Protein AF-A0A0Q5P4F3-F1 (afdb_monomer)

Foldseek 3Di:
DDDDDDDPDPPPPPPVVVVVVVVVVCCVPVVCVVVVVVVVVVVVVDPDPDCPVVLVCVLVVVLVVLVVVCVVVPPPDCVSVVVNVVVVVVSVVVVVVVVVVVVVVVLLQPLLCDPVQCVVCVVVVLNVLLVCLLCCLQFQALLCSCVSLVVCPDHDLLCQLSSLLSVLSSCLLLVVLVSSVVSLVVSQPRDDPQLSSNLLSLLSSLVSCVSVVNLVVSLVSLVSSCVRQPDPSCVSVVVSSLVSNLVSCLVVVPDLVVSLVSLVVQCVVCVVVVPVVSVLVSLVSVLSSCVVVVVLVVSLVSLVVSLVVLVVPVPPDDLQVQLLSLLVSLVSLLVSLVVPDDPPPDDDDPPDDPDNVVSLVSSLVSLVSSLVSCPPDLQLPSNLSSLQSNLSSCVVVVNLPSSLVSLLVSLLSLLVCLLQDLAPVVLLVSLLSNLSSLVSQLVSLVPDPDPVSSQQSLVQSLLSLLPDDSFRDDDSVSSSVSSSRVRNPPGRGGGDPPSVPPPLDDRQAGAGEPPDGSNDDPPGDYDHVLCVQLVPDPDWAKEWEWADGDQKIKIKIATNVGDIDIDIDGCVQQVVLLLLLLQLFLFAFPPHDPVNSVVSPVPRLLQAQAFADPVQHPLNRPVQVSLASNLVPPPDPVNLVLLVPAALVGAGEYEYAYFAPVLLALQQQHDSDSPDNDGNLSRYLYAYERNCSLLVVLPPDDDPDLDLFAEQAEEEEAEADEPPDDCPPPQPQLQDDQPRHNYYYYYADALVNQLVSQVPDDDAHEYEYAAEWDLAPVSNLQRTFGQHYPRHGDGLSQLSDADPVRAGSRQAHQHYEYHYFQQQSRRRNSDPPPRRRRHRYRDGNQSSNSSSNYFKYKYFSGGDRSDNLLNVLSNQLSVLCRRHSDSSVSLSVSLVVLVVCSNVGDRDSNRRSSGIHMYGD

pLDDT: mean 74.45, std 18.15, range [25.94, 97.69]

Solvent-accessible surface area (backbone atoms only — not comparable to full-atom values): 49173 Å² total; per-residue (Å²): 135,88,85,86,87,89,83,94,78,76,77,77,70,60,62,60,54,52,52,51,50,51,49,48,55,50,53,68,53,49,53,57,51,51,52,50,51,53,51,54,55,51,58,74,73,57,90,67,92,71,55,73,69,59,61,72,44,47,64,56,69,51,48,49,55,52,52,49,50,36,62,74,68,66,59,89,48,70,61,61,56,49,49,52,50,49,49,50,50,48,51,51,48,46,51,49,49,48,52,60,52,54,39,62,78,48,51,75,85,53,56,56,68,42,70,72,48,53,51,53,30,46,77,69,72,34,35,66,39,45,50,50,14,48,51,21,24,75,41,44,34,18,60,66,11,53,74,23,48,70,69,52,80,84,71,60,78,77,48,52,28,53,52,28,37,34,50,11,34,28,27,23,57,56,65,37,55,70,59,12,51,53,26,36,50,53,20,72,65,51,85,50,94,47,46,41,49,50,17,48,46,29,46,52,46,20,53,31,28,44,66,67,72,36,55,71,60,17,49,63,36,44,63,55,19,60,82,30,46,84,49,84,79,39,48,64,58,52,49,53,48,52,53,50,46,53,54,47,41,61,75,67,68,49,62,64,71,61,50,52,49,55,45,50,57,52,31,54,51,16,60,76,66,69,35,62,71,51,38,51,52,37,53,54,51,53,34,53,49,27,49,75,71,66,39,32,67,66,24,30,57,51,37,53,57,50,51,61,52,46,71,77,46,62,90,80,53,58,70,66,64,46,29,52,49,29,40,51,41,23,50,45,34,49,51,39,54,71,64,71,67,69,103,78,81,76,74,95,81,74,89,74,86,81,55,66,64,60,40,42,50,50,25,42,52,35,22,50,54,25,39,60,73,36,62,91,56,63,29,56,60,48,35,28,51,22,26,37,52,38,15,51,36,29,43,77,72,67,39,49,69,64,14,53,53,28,36,40,52,16,52,45,53,47,61,75,40,34,82,58,56,54,42,64,67,60,45,52,56,44,52,50,51,49,35,48,48,51,29,51,48,49,55,51,30,72,67,42,85,49,68,70,60,24,52,38,48,47,54,39,48,52,41,53,46,21,50,43,64,66,66,30,68,86,43,79,66,43,36,50,48,23,32,21,50,67,51,65,38,94,53,67,70,46,66,69,88,78,55,77,73,77,80,81,66,76,82,61,46,35,57,14,40,92,87,45,56,81,78,52,61,95,85,54,76,61,42,48,49,64,56,64,58,58,72,72,64,91,87,64,42,35,39,40,36,31,37,72,39,68,67,30,32,38,39,38,39,42,36,72,90,67,52,73,49,70,57,72,44,55,33,75,79,44,40,63,39,42,49,53,43,54,61,47,45,53,45,75,31,95,87,57,51,72,66,63,43,50,54,52,41,70,71,12,52,42,57,44,65,49,51,30,41,96,91,43,47,59,63,73,34,67,42,46,47,47,36,32,51,28,29,66,67,68,53,50,67,71,58,44,53,58,35,71,75,34,41,74,91,53,47,41,39,35,37,39,32,43,24,21,71,59,55,49,55,50,59,55,62,18,38,70,46,88,89,47,83,48,33,36,44,50,17,30,36,53,32,39,38,63,22,65,36,69,46,50,75,53,67,79,79,63,83,83,73,86,61,62,57,23,51,42,49,36,33,38,38,25,47,96,46,44,102,85,55,78,79,83,70,80,73,65,81,38,76,66,77,58,93,73,42,73,38,76,48,71,45,83,42,37,68,68,59,48,30,55,57,36,69,70,61,78,77,72,22,22,36,38,40,35,34,53,33,45,76,33,56,90,60,19,38,50,57,9,14,43,39,22,16,77,81,40,61,54,21,19,61,56,24,65,35,54,44,99,88,67,46,51,54,39,44,38,43,42,29,35,39,38,56,22,37,22,27,45,31,51,84,51,67,65,68,90,58,88,87,71,86,68,54,34,41,62,48,12,30,48,53,21,39,34,68,14,54,17,43,36,36,37,25,16,35,38,51,68,73,81,37,60,68,45,33,54,49,52,37,50,31,53,54,33,44,24,56,36,82,45,58,36,55,17,46,41,54,44,37,51,49,53,51,51,41,21,61,72,42,35,77,41,46,53,48,56,60,40,27,57,45,34,33,57,102

Sequence (921 aa):
MAWMLWHPLIVRSFSSSLTTLVALSIGVGIIPALFGGLTVASLRASARNKAARSFFQAPVTIGIPSAVLSIVLGYSSVWALALAVLAGLTAKGLGTVLLLMNFSSMRGSMTFLGISRVAGLLAKRHLTDFLIGVDKAIGDDPSSASLFLDRVRILPTDCAGIIAICRALVAARTGHSTEALQLLEVALSQQTRRRRIHGWIRLQGAEVLVALGRPEEALRLLDAVESKLSRRADAVWLRRAETLRIRLSMALEIDNAHLQKMIAEYRWRAIRTSDLSRLHETEVWLLRLRVGMGELSDAGDTARALAMWMEGHRDVMREDEHAERQIFLANILLDANETGTGPQLLSAQYVKEVDPRSDIERATDLLTSAVQSLVGGTYVIPRCLAELSMARALHLAGDSKHAQAYILSSLRAMQSIRYQLPTSAWRGSWELIQSRAFALAFDLAWLEVSPDSRCFLLVELIEAAKAQAVPRVRDAAGTATADIFDVLLGTLAAAPKDAQKADLLDAAPSITVAHSSWVSDASTEPLPLRRAINFRSSSSEIYWGGIECGDWFQWFILESDGMFHYDRFPTQDIARPVDRLLKSIPNRASTEGAEKFALRKAASPLFEKSAVTEATPEYETDEYLLLGEAAKTLIPDELREKLLARTRENPLRVIVGLGGRLSSLPIAAFPLDTKSSVRFVERALISYVPSFAAVASTWRDAPMSLSSLYPLSLAVVTPNETRDTPPKDRLTYAARFPPYARKRRRGYVNQEVLKELLQSITGPATAYFAGHVHQGELFEPASSGLMLANGERLTMRELLRRDEDGTAQFPMPSRVVLAGCSSLGVRVTATDTKGVDRQFEWFGLAIGVLLAGAHDVICTLFELPDIEETSDFDHEVTTRMTIAAEPAEALRDAQLRALDDQRRGAMITPAVWQSYVHICR

Radius of gyration: 36.44 Å; Cα contacts (8 Å, |Δi|>4): 1419; chains: 1; bounding box: 93×71×148 Å

Mean predicted aligned error: 15.66 Å

Nearest PDB structures (foldseek):
  4gpk-assembly2_F  TM=4.642E-01  e=6.233E-03  Bacillus thuringiensis serovar thuringiensis
  4gpk-assembly1_D  TM=4.765E-01  e=1.052E-02  Bacillus thuringiensis serovar thuringiensis
  4i1a-assembly3_B  TM=4.788E-01  e=8.838E-03  Bacillus subtilis subsp. subtilis str. 168
  8amz-assembly1_Q  TM=4.710E-01  e=1.148E-02  Spinacia oleracea
  7t7t-assembly2_B  TM=4.241E-01  e=9.232E-03  Citrus unshiu

Structure (mmCIF, N/CA/C/O backbone):
data_AF-A0A0Q5P4F3-F1
#
_entry.id   AF-A0A0Q5P4F3-F1
#
loop_
_atom_site.group_PDB
_atom_site.id
_atom_site.type_symbol
_atom_site.label_atom_id
_atom_site.label_alt_id
_atom_site.label_comp_id
_atom_site.label_asym_id
_atom_site.label_entity_id
_atom_site.label_seq_id
_atom_site.pdbx_PDB_ins_code
_atom_site.Cartn_x
_atom_site.Cartn_y
_atom_site.Cartn_z
_atom_site.occupancy
_atom_site.B_iso_or_equiv
_atom_site.auth_seq_id
_atom_site.auth_comp_id
_atom_site.auth_asym_id
_atom_site.auth_atom_id
_atom_site.pdbx_PDB_model_num
ATOM 1 N N . MET A 1 1 ? 57.819 30.620 -109.471 1.00 27.14 1 MET A N 1
ATOM 2 C CA . MET A 1 1 ? 57.704 29.166 -109.728 1.00 27.14 1 MET A CA 1
ATOM 3 C C . MET A 1 1 ? 56.674 28.631 -108.748 1.00 27.14 1 MET A C 1
ATOM 5 O O . MET A 1 1 ? 56.942 28.654 -107.560 1.00 27.14 1 MET A O 1
ATOM 9 N N . ALA A 1 2 ? 55.404 28.587 -109.158 1.00 27.86 2 ALA A N 1
ATOM 10 C CA . ALA A 1 2 ? 54.724 27.374 -109.645 1.00 27.86 2 ALA A CA 1
ATOM 11 C C . ALA A 1 2 ? 54.561 26.366 -108.486 1.00 27.86 2 ALA A C 1
ATOM 13 O O . ALA A 1 2 ? 55.555 25.899 -107.962 1.00 27.86 2 ALA A O 1
ATOM 14 N N . TRP A 1 3 ? 53.379 26.015 -107.990 1.00 25.94 3 TRP A N 1
ATOM 15 C CA . TRP A 1 3 ? 52.075 25.942 -108.630 1.00 25.94 3 TRP A CA 1
ATOM 16 C C . TRP A 1 3 ? 50.996 26.013 -107.539 1.00 25.94 3 TRP A C 1
ATOM 18 O O . TRP A 1 3 ? 51.129 25.452 -106.455 1.00 25.94 3 TRP A O 1
ATOM 28 N N . MET A 1 4 ? 49.954 26.765 -107.846 1.00 31.05 4 MET A N 1
ATOM 29 C CA . MET A 1 4 ? 48.760 27.035 -107.059 1.00 31.05 4 MET A CA 1
ATOM 30 C C . MET A 1 4 ? 47.661 26.147 -107.662 1.00 31.05 4 MET A C 1
ATOM 32 O O . MET A 1 4 ? 47.612 26.120 -108.890 1.00 31.05 4 MET A O 1
ATOM 36 N N . LEU A 1 5 ? 46.821 25.467 -106.853 1.00 34.06 5 LEU A N 1
ATOM 37 C CA . LEU A 1 5 ? 45.344 25.356 -106.996 1.00 34.06 5 LEU A CA 1
ATOM 38 C C . LEU A 1 5 ? 44.676 24.070 -106.410 1.00 34.06 5 LEU A C 1
ATOM 40 O O . LEU A 1 5 ? 45.016 22.956 -106.789 1.00 34.06 5 LEU A O 1
ATOM 44 N N . TRP A 1 6 ? 43.622 24.325 -105.595 1.00 31.17 6 TRP A N 1
ATOM 45 C CA . TRP A 1 6 ? 42.416 23.521 -105.230 1.00 31.17 6 TRP A CA 1
ATOM 46 C C . TRP A 1 6 ? 42.583 22.558 -104.029 1.00 31.17 6 TRP A C 1
ATOM 48 O O . TRP A 1 6 ? 43.506 21.764 -104.007 1.00 31.17 6 TRP A O 1
ATOM 58 N N . HIS A 1 7 ? 41.776 22.552 -102.952 1.00 30.19 7 HIS A N 1
ATOM 59 C CA . HIS A 1 7 ? 40.316 22.700 -102.825 1.00 30.19 7 HIS A CA 1
ATOM 60 C C . HIS A 1 7 ? 39.876 23.023 -101.357 1.00 30.19 7 HIS A C 1
ATOM 62 O O . HIS A 1 7 ? 40.515 22.533 -100.423 1.00 30.19 7 HIS A O 1
ATOM 68 N N . PRO A 1 8 ? 38.773 23.764 -101.090 1.00 35.31 8 PRO A N 1
ATOM 69 C CA . PRO A 1 8 ? 38.323 24.100 -99.732 1.00 35.31 8 PRO A CA 1
ATOM 70 C C . PRO A 1 8 ? 37.272 23.105 -99.208 1.00 35.31 8 PRO A C 1
ATOM 72 O O . PRO A 1 8 ? 36.092 23.248 -99.507 1.00 35.31 8 PRO A O 1
ATOM 75 N N . LEU A 1 9 ? 37.668 22.104 -98.409 1.00 32.78 9 LEU A N 1
ATOM 76 C CA . LEU A 1 9 ? 36.713 21.229 -97.690 1.00 32.78 9 LEU A CA 1
ATOM 77 C C . LEU A 1 9 ? 37.137 20.806 -96.264 1.00 32.78 9 LEU A C 1
ATOM 79 O O . LEU A 1 9 ? 36.395 20.088 -95.604 1.00 32.78 9 LEU A O 1
ATOM 83 N N . ILE A 1 10 ? 38.264 21.293 -95.724 1.00 41.09 10 ILE A N 1
ATOM 84 C CA . ILE A 1 10 ? 38.804 20.820 -94.423 1.00 41.09 10 ILE A CA 1
ATOM 85 C C . ILE A 1 10 ? 38.634 21.831 -93.263 1.00 41.09 10 ILE A C 1
ATOM 87 O O . ILE A 1 10 ? 38.990 21.545 -92.128 1.00 41.09 10 ILE A O 1
ATOM 91 N N . VAL A 1 11 ? 37.992 22.988 -93.471 1.00 37.53 11 VAL A N 1
ATOM 92 C CA . VAL A 1 11 ? 37.846 24.007 -92.399 1.00 37.53 11 VAL A CA 1
ATOM 93 C C . VAL A 1 11 ? 36.479 23.979 -91.684 1.00 37.53 11 VAL A C 1
ATOM 95 O O . VAL A 1 11 ? 36.334 24.563 -90.616 1.00 37.53 11 VAL A O 1
ATOM 98 N N . ARG A 1 12 ? 35.480 23.220 -92.165 1.00 36.38 12 ARG A N 1
ATOM 99 C CA . ARG A 1 12 ? 34.169 23.097 -91.477 1.00 36.38 12 ARG A CA 1
ATOM 100 C C . ARG A 1 12 ? 34.057 21.951 -90.459 1.00 36.38 12 ARG A C 1
ATOM 102 O O . ARG A 1 12 ? 33.095 21.932 -89.702 1.00 36.38 12 ARG A O 1
ATOM 109 N N . SER A 1 13 ? 35.032 21.040 -90.387 1.00 39.94 13 SER A N 1
ATOM 110 C CA . SER A 1 13 ? 34.998 19.883 -89.468 1.00 39.94 13 SER A CA 1
ATOM 111 C C . SER A 1 13 ? 35.747 20.096 -88.142 1.00 39.94 13 SER A C 1
ATOM 113 O O . SER A 1 13 ? 35.651 19.251 -87.253 1.00 39.94 13 SER A O 1
ATOM 115 N N . PHE A 1 14 ? 36.499 21.191 -87.986 1.00 38.72 14 PHE A N 1
ATOM 116 C CA . PHE A 1 14 ? 37.315 21.422 -86.784 1.00 38.72 14 PHE A CA 1
ATOM 117 C C . PHE A 1 14 ? 36.687 22.392 -85.771 1.00 38.72 14 PHE A C 1
ATOM 119 O O . PHE A 1 14 ? 37.047 22.346 -84.596 1.00 38.72 14 PHE A O 1
ATOM 126 N N . SER A 1 15 ? 35.707 23.219 -86.164 1.00 39.69 15 SER A N 1
ATOM 127 C CA . SER A 1 15 ? 35.054 24.146 -85.224 1.00 39.69 15 SER A CA 1
ATOM 128 C C . SER A 1 15 ? 33.921 23.506 -84.413 1.00 39.69 15 SER A C 1
ATOM 130 O O . SER A 1 15 ? 33.700 23.930 -83.281 1.00 39.69 15 SER A O 1
ATOM 132 N N . SER A 1 16 ? 33.245 22.472 -84.935 1.00 42.78 16 SER A N 1
ATOM 133 C CA . SER A 1 16 ? 32.158 21.761 -84.239 1.00 42.78 16 SER A CA 1
ATOM 134 C C . SER A 1 16 ? 32.676 20.766 -83.196 1.00 42.78 16 SER A C 1
ATOM 136 O O . SER A 1 16 ? 32.105 20.644 -82.115 1.00 42.78 16 SER A O 1
ATOM 138 N N . SER A 1 17 ? 33.804 20.105 -83.459 1.00 45.03 17 SER A N 1
ATOM 139 C CA . SER A 1 17 ? 34.395 19.135 -82.529 1.00 45.03 17 SER A CA 1
ATOM 140 C C . SER A 1 17 ? 34.983 19.807 -81.286 1.00 45.03 17 SER A C 1
ATOM 142 O O . SER A 1 17 ? 34.833 19.281 -80.188 1.00 45.03 17 SER A O 1
ATOM 144 N N . LEU A 1 18 ? 35.574 21.003 -81.417 1.00 41.62 18 LEU A N 1
ATOM 145 C CA . LEU A 1 18 ? 36.155 21.738 -80.286 1.00 41.62 18 LEU A CA 1
ATOM 146 C C . LEU A 1 18 ? 35.082 22.390 -79.393 1.00 41.62 18 LEU A C 1
ATOM 148 O O . LEU A 1 18 ? 35.200 22.351 -78.172 1.00 41.62 18 LEU A O 1
ATOM 152 N N . THR A 1 19 ? 33.996 22.919 -79.973 1.00 46.94 19 THR A N 1
ATOM 153 C CA . THR A 1 19 ? 32.852 23.431 -79.191 1.00 46.94 19 THR A CA 1
ATOM 154 C C . THR A 1 19 ? 32.098 22.309 -78.486 1.00 46.94 19 THR A C 1
ATOM 156 O O . THR A 1 19 ? 31.682 22.494 -77.346 1.00 46.94 19 THR A O 1
ATOM 159 N N . THR A 1 20 ? 31.998 21.123 -79.095 1.00 50.88 20 THR A N 1
ATOM 160 C CA . THR A 1 20 ? 31.377 19.954 -78.450 1.00 50.88 20 THR A CA 1
ATOM 161 C C . THR A 1 20 ? 32.252 19.405 -77.321 1.00 50.88 20 THR A C 1
ATOM 163 O O . THR A 1 20 ? 31.726 19.053 -76.268 1.00 50.88 20 THR A O 1
ATOM 166 N N . LEU A 1 21 ? 33.583 19.402 -77.472 1.00 43.91 21 LEU A N 1
ATOM 167 C CA . LEU A 1 21 ? 34.497 18.952 -76.414 1.00 43.91 21 LEU A CA 1
ATOM 168 C C . LEU A 1 21 ? 34.545 19.941 -75.235 1.00 43.91 21 LEU A C 1
ATOM 170 O O . LEU A 1 21 ? 34.524 19.518 -74.080 1.00 43.91 21 LEU A O 1
ATOM 174 N N . VAL A 1 22 ? 34.540 21.252 -75.501 1.00 45.53 22 VAL A N 1
ATOM 175 C CA . VAL A 1 22 ? 34.506 22.296 -74.458 1.00 45.53 22 VAL A CA 1
ATOM 176 C C . VAL A 1 22 ? 33.139 22.336 -73.761 1.00 45.53 22 VAL A C 1
ATOM 178 O O . VAL A 1 22 ? 33.093 22.422 -72.536 1.00 45.53 22 VAL A O 1
ATOM 181 N N . ALA A 1 23 ? 32.031 22.153 -74.488 1.00 46.97 23 ALA A N 1
ATOM 182 C CA . ALA A 1 23 ? 30.700 22.012 -73.892 1.00 46.97 23 ALA A CA 1
ATOM 183 C C . ALA A 1 23 ? 30.557 20.726 -73.053 1.00 46.97 23 ALA A C 1
ATOM 185 O O . ALA A 1 23 ? 29.959 20.776 -71.977 1.00 46.97 23 ALA A O 1
ATOM 186 N N . LEU A 1 24 ? 31.162 19.602 -73.468 1.00 44.97 24 LEU A N 1
ATOM 187 C CA . LEU A 1 24 ? 31.225 18.385 -72.644 1.00 44.97 24 LEU A CA 1
ATOM 188 C C . LEU A 1 24 ? 32.084 18.585 -71.388 1.00 44.97 24 LEU A C 1
ATOM 190 O O . LEU A 1 24 ? 31.709 18.129 -70.314 1.00 44.97 24 LEU A O 1
ATOM 194 N N . SER A 1 25 ? 33.209 19.293 -71.494 1.00 40.88 25 SER A N 1
ATOM 195 C CA . SER A 1 25 ? 34.121 19.531 -70.365 1.00 40.88 25 SER A CA 1
ATOM 196 C C . SER A 1 25 ? 33.490 20.442 -69.305 1.00 40.88 25 SER A C 1
ATOM 198 O O . SER A 1 25 ? 33.596 20.189 -68.105 1.00 40.88 25 SER A O 1
ATOM 200 N N . ILE A 1 26 ? 32.772 21.475 -69.753 1.00 43.66 26 ILE A N 1
ATOM 201 C CA . ILE A 1 26 ? 32.046 22.419 -68.896 1.00 43.66 26 ILE A CA 1
ATOM 202 C C . ILE A 1 26 ? 30.794 21.750 -68.296 1.00 43.66 26 ILE A C 1
ATOM 204 O O . ILE A 1 26 ? 30.537 21.895 -67.101 1.00 43.66 26 ILE A O 1
ATOM 208 N N . GLY A 1 27 ? 30.061 20.940 -69.070 1.00 42.16 27 GLY A N 1
ATOM 209 C CA . GLY A 1 27 ? 28.884 20.206 -68.592 1.00 42.16 27 GLY A CA 1
ATOM 210 C C . GLY A 1 27 ? 29.203 19.097 -67.580 1.00 42.16 27 GLY A C 1
ATOM 211 O O . GLY A 1 27 ? 28.449 18.905 -66.629 1.00 42.16 27 GLY A O 1
ATOM 212 N N . VAL A 1 28 ? 30.339 18.407 -67.727 1.00 45.81 28 VAL A N 1
ATOM 213 C CA . VAL A 1 28 ? 30.749 17.308 -66.830 1.00 45.81 28 VAL A CA 1
ATOM 214 C C . VAL A 1 28 ? 31.389 17.819 -65.530 1.00 45.81 28 VAL A C 1
ATOM 216 O O . VAL A 1 28 ? 31.301 17.141 -64.511 1.00 45.81 28 VAL A O 1
ATOM 219 N N . GLY A 1 29 ? 31.978 19.021 -65.514 1.00 36.84 29 GLY A N 1
ATOM 220 C CA . GLY A 1 29 ? 32.583 19.603 -64.305 1.00 36.84 29 GLY A CA 1
ATOM 221 C C . GLY A 1 29 ? 31.649 20.497 -63.480 1.00 36.84 29 GLY A C 1
ATOM 222 O O . GLY A 1 29 ? 31.639 20.419 -62.251 1.00 36.84 29 GLY A O 1
ATOM 223 N N . ILE A 1 30 ? 30.844 21.342 -64.134 1.00 43.22 30 ILE A N 1
ATOM 224 C CA . ILE A 1 30 ? 30.087 22.409 -63.455 1.00 43.22 30 ILE A CA 1
ATOM 225 C C . ILE A 1 30 ? 28.747 21.908 -62.904 1.00 43.22 30 ILE A C 1
ATOM 227 O O . ILE A 1 30 ? 28.333 22.319 -61.821 1.00 43.22 30 ILE A O 1
ATOM 231 N N . ILE A 1 31 ? 28.087 20.974 -63.594 1.00 47.19 31 ILE A N 1
ATOM 232 C CA . ILE A 1 31 ? 26.774 20.460 -63.178 1.00 47.19 31 ILE A CA 1
ATOM 233 C C . ILE A 1 31 ? 26.875 19.615 -61.891 1.00 47.19 31 ILE A C 1
ATOM 235 O O . ILE A 1 31 ? 26.082 19.858 -60.979 1.00 47.19 31 ILE A O 1
ATOM 239 N N . PRO A 1 32 ? 27.867 18.714 -61.712 1.00 44.81 32 PRO A N 1
ATOM 240 C CA . PRO A 1 32 ? 28.040 17.997 -60.444 1.00 44.81 32 PRO A CA 1
ATOM 241 C C . PRO A 1 32 ? 28.487 18.901 -59.289 1.00 44.81 32 PRO A C 1
ATOM 243 O O . PRO A 1 32 ? 28.101 18.661 -58.147 1.00 44.81 32 PRO A O 1
ATOM 246 N N . ALA A 1 33 ? 29.261 19.957 -59.567 1.00 41.34 33 ALA A N 1
ATOM 247 C CA . ALA A 1 33 ? 29.713 20.911 -58.553 1.00 41.34 33 ALA A CA 1
ATOM 248 C C . ALA A 1 33 ? 28.576 21.830 -58.066 1.00 41.34 33 ALA A C 1
ATOM 250 O O . ALA A 1 33 ? 28.447 22.055 -56.861 1.00 41.34 33 ALA A O 1
ATOM 251 N N . LEU A 1 34 ? 27.706 22.299 -58.970 1.00 41.47 34 LEU A N 1
ATOM 252 C CA . LEU A 1 34 ? 26.509 23.076 -58.623 1.00 41.47 34 LEU A CA 1
ATOM 253 C C . LEU A 1 34 ? 25.467 22.227 -57.887 1.00 41.47 34 LEU A C 1
ATOM 255 O O . LEU A 1 34 ? 24.941 22.675 -56.869 1.00 41.47 34 LEU A O 1
ATOM 259 N N . PHE A 1 35 ? 25.220 20.985 -58.324 1.00 46.66 35 PHE A N 1
ATOM 260 C CA . PHE A 1 35 ? 24.338 20.067 -57.593 1.00 46.66 35 PHE A CA 1
ATOM 261 C C . PHE A 1 35 ? 24.929 19.667 -56.236 1.00 46.66 35 PHE A C 1
ATOM 263 O O . PHE A 1 35 ? 24.205 19.649 -55.243 1.00 46.66 35 PHE A O 1
ATOM 270 N N . GLY A 1 36 ? 26.238 19.421 -56.149 1.00 44.25 36 GLY A N 1
ATOM 271 C CA . GLY A 1 36 ? 26.928 19.157 -54.884 1.00 44.25 36 GLY A CA 1
ATOM 272 C C . GLY A 1 36 ? 26.825 20.330 -53.904 1.00 44.25 36 GLY A C 1
ATOM 273 O O . GLY A 1 36 ? 26.486 20.128 -52.740 1.00 44.25 36 GLY A O 1
ATOM 274 N N . GLY A 1 37 ? 27.025 21.563 -54.382 1.00 40.78 37 GLY A N 1
ATOM 275 C CA . GLY A 1 37 ? 26.913 22.787 -53.583 1.00 40.78 37 GLY A CA 1
ATOM 276 C C . GLY A 1 37 ? 25.491 23.072 -53.087 1.00 40.78 37 GLY A C 1
ATOM 277 O O . GLY A 1 37 ? 25.301 23.326 -51.897 1.00 40.78 37 GLY A O 1
ATOM 278 N N . LEU A 1 38 ? 24.479 22.957 -53.957 1.00 40.50 38 LEU A N 1
ATOM 279 C CA . LEU A 1 38 ? 23.068 23.138 -53.584 1.00 40.50 38 LEU A CA 1
ATOM 280 C C . LEU A 1 38 ? 22.568 22.050 -52.629 1.00 40.50 38 LEU A C 1
ATOM 282 O O . LEU A 1 38 ? 21.796 22.350 -51.719 1.00 40.50 38 LEU A O 1
ATOM 286 N N . THR A 1 39 ? 23.035 20.808 -52.779 1.00 45.66 39 THR A N 1
ATOM 287 C CA . THR A 1 39 ? 22.666 19.698 -51.884 1.00 45.66 39 THR A CA 1
ATOM 288 C C . THR A 1 39 ? 23.293 19.876 -50.497 1.00 45.66 39 THR A C 1
ATOM 290 O O . THR A 1 39 ? 22.629 19.664 -49.489 1.00 45.66 39 THR A O 1
ATOM 293 N N . VAL A 1 40 ? 24.540 20.354 -50.410 1.00 41.22 40 VAL A N 1
ATOM 294 C CA . VAL A 1 40 ? 25.207 20.645 -49.125 1.00 41.22 40 VAL A CA 1
ATOM 295 C C . VAL A 1 40 ? 24.602 21.874 -48.428 1.00 41.22 40 VAL A C 1
ATOM 297 O O . VAL A 1 40 ? 24.448 21.866 -47.205 1.00 41.22 40 VAL A O 1
ATOM 300 N N . ALA A 1 41 ? 24.205 22.908 -49.178 1.00 40.28 41 ALA A N 1
ATOM 301 C CA . ALA A 1 41 ? 23.537 24.093 -48.633 1.00 40.28 41 ALA A CA 1
ATOM 302 C C . ALA A 1 41 ? 22.114 23.789 -48.122 1.00 40.28 41 ALA A C 1
ATOM 304 O O . ALA A 1 41 ? 21.739 24.235 -47.038 1.00 40.28 41 ALA A O 1
ATOM 305 N N . SER A 1 42 ? 21.348 22.965 -48.845 1.00 40.66 42 SER A N 1
ATOM 306 C CA . SER A 1 42 ? 20.013 22.511 -48.421 1.00 40.66 42 SER A CA 1
ATOM 307 C C . SER A 1 42 ? 20.060 21.494 -47.269 1.00 40.66 42 SER A C 1
ATOM 309 O O . SER A 1 42 ? 19.195 21.531 -46.396 1.00 40.66 42 SER A O 1
ATOM 311 N N . LEU A 1 43 ? 21.108 20.664 -47.182 1.00 38.44 43 LEU A N 1
ATOM 312 C CA . LEU A 1 43 ? 21.358 19.770 -46.040 1.00 38.44 43 LEU A CA 1
ATOM 313 C C . LEU A 1 43 ? 21.734 20.524 -44.753 1.00 38.44 43 LEU A C 1
ATOM 315 O O . LEU A 1 43 ? 21.319 20.111 -43.673 1.00 38.44 43 LEU A O 1
ATOM 319 N N . ARG A 1 44 ? 22.473 21.642 -44.840 1.00 38.84 44 ARG A N 1
ATOM 320 C CA . ARG A 1 44 ? 22.779 22.492 -43.668 1.00 38.84 44 ARG A CA 1
ATOM 321 C C . ARG A 1 44 ? 21.569 23.279 -43.156 1.00 38.84 44 ARG A C 1
ATOM 323 O O . ARG A 1 44 ? 21.522 23.582 -41.970 1.00 38.84 44 ARG A O 1
ATOM 330 N N . ALA A 1 45 ? 20.598 23.577 -44.017 1.00 37.06 45 ALA A N 1
ATOM 331 C CA . ALA A 1 45 ? 19.404 24.343 -43.659 1.00 37.06 45 ALA A CA 1
ATOM 332 C C . ALA A 1 45 ? 18.228 23.484 -43.135 1.00 37.06 45 ALA A C 1
ATOM 334 O O . ALA A 1 45 ? 17.244 24.038 -42.654 1.00 37.06 45 ALA A O 1
ATOM 335 N N . SER A 1 46 ? 18.291 22.147 -43.217 1.00 38.50 46 SER A N 1
ATOM 336 C CA . SER A 1 46 ? 17.105 21.272 -43.112 1.00 38.50 46 SER A CA 1
ATOM 337 C C . SER A 1 46 ? 17.239 20.125 -42.096 1.00 38.50 46 SER A C 1
ATOM 339 O O . SER A 1 46 ? 16.862 18.981 -42.343 1.00 38.50 46 SER A O 1
ATOM 341 N N . ALA A 1 47 ? 17.749 20.415 -40.902 1.00 37.41 47 ALA A N 1
ATOM 342 C CA . ALA A 1 47 ? 17.788 19.465 -39.790 1.00 37.41 47 ALA A CA 1
ATOM 343 C C . ALA A 1 47 ? 16.461 19.441 -38.991 1.00 37.41 47 ALA A C 1
ATOM 345 O O . ALA A 1 47 ? 16.468 19.701 -37.795 1.00 37.41 47 ALA A O 1
ATOM 346 N N . ARG A 1 48 ? 15.305 19.158 -39.626 1.00 37.75 48 ARG A N 1
ATOM 347 C CA . ARG A 1 48 ? 14.025 18.850 -38.928 1.00 37.75 48 ARG A CA 1
ATOM 348 C C . ARG A 1 48 ? 13.161 17.819 -39.692 1.00 37.75 48 ARG A C 1
ATOM 350 O O . ARG A 1 48 ? 12.287 18.153 -40.484 1.00 37.75 48 ARG A O 1
ATOM 357 N N . ASN A 1 49 ? 13.444 16.543 -39.422 1.00 46.16 49 ASN A N 1
ATOM 358 C CA . ASN A 1 49 ? 12.630 15.306 -39.412 1.00 46.16 49 ASN A CA 1
ATOM 359 C C . ASN A 1 49 ? 11.520 14.946 -40.435 1.00 46.16 49 ASN A C 1
ATOM 361 O O . ASN A 1 49 ? 11.119 13.785 -40.426 1.00 46.16 49 ASN A O 1
ATOM 365 N N . LYS A 1 50 ? 11.027 15.795 -41.347 1.00 38.62 50 LYS A N 1
ATOM 366 C CA . LYS A 1 50 ? 9.921 15.390 -42.262 1.00 38.62 50 LYS A CA 1
ATOM 367 C C . LYS A 1 50 ? 10.319 14.997 -43.694 1.00 38.62 50 LYS A C 1
ATOM 369 O O . LYS A 1 50 ? 9.503 14.413 -44.401 1.00 38.62 50 LYS A O 1
ATOM 374 N N . ALA A 1 51 ? 11.561 15.223 -44.122 1.00 42.59 51 ALA A N 1
ATOM 375 C CA . ALA A 1 51 ? 11.951 15.077 -45.533 1.00 42.59 51 ALA A CA 1
ATOM 376 C C . ALA A 1 51 ? 12.510 13.698 -45.948 1.00 42.59 51 ALA A C 1
ATOM 378 O O . ALA A 1 51 ? 12.721 13.465 -47.139 1.00 42.59 51 ALA A O 1
ATOM 379 N N . ALA A 1 52 ? 12.715 12.754 -45.020 1.00 43.34 52 ALA A N 1
ATOM 380 C CA . ALA A 1 52 ? 13.235 11.426 -45.373 1.00 43.34 52 ALA A CA 1
ATOM 381 C C . ALA A 1 52 ? 12.310 10.673 -46.355 1.00 43.34 52 ALA A C 1
ATOM 383 O O . ALA A 1 52 ? 12.791 9.938 -47.212 1.00 43.34 52 ALA A O 1
ATOM 384 N N . ARG A 1 53 ? 10.989 10.917 -46.299 1.00 40.94 53 ARG A N 1
ATOM 385 C CA . ARG A 1 53 ? 10.017 10.365 -47.263 1.00 40.94 53 ARG A CA 1
ATOM 386 C C . ARG A 1 53 ? 10.106 11.009 -48.651 1.00 40.94 53 ARG A C 1
ATOM 388 O O . ARG A 1 53 ? 10.006 10.295 -49.643 1.00 40.94 53 ARG A O 1
ATOM 395 N N . SER A 1 54 ? 10.352 12.315 -48.737 1.00 42.31 54 SER A N 1
ATOM 396 C CA . SER A 1 54 ? 10.452 13.041 -50.014 1.00 42.31 54 SER A CA 1
ATOM 397 C C . SER A 1 54 ? 11.740 12.701 -50.776 1.00 42.31 54 SER A C 1
ATOM 399 O O . SER A 1 54 ? 11.762 12.684 -52.004 1.00 42.31 54 SER A O 1
ATOM 401 N N . PHE A 1 55 ? 12.813 12.364 -50.055 1.00 44.03 55 PHE A N 1
ATOM 402 C CA . PHE A 1 55 ? 14.125 12.084 -50.645 1.00 44.03 55 PHE A CA 1
ATOM 403 C C . PHE A 1 55 ? 14.208 10.705 -51.328 1.00 44.03 55 PHE A C 1
ATOM 405 O O . PHE A 1 55 ? 14.897 10.557 -52.336 1.00 44.03 55 PHE A O 1
ATOM 412 N N . PHE A 1 56 ? 13.456 9.708 -50.843 1.00 43.47 56 PHE A N 1
ATOM 413 C CA . PHE A 1 56 ? 13.328 8.402 -51.511 1.00 43.47 56 PHE A CA 1
ATOM 414 C C . PHE A 1 56 ? 12.429 8.439 -52.761 1.00 43.47 56 PHE A C 1
ATOM 416 O O . PHE A 1 56 ? 12.514 7.536 -53.590 1.00 43.47 56 PHE A O 1
ATOM 423 N N . GLN A 1 57 ? 11.607 9.481 -52.934 1.00 43.72 57 GLN A N 1
ATOM 424 C CA . GLN A 1 57 ? 10.753 9.655 -54.117 1.00 43.72 57 GLN A CA 1
ATOM 425 C C . GLN A 1 57 ? 11.471 10.354 -55.284 1.00 43.72 57 GLN A C 1
ATOM 427 O O . GLN A 1 57 ? 11.130 10.100 -56.437 1.00 43.72 57 GLN A O 1
ATOM 432 N N . ALA A 1 58 ? 12.521 11.140 -55.016 1.00 47.94 58 ALA A N 1
ATOM 433 C CA . ALA A 1 58 ? 13.277 11.889 -56.026 1.00 47.94 58 ALA A CA 1
ATOM 434 C C . ALA A 1 58 ? 13.847 11.055 -57.207 1.00 47.94 58 ALA A C 1
ATOM 436 O O . ALA A 1 58 ? 13.714 11.496 -58.353 1.00 47.94 58 ALA A O 1
ATOM 437 N N . PRO A 1 59 ? 14.436 9.852 -57.011 1.00 48.47 59 PRO A N 1
ATOM 438 C CA . PRO A 1 59 ? 14.925 9.050 -58.135 1.00 48.47 59 PRO A CA 1
ATOM 439 C C . PRO A 1 59 ? 13.790 8.470 -58.991 1.00 48.47 59 PRO A C 1
ATOM 441 O O . PRO A 1 59 ? 13.979 8.248 -60.185 1.00 48.47 59 PRO A O 1
ATOM 444 N N . VAL A 1 60 ? 12.598 8.288 -58.416 1.00 49.19 60 VAL A N 1
ATOM 445 C CA . VAL A 1 60 ? 11.395 7.841 -59.133 1.00 49.19 60 VAL A CA 1
ATOM 446 C C . VAL A 1 60 ? 10.787 9.006 -59.921 1.00 49.19 60 VAL A C 1
ATOM 448 O O . VAL A 1 60 ? 10.481 8.856 -61.101 1.00 49.19 60 VAL A O 1
ATOM 451 N N . THR A 1 61 ? 10.699 10.196 -59.320 1.00 51.06 61 THR A N 1
ATOM 452 C CA . THR A 1 61 ? 10.127 11.390 -59.963 1.00 51.06 61 THR A CA 1
ATOM 453 C C . THR A 1 61 ? 11.026 12.033 -61.012 1.00 51.06 61 THR A C 1
ATOM 455 O O . THR A 1 61 ? 10.517 12.783 -61.827 1.00 51.06 61 THR A O 1
ATOM 458 N N . ILE A 1 62 ? 12.336 11.766 -61.027 1.00 55.53 62 ILE A N 1
ATOM 459 C CA . ILE A 1 62 ? 13.247 12.269 -62.075 1.00 55.53 62 ILE A CA 1
ATOM 460 C C . ILE A 1 62 ? 13.575 11.166 -63.090 1.00 55.53 62 ILE A C 1
ATOM 462 O O . ILE A 1 62 ? 13.631 11.426 -64.293 1.00 55.53 62 ILE A O 1
ATOM 466 N N . GLY A 1 63 ? 13.731 9.918 -62.634 1.00 53.62 63 GLY A N 1
ATOM 467 C CA . GLY A 1 63 ? 14.050 8.780 -63.495 1.00 53.62 63 GLY A CA 1
ATOM 468 C C . GLY A 1 63 ? 12.913 8.400 -64.444 1.00 53.62 63 GLY A C 1
ATOM 469 O O . GLY A 1 63 ? 13.171 8.148 -65.619 1.00 53.62 63 GLY A O 1
ATOM 470 N N . ILE A 1 64 ? 11.658 8.421 -63.973 1.00 55.78 64 ILE A N 1
ATOM 471 C CA . ILE A 1 64 ? 10.497 8.065 -64.804 1.00 55.78 64 ILE A CA 1
ATOM 472 C C . ILE A 1 64 ? 10.246 9.114 -65.898 1.00 55.78 64 ILE A C 1
ATOM 474 O O . ILE A 1 64 ? 10.165 8.711 -67.056 1.00 55.78 64 ILE A O 1
ATOM 478 N N . PRO A 1 65 ? 10.209 10.435 -65.626 1.00 57.56 65 PRO A N 1
ATOM 479 C CA . PRO A 1 65 ? 10.042 11.422 -66.690 1.00 57.56 65 PRO A CA 1
ATOM 480 C C . PRO A 1 65 ? 11.201 11.422 -67.677 1.00 57.56 65 PRO A C 1
ATOM 482 O O . PRO A 1 65 ? 10.960 11.556 -68.865 1.00 57.56 65 PRO A O 1
ATOM 485 N N . SER A 1 66 ? 12.439 11.199 -67.228 1.00 55.19 66 SER A N 1
ATOM 486 C CA . SER A 1 66 ? 13.597 11.125 -68.129 1.00 55.19 66 SER A CA 1
ATOM 487 C C . SER A 1 66 ? 13.531 9.898 -69.044 1.00 55.19 66 SER A C 1
ATOM 489 O O . SER A 1 66 ? 13.802 10.011 -70.237 1.00 55.19 66 SER A O 1
ATOM 491 N N . ALA A 1 67 ? 13.110 8.737 -68.529 1.00 54.16 67 ALA A N 1
ATOM 492 C CA . ALA A 1 67 ? 12.909 7.527 -69.328 1.00 54.16 67 ALA A CA 1
ATOM 493 C C . ALA A 1 67 ? 11.723 7.663 -70.298 1.00 54.16 67 ALA A C 1
ATOM 495 O O . ALA A 1 67 ? 11.844 7.303 -71.467 1.00 54.16 67 ALA A O 1
ATOM 496 N N . VAL A 1 68 ? 10.608 8.251 -69.851 1.00 61.28 68 VAL A N 1
ATOM 497 C CA . VAL A 1 68 ? 9.435 8.534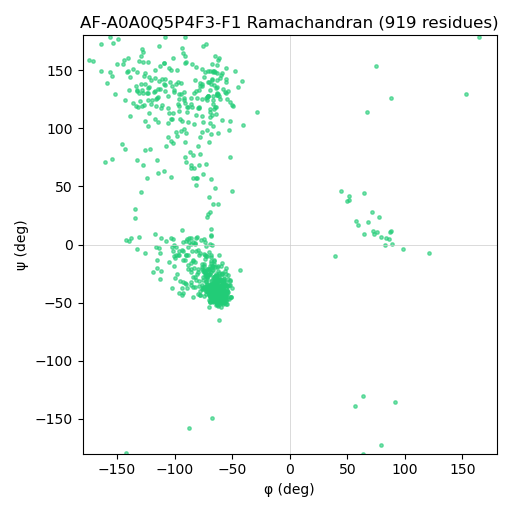 -70.695 1.00 61.28 68 VAL A CA 1
ATOM 498 C C . VAL A 1 68 ? 9.779 9.556 -71.781 1.00 61.28 68 VAL A C 1
ATOM 500 O O . VAL A 1 68 ? 9.449 9.336 -72.940 1.00 61.28 68 VAL A O 1
ATOM 503 N N . LEU A 1 69 ? 10.520 10.619 -71.457 1.00 57.06 69 LEU A N 1
ATOM 504 C CA . LEU A 1 69 ? 10.984 11.617 -72.425 1.00 57.06 69 LEU A CA 1
ATOM 505 C C . LEU A 1 69 ? 11.973 11.007 -73.436 1.00 57.06 69 LEU A C 1
ATOM 507 O O . LEU A 1 69 ? 11.935 11.359 -74.608 1.00 57.06 69 LEU A O 1
ATOM 511 N N . SER A 1 70 ? 12.800 10.039 -73.022 1.00 54.34 70 SER A N 1
ATOM 512 C CA . SER A 1 70 ? 13.706 9.294 -73.917 1.00 54.34 70 SER A CA 1
ATOM 513 C C . SER A 1 70 ? 12.947 8.411 -74.916 1.00 54.34 70 SER A C 1
ATOM 515 O O . SER A 1 70 ? 13.330 8.330 -76.083 1.00 54.34 70 SER A O 1
ATOM 517 N N . ILE A 1 71 ? 11.860 7.777 -74.458 1.00 57.31 71 ILE A N 1
ATOM 518 C CA . ILE A 1 71 ? 10.966 6.949 -75.281 1.00 57.31 71 ILE A CA 1
ATOM 519 C C . ILE A 1 71 ? 10.162 7.829 -76.252 1.00 57.31 71 ILE A C 1
ATOM 521 O O . ILE A 1 71 ? 10.072 7.506 -77.433 1.00 57.31 71 ILE A O 1
ATOM 525 N N . VAL A 1 72 ? 9.629 8.964 -75.783 1.00 58.22 72 VAL A N 1
ATOM 526 C CA . VAL A 1 72 ? 8.839 9.911 -76.595 1.00 58.22 72 VAL A CA 1
ATOM 527 C C . VAL A 1 72 ? 9.695 10.623 -77.649 1.00 58.22 72 VAL A C 1
ATOM 529 O O . VAL A 1 72 ? 9.217 10.871 -78.752 1.00 58.22 72 VAL A O 1
ATOM 532 N N . LEU A 1 73 ? 10.966 10.914 -77.355 1.00 59.91 73 LEU A N 1
ATOM 533 C CA . LEU A 1 73 ? 11.891 11.566 -78.292 1.00 59.91 73 LEU A CA 1
ATOM 534 C C . LEU A 1 73 ? 12.603 10.590 -79.249 1.00 59.91 73 LEU A C 1
ATOM 536 O O . LEU A 1 73 ? 13.478 11.011 -80.002 1.00 59.91 73 LEU A O 1
ATOM 540 N N . GLY A 1 74 ? 12.251 9.298 -79.241 1.00 48.47 74 GLY A N 1
ATOM 541 C CA . GLY A 1 74 ? 12.749 8.322 -80.218 1.00 48.47 74 GLY A CA 1
ATOM 542 C C . GLY A 1 74 ? 14.243 7.993 -80.107 1.00 48.47 74 GLY A C 1
ATOM 543 O O . GLY A 1 74 ? 14.833 7.481 -81.059 1.00 48.47 74 GLY A O 1
ATOM 544 N N . TYR A 1 75 ? 14.878 8.259 -78.962 1.00 51.25 75 TYR A N 1
ATOM 545 C CA . TYR A 1 75 ? 16.278 7.897 -78.744 1.00 51.25 75 TYR A CA 1
ATOM 546 C C . TYR A 1 75 ? 16.386 6.401 -78.427 1.00 51.25 75 TYR A C 1
ATOM 548 O O . TYR A 1 75 ? 16.344 5.980 -77.274 1.00 51.25 75 TYR A O 1
ATOM 556 N N . SER A 1 76 ? 16.596 5.581 -79.456 1.00 51.41 76 SER A N 1
ATOM 557 C CA . SER A 1 76 ? 16.890 4.142 -79.349 1.00 51.41 76 SER A CA 1
ATOM 558 C C . SER A 1 76 ? 18.295 3.841 -78.798 1.00 51.41 76 SER A C 1
ATOM 560 O O . SER A 1 76 ? 18.897 2.818 -79.130 1.00 51.41 76 SER A O 1
ATOM 562 N N . SER A 1 77 ? 18.884 4.741 -78.010 1.00 54.09 77 SER A N 1
ATOM 563 C CA . SER A 1 77 ? 20.287 4.647 -77.638 1.00 54.09 77 SER A CA 1
ATOM 564 C C . SER A 1 77 ? 20.448 3.996 -76.265 1.00 54.09 77 SER A C 1
ATOM 566 O O . SER A 1 77 ? 19.997 4.490 -75.233 1.00 54.09 77 SER A O 1
ATOM 568 N N . VAL A 1 78 ? 21.182 2.884 -76.261 1.00 55.09 78 VAL A N 1
ATOM 569 C CA . VAL A 1 78 ? 21.734 2.177 -75.091 1.00 55.09 78 VAL A CA 1
ATOM 570 C C . VAL A 1 78 ? 22.350 3.141 -74.057 1.00 55.09 78 VAL A C 1
ATOM 572 O O . VAL A 1 78 ? 22.410 2.828 -72.872 1.00 55.09 78 VAL A O 1
ATOM 575 N N . TRP A 1 79 ? 22.733 4.349 -74.478 1.00 52.84 79 TRP A N 1
ATOM 576 C CA . TRP A 1 79 ? 23.227 5.441 -73.645 1.00 52.84 79 TRP A CA 1
ATOM 577 C C . TRP A 1 79 ? 22.218 5.996 -72.636 1.00 52.84 79 TRP A C 1
ATOM 579 O O . TRP A 1 79 ? 22.628 6.305 -71.523 1.00 52.84 79 TRP A O 1
ATOM 589 N N . ALA A 1 80 ? 20.923 6.084 -72.957 1.00 55.38 80 ALA A N 1
ATOM 590 C CA . ALA A 1 80 ? 19.910 6.528 -71.991 1.00 55.38 80 ALA A CA 1
ATOM 591 C C . ALA A 1 80 ? 19.708 5.483 -70.881 1.00 55.38 80 ALA A C 1
ATOM 593 O O . ALA A 1 80 ? 19.626 5.825 -69.701 1.00 55.38 80 ALA A O 1
ATOM 594 N N . LEU A 1 81 ? 19.732 4.197 -71.248 1.00 56.09 81 LEU A N 1
ATOM 595 C CA . LEU A 1 81 ? 19.720 3.086 -70.297 1.00 56.09 81 LEU A CA 1
ATOM 596 C C . LEU A 1 81 ? 21.008 3.065 -69.460 1.00 56.09 81 LEU A C 1
ATOM 598 O O . LEU A 1 81 ? 20.942 2.929 -68.243 1.00 56.09 81 LEU A O 1
ATOM 602 N N . ALA A 1 82 ? 22.173 3.260 -70.083 1.00 60.28 82 ALA A N 1
ATOM 603 C CA . ALA A 1 82 ? 23.455 3.330 -69.389 1.00 60.28 82 ALA A CA 1
ATOM 604 C C . ALA A 1 82 ? 23.511 4.519 -68.422 1.00 60.28 82 ALA A C 1
ATOM 606 O O . ALA A 1 82 ? 23.964 4.339 -67.300 1.00 60.28 82 ALA A O 1
ATOM 607 N N . LEU A 1 83 ? 22.997 5.695 -68.800 1.00 60.19 83 LEU A N 1
ATOM 608 C CA . LEU A 1 83 ? 22.893 6.872 -67.932 1.00 60.19 83 LEU A CA 1
ATOM 609 C C . LEU A 1 83 ? 21.883 6.670 -66.803 1.00 60.19 83 LEU A C 1
ATOM 611 O O . LEU A 1 83 ? 22.171 7.070 -65.683 1.00 60.19 83 LEU A O 1
ATOM 615 N N . ALA A 1 84 ? 20.749 6.010 -67.045 1.00 59.66 84 ALA A N 1
ATOM 616 C CA . ALA A 1 84 ? 19.797 5.656 -65.993 1.00 59.66 84 ALA A CA 1
ATOM 617 C C . ALA A 1 84 ? 20.386 4.625 -65.013 1.00 59.66 84 ALA A C 1
ATOM 619 O O . ALA A 1 84 ? 20.215 4.749 -63.802 1.00 59.66 84 ALA A O 1
ATOM 620 N N . VAL A 1 85 ? 21.146 3.645 -65.514 1.00 63.06 85 VAL A N 1
ATOM 621 C CA . VAL A 1 85 ? 21.885 2.677 -64.691 1.00 63.06 85 VAL A CA 1
ATOM 622 C C . VAL A 1 85 ? 23.017 3.367 -63.928 1.00 63.06 85 VAL A C 1
ATOM 624 O O . VAL A 1 85 ? 23.176 3.112 -62.737 1.00 63.06 85 VAL A O 1
ATOM 627 N N . LEU A 1 86 ? 23.760 4.289 -64.549 1.00 63.41 86 LEU A N 1
ATOM 628 C CA . LEU A 1 86 ? 24.814 5.066 -63.892 1.00 63.41 86 LEU A CA 1
ATOM 629 C C . LEU A 1 86 ? 24.233 6.027 -62.849 1.00 63.41 86 LEU A C 1
ATOM 631 O O . LEU A 1 86 ? 24.808 6.170 -61.777 1.00 63.41 86 LEU A O 1
ATOM 635 N N . ALA A 1 87 ? 23.085 6.649 -63.121 1.00 63.41 87 ALA A N 1
ATOM 636 C CA . ALA A 1 87 ? 22.345 7.494 -62.186 1.00 63.41 87 ALA A CA 1
ATOM 637 C C . ALA A 1 87 ? 21.770 6.667 -61.029 1.00 63.41 87 ALA A C 1
ATOM 639 O O . ALA A 1 87 ? 21.843 7.085 -59.881 1.00 63.41 87 ALA A O 1
ATOM 640 N N . GLY A 1 88 ? 21.282 5.454 -61.293 1.00 65.06 88 GLY A N 1
ATOM 641 C CA . GLY A 1 88 ? 20.857 4.508 -60.262 1.00 65.06 88 GLY A CA 1
ATOM 642 C C . GLY A 1 88 ? 22.025 4.012 -59.404 1.00 65.06 88 GLY A C 1
ATOM 643 O O . GLY A 1 88 ? 21.906 3.932 -58.183 1.00 65.06 88 GLY A O 1
ATOM 644 N N . LEU A 1 89 ? 23.180 3.732 -60.013 1.00 59.44 89 LEU A N 1
ATOM 645 C CA . LEU A 1 89 ? 24.401 3.315 -59.318 1.00 59.44 89 LEU A CA 1
ATOM 646 C C . LEU A 1 89 ? 25.039 4.462 -58.532 1.00 59.44 89 LEU A C 1
ATOM 648 O O . LEU A 1 89 ? 25.487 4.236 -57.411 1.00 59.44 89 LEU A O 1
ATOM 652 N N . THR A 1 90 ? 25.037 5.685 -59.062 1.00 60.00 90 THR A N 1
ATOM 653 C CA . THR A 1 90 ? 25.512 6.876 -58.347 1.00 60.00 90 THR A CA 1
ATOM 654 C C . THR A 1 90 ? 24.524 7.313 -57.276 1.00 60.00 90 THR A C 1
ATOM 656 O O . THR A 1 90 ? 24.979 7.645 -56.197 1.00 60.00 90 THR A O 1
ATOM 659 N N . ALA A 1 91 ? 23.206 7.212 -57.463 1.00 62.28 91 ALA A N 1
ATOM 660 C CA . ALA A 1 91 ? 22.220 7.453 -56.404 1.00 62.28 91 ALA A CA 1
ATOM 661 C C . ALA A 1 91 ? 22.305 6.398 -55.292 1.00 62.28 91 ALA A C 1
ATOM 663 O O . ALA A 1 91 ? 22.218 6.730 -54.113 1.00 62.28 91 ALA A O 1
ATOM 664 N N . LYS A 1 92 ? 22.548 5.128 -55.637 1.00 61.06 92 LYS A N 1
ATOM 665 C CA . LYS A 1 92 ? 22.787 4.057 -54.661 1.00 61.06 92 LYS A CA 1
ATOM 666 C C . LYS A 1 92 ? 24.132 4.231 -53.953 1.00 61.06 92 LYS A C 1
ATOM 668 O O . LYS A 1 92 ? 24.208 4.061 -52.738 1.00 61.06 92 LYS A O 1
ATOM 673 N N . GLY A 1 93 ? 25.176 4.616 -54.684 1.00 59.34 93 GLY A N 1
ATOM 674 C CA . GLY A 1 93 ? 26.497 4.943 -54.150 1.00 59.34 93 GLY A CA 1
ATOM 675 C C . GLY A 1 93 ? 26.463 6.171 -53.242 1.00 59.34 93 GLY A C 1
ATOM 676 O O . GLY A 1 93 ? 26.968 6.110 -52.130 1.00 59.34 93 GLY A O 1
ATOM 677 N N . LEU A 1 94 ? 25.781 7.240 -53.651 1.00 55.03 94 LEU A N 1
ATOM 678 C CA . LEU A 1 94 ? 25.588 8.476 -52.897 1.00 55.03 94 LEU A CA 1
ATOM 679 C C . LEU A 1 94 ? 24.658 8.260 -51.706 1.00 55.03 94 LEU A C 1
ATOM 681 O O . LEU A 1 94 ? 24.937 8.784 -50.644 1.00 55.03 94 LEU A O 1
ATOM 685 N N . GLY A 1 95 ? 23.616 7.434 -51.823 1.00 62.03 95 GLY A N 1
ATOM 686 C CA . GLY A 1 95 ? 22.782 7.007 -50.698 1.00 62.03 95 GLY A CA 1
ATOM 687 C C . GLY A 1 95 ? 23.570 6.187 -49.677 1.00 62.03 95 GLY A C 1
ATOM 688 O O . GLY A 1 95 ? 23.389 6.364 -48.479 1.00 62.03 95 GLY A O 1
ATOM 689 N N . THR A 1 96 ? 24.516 5.364 -50.137 1.00 56.88 96 THR A N 1
ATOM 690 C CA . THR A 1 96 ? 25.453 4.627 -49.275 1.00 56.88 96 THR A CA 1
ATOM 691 C C . THR A 1 96 ? 26.477 5.566 -48.631 1.00 56.88 96 THR A C 1
ATOM 693 O O . THR A 1 96 ? 26.744 5.449 -47.440 1.00 56.88 96 THR A O 1
ATOM 696 N N . VAL A 1 97 ? 27.016 6.532 -49.381 1.00 52.88 97 VAL A N 1
ATOM 697 C CA . VAL A 1 97 ? 27.937 7.564 -48.881 1.00 52.88 97 VAL A CA 1
ATOM 698 C C . VAL A 1 97 ? 27.225 8.510 -47.913 1.00 52.88 97 VAL A C 1
ATOM 700 O O . VAL A 1 97 ? 27.797 8.835 -46.888 1.00 52.88 97 VAL A O 1
ATOM 703 N N . LEU A 1 98 ? 25.969 8.884 -48.155 1.00 56.25 98 LEU A N 1
ATOM 704 C CA . LEU A 1 98 ? 25.139 9.695 -47.261 1.00 56.25 98 LEU A CA 1
ATOM 705 C C . LEU A 1 98 ? 24.702 8.908 -46.025 1.00 56.25 98 LEU A C 1
ATOM 707 O O . LEU A 1 98 ? 24.672 9.484 -44.947 1.00 56.25 98 LEU A O 1
ATOM 711 N N . LEU A 1 99 ? 24.464 7.595 -46.126 1.00 57.00 99 LEU A N 1
ATOM 712 C CA . LEU A 1 99 ? 24.358 6.703 -44.963 1.00 57.00 99 LEU A CA 1
ATOM 713 C C . LEU A 1 99 ? 25.665 6.703 -44.161 1.00 57.00 99 LEU A C 1
ATOM 715 O O . LEU A 1 99 ? 25.632 6.852 -42.945 1.00 57.00 99 LEU A O 1
ATOM 719 N N . LEU A 1 100 ? 26.815 6.615 -44.837 1.00 52.28 100 LEU A N 1
ATOM 720 C CA . LEU A 1 100 ? 28.152 6.690 -44.233 1.00 52.28 100 LEU A CA 1
ATOM 721 C C . LEU A 1 100 ? 28.513 8.103 -43.710 1.00 52.28 100 LEU A C 1
ATOM 723 O O . LEU A 1 100 ? 29.355 8.226 -42.821 1.00 52.28 100 LEU A O 1
ATOM 727 N N . MET A 1 101 ? 27.874 9.166 -44.209 1.00 48.53 101 MET A N 1
ATOM 728 C CA . MET A 1 101 ? 28.038 10.549 -43.741 1.00 48.53 101 MET A CA 1
ATOM 729 C C . MET A 1 101 ? 27.045 10.904 -42.625 1.00 48.53 101 MET A C 1
ATOM 731 O O . MET A 1 101 ? 27.453 11.575 -41.684 1.00 48.53 101 MET A O 1
ATOM 735 N N . ASN A 1 102 ? 25.814 10.383 -42.618 1.00 50.31 102 ASN A N 1
ATOM 736 C CA . ASN A 1 102 ? 24.923 10.373 -41.443 1.00 50.31 102 ASN A CA 1
ATOM 737 C C . ASN A 1 102 ? 25.461 9.453 -40.336 1.00 50.31 102 ASN A C 1
ATOM 739 O O . ASN A 1 102 ? 25.229 9.684 -39.157 1.00 50.31 102 ASN A O 1
ATOM 743 N N . PHE A 1 103 ? 26.313 8.490 -40.678 1.00 49.47 103 PHE A N 1
ATOM 744 C CA . PHE A 1 103 ? 27.169 7.790 -39.718 1.00 49.47 103 PHE A CA 1
ATOM 745 C C . PHE A 1 103 ? 28.053 8.746 -38.897 1.00 49.47 103 PHE A C 1
ATOM 747 O O . PHE A 1 103 ? 28.531 8.359 -37.835 1.00 49.47 103 PHE A O 1
ATOM 754 N N . SER A 1 104 ? 28.290 9.986 -39.357 1.00 41.53 104 SER A N 1
ATOM 755 C CA . SER A 1 104 ? 29.027 10.995 -38.587 1.00 41.53 104 SER A CA 1
ATOM 756 C C . SER A 1 104 ? 28.248 11.550 -37.390 1.00 41.53 104 SER A C 1
ATOM 758 O O . SER A 1 104 ? 28.893 11.880 -36.398 1.00 41.53 104 SER A O 1
ATOM 760 N N . SER A 1 105 ? 26.907 11.569 -37.421 1.00 44.88 105 SER A N 1
ATOM 761 C CA . SER A 1 105 ? 26.076 11.855 -36.241 1.00 44.88 105 SER A CA 1
ATOM 762 C C . SER A 1 105 ? 25.886 10.614 -35.356 1.00 44.88 105 SER A C 1
ATOM 764 O O . SER A 1 105 ? 25.843 10.742 -34.139 1.00 44.88 105 SER A O 1
ATOM 766 N N . MET A 1 1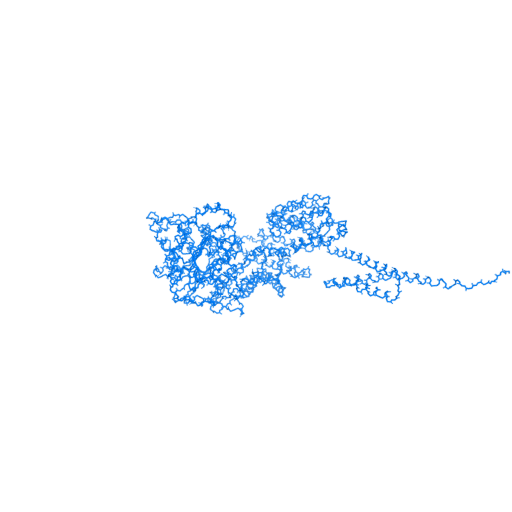06 ? 25.931 9.402 -35.929 1.00 48.88 106 MET A N 1
ATOM 767 C CA . MET A 1 106 ? 26.001 8.122 -35.191 1.00 48.88 106 MET A CA 1
ATOM 768 C C . MET A 1 106 ? 27.416 7.751 -34.687 1.00 48.88 106 MET A C 1
ATOM 770 O O . MET A 1 106 ? 27.630 6.661 -34.153 1.00 48.88 106 MET A O 1
ATOM 774 N N . ARG A 1 107 ? 28.420 8.636 -34.827 1.00 48.81 107 ARG A N 1
ATOM 775 C CA . ARG A 1 107 ? 29.825 8.367 -34.439 1.00 48.81 107 ARG A CA 1
ATOM 776 C C . ARG A 1 107 ? 30.009 8.013 -32.960 1.00 48.81 107 ARG A C 1
ATOM 778 O O . ARG A 1 107 ? 31.062 7.488 -32.619 1.00 48.81 107 ARG A O 1
ATOM 785 N N . GLY A 1 108 ? 29.037 8.275 -32.089 1.00 55.31 108 GLY A N 1
ATOM 786 C CA . GLY A 1 108 ? 29.099 7.867 -30.684 1.00 55.31 108 GLY A CA 1
ATOM 787 C C . GLY A 1 108 ? 28.859 6.369 -30.469 1.00 55.31 108 GLY A C 1
ATOM 788 O O . GLY A 1 108 ? 29.619 5.732 -29.745 1.00 55.31 108 GLY A O 1
ATOM 789 N N . SER A 1 109 ? 27.850 5.790 -31.130 1.00 58.31 109 SER A N 1
ATOM 790 C CA . SER A 1 109 ? 27.289 4.480 -30.766 1.00 58.31 109 SER A CA 1
ATOM 791 C C . SER A 1 109 ? 27.887 3.281 -31.511 1.00 58.31 109 SER A C 1
ATOM 793 O O . SER A 1 109 ? 27.576 2.147 -31.167 1.00 58.31 109 SER A O 1
ATOM 795 N N . MET A 1 110 ? 28.787 3.473 -32.488 1.00 66.31 110 MET A N 1
ATOM 796 C CA . MET A 1 110 ? 29.225 2.366 -33.369 1.00 66.31 110 MET A CA 1
ATOM 797 C C . MET A 1 110 ? 30.729 2.301 -33.677 1.00 66.31 110 MET A C 1
ATOM 799 O O . MET A 1 110 ? 31.182 1.464 -34.465 1.00 66.31 110 MET A O 1
ATOM 803 N N . THR A 1 111 ? 31.547 3.148 -33.050 1.00 70.69 111 THR A N 1
ATOM 804 C CA . THR A 1 111 ? 33.012 3.194 -33.260 1.00 70.69 111 THR A CA 1
ATOM 805 C C . THR A 1 111 ? 33.740 1.890 -32.925 1.00 70.69 111 THR A C 1
ATOM 807 O O . THR A 1 111 ? 34.854 1.660 -33.414 1.00 70.69 111 THR A O 1
ATOM 810 N N . PHE A 1 112 ? 33.108 1.009 -32.149 1.00 78.81 112 PHE A N 1
ATOM 811 C CA . PHE A 1 112 ? 33.671 -0.261 -31.701 1.00 78.81 112 PHE A CA 1
ATOM 812 C C . PHE A 1 112 ? 33.761 -1.335 -32.809 1.00 78.81 112 PHE A C 1
ATOM 814 O O . PHE A 1 112 ? 34.657 -2.180 -32.758 1.00 78.81 112 PHE A O 1
ATOM 821 N N . LEU A 1 113 ? 32.909 -1.281 -33.847 1.00 80.62 113 LEU A N 1
ATOM 822 C CA . LEU A 1 113 ? 32.855 -2.273 -34.943 1.00 80.62 113 LEU A CA 1
ATOM 823 C C . LEU A 1 113 ? 34.015 -2.138 -35.950 1.00 80.62 113 LEU A C 1
ATOM 825 O O . LEU A 1 113 ? 34.575 -3.131 -36.433 1.00 80.62 113 LEU A O 1
ATOM 829 N N . GLY A 1 114 ? 34.399 -0.896 -36.259 1.00 80.44 114 GLY A N 1
ATOM 830 C CA . GLY A 1 114 ? 35.378 -0.553 -37.295 1.00 80.44 114 GLY A CA 1
ATOM 831 C C . GLY A 1 114 ? 34.848 -0.675 -38.735 1.00 80.44 114 GLY A C 1
ATOM 832 O O . GLY A 1 114 ? 33.962 -1.471 -39.043 1.00 80.44 114 GLY A O 1
ATOM 833 N N . ILE A 1 115 ? 35.445 0.098 -39.650 1.00 78.81 115 ILE A N 1
ATOM 834 C CA . ILE A 1 115 ? 34.963 0.294 -41.035 1.00 78.81 115 ILE A CA 1
ATOM 835 C C . ILE A 1 115 ? 34.842 -1.025 -41.819 1.00 78.81 115 ILE A C 1
ATOM 837 O O . ILE A 1 115 ? 33.864 -1.234 -42.531 1.00 78.81 115 ILE A O 1
ATOM 841 N N . SER A 1 116 ? 35.787 -1.958 -41.650 1.00 78.50 116 SER A N 1
ATOM 842 C CA . SER A 1 116 ? 35.767 -3.249 -42.360 1.00 78.50 116 SER A CA 1
ATOM 843 C C . SER A 1 116 ? 34.551 -4.122 -42.029 1.00 78.50 116 SER A C 1
ATOM 845 O O . SER A 1 116 ? 34.079 -4.864 -42.888 1.00 78.50 116 SER A O 1
ATOM 847 N N . ARG A 1 117 ? 34.011 -4.039 -40.805 1.00 83.81 117 ARG A N 1
ATOM 848 C CA . ARG A 1 117 ? 32.819 -4.806 -40.403 1.00 83.81 117 ARG A CA 1
ATOM 849 C C . ARG A 1 117 ? 31.535 -4.112 -40.821 1.00 83.81 117 ARG A C 1
ATOM 851 O O . ARG A 1 117 ? 30.633 -4.796 -41.288 1.00 83.81 117 ARG A O 1
ATOM 858 N N . VAL A 1 118 ? 31.504 -2.782 -40.761 1.00 80.31 118 VAL A N 1
ATOM 859 C CA . VAL A 1 118 ? 30.419 -1.991 -41.356 1.00 80.31 118 VAL A CA 1
ATOM 860 C C . VAL A 1 118 ? 30.281 -2.330 -42.845 1.00 80.31 118 VAL A C 1
ATOM 862 O O . VAL A 1 118 ? 29.190 -2.665 -43.292 1.00 80.31 118 VAL A O 1
ATOM 865 N N . ALA A 1 119 ? 31.392 -2.376 -43.588 1.00 76.31 119 ALA A N 1
ATOM 866 C CA . ALA A 1 119 ? 31.397 -2.780 -44.995 1.00 76.31 119 ALA A CA 1
ATOM 867 C C . ALA A 1 119 ? 30.938 -4.238 -45.205 1.00 76.31 119 ALA A C 1
ATOM 869 O O . ALA A 1 119 ? 30.159 -4.513 -46.115 1.00 76.31 119 ALA A O 1
ATOM 870 N N . GLY A 1 120 ? 31.368 -5.173 -44.350 1.00 81.31 120 GLY A N 1
ATOM 871 C CA . GLY A 1 120 ? 30.941 -6.575 -44.422 1.00 81.31 120 GLY A CA 1
ATOM 872 C C . GLY A 1 120 ? 29.449 -6.786 -44.128 1.00 81.31 120 GLY A C 1
ATOM 873 O O . GLY A 1 120 ? 28.794 -7.573 -44.807 1.00 81.31 120 GLY A O 1
ATOM 874 N N . LEU A 1 121 ? 28.897 -6.066 -43.148 1.00 80.31 121 LEU A N 1
ATOM 875 C CA . LEU A 1 121 ? 27.466 -6.073 -42.828 1.00 80.31 121 LEU A CA 1
ATOM 876 C C . LEU A 1 121 ? 26.640 -5.411 -43.939 1.00 80.31 121 LEU A C 1
ATOM 878 O O . LEU A 1 121 ? 25.558 -5.892 -44.278 1.00 80.31 121 LEU A O 1
ATOM 882 N N . LEU A 1 122 ? 27.173 -4.346 -44.546 1.00 78.56 122 LEU A N 1
ATOM 883 C CA . LEU A 1 122 ? 26.557 -3.663 -45.681 1.00 78.56 122 LEU A CA 1
ATOM 884 C C . LEU A 1 122 ? 26.486 -4.573 -46.913 1.00 78.56 122 LEU A C 1
ATOM 886 O O . LEU A 1 122 ? 25.428 -4.693 -47.526 1.00 78.56 122 LEU A O 1
ATOM 890 N N . ALA A 1 123 ? 27.583 -5.266 -47.239 1.00 77.19 123 ALA A N 1
ATOM 891 C CA . ALA A 1 123 ? 27.648 -6.198 -48.365 1.00 77.19 123 ALA A CA 1
ATOM 892 C C . ALA A 1 123 ? 26.620 -7.338 -48.245 1.00 77.19 123 ALA A C 1
ATOM 894 O O . ALA A 1 123 ? 26.078 -7.792 -49.251 1.00 77.19 123 ALA A O 1
ATOM 895 N N . LYS A 1 124 ? 26.302 -7.759 -47.014 1.00 80.31 124 LYS A N 1
ATOM 896 C CA . LYS A 1 124 ? 25.295 -8.790 -46.715 1.00 80.31 124 LYS A CA 1
ATOM 897 C C . LYS A 1 124 ? 23.872 -8.247 -46.5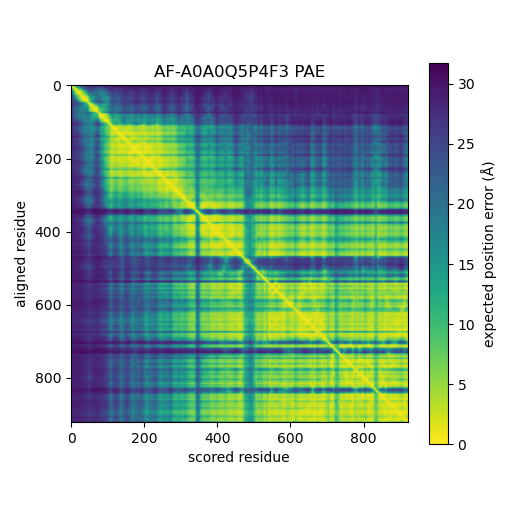26 1.00 80.31 124 LYS A C 1
ATOM 899 O O . LYS A 1 124 ? 22.988 -9.016 -46.176 1.00 80.31 124 LYS A O 1
ATOM 904 N N . ARG A 1 125 ? 23.638 -6.945 -46.744 1.00 79.06 125 ARG A N 1
ATOM 905 C CA . ARG A 1 125 ? 22.346 -6.260 -46.522 1.00 79.06 125 ARG A CA 1
ATOM 906 C C . ARG A 1 125 ? 21.794 -6.372 -45.093 1.00 79.06 125 ARG A C 1
ATOM 908 O O . ARG A 1 125 ? 20.613 -6.139 -44.884 1.00 79.06 125 ARG A O 1
ATOM 915 N N . HIS A 1 126 ? 22.642 -6.676 -44.113 1.00 81.94 126 HIS A N 1
ATOM 916 C CA . HIS A 1 126 ? 22.247 -6.795 -42.706 1.00 81.94 126 HIS A CA 1
ATOM 917 C C . HIS A 1 126 ? 22.611 -5.564 -41.874 1.00 81.94 126 HIS A C 1
ATOM 919 O O . HIS A 1 126 ? 22.250 -5.509 -40.706 1.00 81.94 126 HIS A O 1
ATOM 925 N N . LEU A 1 127 ? 23.329 -4.582 -42.440 1.00 80.94 127 LEU A N 1
ATOM 926 C CA . LEU A 1 127 ? 23.790 -3.416 -41.682 1.00 80.94 127 LEU A CA 1
ATOM 927 C C . LEU A 1 127 ? 22.630 -2.673 -41.014 1.00 80.94 127 LEU A C 1
ATOM 929 O O . LEU A 1 127 ? 22.719 -2.395 -39.832 1.00 80.94 127 LEU A O 1
ATOM 933 N N . THR A 1 128 ? 21.548 -2.383 -41.732 1.00 72.31 128 THR A N 1
ATOM 934 C CA . THR A 1 128 ? 20.437 -1.597 -41.179 1.00 72.31 128 THR A CA 1
ATOM 935 C C . THR A 1 128 ? 19.757 -2.306 -40.009 1.00 72.31 128 THR A C 1
ATOM 937 O O . THR A 1 128 ? 19.665 -1.719 -38.938 1.00 72.31 128 THR A O 1
ATOM 940 N N . ASP A 1 129 ? 19.361 -3.572 -40.171 1.00 77.12 129 ASP A N 1
ATOM 941 C CA . ASP A 1 129 ? 18.739 -4.350 -39.088 1.00 77.12 129 ASP A CA 1
ATOM 942 C C . ASP A 1 129 ? 19.705 -4.552 -37.913 1.00 77.12 129 ASP A C 1
ATOM 944 O O . ASP A 1 129 ? 19.326 -4.402 -36.759 1.00 77.12 129 ASP A O 1
ATOM 948 N N . PHE A 1 130 ? 20.984 -4.819 -38.189 1.00 84.69 130 PHE A N 1
ATOM 949 C CA . PHE A 1 130 ? 21.994 -4.958 -37.143 1.00 84.69 130 PHE A CA 1
ATOM 950 C C . PHE A 1 130 ? 22.166 -3.663 -36.346 1.00 84.69 130 PHE A C 1
ATOM 952 O O . PHE A 1 130 ? 22.208 -3.695 -35.122 1.00 84.69 130 PHE A O 1
ATOM 959 N N . LEU A 1 131 ? 22.260 -2.520 -37.027 1.00 77.88 131 LEU A N 1
ATOM 960 C CA . LEU A 1 131 ? 22.450 -1.234 -36.370 1.00 77.88 131 LEU A CA 1
ATOM 961 C C . LEU A 1 131 ? 21.219 -0.812 -35.578 1.00 77.88 131 LEU A C 1
ATOM 963 O O . LEU A 1 131 ? 21.381 -0.374 -34.448 1.00 77.88 131 LEU A O 1
ATOM 967 N N . ILE A 1 132 ? 20.018 -0.979 -36.137 1.00 71.44 132 ILE A N 1
ATOM 968 C CA . ILE A 1 132 ? 18.775 -0.683 -35.420 1.00 71.44 132 ILE A CA 1
ATOM 969 C C . ILE A 1 132 ? 18.636 -1.624 -34.224 1.00 71.44 132 ILE A C 1
ATOM 971 O O . ILE A 1 132 ? 18.365 -1.154 -33.132 1.00 71.44 132 ILE A O 1
ATOM 975 N N . GLY A 1 133 ? 18.890 -2.924 -34.386 1.00 77.06 133 GLY A N 1
ATOM 976 C CA . GLY A 1 133 ? 18.829 -3.886 -33.286 1.00 77.06 133 GLY A CA 1
ATOM 977 C C . GLY A 1 133 ? 19.821 -3.576 -32.162 1.00 77.06 133 GLY A C 1
ATOM 978 O O . GLY A 1 133 ? 19.462 -3.651 -30.995 1.00 77.06 133 GLY A O 1
ATOM 979 N N . VAL A 1 134 ? 21.055 -3.185 -32.489 1.00 83.19 134 VAL A N 1
ATOM 980 C CA . VAL A 1 134 ? 22.066 -2.793 -31.491 1.00 83.19 134 VAL A CA 1
ATOM 981 C C . VAL A 1 134 ? 21.691 -1.479 -30.804 1.00 83.19 134 VAL A C 1
ATOM 983 O O . VAL A 1 134 ? 21.757 -1.396 -29.582 1.00 83.19 134 VAL A O 1
ATOM 986 N N . ASP A 1 135 ? 21.285 -0.467 -31.571 1.00 76.38 135 ASP A N 1
ATOM 987 C CA . ASP A 1 135 ? 20.862 0.835 -31.047 1.00 76.38 135 ASP A CA 1
ATOM 988 C C . ASP A 1 135 ? 19.655 0.690 -30.115 1.00 76.38 135 ASP A C 1
ATOM 990 O O . ASP A 1 135 ? 19.676 1.191 -28.998 1.00 76.38 135 ASP A O 1
ATOM 994 N N . LYS A 1 136 ? 18.661 -0.102 -30.525 1.00 73.19 136 LYS A N 1
ATOM 995 C CA . LYS A 1 136 ? 17.468 -0.421 -29.738 1.00 73.19 136 LYS A CA 1
ATOM 996 C C . LYS A 1 136 ? 17.779 -1.236 -28.487 1.00 73.19 136 LYS A C 1
ATOM 998 O O . LYS A 1 136 ? 17.261 -0.921 -27.427 1.00 73.19 136 LYS A O 1
ATOM 1003 N N . ALA A 1 137 ? 18.666 -2.229 -28.574 1.00 77.38 137 ALA A N 1
ATOM 1004 C CA . ALA A 1 137 ? 19.036 -3.049 -27.419 1.00 77.38 137 ALA A CA 1
ATOM 1005 C C . ALA A 1 137 ? 19.775 -2.258 -26.325 1.00 77.38 137 ALA A C 1
ATOM 1007 O O . ALA A 1 137 ? 19.652 -2.585 -25.149 1.00 77.38 137 ALA A O 1
ATOM 1008 N N . ILE A 1 138 ? 20.567 -1.250 -26.705 1.00 75.94 138 ILE A N 1
ATOM 1009 C CA . ILE A 1 138 ? 21.393 -0.457 -25.774 1.00 75.94 138 ILE A CA 1
ATOM 1010 C C . ILE A 1 138 ? 20.666 0.799 -25.322 1.00 75.94 138 ILE A C 1
ATOM 1012 O O . ILE A 1 138 ? 20.822 1.231 -24.178 1.00 75.94 138 ILE A O 1
ATOM 1016 N N . GLY A 1 139 ? 19.922 1.391 -26.244 1.00 61.62 139 GLY A N 1
ATOM 1017 C CA . GLY A 1 139 ? 19.093 2.548 -26.015 1.00 61.62 139 GLY A CA 1
ATOM 1018 C C . GLY A 1 139 ? 17.706 2.169 -25.527 1.00 61.62 139 GLY A C 1
ATOM 1019 O O . GLY A 1 139 ? 17.445 1.089 -25.004 1.00 61.62 139 GLY A O 1
ATOM 1020 N N . ASP A 1 140 ? 16.843 3.129 -25.760 1.00 46.22 140 ASP A N 1
ATOM 1021 C CA . ASP A 1 140 ? 15.556 3.409 -25.148 1.00 46.22 140 ASP A CA 1
ATOM 1022 C C . ASP A 1 140 ? 14.420 2.423 -25.439 1.00 46.22 140 ASP A C 1
ATOM 1024 O O . ASP A 1 140 ? 13.300 2.662 -25.022 1.00 46.22 140 ASP A O 1
ATOM 1028 N N . ASP A 1 141 ? 14.640 1.359 -26.215 1.00 53.59 141 ASP A N 1
ATOM 1029 C CA . ASP A 1 141 ? 13.559 0.456 -26.641 1.00 53.59 141 ASP A CA 1
ATOM 1030 C C . ASP A 1 141 ? 14.089 -0.962 -26.947 1.00 53.59 141 ASP A C 1
ATOM 1032 O O . ASP A 1 141 ? 14.214 -1.357 -28.112 1.00 53.59 141 ASP A O 1
ATOM 1036 N N . PRO A 1 142 ? 14.444 -1.743 -25.912 1.00 59.03 142 PRO A N 1
ATOM 1037 C CA . PRO A 1 142 ? 15.117 -3.032 -26.063 1.00 59.03 142 PRO A CA 1
ATOM 1038 C C . PRO A 1 142 ? 14.184 -4.117 -26.601 1.00 59.03 142 PRO A C 1
ATOM 1040 O O . PRO A 1 142 ? 14.621 -4.993 -27.346 1.00 59.03 142 PRO A O 1
ATOM 1043 N N . SER A 1 143 ? 12.893 -4.067 -26.273 1.00 61.50 143 SER A N 1
ATOM 1044 C CA . SER A 1 143 ? 11.928 -5.085 -26.695 1.00 61.50 143 SER A CA 1
ATOM 1045 C C . SER A 1 143 ? 11.746 -5.100 -28.218 1.00 61.50 143 SER A C 1
ATOM 1047 O O . SER A 1 143 ? 11.730 -6.179 -28.821 1.00 61.50 143 SER A O 1
ATOM 1049 N N . SER A 1 144 ? 11.753 -3.934 -28.881 1.00 61.44 144 SER A N 1
ATOM 1050 C CA . SER A 1 144 ? 11.741 -3.862 -30.350 1.00 61.44 144 SER A CA 1
ATOM 1051 C C . SER A 1 144 ? 13.038 -4.348 -31.006 1.00 61.44 144 SER A C 1
ATOM 1053 O O . SER A 1 144 ? 13.022 -4.701 -32.189 1.00 61.44 144 SER A O 1
ATOM 1055 N N . ALA A 1 145 ? 14.155 -4.420 -30.269 1.00 75.31 145 ALA A N 1
ATOM 1056 C CA . ALA A 1 145 ? 15.436 -4.867 -30.808 1.00 75.31 145 ALA A CA 1
ATOM 1057 C C . ALA A 1 145 ? 15.358 -6.300 -31.348 1.00 75.31 145 ALA A C 1
ATOM 1059 O O . ALA A 1 145 ? 15.937 -6.582 -32.397 1.00 75.31 145 ALA A O 1
ATOM 1060 N N . SER A 1 146 ? 14.604 -7.182 -30.682 1.00 77.31 146 SER A N 1
ATOM 1061 C CA . SER A 1 146 ? 14.400 -8.586 -31.079 1.00 77.31 146 SER A CA 1
ATOM 1062 C C . SER A 1 146 ? 13.971 -8.728 -32.550 1.00 77.31 146 SER A C 1
ATOM 1064 O O . SER A 1 146 ? 14.598 -9.468 -33.310 1.00 77.31 146 SER A O 1
ATOM 1066 N N . LEU A 1 147 ? 13.017 -7.899 -32.999 1.00 76.38 147 LEU A N 1
ATOM 1067 C CA . LEU A 1 147 ? 12.498 -7.869 -34.374 1.00 76.38 147 LEU A CA 1
ATOM 1068 C C . LEU A 1 147 ? 13.583 -7.628 -35.429 1.00 76.38 147 LEU A C 1
ATOM 1070 O O . LEU A 1 147 ? 13.456 -8.090 -36.566 1.00 76.38 147 LEU A O 1
ATOM 1074 N N . PHE A 1 148 ? 14.628 -6.884 -35.070 1.00 80.75 148 PHE A N 1
ATOM 1075 C CA . PHE A 1 148 ? 15.749 -6.577 -35.950 1.00 80.75 148 PHE A CA 1
ATOM 1076 C C . PHE A 1 148 ? 16.889 -7.579 -35.772 1.00 80.75 148 PHE A C 1
ATOM 1078 O O . PHE A 1 148 ? 17.422 -8.074 -36.764 1.00 80.75 148 PHE A O 1
ATOM 1085 N N . LEU A 1 149 ? 17.223 -7.936 -34.529 1.00 84.25 149 LEU A N 1
ATOM 1086 C CA . LEU A 1 149 ? 18.279 -8.898 -34.205 1.00 84.25 149 LEU A CA 1
ATOM 1087 C C . LEU A 1 149 ? 17.993 -10.278 -34.827 1.00 84.25 149 LEU A C 1
ATOM 1089 O O . LEU A 1 149 ? 18.917 -10.917 -35.331 1.00 84.25 149 LEU A O 1
ATOM 1093 N N . ASP A 1 150 ? 16.728 -10.700 -34.902 1.00 85.38 150 ASP A N 1
ATOM 1094 C CA . ASP A 1 150 ? 16.328 -11.994 -35.477 1.00 85.38 150 ASP A CA 1
ATOM 1095 C C . ASP A 1 150 ? 16.357 -12.031 -37.013 1.00 85.38 150 ASP A C 1
ATOM 1097 O O . ASP A 1 150 ? 16.494 -13.097 -37.626 1.00 85.38 150 ASP A O 1
ATOM 1101 N N . ARG A 1 151 ? 16.295 -10.867 -37.671 1.00 83.06 151 ARG A N 1
ATOM 1102 C CA . ARG A 1 151 ? 16.455 -10.756 -39.134 1.00 83.06 151 ARG A CA 1
ATOM 1103 C C . ARG A 1 151 ? 17.912 -10.892 -39.567 1.00 83.06 151 ARG A C 1
ATOM 1105 O O . ARG A 1 151 ? 18.196 -11.176 -40.736 1.00 83.06 151 ARG A O 1
ATOM 1112 N N . VAL A 1 152 ? 18.851 -10.746 -38.635 1.00 82.75 152 VAL A N 1
ATOM 1113 C CA . VAL A 1 152 ? 20.283 -10.828 -38.906 1.00 82.75 152 VAL A CA 1
ATOM 1114 C C . VAL A 1 152 ? 20.760 -12.285 -38.826 1.00 82.75 152 VAL A C 1
ATOM 1116 O O . VAL A 1 152 ? 21.347 -12.732 -37.845 1.00 82.75 152 VAL A O 1
ATOM 1119 N N . ARG A 1 153 ? 20.508 -13.048 -39.899 1.00 79.25 153 ARG A N 1
ATOM 1120 C CA . ARG A 1 153 ? 20.799 -14.497 -39.961 1.00 79.25 153 ARG A CA 1
ATOM 1121 C C . ARG A 1 153 ? 22.267 -14.841 -40.223 1.00 79.25 153 ARG A C 1
ATOM 1123 O O . ARG A 1 153 ? 22.732 -15.885 -39.779 1.00 79.25 153 ARG A O 1
ATOM 1130 N N . ILE A 1 154 ? 23.000 -14.002 -40.964 1.00 80.38 154 ILE A N 1
ATOM 1131 C CA . ILE A 1 154 ? 24.392 -14.283 -41.358 1.00 80.38 154 ILE A CA 1
ATOM 1132 C C . ILE A 1 154 ? 25.314 -13.157 -40.890 1.00 80.38 154 ILE A C 1
ATOM 1134 O O . ILE A 1 154 ? 25.448 -12.116 -41.540 1.00 80.38 154 ILE A O 1
ATOM 1138 N N . LEU A 1 155 ? 26.038 -13.410 -39.802 1.00 81.25 155 LEU A N 1
ATOM 1139 C CA . LEU A 1 155 ? 26.958 -12.451 -39.194 1.00 81.25 155 LEU A CA 1
ATOM 1140 C C . LEU A 1 155 ? 28.421 -12.781 -39.476 1.00 81.25 155 LEU A C 1
ATOM 1142 O O . LEU A 1 155 ? 28.785 -13.943 -39.659 1.00 81.25 155 LEU A O 1
ATOM 1146 N N . PRO A 1 156 ? 29.303 -11.772 -39.505 1.00 83.56 156 PRO A N 1
ATOM 1147 C CA . PRO A 1 156 ? 30.711 -12.003 -39.223 1.00 83.56 156 PRO A CA 1
ATOM 1148 C C . PRO A 1 156 ? 30.869 -12.687 -37.857 1.00 83.56 156 PRO A C 1
ATOM 1150 O O . PRO A 1 156 ? 30.200 -12.295 -36.905 1.00 83.56 156 PRO A O 1
ATOM 1153 N N . THR A 1 157 ? 31.779 -13.654 -37.742 1.00 80.31 157 THR A N 1
ATOM 1154 C CA . THR A 1 157 ? 31.997 -14.452 -36.519 1.00 80.31 157 THR A CA 1
ATOM 1155 C C . THR A 1 157 ? 32.231 -13.575 -35.283 1.00 80.31 157 THR A C 1
ATOM 1157 O O . THR A 1 157 ? 31.627 -13.787 -34.240 1.00 80.31 157 THR A O 1
ATOM 1160 N N . ASP A 1 158 ? 33.001 -12.495 -35.438 1.00 79.19 158 ASP A N 1
ATOM 1161 C CA . ASP A 1 158 ? 33.300 -11.539 -34.363 1.00 79.19 158 ASP A CA 1
ATOM 1162 C C . ASP A 1 158 ? 32.086 -10.705 -33.896 1.00 79.19 158 ASP A C 1
ATOM 1164 O O . ASP A 1 158 ? 32.200 -9.976 -32.913 1.00 79.19 158 ASP A O 1
ATOM 1168 N N . CYS A 1 159 ? 30.954 -10.745 -34.611 1.00 87.38 159 CYS A N 1
ATOM 1169 C CA . CYS A 1 159 ? 29.725 -10.024 -34.264 1.00 87.38 159 CYS A CA 1
ATOM 1170 C C . CYS A 1 159 ? 28.707 -10.900 -33.517 1.00 87.38 159 CYS A C 1
ATOM 1172 O O . CYS A 1 159 ? 27.731 -10.364 -33.001 1.00 87.38 159 CYS A O 1
ATOM 1174 N N . ALA A 1 160 ? 28.932 -12.215 -33.419 1.00 89.69 160 ALA A N 1
ATOM 1175 C CA . ALA A 1 160 ? 28.033 -13.118 -32.699 1.00 89.69 160 ALA A CA 1
ATOM 1176 C C . ALA A 1 160 ? 27.915 -12.738 -31.212 1.00 89.69 160 ALA A C 1
ATOM 1178 O O . ALA A 1 160 ? 26.810 -12.658 -30.684 1.00 89.69 160 ALA A O 1
ATOM 1179 N N . GLY A 1 161 ? 29.039 -12.393 -30.571 1.00 92.25 161 GLY A N 1
ATOM 1180 C CA . GLY A 1 161 ? 29.049 -11.909 -29.187 1.00 92.25 161 GLY A CA 1
ATOM 1181 C C . GLY A 1 161 ? 28.296 -10.587 -28.988 1.00 92.25 161 GLY A C 1
ATOM 1182 O O . GLY A 1 161 ? 27.724 -10.375 -27.927 1.00 92.25 161 GLY A O 1
ATOM 1183 N N . ILE A 1 162 ? 28.229 -9.726 -30.015 1.00 93.38 162 ILE A N 1
ATOM 1184 C CA . ILE A 1 162 ? 27.457 -8.471 -29.967 1.00 93.38 162 ILE A CA 1
ATOM 1185 C C . ILE A 1 162 ? 25.956 -8.774 -29.932 1.00 93.38 162 ILE A C 1
ATOM 1187 O O . ILE A 1 162 ? 25.234 -8.212 -29.122 1.00 93.38 162 ILE A O 1
ATOM 1191 N N . ILE A 1 163 ? 25.482 -9.695 -30.772 1.00 94.00 163 ILE A N 1
ATOM 1192 C CA . ILE A 1 163 ? 24.068 -10.092 -30.747 1.00 94.00 163 ILE A CA 1
ATOM 1193 C C . ILE A 1 163 ? 23.724 -10.806 -29.447 1.00 94.00 163 ILE A C 1
ATOM 1195 O O . ILE A 1 163 ? 22.680 -10.523 -28.871 1.00 94.00 163 ILE A O 1
ATOM 1199 N N . ALA A 1 164 ? 24.596 -11.699 -28.972 1.00 94.38 164 ALA A N 1
ATOM 1200 C CA . ALA A 1 164 ? 24.390 -12.392 -27.707 1.00 94.38 164 ALA A CA 1
ATOM 1201 C C . ALA A 1 164 ? 24.268 -11.401 -26.541 1.00 94.38 164 ALA A C 1
ATOM 1203 O O . ALA A 1 164 ? 23.332 -11.526 -25.761 1.00 94.38 164 ALA A O 1
ATOM 1204 N N . ILE A 1 165 ? 25.126 -10.371 -26.467 1.00 95.81 165 ILE A N 1
ATOM 1205 C CA . ILE A 1 165 ? 25.012 -9.364 -25.404 1.00 95.81 165 ILE A CA 1
ATOM 1206 C C . ILE A 1 165 ? 23.803 -8.443 -25.583 1.00 95.81 165 ILE A C 1
ATOM 1208 O O . ILE A 1 165 ? 23.155 -8.110 -24.600 1.00 95.81 165 ILE A O 1
ATOM 1212 N N . CYS A 1 166 ? 23.439 -8.076 -26.816 1.00 93.88 166 CYS A N 1
ATOM 1213 C CA . CYS A 1 166 ? 22.211 -7.323 -27.066 1.00 93.88 166 CYS A CA 1
ATOM 1214 C C . CYS A 1 166 ? 20.976 -8.128 -26.641 1.00 93.88 166 CYS A C 1
ATOM 1216 O O . CYS A 1 166 ? 20.101 -7.584 -25.984 1.00 93.88 166 CYS A O 1
ATOM 1218 N N . ARG A 1 167 ? 20.925 -9.431 -26.933 1.00 94.69 167 ARG A N 1
ATOM 1219 C CA . ARG A 1 167 ? 19.854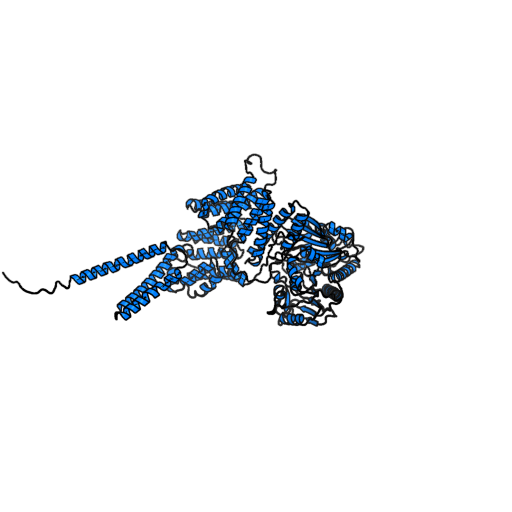 -10.313 -26.450 1.00 94.69 167 ARG A CA 1
ATOM 1220 C C . ARG A 1 167 ? 19.895 -10.489 -24.935 1.00 94.69 167 ARG A C 1
ATOM 1222 O O . ARG A 1 167 ? 18.840 -10.496 -24.323 1.00 94.69 167 ARG A O 1
ATOM 1229 N N . ALA A 1 168 ? 21.081 -10.569 -24.330 1.00 93.62 168 ALA A N 1
ATOM 1230 C CA . ALA A 1 168 ? 21.226 -10.603 -22.877 1.00 93.62 168 ALA A CA 1
ATOM 1231 C C . ALA A 1 168 ? 20.679 -9.326 -22.225 1.00 93.62 168 ALA A C 1
ATOM 1233 O O . ALA A 1 168 ? 20.001 -9.418 -21.212 1.00 93.62 168 ALA A O 1
ATOM 1234 N N . LEU A 1 169 ? 20.923 -8.149 -22.816 1.00 86.00 169 LEU A N 1
ATOM 1235 C CA . LEU A 1 169 ? 20.344 -6.876 -22.371 1.00 86.00 169 LEU A CA 1
ATOM 1236 C C . LEU A 1 169 ? 18.818 -6.879 -22.480 1.00 86.00 169 LEU A C 1
ATOM 1238 O O . LEU A 1 169 ? 18.150 -6.471 -21.536 1.00 86.00 169 LEU A O 1
ATOM 1242 N N . VAL A 1 170 ? 18.268 -7.378 -23.591 1.00 86.00 170 VAL A N 1
ATOM 1243 C CA . VAL A 1 170 ? 16.814 -7.523 -23.762 1.00 86.00 170 VAL A CA 1
ATOM 1244 C C . VAL A 1 170 ? 16.237 -8.484 -22.723 1.00 86.00 170 VAL A C 1
ATOM 1246 O O . VAL A 1 170 ? 15.290 -8.128 -22.034 1.00 86.00 170 VAL A O 1
ATOM 1249 N N . ALA A 1 171 ? 16.832 -9.665 -22.548 1.00 81.69 171 ALA A N 1
ATOM 1250 C CA . ALA A 1 171 ? 16.410 -10.657 -21.561 1.00 81.69 171 ALA A CA 1
ATOM 1251 C C . ALA A 1 171 ? 16.515 -10.123 -20.121 1.00 81.69 171 ALA A C 1
ATOM 1253 O O . ALA A 1 171 ? 15.619 -10.345 -19.313 1.00 81.69 171 ALA A O 1
ATOM 1254 N N . ALA A 1 172 ? 17.585 -9.389 -19.797 1.00 76.50 172 ALA A N 1
ATOM 1255 C CA . ALA A 1 172 ? 17.802 -8.831 -18.464 1.00 76.50 172 ALA A CA 1
ATOM 1256 C C . ALA A 1 172 ? 16.759 -7.774 -18.118 1.00 76.50 172 ALA A C 1
ATOM 1258 O O . ALA A 1 172 ? 16.227 -7.790 -17.013 1.00 76.50 172 ALA A O 1
ATOM 1259 N N . ARG A 1 173 ? 16.471 -6.880 -19.070 1.00 71.06 173 ARG A N 1
ATOM 1260 C CA . ARG A 1 173 ? 15.468 -5.829 -18.900 1.00 71.06 173 ARG A CA 1
ATOM 1261 C C . ARG A 1 173 ? 14.069 -6.455 -18.803 1.00 71.06 173 ARG A C 1
ATOM 1263 O O . ARG A 1 173 ? 13.417 -6.281 -17.782 1.00 71.06 173 ARG A O 1
ATOM 1270 N N . THR A 1 174 ? 13.734 -7.393 -19.695 1.00 66.56 174 THR A N 1
ATOM 1271 C CA . THR A 1 174 ? 12.438 -8.118 -19.697 1.00 66.56 174 THR A CA 1
ATOM 1272 C C . THR A 1 174 ? 12.233 -9.089 -18.524 1.00 66.56 174 THR A C 1
ATOM 1274 O O . THR A 1 174 ? 11.258 -9.839 -18.512 1.00 66.56 174 THR A O 1
ATOM 1277 N N . GLY A 1 175 ? 13.129 -9.116 -17.532 1.00 59.16 175 GLY A N 1
ATOM 1278 C CA . GLY A 1 175 ? 12.995 -9.932 -16.322 1.00 59.16 175 GLY A CA 1
ATOM 1279 C C . GLY A 1 175 ? 13.359 -11.413 -16.485 1.00 59.16 175 GLY A C 1
ATOM 1280 O O . GLY A 1 175 ? 13.219 -12.186 -15.537 1.00 59.16 175 GLY A O 1
ATOM 1281 N N . HIS A 1 176 ? 13.884 -11.829 -17.637 1.00 76.56 176 HIS A N 1
ATOM 1282 C CA . HIS A 1 176 ? 14.341 -13.196 -17.898 1.00 76.56 176 HIS A CA 1
ATOM 1283 C C . HIS A 1 176 ? 15.769 -13.409 -17.370 1.00 76.56 176 HIS A C 1
ATOM 1285 O O . HIS A 1 176 ? 16.716 -13.624 -18.128 1.00 76.56 176 HIS A O 1
ATOM 1291 N N . SER A 1 177 ? 15.950 -13.353 -16.046 1.00 72.38 177 SER A N 1
ATOM 1292 C CA . SER A 1 177 ? 17.279 -13.340 -15.412 1.00 72.38 177 SER A CA 1
ATOM 1293 C C . SER A 1 177 ? 18.157 -14.548 -15.765 1.00 72.38 177 SER A C 1
ATOM 1295 O O . SER A 1 177 ? 19.354 -14.391 -16.003 1.00 72.38 177 SER A O 1
ATOM 1297 N N . THR A 1 178 ? 17.585 -15.756 -15.831 1.00 85.38 178 THR A N 1
ATOM 1298 C CA . THR A 1 178 ? 18.336 -16.977 -16.176 1.00 85.38 178 THR A CA 1
ATOM 1299 C C . THR A 1 178 ? 18.813 -16.955 -17.625 1.00 85.38 178 THR A C 1
ATOM 1301 O O . THR A 1 178 ? 19.976 -17.249 -17.895 1.00 85.38 178 THR A O 1
ATOM 1304 N N . GLU A 1 179 ? 17.937 -16.566 -18.550 1.00 87.88 179 GLU A N 1
ATOM 1305 C CA . GLU A 1 179 ? 18.271 -16.444 -19.970 1.00 87.88 179 GLU A CA 1
ATOM 1306 C C . GLU A 1 179 ? 19.316 -15.345 -20.191 1.00 87.88 179 GLU A C 1
ATOM 1308 O O . GLU A 1 179 ? 20.301 -15.552 -20.899 1.00 87.88 179 GLU A O 1
ATOM 1313 N N . ALA A 1 180 ? 19.164 -14.203 -19.517 1.00 87.50 180 ALA A N 1
ATOM 1314 C CA . ALA A 1 180 ? 20.112 -13.101 -19.569 1.00 87.50 180 ALA A CA 1
ATOM 1315 C C . ALA A 1 180 ? 21.524 -13.524 -19.145 1.00 87.50 180 ALA A C 1
ATOM 1317 O O . ALA A 1 180 ? 22.494 -13.181 -19.820 1.00 87.50 180 ALA A O 1
ATOM 1318 N N . LEU A 1 181 ? 21.650 -14.302 -18.063 1.00 92.25 181 LEU A N 1
ATOM 1319 C CA . LEU A 1 181 ? 22.941 -14.816 -17.597 1.00 92.25 181 LEU A CA 1
ATOM 1320 C C . LEU A 1 181 ? 23.549 -15.831 -18.570 1.00 92.25 181 LEU A C 1
ATOM 1322 O O . LEU A 1 181 ? 24.745 -15.750 -18.847 1.00 92.25 181 LEU A O 1
ATOM 1326 N N . GLN A 1 182 ? 22.742 -16.733 -19.135 1.00 95.62 182 GLN A N 1
ATOM 1327 C CA . GLN A 1 182 ? 23.208 -17.684 -20.151 1.00 95.62 182 GLN A CA 1
ATOM 1328 C C . GLN A 1 182 ? 23.705 -16.957 -21.407 1.00 95.62 182 GLN A C 1
ATOM 1330 O O . GLN A 1 182 ? 24.793 -17.235 -21.909 1.00 95.62 182 GLN A O 1
ATOM 1335 N N . LEU A 1 183 ? 22.942 -15.980 -21.902 1.00 96.19 183 LEU A N 1
ATOM 1336 C CA . LEU A 1 183 ? 23.314 -15.176 -23.067 1.00 96.19 183 LEU A CA 1
ATOM 1337 C C . LEU A 1 183 ? 24.538 -14.294 -22.796 1.00 96.19 183 LEU A C 1
ATOM 1339 O O . LEU A 1 183 ? 25.378 -14.126 -23.683 1.00 96.19 183 LEU A O 1
ATOM 1343 N N . LEU A 1 184 ? 24.672 -13.763 -21.578 1.00 96.31 184 LEU A N 1
ATOM 1344 C CA . LEU A 1 184 ? 25.855 -13.034 -21.129 1.00 96.31 184 LEU A CA 1
ATOM 1345 C C . LEU A 1 184 ? 27.094 -13.939 -21.129 1.00 96.31 184 LEU A C 1
ATOM 1347 O O . LEU A 1 184 ? 28.134 -13.544 -21.654 1.00 96.31 184 LEU A O 1
ATOM 1351 N N . GLU A 1 185 ? 26.992 -15.158 -20.599 1.00 96.19 185 GLU A N 1
ATOM 1352 C CA . GLU A 1 185 ? 28.085 -16.135 -20.609 1.00 96.19 185 GLU A CA 1
ATOM 1353 C C . GLU A 1 185 ? 28.486 -16.504 -22.043 1.00 96.19 185 GLU A C 1
ATOM 1355 O O . GLU A 1 185 ? 29.670 -16.460 -22.397 1.00 96.19 185 GLU A O 1
ATOM 1360 N N . VAL A 1 186 ? 27.500 -16.748 -22.913 1.00 95.06 186 VAL A N 1
ATOM 1361 C CA . VAL A 1 186 ? 27.728 -16.948 -24.348 1.00 95.06 186 VAL A CA 1
ATOM 1362 C C . VAL A 1 186 ? 28.463 -15.745 -24.937 1.00 95.06 186 VAL A C 1
ATOM 1364 O O . VAL A 1 186 ? 29.490 -15.932 -25.584 1.00 95.06 186 VAL A O 1
ATOM 1367 N N . ALA A 1 187 ? 28.018 -14.514 -24.682 1.00 95.06 187 ALA A N 1
ATOM 1368 C CA . ALA A 1 187 ? 28.663 -13.311 -25.205 1.00 95.06 187 ALA A CA 1
ATOM 1369 C C . ALA A 1 187 ? 30.117 -13.149 -24.728 1.00 95.06 187 ALA A C 1
ATOM 1371 O O . ALA A 1 187 ? 30.987 -12.791 -25.524 1.00 95.06 187 ALA A O 1
ATOM 1372 N N . LEU A 1 188 ? 30.393 -13.434 -23.453 1.00 93.56 188 LEU A N 1
ATOM 1373 C CA . LEU A 1 188 ? 31.724 -13.314 -22.849 1.00 93.56 188 LEU A CA 1
ATOM 1374 C C . LEU A 1 188 ? 32.680 -14.443 -23.265 1.00 93.56 188 LEU A C 1
ATOM 1376 O O . LEU A 1 188 ? 33.894 -14.216 -23.314 1.00 93.56 188 LEU A O 1
ATOM 1380 N N . SER A 1 189 ? 32.150 -15.629 -23.584 1.00 91.69 189 SER A N 1
ATOM 1381 C CA . SER A 1 189 ? 32.921 -16.786 -24.067 1.00 91.69 189 SER A CA 1
ATOM 1382 C C . SER A 1 189 ? 33.390 -16.638 -25.520 1.00 91.69 189 SER A C 1
ATOM 1384 O O . SER A 1 189 ? 34.383 -17.253 -25.919 1.00 91.69 189 SER A O 1
ATOM 1386 N N . GLN A 1 190 ? 32.727 -15.788 -26.314 1.00 88.00 190 GLN A N 1
ATOM 1387 C CA . GLN A 1 190 ? 33.104 -15.532 -27.704 1.00 88.00 190 GLN A CA 1
ATOM 1388 C C . GLN A 1 190 ? 34.457 -14.813 -27.777 1.00 88.00 190 GLN A C 1
ATOM 1390 O O . GLN A 1 190 ? 34.570 -13.598 -27.596 1.00 88.00 190 GLN A O 1
ATOM 1395 N N . GLN A 1 191 ? 35.510 -15.569 -28.094 1.00 73.19 191 GLN A N 1
ATOM 1396 C CA . GLN A 1 191 ? 36.844 -15.014 -28.287 1.00 73.19 191 GLN A CA 1
ATOM 1397 C C . GLN A 1 191 ? 36.919 -14.217 -29.593 1.00 73.19 191 GLN A C 1
ATOM 1399 O O . GLN A 1 191 ? 37.143 -14.759 -30.675 1.00 73.19 191 GLN A O 1
ATOM 1404 N N . THR A 1 192 ? 36.800 -12.894 -29.495 1.00 79.44 192 THR A N 1
ATOM 1405 C CA . THR A 1 192 ? 37.135 -11.993 -30.600 1.00 79.44 192 THR A CA 1
ATOM 1406 C C . THR A 1 192 ? 38.589 -11.539 -30.502 1.00 79.44 192 THR A C 1
ATOM 1408 O O . THR A 1 192 ? 39.050 -11.043 -29.473 1.00 79.44 192 THR A O 1
ATOM 1411 N N . ARG A 1 193 ? 39.339 -11.633 -31.609 1.00 79.25 193 ARG A N 1
ATOM 1412 C CA . ARG A 1 193 ? 40.709 -11.083 -31.688 1.00 79.25 193 ARG A CA 1
ATOM 1413 C C . ARG A 1 193 ? 40.725 -9.550 -31.582 1.00 79.25 193 ARG A C 1
ATOM 1415 O O . ARG A 1 193 ? 41.785 -8.948 -31.404 1.00 79.25 193 ARG A O 1
ATOM 1422 N N . ARG A 1 194 ? 39.565 -8.889 -31.703 1.00 84.69 194 ARG A N 1
ATOM 1423 C CA . ARG A 1 194 ? 39.445 -7.428 -31.671 1.00 84.69 194 ARG A CA 1
ATOM 1424 C C . ARG A 1 194 ? 39.135 -6.925 -30.265 1.00 84.69 194 ARG A C 1
ATOM 1426 O O . ARG A 1 194 ? 37.995 -6.959 -29.814 1.00 84.69 194 ARG A O 1
ATOM 1433 N N . ARG A 1 195 ? 40.148 -6.324 -29.632 1.00 87.25 195 ARG A N 1
ATOM 1434 C CA . ARG A 1 195 ? 40.056 -5.741 -28.280 1.00 87.25 195 ARG A CA 1
ATOM 1435 C C . ARG A 1 195 ? 38.866 -4.787 -28.087 1.00 87.25 195 ARG A C 1
ATOM 1437 O O . ARG A 1 195 ? 38.245 -4.840 -27.038 1.00 87.25 195 ARG A O 1
ATOM 1444 N N . ARG A 1 196 ? 38.505 -3.978 -29.095 1.00 87.25 196 ARG A N 1
ATOM 1445 C CA . ARG A 1 196 ? 37.382 -3.020 -29.009 1.00 87.25 196 ARG A CA 1
ATOM 1446 C C . ARG A 1 196 ? 36.018 -3.674 -28.846 1.00 87.25 196 ARG A C 1
ATOM 1448 O O . ARG A 1 196 ? 35.266 -3.277 -27.971 1.00 87.25 196 ARG A O 1
ATOM 1455 N N . ILE A 1 197 ? 35.723 -4.679 -29.671 1.00 90.12 197 ILE A N 1
ATOM 1456 C CA . ILE A 1 197 ? 34.462 -5.424 -29.581 1.00 90.12 197 ILE A CA 1
ATOM 1457 C C . ILE A 1 197 ? 34.404 -6.139 -28.230 1.00 90.12 197 ILE A C 1
ATOM 1459 O O . ILE A 1 197 ? 33.390 -6.074 -27.552 1.00 90.12 197 ILE A O 1
ATOM 1463 N N . HIS A 1 198 ? 35.522 -6.727 -27.794 1.00 90.50 198 HIS A N 1
ATOM 1464 C CA . HIS A 1 198 ? 35.614 -7.384 -26.489 1.00 90.50 198 HIS A CA 1
ATOM 1465 C C . HIS A 1 198 ? 35.368 -6.429 -25.315 1.00 90.50 198 HIS A C 1
ATOM 1467 O O . HIS A 1 198 ? 34.611 -6.746 -24.405 1.00 90.50 198 HIS A O 1
ATOM 1473 N N . GLY A 1 199 ? 36.006 -5.255 -25.330 1.00 91.38 199 GLY A N 1
ATOM 1474 C CA . GLY A 1 199 ? 35.828 -4.234 -24.296 1.00 91.38 199 GLY A CA 1
ATOM 1475 C C . GLY A 1 199 ? 34.407 -3.679 -24.271 1.00 91.38 199 GLY A C 1
ATOM 1476 O O . GLY A 1 199 ? 33.849 -3.472 -23.201 1.00 91.38 199 GLY A O 1
ATOM 1477 N N . TRP A 1 200 ? 33.795 -3.513 -25.441 1.00 92.25 200 TRP A N 1
ATOM 1478 C CA . TRP A 1 200 ? 32.410 -3.078 -25.559 1.00 92.25 200 TRP A CA 1
ATOM 1479 C C . TRP A 1 200 ? 31.411 -4.139 -25.071 1.00 92.25 200 TRP A C 1
ATOM 1481 O O . TRP A 1 200 ? 30.532 -3.806 -24.287 1.00 92.25 200 TRP A O 1
ATOM 1491 N N . ILE A 1 201 ? 31.584 -5.418 -25.444 1.00 94.25 201 ILE A N 1
ATOM 1492 C CA . ILE A 1 201 ? 30.754 -6.531 -24.938 1.00 94.25 201 ILE A CA 1
ATOM 1493 C C . ILE A 1 201 ? 30.835 -6.582 -23.416 1.00 94.25 201 ILE A C 1
ATOM 1495 O O . ILE A 1 201 ? 29.825 -6.784 -22.755 1.00 94.25 201 ILE A O 1
ATOM 1499 N N . ARG A 1 202 ? 32.026 -6.354 -22.851 1.00 94.69 202 ARG A N 1
ATOM 1500 C CA . ARG A 1 202 ? 32.189 -6.280 -21.402 1.00 94.69 202 ARG A CA 1
ATOM 1501 C C . ARG A 1 202 ? 31.462 -5.083 -20.796 1.00 94.69 202 ARG A C 1
ATOM 1503 O O . ARG A 1 202 ? 30.697 -5.269 -19.867 1.00 94.69 202 ARG A O 1
ATOM 1510 N N . LEU A 1 203 ? 31.610 -3.879 -21.341 1.00 93.69 203 LEU A N 1
ATOM 1511 C CA . LEU A 1 203 ? 30.853 -2.722 -20.851 1.00 93.69 203 LEU A CA 1
ATOM 1512 C C . LEU A 1 203 ? 29.340 -3.004 -20.819 1.00 93.69 203 LEU A C 1
ATOM 1514 O O . LEU A 1 203 ? 28.695 -2.785 -19.801 1.00 93.69 203 LEU A O 1
ATOM 1518 N N . GLN A 1 204 ? 28.797 -3.561 -21.901 1.00 94.44 204 GLN A N 1
ATOM 1519 C CA . GLN A 1 204 ? 27.384 -3.935 -21.969 1.00 94.44 204 GLN A CA 1
ATOM 1520 C C . GLN A 1 204 ? 27.035 -5.097 -21.019 1.00 94.44 204 GLN A C 1
ATOM 1522 O O . GLN A 1 204 ? 25.971 -5.104 -20.414 1.00 94.44 204 GLN A O 1
ATOM 1527 N N . GLY A 1 205 ? 27.948 -6.046 -20.805 1.00 94.75 205 GLY A N 1
ATOM 1528 C CA . GLY A 1 205 ? 27.804 -7.104 -19.802 1.00 94.75 205 GLY A CA 1
ATOM 1529 C C . GLY A 1 205 ? 27.774 -6.598 -18.364 1.00 94.75 205 GLY A C 1
ATOM 1530 O O . GLY A 1 205 ? 27.056 -7.160 -17.543 1.00 94.75 205 GLY A O 1
ATOM 1531 N N . ALA A 1 206 ? 28.488 -5.513 -18.058 1.00 92.12 206 ALA A N 1
ATOM 1532 C CA . ALA A 1 206 ? 28.368 -4.851 -16.767 1.00 92.12 206 ALA A CA 1
ATOM 1533 C C . ALA A 1 206 ? 26.964 -4.252 -16.609 1.00 92.12 206 ALA A C 1
ATOM 1535 O O . ALA A 1 206 ? 26.344 -4.456 -15.575 1.00 92.12 206 ALA A O 1
ATOM 1536 N N . GLU A 1 207 ? 26.419 -3.608 -17.647 1.00 87.31 207 GLU A N 1
ATOM 1537 C CA . GLU A 1 207 ? 25.039 -3.092 -17.638 1.00 87.31 207 GLU A CA 1
ATOM 1538 C C . GLU A 1 207 ? 23.994 -4.210 -17.442 1.00 87.31 207 GLU A C 1
ATOM 1540 O O . GLU A 1 207 ? 23.059 -4.030 -16.663 1.00 87.31 207 GLU A O 1
ATOM 1545 N N . VAL A 1 208 ? 24.188 -5.389 -18.052 1.00 88.75 208 VAL A N 1
ATOM 1546 C CA . VAL A 1 208 ? 23.363 -6.587 -17.786 1.00 88.75 208 VAL A CA 1
ATOM 1547 C C . VAL A 1 208 ? 23.424 -6.982 -16.310 1.00 88.75 208 VAL A C 1
ATOM 1549 O O . VAL A 1 208 ? 22.391 -7.177 -15.680 1.00 88.75 208 VAL A O 1
ATOM 1552 N N . LEU A 1 209 ? 24.623 -7.087 -15.731 1.00 85.44 209 LEU A N 1
ATOM 1553 C CA . LEU A 1 209 ? 24.790 -7.484 -14.330 1.00 85.44 209 LEU A CA 1
ATOM 1554 C C . LEU A 1 209 ? 24.176 -6.471 -13.357 1.00 85.44 209 LEU A C 1
ATOM 1556 O O . LEU A 1 209 ? 23.606 -6.877 -12.349 1.00 85.44 209 LEU A O 1
ATOM 1560 N N . VAL A 1 210 ? 24.233 -5.174 -13.672 1.00 77.75 210 VAL A N 1
ATOM 1561 C CA . VAL A 1 210 ? 23.549 -4.128 -12.897 1.00 77.75 210 VAL A CA 1
ATOM 1562 C C . VAL A 1 210 ? 22.035 -4.308 -12.948 1.00 77.75 210 VAL A C 1
ATOM 1564 O O . VAL A 1 210 ? 21.403 -4.304 -11.895 1.00 77.75 210 VAL A O 1
ATOM 1567 N N . ALA A 1 211 ? 21.463 -4.530 -14.136 1.00 71.88 211 ALA A N 1
ATOM 1568 C CA . ALA A 1 211 ? 20.026 -4.776 -14.293 1.00 71.88 211 ALA A CA 1
ATOM 1569 C C . ALA A 1 211 ? 19.554 -6.025 -13.523 1.00 71.88 211 ALA A C 1
ATOM 1571 O O . ALA A 1 211 ? 18.427 -6.076 -13.044 1.00 71.88 211 ALA A O 1
ATOM 1572 N N . LEU A 1 212 ? 20.439 -7.009 -13.349 1.00 69.81 212 LEU A N 1
ATOM 1573 C CA . LEU A 1 212 ? 20.187 -8.226 -12.576 1.00 69.81 212 LEU A CA 1
ATOM 1574 C C . LEU A 1 212 ? 20.496 -8.092 -11.072 1.00 69.81 212 LEU A C 1
ATOM 1576 O O . LEU A 1 212 ? 20.459 -9.095 -10.361 1.00 69.81 212 LEU A O 1
ATOM 1580 N N . GLY A 1 213 ? 20.841 -6.898 -10.578 1.00 69.19 213 GLY A N 1
ATOM 1581 C CA . GLY A 1 213 ? 21.143 -6.673 -9.161 1.00 69.19 213 GLY A CA 1
ATOM 1582 C C . GLY A 1 213 ? 22.473 -7.277 -8.690 1.00 69.19 213 GLY A C 1
ATOM 1583 O O . GLY A 1 213 ? 22.608 -7.614 -7.517 1.00 69.19 213 GLY A O 1
ATOM 1584 N N . ARG A 1 214 ? 23.467 -7.421 -9.580 1.00 81.12 214 ARG A N 1
ATOM 1585 C CA . ARG A 1 214 ? 24.810 -7.975 -9.288 1.00 81.12 214 ARG A CA 1
ATOM 1586 C C . ARG A 1 214 ? 25.929 -6.923 -9.459 1.00 81.12 214 ARG A C 1
ATOM 1588 O O . ARG A 1 214 ? 26.823 -7.097 -10.294 1.00 81.12 214 ARG A O 1
ATOM 1595 N N . PRO A 1 215 ? 25.915 -5.817 -8.691 1.00 80.12 215 PRO A N 1
ATOM 1596 C CA . PRO A 1 215 ? 26.808 -4.668 -8.894 1.00 80.12 215 PRO A CA 1
ATOM 1597 C C . PRO A 1 215 ? 28.304 -4.968 -8.666 1.00 80.12 215 PRO A C 1
ATOM 1599 O O . PRO A 1 215 ? 29.147 -4.439 -9.388 1.00 80.12 215 PRO A O 1
ATOM 1602 N N . GLU A 1 216 ? 28.667 -5.858 -7.737 1.00 84.81 216 GLU A N 1
ATOM 1603 C CA . GLU A 1 216 ? 30.074 -6.231 -7.487 1.00 84.81 216 GLU A CA 1
ATOM 1604 C C . GLU A 1 216 ? 30.707 -6.987 -8.667 1.00 84.81 216 GLU A C 1
ATOM 1606 O O . GLU A 1 216 ? 31.888 -6.834 -8.991 1.00 84.81 216 GLU A O 1
ATOM 1611 N N . GLU A 1 217 ? 29.922 -7.832 -9.334 1.00 90.12 217 GLU A N 1
ATOM 1612 C CA . GLU A 1 217 ? 30.355 -8.522 -10.549 1.00 90.12 217 GLU A CA 1
ATOM 1613 C C . GLU A 1 217 ? 30.449 -7.562 -11.726 1.00 90.12 217 GLU A C 1
ATOM 1615 O O . GLU A 1 217 ? 31.392 -7.659 -12.514 1.00 90.12 217 GLU A O 1
ATOM 1620 N N . ALA A 1 218 ? 29.528 -6.597 -11.811 1.00 89.06 218 ALA A N 1
ATOM 1621 C CA . ALA A 1 218 ? 29.601 -5.529 -12.797 1.00 89.06 218 ALA A CA 1
ATOM 1622 C C . ALA A 1 218 ? 30.898 -4.714 -12.647 1.00 89.06 218 ALA A C 1
ATOM 1624 O O . ALA A 1 218 ? 31.571 -4.471 -13.649 1.00 89.06 218 ALA A O 1
ATOM 1625 N N . LEU A 1 219 ? 31.308 -4.368 -11.417 1.00 88.75 219 LEU A N 1
ATOM 1626 C CA . LEU A 1 219 ? 32.577 -3.677 -11.149 1.00 88.75 219 LEU A CA 1
ATOM 1627 C C . LEU A 1 219 ? 33.798 -4.479 -11.622 1.00 88.75 219 LEU A C 1
ATOM 1629 O O . LEU A 1 219 ? 34.606 -3.958 -12.392 1.00 88.75 219 LEU A O 1
ATOM 1633 N N . ARG A 1 220 ? 33.887 -5.771 -11.269 1.00 92.75 220 ARG A N 1
ATOM 1634 C CA . ARG A 1 220 ? 34.968 -6.662 -11.748 1.00 92.75 220 ARG A CA 1
ATOM 1635 C C . ARG A 1 220 ? 35.037 -6.719 -13.272 1.00 92.75 220 ARG A C 1
ATOM 1637 O O . ARG A 1 220 ? 36.106 -6.850 -13.875 1.00 92.75 220 ARG A O 1
ATOM 1644 N N . LEU A 1 221 ? 33.877 -6.652 -13.915 1.00 92.81 221 LEU A N 1
ATOM 1645 C CA . LEU A 1 221 ? 33.774 -6.709 -15.359 1.00 92.81 221 LEU A CA 1
ATOM 1646 C C . LEU A 1 221 ? 34.187 -5.376 -16.011 1.00 92.81 221 LEU A C 1
ATOM 1648 O O . LEU A 1 221 ? 34.853 -5.410 -17.051 1.00 92.81 221 LEU A O 1
ATOM 1652 N N . LEU A 1 222 ? 33.900 -4.239 -15.362 1.00 91.94 222 LEU A N 1
ATOM 1653 C CA . LEU A 1 222 ? 34.372 -2.896 -15.731 1.00 91.94 222 LEU A CA 1
ATOM 1654 C C . LEU A 1 222 ? 35.893 -2.738 -15.596 1.00 91.94 222 LEU A C 1
ATOM 1656 O O . LEU A 1 222 ? 36.507 -2.153 -16.487 1.00 91.94 222 LEU A O 1
ATOM 1660 N N . ASP A 1 223 ? 36.530 -3.337 -14.586 1.00 90.00 223 ASP A N 1
ATOM 1661 C CA . ASP A 1 223 ? 38.001 -3.346 -14.454 1.00 90.00 223 ASP A CA 1
ATOM 1662 C C . ASP A 1 223 ? 38.689 -3.943 -15.682 1.00 90.00 223 ASP A C 1
ATOM 1664 O O . ASP A 1 223 ? 39.726 -3.477 -16.163 1.00 90.00 223 ASP A O 1
ATOM 1668 N N . ALA A 1 224 ? 38.058 -4.951 -16.274 1.00 89.06 224 ALA A N 1
ATOM 1669 C CA . ALA A 1 224 ? 38.562 -5.543 -17.493 1.00 89.06 224 ALA A CA 1
ATOM 1670 C C . ALA A 1 224 ? 38.299 -4.696 -18.751 1.00 89.06 224 ALA A C 1
ATOM 1672 O O . ALA A 1 224 ? 38.986 -4.919 -19.752 1.00 89.06 224 ALA A O 1
ATOM 1673 N N . VAL A 1 225 ? 37.351 -3.747 -18.740 1.00 90.38 225 VAL A N 1
ATOM 1674 C CA . VAL A 1 225 ? 37.029 -2.875 -19.890 1.00 90.38 225 VAL A CA 1
ATOM 1675 C C . VAL A 1 225 ? 38.191 -1.933 -20.205 1.00 90.38 225 VAL A C 1
ATOM 1677 O O . VAL A 1 225 ? 38.577 -1.816 -21.372 1.00 90.38 225 VAL A O 1
ATOM 1680 N N . GLU A 1 226 ? 38.808 -1.332 -19.187 1.00 78.56 226 GLU A N 1
ATOM 1681 C CA . GLU A 1 226 ? 39.908 -0.362 -19.340 1.00 78.56 226 GLU A CA 1
ATOM 1682 C C . GLU A 1 226 ? 41.139 -0.975 -20.019 1.00 78.56 226 GLU A C 1
ATOM 1684 O O . GLU A 1 226 ? 41.780 -0.356 -20.867 1.00 78.56 226 GLU A O 1
ATOM 1689 N N . SER A 1 227 ? 41.422 -2.254 -19.750 1.00 81.50 227 SER A N 1
ATOM 1690 C CA . SER A 1 227 ? 42.518 -2.976 -20.415 1.00 81.50 227 SER A CA 1
ATOM 1691 C C . SER A 1 227 ? 42.275 -3.232 -21.916 1.00 81.50 227 SER A C 1
ATOM 1693 O O . SER A 1 227 ? 43.198 -3.595 -22.659 1.00 81.50 227 SER A O 1
ATOM 1695 N N . LYS A 1 228 ? 41.025 -3.092 -22.384 1.00 83.50 228 LYS A N 1
ATOM 1696 C CA . LYS A 1 228 ? 40.584 -3.460 -23.742 1.00 83.50 228 LYS A CA 1
ATOM 1697 C C . LYS A 1 228 ? 40.195 -2.256 -24.596 1.00 83.50 228 LYS A C 1
ATOM 1699 O O . LYS A 1 228 ? 40.382 -2.312 -25.815 1.00 83.50 228 LYS A O 1
ATOM 1704 N N . LEU A 1 229 ? 39.711 -1.181 -23.979 1.00 84.19 229 LEU A N 1
ATOM 1705 C CA . LEU A 1 229 ? 39.428 0.101 -24.617 1.00 84.19 229 LEU A CA 1
ATOM 1706 C C . LEU A 1 229 ? 40.552 1.078 -24.252 1.00 84.19 229 LEU A C 1
ATOM 1708 O O . LEU A 1 229 ? 40.658 1.488 -23.111 1.00 84.19 229 LEU A O 1
ATOM 1712 N N . SER A 1 230 ? 41.432 1.435 -25.192 1.00 72.62 230 SER A N 1
ATOM 1713 C CA . SER A 1 230 ? 42.620 2.254 -24.862 1.00 72.62 230 SER A CA 1
ATOM 1714 C C . SER A 1 230 ? 42.978 3.329 -25.888 1.00 72.62 230 SER A C 1
ATOM 1716 O O . SER A 1 230 ? 43.987 4.017 -25.748 1.00 72.62 230 SER A O 1
ATOM 1718 N N . ARG A 1 231 ? 42.183 3.497 -26.953 1.00 72.75 231 ARG A N 1
ATOM 1719 C CA . ARG A 1 231 ? 42.473 4.462 -28.027 1.00 72.75 231 ARG A CA 1
ATOM 1720 C C . ARG A 1 231 ? 41.507 5.642 -27.985 1.00 72.75 231 ARG A C 1
ATOM 1722 O O . ARG A 1 231 ? 40.359 5.501 -27.590 1.00 72.75 231 ARG A O 1
ATOM 1729 N N . ARG A 1 232 ? 41.928 6.785 -28.543 1.00 72.62 232 ARG A N 1
ATOM 1730 C CA . ARG A 1 232 ? 41.111 8.012 -28.675 1.00 72.62 232 ARG A CA 1
ATOM 1731 C C . ARG A 1 232 ? 39.736 7.784 -29.326 1.00 72.62 232 ARG A C 1
ATOM 1733 O O . ARG A 1 232 ? 38.783 8.466 -28.982 1.00 72.62 232 ARG A O 1
ATOM 1740 N N . ALA A 1 233 ? 39.620 6.817 -30.238 1.00 68.81 233 ALA A N 1
ATOM 1741 C CA . ALA A 1 233 ? 38.346 6.476 -30.883 1.00 68.81 233 ALA A CA 1
ATOM 1742 C C . ALA A 1 233 ? 37.355 5.722 -29.967 1.00 68.81 233 ALA A C 1
ATOM 1744 O O . ALA A 1 233 ? 36.188 5.598 -30.325 1.00 68.81 233 ALA A O 1
ATOM 1745 N N . ASP A 1 234 ? 37.812 5.239 -28.809 1.00 80.31 234 ASP A N 1
ATOM 1746 C CA . ASP A 1 234 ? 37.023 4.496 -27.818 1.00 80.31 234 ASP A CA 1
ATOM 1747 C C . ASP A 1 234 ? 36.614 5.390 -26.626 1.00 80.31 234 ASP A C 1
ATOM 1749 O O . ASP A 1 234 ? 36.002 4.920 -25.671 1.00 80.31 234 ASP A O 1
ATOM 1753 N N . ALA A 1 235 ? 36.931 6.691 -26.682 1.00 80.25 235 ALA A N 1
ATOM 1754 C CA . ALA A 1 235 ? 36.764 7.635 -25.575 1.00 80.25 235 ALA A CA 1
ATOM 1755 C C . ALA A 1 235 ? 35.313 7.779 -25.080 1.00 80.25 235 ALA A C 1
ATOM 1757 O O . ALA A 1 235 ? 35.101 8.029 -23.897 1.00 80.25 235 ALA A O 1
ATOM 1758 N N . VAL A 1 236 ? 34.320 7.610 -25.959 1.00 81.12 236 VAL A N 1
ATOM 1759 C CA . VAL A 1 236 ? 32.891 7.646 -25.591 1.00 81.12 236 VAL A CA 1
ATOM 1760 C C . VAL A 1 236 ? 32.520 6.449 -24.709 1.00 81.12 236 VAL A C 1
ATOM 1762 O O . VAL A 1 236 ? 31.822 6.604 -23.713 1.00 81.12 236 VAL A O 1
ATOM 1765 N N . TRP A 1 237 ? 33.037 5.264 -25.028 1.00 83.62 237 TRP A N 1
ATOM 1766 C CA . TRP A 1 237 ? 32.759 4.040 -24.275 1.00 83.62 237 TRP A CA 1
ATOM 1767 C C . TRP A 1 237 ? 33.529 3.980 -22.966 1.00 83.62 237 TRP A C 1
ATOM 1769 O O . TRP A 1 237 ? 32.972 3.571 -21.957 1.00 83.62 237 TRP A O 1
ATOM 1779 N N . LEU A 1 238 ? 34.777 4.451 -22.967 1.00 86.19 238 LEU A N 1
ATOM 1780 C CA . LEU A 1 238 ? 35.537 4.648 -21.735 1.00 86.19 238 LEU A CA 1
ATOM 1781 C C . LEU A 1 238 ? 34.835 5.633 -20.800 1.00 86.19 238 LEU A C 1
ATOM 1783 O O . LEU A 1 238 ? 34.676 5.335 -19.625 1.00 86.19 238 LEU A O 1
ATOM 1787 N N . ARG A 1 239 ? 34.323 6.752 -21.334 1.00 83.12 239 ARG A N 1
ATOM 1788 C CA . ARG A 1 239 ? 33.502 7.702 -20.566 1.00 83.12 239 ARG A CA 1
ATOM 1789 C C . ARG A 1 239 ? 32.311 6.996 -19.917 1.00 83.12 239 ARG A C 1
ATOM 1791 O O . ARG A 1 239 ? 32.120 7.123 -18.718 1.00 83.12 239 ARG A O 1
ATOM 1798 N N . ARG A 1 240 ? 31.539 6.234 -20.699 1.00 84.50 240 ARG A N 1
ATOM 1799 C CA . ARG A 1 240 ? 30.368 5.501 -20.197 1.00 84.50 240 ARG A CA 1
ATOM 1800 C C . ARG A 1 240 ? 30.744 4.470 -19.126 1.00 84.50 240 ARG A C 1
ATOM 1802 O O . ARG A 1 240 ? 30.059 4.389 -18.114 1.00 84.50 240 ARG A O 1
ATOM 1809 N N . ALA A 1 241 ? 31.840 3.736 -19.320 1.00 88.25 241 ALA A N 1
ATOM 1810 C CA . ALA A 1 241 ? 32.352 2.769 -18.349 1.00 88.25 241 ALA A CA 1
ATOM 1811 C C . ALA A 1 241 ? 32.748 3.431 -17.021 1.00 88.25 241 ALA A C 1
ATOM 1813 O O . ALA A 1 241 ? 32.380 2.941 -15.958 1.00 88.25 241 ALA A O 1
ATOM 1814 N N . GLU A 1 242 ? 33.452 4.561 -17.078 1.00 87.31 242 GLU A N 1
ATOM 1815 C CA . GLU A 1 242 ? 33.863 5.321 -15.894 1.00 87.31 242 GLU A CA 1
ATOM 1816 C C . GLU A 1 242 ? 32.663 5.903 -15.138 1.00 87.31 242 GLU A C 1
ATOM 1818 O O . GLU A 1 242 ? 32.584 5.756 -13.920 1.00 87.31 242 GLU A O 1
ATOM 1823 N N . THR A 1 243 ? 31.698 6.498 -15.850 1.00 83.88 243 THR A N 1
ATOM 1824 C CA . THR A 1 243 ? 30.444 6.987 -15.256 1.00 83.88 243 THR A CA 1
ATOM 1825 C C . THR A 1 243 ? 29.679 5.858 -14.569 1.00 83.88 243 THR A C 1
ATOM 1827 O O . THR A 1 243 ? 29.215 6.025 -13.441 1.00 83.88 243 THR A O 1
ATOM 1830 N N . LEU A 1 244 ? 29.558 4.698 -15.224 1.00 81.25 244 LEU A N 1
ATOM 1831 C CA . LEU A 1 244 ? 28.893 3.534 -14.644 1.00 81.25 244 LEU A CA 1
ATOM 1832 C C . LEU A 1 244 ? 29.639 3.030 -13.403 1.00 81.25 244 LEU A C 1
ATOM 1834 O O . LEU A 1 244 ? 28.997 2.749 -12.395 1.00 81.25 244 LEU A O 1
ATOM 1838 N N . ARG A 1 245 ? 30.979 2.985 -13.436 1.00 89.12 245 ARG A N 1
ATOM 1839 C CA . ARG A 1 245 ? 31.791 2.591 -12.279 1.00 89.12 245 ARG A CA 1
ATOM 1840 C C . ARG A 1 245 ? 31.544 3.517 -11.089 1.00 89.12 245 ARG A C 1
ATOM 1842 O O . ARG A 1 245 ? 31.242 3.018 -10.017 1.00 89.12 245 ARG A O 1
ATOM 1849 N N . ILE A 1 246 ? 31.611 4.839 -11.276 1.00 83.50 246 ILE A N 1
ATOM 1850 C CA . ILE A 1 246 ? 31.381 5.813 -10.193 1.00 83.50 246 ILE A CA 1
ATOM 1851 C C . ILE A 1 246 ? 29.981 5.636 -9.591 1.00 83.50 246 ILE A C 1
ATOM 1853 O O . ILE A 1 246 ? 29.848 5.568 -8.372 1.00 83.50 246 ILE A O 1
ATOM 1857 N N . ARG A 1 247 ? 28.944 5.495 -10.430 1.00 78.44 247 ARG A N 1
ATOM 1858 C CA . ARG A 1 247 ? 27.566 5.269 -9.959 1.00 78.44 247 ARG A CA 1
ATOM 1859 C C . ARG A 1 247 ? 27.432 3.982 -9.142 1.00 78.44 247 ARG A C 1
ATOM 1861 O O . ARG A 1 247 ? 26.765 3.994 -8.113 1.00 78.44 247 ARG A O 1
ATOM 1868 N N . LEU A 1 248 ? 28.066 2.893 -9.579 1.00 76.94 248 LEU A N 1
ATOM 1869 C CA . LEU A 1 248 ? 28.048 1.624 -8.848 1.00 76.94 248 LEU A CA 1
ATOM 1870 C C . LEU A 1 248 ? 28.830 1.699 -7.541 1.00 76.94 248 LEU A C 1
ATOM 1872 O O . LEU A 1 248 ? 28.351 1.200 -6.531 1.00 76.94 248 LEU A O 1
ATOM 1876 N N . SER A 1 249 ? 29.988 2.357 -7.543 1.00 82.25 249 SER A N 1
ATOM 1877 C CA . SER A 1 249 ? 30.779 2.567 -6.332 1.00 82.25 249 SER A CA 1
ATOM 1878 C C . SER A 1 249 ? 30.030 3.402 -5.290 1.00 82.25 249 SER A C 1
ATOM 1880 O O . SER A 1 249 ? 30.124 3.099 -4.107 1.00 82.25 249 SER A O 1
ATOM 1882 N N . MET A 1 250 ? 29.249 4.402 -5.722 1.00 70.44 250 MET A N 1
ATOM 1883 C CA . MET A 1 250 ? 28.343 5.157 -4.846 1.00 70.44 250 MET A CA 1
ATOM 1884 C C . MET A 1 250 ? 27.232 4.280 -4.263 1.00 70.44 250 MET A C 1
ATOM 1886 O O . MET A 1 250 ? 26.951 4.368 -3.077 1.00 70.44 250 MET A O 1
ATOM 1890 N N . ALA A 1 251 ? 26.599 3.439 -5.087 1.00 67.38 251 ALA A N 1
ATOM 1891 C CA . ALA A 1 251 ? 25.500 2.575 -4.651 1.00 67.38 251 ALA A CA 1
ATOM 1892 C C . ALA A 1 251 ? 25.948 1.439 -3.714 1.00 67.38 251 ALA A C 1
ATOM 1894 O O . ALA A 1 251 ? 25.149 0.948 -2.926 1.00 67.38 251 ALA A O 1
ATOM 1895 N N . LEU A 1 252 ? 27.209 1.013 -3.820 1.00 71.50 252 LEU A N 1
ATOM 1896 C CA . LEU A 1 252 ? 27.819 -0.027 -2.989 1.00 71.50 252 LEU A CA 1
ATOM 1897 C C . LEU A 1 252 ? 28.491 0.509 -1.718 1.00 71.50 252 LEU A C 1
ATOM 1899 O O . LEU A 1 252 ? 29.109 -0.277 -1.006 1.00 71.50 252 LEU A O 1
ATOM 1903 N N . GLU A 1 253 ? 28.413 1.819 -1.459 1.00 71.19 253 GLU A N 1
ATOM 1904 C CA . GLU A 1 253 ? 29.034 2.466 -0.292 1.00 71.19 253 GLU A CA 1
ATOM 1905 C C . GLU A 1 253 ? 30.533 2.123 -0.143 1.00 71.19 253 GLU A C 1
ATOM 1907 O O . GLU A 1 253 ? 31.057 1.924 0.953 1.00 71.19 253 GLU A O 1
ATOM 1912 N N . ILE A 1 254 ? 31.246 2.032 -1.273 1.00 73.50 254 ILE A N 1
ATOM 1913 C CA . ILE A 1 254 ? 32.701 1.822 -1.283 1.00 73.50 254 ILE A CA 1
ATOM 1914 C C . ILE A 1 254 ? 33.382 3.022 -0.610 1.00 73.50 254 ILE A C 1
ATOM 1916 O O . ILE A 1 254 ? 32.909 4.145 -0.755 1.00 73.50 254 ILE A O 1
ATOM 1920 N N . ASP A 1 255 ? 34.516 2.784 0.066 1.00 83.38 255 ASP A N 1
ATOM 1921 C CA . ASP A 1 255 ? 35.357 3.794 0.732 1.00 83.38 255 ASP A CA 1
ATOM 1922 C C . ASP A 1 255 ? 35.279 5.193 0.083 1.00 83.38 255 ASP A C 1
ATOM 1924 O O . ASP A 1 255 ? 35.723 5.414 -1.052 1.00 83.38 255 ASP A O 1
ATOM 1928 N N . ASN A 1 256 ? 34.729 6.148 0.838 1.00 81.00 256 ASN A N 1
ATOM 1929 C CA . ASN A 1 256 ? 34.482 7.515 0.390 1.00 81.00 256 ASN A CA 1
ATOM 1930 C C . ASN A 1 256 ? 35.761 8.205 -0.101 1.00 81.00 256 ASN A C 1
ATOM 1932 O O . ASN A 1 256 ? 35.703 8.974 -1.061 1.00 81.00 256 ASN A O 1
ATOM 1936 N N . ALA A 1 257 ? 36.925 7.903 0.486 1.00 84.00 257 ALA A N 1
ATOM 1937 C CA . ALA A 1 257 ? 38.197 8.475 0.043 1.00 84.00 257 ALA A CA 1
ATOM 1938 C C . ALA A 1 257 ? 38.568 8.002 -1.372 1.00 84.00 257 ALA A C 1
ATOM 1940 O O . ALA A 1 257 ? 39.014 8.788 -2.218 1.00 84.00 257 ALA A O 1
ATOM 1941 N N . HIS A 1 258 ? 38.335 6.720 -1.661 1.00 84.62 258 HIS A N 1
ATOM 1942 C CA . HIS A 1 258 ? 38.526 6.160 -2.992 1.00 84.62 258 HIS A CA 1
ATOM 1943 C C . HIS A 1 258 ? 37.566 6.788 -4.009 1.00 84.62 258 HIS A C 1
ATOM 1945 O O . HIS A 1 258 ? 37.986 7.193 -5.098 1.00 84.62 258 HIS A O 1
ATOM 1951 N N . LEU A 1 259 ? 36.294 6.938 -3.641 1.00 85.38 259 LEU A N 1
ATOM 1952 C CA . LEU A 1 259 ? 35.282 7.529 -4.509 1.00 85.38 259 LEU A CA 1
ATOM 1953 C C . LEU A 1 259 ? 35.549 9.017 -4.798 1.00 85.38 259 LEU A C 1
ATOM 1955 O O . LEU A 1 259 ? 35.472 9.441 -5.953 1.00 85.38 259 LEU A O 1
ATOM 1959 N N . GLN A 1 260 ? 35.943 9.801 -3.789 1.00 85.88 260 GLN A N 1
ATOM 1960 C CA . GLN A 1 260 ? 36.360 11.197 -3.966 1.00 85.88 260 GLN A CA 1
ATOM 1961 C C . GLN A 1 260 ? 37.528 11.311 -4.947 1.00 85.88 260 GLN A C 1
ATOM 1963 O O . GLN A 1 260 ? 37.504 12.162 -5.840 1.00 85.88 260 GLN A O 1
ATOM 1968 N N . LYS A 1 261 ? 38.525 10.423 -4.837 1.00 89.50 261 LYS A N 1
ATOM 1969 C CA . LYS A 1 261 ? 39.653 10.377 -5.772 1.00 89.50 261 LYS A CA 1
ATOM 1970 C C . LYS A 1 261 ? 39.188 10.092 -7.203 1.00 89.50 261 LYS A C 1
ATOM 1972 O O . LYS A 1 261 ? 39.590 10.806 -8.121 1.00 89.50 261 LYS A O 1
ATOM 1977 N N . MET A 1 262 ? 38.308 9.107 -7.396 1.00 87.56 262 MET A N 1
ATOM 1978 C CA . MET A 1 262 ? 37.747 8.792 -8.717 1.00 87.56 262 MET A CA 1
ATOM 1979 C C . MET A 1 262 ? 36.992 9.984 -9.325 1.00 87.56 262 MET A C 1
ATOM 1981 O O . MET A 1 262 ? 37.190 10.315 -10.498 1.00 87.56 262 MET A O 1
ATOM 1985 N N . ILE A 1 263 ? 36.150 10.655 -8.531 1.00 88.00 263 ILE A N 1
ATOM 1986 C CA . ILE A 1 263 ? 35.395 11.829 -8.982 1.00 88.00 263 ILE A CA 1
ATOM 1987 C C . ILE A 1 263 ? 36.348 12.986 -9.315 1.00 88.00 263 ILE A C 1
ATOM 1989 O O . ILE A 1 263 ? 36.187 13.622 -10.357 1.00 88.00 263 ILE A O 1
ATOM 1993 N N . ALA A 1 264 ? 37.381 13.228 -8.502 1.00 87.06 264 ALA A N 1
ATOM 1994 C CA . ALA A 1 264 ? 38.384 14.265 -8.749 1.00 87.06 264 ALA A CA 1
ATOM 1995 C C . ALA A 1 264 ? 39.165 14.028 -10.055 1.00 87.06 264 ALA A C 1
ATOM 1997 O O . ALA A 1 264 ? 39.360 14.959 -10.841 1.00 87.06 264 ALA A O 1
ATOM 1998 N N . GLU A 1 265 ? 39.561 12.785 -10.338 1.00 88.19 265 GLU A N 1
ATOM 1999 C CA . GLU A 1 265 ? 40.228 12.413 -11.593 1.00 88.19 265 GLU A CA 1
ATOM 2000 C C . GLU A 1 265 ? 39.314 12.595 -12.818 1.00 88.19 265 GLU A C 1
ATOM 2002 O O . GLU A 1 265 ? 39.766 13.015 -13.892 1.00 88.19 265 GLU A O 1
ATOM 2007 N N . TYR A 1 266 ? 38.016 12.306 -12.682 1.00 86.31 266 TYR A N 1
ATOM 2008 C CA . TYR A 1 266 ? 37.030 12.559 -13.735 1.00 86.31 266 TYR A CA 1
ATOM 2009 C C . TYR A 1 266 ? 36.801 14.068 -13.944 1.00 86.31 266 TYR A C 1
ATOM 2011 O O . TYR A 1 266 ? 36.824 14.546 -15.083 1.00 86.31 266 TYR A O 1
ATOM 2019 N N . ARG A 1 267 ? 36.693 14.836 -12.852 1.00 86.69 267 ARG A N 1
ATOM 2020 C CA . ARG A 1 267 ? 36.530 16.300 -12.846 1.00 86.69 267 ARG A CA 1
ATOM 2021 C C . ARG A 1 267 ? 37.717 17.008 -13.489 1.00 86.69 267 ARG A C 1
ATOM 2023 O O . ARG A 1 267 ? 37.532 17.839 -14.374 1.00 86.69 267 ARG A O 1
ATOM 2030 N N . TRP A 1 268 ? 38.946 16.635 -13.133 1.00 86.56 268 TRP A N 1
ATOM 2031 C CA . TRP A 1 268 ? 40.156 17.209 -13.731 1.00 86.56 268 TRP A CA 1
ATOM 2032 C C . TRP A 1 268 ? 40.199 17.010 -15.252 1.00 86.56 268 TRP A C 1
ATOM 2034 O O . TRP A 1 268 ? 40.537 17.928 -16.006 1.00 86.56 268 TRP A O 1
ATOM 2044 N N . ARG A 1 269 ? 39.791 15.827 -15.732 1.00 85.62 269 ARG A N 1
ATOM 2045 C CA . ARG A 1 269 ? 39.683 15.559 -17.172 1.00 85.62 269 ARG A CA 1
ATOM 2046 C C . ARG A 1 269 ? 38.595 16.401 -17.829 1.00 85.62 269 ARG A C 1
ATOM 2048 O O . ARG A 1 269 ? 38.838 16.903 -18.923 1.00 85.62 269 ARG A O 1
ATOM 2055 N N . ALA A 1 270 ? 37.448 16.585 -17.175 1.00 81.25 270 ALA A N 1
ATOM 2056 C CA . ALA A 1 270 ? 36.373 17.453 -17.653 1.00 81.25 270 ALA A CA 1
ATOM 2057 C C . ALA A 1 270 ? 36.841 18.906 -17.829 1.00 81.25 270 ALA A C 1
ATOM 2059 O O . ALA A 1 270 ? 36.647 19.471 -18.906 1.00 81.25 270 ALA A O 1
ATOM 2060 N N . ILE A 1 271 ? 37.535 19.459 -16.824 1.00 81.56 271 ILE A N 1
ATOM 2061 C CA . ILE A 1 271 ? 38.130 20.806 -16.858 1.00 81.56 271 ILE A CA 1
ATOM 2062 C C . ILE A 1 271 ? 39.091 20.929 -18.041 1.00 81.56 271 ILE A C 1
ATOM 2064 O O . ILE A 1 271 ? 38.974 21.845 -18.853 1.00 81.56 271 ILE A O 1
ATOM 2068 N N . ARG A 1 272 ? 40.013 19.970 -18.187 1.00 88.19 272 ARG A N 1
ATOM 2069 C CA . ARG A 1 272 ? 41.018 19.986 -19.258 1.00 88.19 272 ARG A CA 1
ATOM 2070 C C . ARG A 1 272 ? 40.405 19.916 -20.658 1.00 88.19 272 ARG A C 1
ATOM 2072 O O . ARG A 1 272 ? 40.994 20.434 -21.603 1.00 88.19 272 ARG A O 1
ATOM 2079 N N . THR A 1 273 ? 39.261 19.250 -20.808 1.00 81.31 273 THR A N 1
ATOM 2080 C CA . THR A 1 273 ? 38.536 19.167 -22.084 1.00 81.31 273 THR A CA 1
ATOM 2081 C C . THR A 1 273 ? 37.473 20.248 -22.257 1.00 81.31 273 THR A C 1
ATOM 2083 O O . THR A 1 273 ? 36.777 20.216 -23.267 1.00 81.31 273 THR A O 1
ATOM 2086 N N . SER A 1 274 ? 37.326 21.163 -21.291 1.00 77.44 274 SER A N 1
ATOM 2087 C CA . SER A 1 274 ? 36.246 22.159 -21.239 1.00 77.44 274 SER A CA 1
ATOM 2088 C C . SER A 1 274 ? 34.857 21.536 -21.445 1.00 77.44 274 SER A C 1
ATOM 2090 O O . SER A 1 274 ? 33.992 22.098 -22.111 1.00 77.44 274 SER A O 1
ATOM 2092 N N . ASP A 1 275 ? 34.652 20.336 -20.897 1.00 78.56 275 ASP A N 1
ATOM 2093 C CA . ASP A 1 275 ? 33.407 19.580 -21.030 1.00 78.56 275 ASP A CA 1
ATOM 2094 C C . ASP A 1 275 ? 32.478 19.942 -19.866 1.00 78.56 275 ASP A C 1
ATOM 2096 O O . ASP A 1 275 ? 32.519 19.323 -18.801 1.00 78.56 275 ASP A O 1
ATOM 2100 N N . LEU A 1 276 ? 31.684 20.999 -20.063 1.00 70.06 276 LEU A N 1
ATOM 2101 C CA . LEU A 1 276 ? 30.794 21.555 -19.037 1.00 70.06 276 LEU A CA 1
ATOM 2102 C C . LEU A 1 276 ? 29.768 20.534 -18.532 1.00 70.06 276 LEU A C 1
ATOM 2104 O O . LEU A 1 276 ? 29.469 20.512 -17.341 1.00 70.06 276 LEU A O 1
ATOM 2108 N N . SER A 1 277 ? 29.284 19.645 -19.405 1.00 67.44 277 SER A N 1
ATOM 2109 C CA . SER A 1 277 ? 28.355 18.580 -19.014 1.00 67.44 277 SER A CA 1
ATOM 2110 C C . SER A 1 277 ? 28.995 17.637 -17.998 1.00 67.44 277 SER A C 1
ATOM 2112 O O . SER A 1 277 ? 28.375 17.304 -16.992 1.00 67.44 277 SER A O 1
ATOM 2114 N N . ARG A 1 278 ? 30.251 17.231 -18.228 1.00 76.12 278 ARG A N 1
ATOM 2115 C CA . ARG A 1 278 ? 30.987 16.371 -17.290 1.00 76.12 278 ARG A CA 1
ATOM 2116 C C . ARG A 1 278 ? 31.334 17.074 -15.988 1.00 76.12 278 ARG A C 1
ATOM 2118 O O . ARG A 1 278 ? 31.284 16.446 -14.938 1.00 76.12 278 ARG A O 1
ATOM 2125 N N . LEU A 1 279 ? 31.735 18.343 -16.063 1.00 76.69 279 LEU A N 1
ATOM 2126 C CA . LEU A 1 279 ? 32.041 19.124 -14.868 1.00 76.69 279 LEU A CA 1
ATOM 2127 C C . LEU A 1 279 ? 30.810 19.159 -13.959 1.00 76.69 279 LEU A C 1
ATOM 2129 O O . LEU A 1 279 ? 30.890 18.836 -12.780 1.00 76.69 279 LEU A O 1
ATOM 2133 N N . HIS A 1 280 ? 29.655 19.435 -14.549 1.00 69.44 280 HIS A N 1
ATOM 2134 C CA . HIS A 1 280 ? 28.394 19.465 -13.835 1.00 69.44 280 HIS A CA 1
ATOM 2135 C C . HIS A 1 280 ? 27.993 18.091 -13.261 1.00 69.44 280 HIS A C 1
ATOM 2137 O O . HIS A 1 280 ? 27.597 18.020 -12.101 1.00 69.44 280 HIS A O 1
ATOM 2143 N N . GLU A 1 281 ? 28.149 16.988 -14.011 1.00 74.81 281 GLU A N 1
ATOM 2144 C CA . GLU A 1 281 ? 27.944 15.627 -13.473 1.00 74.81 281 GLU A CA 1
ATOM 2145 C C . GLU A 1 281 ? 28.791 15.374 -12.219 1.00 74.81 281 GLU A C 1
ATOM 2147 O O . GLU A 1 281 ? 28.298 14.800 -11.247 1.00 74.81 281 GLU A O 1
ATOM 2152 N N . THR A 1 282 ? 30.048 15.833 -12.210 1.00 81.19 282 THR A N 1
ATOM 2153 C CA . THR A 1 282 ? 30.914 15.668 -11.037 1.00 81.19 282 THR A CA 1
ATOM 2154 C C . THR A 1 282 ? 30.474 16.495 -9.843 1.00 81.19 282 THR A C 1
ATOM 2156 O O . THR A 1 282 ? 30.584 15.993 -8.729 1.00 81.19 282 THR A O 1
ATOM 2159 N N . GLU A 1 283 ? 29.933 17.701 -10.041 1.00 79.50 283 GLU A N 1
ATOM 2160 C CA . GLU A 1 283 ? 29.378 18.486 -8.929 1.00 79.50 283 GLU A CA 1
ATOM 2161 C C . GLU A 1 283 ? 28.185 17.761 -8.296 1.00 79.50 283 GLU A C 1
ATOM 2163 O O . GLU A 1 283 ? 28.104 17.657 -7.076 1.00 79.50 283 GLU A O 1
ATOM 2168 N N . VAL A 1 284 ? 27.307 17.165 -9.112 1.00 71.06 284 VAL A N 1
ATOM 2169 C CA . VAL A 1 284 ? 26.174 16.367 -8.615 1.00 71.06 284 VAL A CA 1
ATOM 2170 C C . VAL A 1 284 ? 26.653 15.130 -7.850 1.00 71.06 284 VAL A C 1
ATOM 2172 O O . VAL A 1 284 ? 26.087 14.804 -6.807 1.00 71.06 284 VAL A O 1
ATOM 2175 N N . TRP A 1 285 ? 27.691 14.430 -8.323 1.00 79.19 285 TRP A N 1
ATOM 2176 C CA . TRP A 1 285 ? 28.243 13.272 -7.605 1.00 79.19 285 TRP A CA 1
ATOM 2177 C C . TRP A 1 285 ? 28.907 13.659 -6.290 1.00 79.19 285 TRP A C 1
ATOM 2179 O O . TRP A 1 285 ? 28.664 12.994 -5.287 1.00 79.19 285 TRP A O 1
ATOM 2189 N N . LEU A 1 286 ? 29.702 14.734 -6.278 1.00 81.56 286 LEU A N 1
ATOM 2190 C CA . LEU A 1 286 ? 30.310 15.260 -5.055 1.00 81.56 286 LEU A CA 1
ATOM 2191 C C . LEU A 1 286 ? 29.240 15.657 -4.048 1.00 81.56 286 LEU A C 1
ATOM 2193 O O . LEU A 1 286 ? 29.350 15.329 -2.872 1.00 81.56 286 LEU A O 1
ATOM 2197 N N . LEU A 1 287 ? 28.181 16.306 -4.518 1.00 73.12 287 LEU A N 1
ATOM 2198 C CA . LEU A 1 287 ? 27.085 16.715 -3.668 1.00 73.12 287 LEU A CA 1
ATOM 2199 C C . LEU A 1 287 ? 26.343 15.502 -3.091 1.00 73.12 287 LEU A C 1
ATOM 2201 O O . LEU A 1 287 ? 26.130 15.441 -1.885 1.00 73.12 287 LEU A O 1
ATOM 2205 N N . ARG A 1 288 ? 25.996 14.502 -3.912 1.00 68.94 288 ARG A N 1
ATOM 2206 C CA . ARG A 1 288 ? 25.373 13.253 -3.430 1.00 68.94 288 ARG A CA 1
ATOM 2207 C C . ARG A 1 288 ? 26.255 12.524 -2.422 1.00 68.94 288 ARG A C 1
ATOM 2209 O O . ARG A 1 288 ? 25.738 11.972 -1.459 1.00 68.94 288 ARG A O 1
ATOM 2216 N N . LEU A 1 289 ? 27.568 12.530 -2.645 1.00 76.31 289 LEU A N 1
ATOM 2217 C CA . LEU A 1 289 ? 28.529 11.940 -1.724 1.00 76.31 289 LEU A CA 1
ATOM 2218 C C . LEU A 1 289 ? 28.537 12.683 -0.384 1.00 76.31 289 LEU A C 1
ATOM 2220 O O . LEU A 1 289 ? 28.457 12.040 0.652 1.00 76.31 289 LEU A O 1
ATOM 2224 N N . ARG A 1 290 ? 28.547 14.022 -0.396 1.00 76.50 290 ARG A N 1
ATOM 2225 C CA . ARG A 1 290 ? 28.447 14.848 0.821 1.00 76.50 290 ARG A CA 1
ATOM 2226 C C . ARG A 1 290 ? 27.156 14.590 1.590 1.00 76.50 290 ARG A C 1
ATOM 2228 O O . ARG A 1 290 ? 27.207 14.368 2.794 1.00 76.50 290 ARG A O 1
ATOM 2235 N N . VAL A 1 291 ? 26.020 14.523 0.892 1.00 65.12 291 VAL A N 1
ATOM 2236 C CA . VAL A 1 291 ? 24.729 14.154 1.498 1.00 65.12 291 VAL A CA 1
ATOM 2237 C C . VAL A 1 291 ? 24.799 12.758 2.126 1.00 65.12 291 VAL A C 1
ATOM 2239 O O . VAL A 1 291 ? 24.408 12.595 3.277 1.00 65.12 291 VAL A O 1
ATOM 2242 N N . GLY A 1 292 ? 25.351 11.767 1.418 1.00 62.53 292 GLY A N 1
ATOM 2243 C CA . GLY A 1 292 ? 25.520 10.403 1.937 1.00 62.53 292 GLY A CA 1
ATOM 2244 C C . GLY A 1 292 ? 26.465 10.303 3.142 1.00 62.53 292 GLY A C 1
ATOM 2245 O O . GLY A 1 292 ? 26.271 9.450 4.000 1.00 62.53 292 GLY A O 1
ATOM 2246 N N . MET A 1 293 ? 27.450 11.199 3.244 1.00 73.31 293 MET A N 1
ATOM 2247 C CA . MET A 1 293 ? 28.349 11.320 4.400 1.00 73.31 293 MET A CA 1
ATOM 2248 C C . MET A 1 293 ? 27.735 12.110 5.570 1.00 73.31 293 MET A C 1
ATOM 2250 O O . MET A 1 293 ? 28.358 12.207 6.625 1.00 73.31 293 MET A O 1
ATOM 2254 N N . GLY A 1 294 ? 26.538 12.685 5.404 1.00 67.00 294 GLY A N 1
ATOM 2255 C CA . GLY A 1 294 ? 25.911 13.564 6.396 1.00 67.00 294 GLY A CA 1
ATOM 2256 C C . GLY A 1 294 ? 26.505 14.979 6.453 1.00 67.00 294 GLY A C 1
ATOM 2257 O O . GLY A 1 294 ? 26.172 15.745 7.354 1.00 67.00 294 GLY A O 1
ATOM 2258 N N . GLU A 1 295 ? 27.350 15.365 5.493 1.00 79.12 295 GLU A N 1
ATOM 2259 C CA . GLU A 1 295 ? 27.964 16.698 5.378 1.00 79.12 295 GLU A CA 1
ATOM 2260 C C . GLU A 1 295 ? 26.986 17.705 4.736 1.00 79.12 295 GLU A C 1
ATOM 2262 O O . GLU A 1 295 ? 27.252 18.299 3.688 1.00 79.12 295 GLU A O 1
ATOM 2267 N N . LEU A 1 296 ? 25.804 17.873 5.335 1.00 68.06 296 LEU A N 1
ATOM 2268 C CA . LEU A 1 296 ? 24.692 18.616 4.728 1.00 68.06 296 LEU A CA 1
ATOM 2269 C C . LEU A 1 296 ? 24.975 20.118 4.556 1.00 68.06 296 LEU A C 1
ATOM 2271 O O . LEU A 1 296 ? 24.536 20.702 3.567 1.00 68.06 296 LEU A O 1
ATOM 2275 N N . SER A 1 297 ? 25.777 20.725 5.439 1.00 70.38 297 SER A N 1
ATOM 2276 C CA . SER A 1 297 ? 26.221 22.125 5.302 1.00 70.38 297 SER A CA 1
ATOM 2277 C C . SER A 1 297 ? 27.071 22.331 4.040 1.00 70.38 297 SER A C 1
ATOM 2279 O O . SER A 1 297 ? 26.769 23.179 3.201 1.00 70.38 297 SER A O 1
ATOM 2281 N N . ASP A 1 298 ? 28.093 21.496 3.851 1.00 72.44 298 ASP A N 1
ATOM 2282 C CA . ASP A 1 298 ? 28.994 21.548 2.695 1.00 72.44 298 ASP A CA 1
ATOM 2283 C C . ASP A 1 298 ? 28.277 21.168 1.387 1.00 72.44 298 ASP A C 1
ATOM 2285 O O . ASP A 1 298 ? 28.631 21.641 0.294 1.00 72.44 298 ASP A O 1
ATOM 2289 N N . ALA A 1 299 ? 27.272 20.291 1.472 1.00 71.56 299 ALA A N 1
ATOM 2290 C CA . ALA A 1 299 ? 26.371 19.992 0.365 1.00 71.56 299 ALA A CA 1
ATOM 2291 C C . ALA A 1 299 ? 25.517 21.216 -0.005 1.00 71.56 299 ALA A C 1
ATOM 2293 O O . ALA A 1 299 ? 25.407 21.524 -1.192 1.00 71.56 299 ALA A O 1
ATOM 2294 N N . GLY A 1 300 ? 24.993 21.946 0.986 1.00 71.06 300 GLY A N 1
ATOM 2295 C CA . GLY A 1 300 ? 24.260 23.202 0.804 1.00 71.06 300 GLY A CA 1
ATOM 2296 C C . GLY A 1 300 ? 25.092 24.282 0.105 1.00 71.06 300 GLY A C 1
ATOM 2297 O O . GLY A 1 300 ? 24.649 24.856 -0.889 1.00 71.06 300 GLY A O 1
ATOM 2298 N N . ASP A 1 301 ? 26.344 24.490 0.521 1.00 75.44 301 ASP A N 1
ATOM 2299 C CA . ASP A 1 301 ? 27.276 25.420 -0.143 1.00 75.44 301 ASP A CA 1
ATOM 2300 C C . ASP A 1 301 ? 27.502 25.077 -1.618 1.00 75.44 3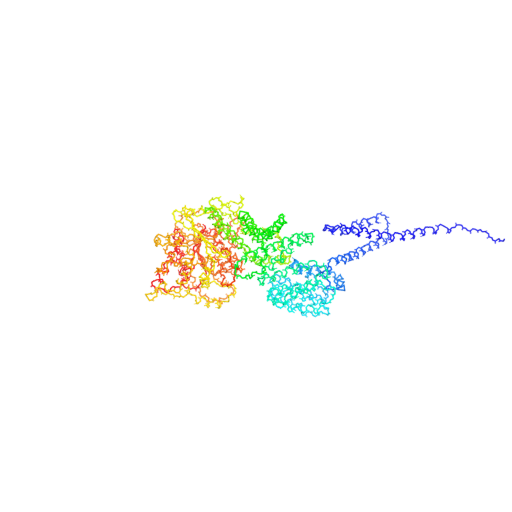01 ASP A C 1
ATOM 2302 O O . ASP A 1 301 ? 27.480 25.941 -2.500 1.00 75.44 301 ASP A O 1
ATOM 2306 N N . THR A 1 302 ? 27.676 23.785 -1.896 1.00 76.44 302 THR A N 1
ATOM 2307 C CA . THR A 1 302 ? 27.859 23.285 -3.264 1.00 76.44 302 THR A CA 1
ATOM 2308 C C . THR A 1 302 ? 26.582 23.450 -4.082 1.00 76.44 302 THR A C 1
ATOM 2310 O O . THR A 1 302 ? 26.647 23.849 -5.246 1.00 76.44 302 THR A O 1
ATOM 2313 N N . ALA A 1 303 ? 25.419 23.196 -3.473 1.00 74.44 303 ALA A N 1
ATOM 2314 C CA . ALA A 1 303 ? 24.117 23.381 -4.101 1.00 74.44 303 ALA A CA 1
ATOM 2315 C C . ALA A 1 303 ? 23.899 24.845 -4.499 1.00 74.44 303 ALA A C 1
ATOM 2317 O O . ALA A 1 303 ? 23.486 25.111 -5.627 1.00 74.44 303 ALA A O 1
ATOM 2318 N N . ARG A 1 304 ? 24.247 25.796 -3.619 1.00 75.94 304 ARG A N 1
ATOM 2319 C CA . ARG A 1 304 ? 24.171 27.240 -3.893 1.00 75.94 304 ARG A CA 1
ATOM 2320 C C . ARG A 1 304 ? 25.029 27.647 -5.082 1.00 75.94 304 ARG A C 1
ATOM 2322 O O . ARG A 1 304 ? 24.536 28.301 -6.000 1.00 75.94 304 ARG A O 1
ATOM 2329 N N . ALA A 1 305 ? 26.293 27.224 -5.092 1.00 79.31 305 ALA A N 1
ATOM 2330 C CA . ALA A 1 305 ? 27.201 27.515 -6.195 1.00 79.31 305 ALA A CA 1
ATOM 2331 C C . ALA A 1 305 ? 26.694 26.925 -7.525 1.00 79.31 305 ALA A C 1
ATOM 2333 O O . ALA A 1 305 ? 26.780 27.578 -8.569 1.00 79.31 305 ALA A O 1
ATOM 2334 N N . LEU A 1 306 ? 26.125 25.713 -7.492 1.00 77.38 306 LEU A N 1
ATOM 2335 C CA . LEU A 1 306 ? 25.584 25.060 -8.684 1.00 77.38 306 LEU A CA 1
ATOM 2336 C C . LEU A 1 306 ? 24.297 25.727 -9.186 1.00 77.38 306 LEU A C 1
ATOM 2338 O O . LEU A 1 306 ? 24.138 25.885 -10.396 1.00 77.38 306 LEU A O 1
ATOM 2342 N N . ALA A 1 307 ? 23.414 26.154 -8.279 1.00 74.56 307 ALA A N 1
ATOM 2343 C CA . ALA A 1 307 ? 22.191 26.883 -8.607 1.00 74.56 307 ALA A CA 1
ATOM 2344 C C . ALA A 1 307 ? 22.502 28.202 -9.335 1.00 74.56 307 ALA A C 1
ATOM 2346 O O . ALA A 1 307 ? 21.994 28.427 -10.433 1.00 74.56 307 ALA A O 1
ATOM 2347 N N . MET A 1 308 ? 23.432 29.004 -8.798 1.00 78.75 308 MET A N 1
ATOM 2348 C CA . MET A 1 308 ? 23.884 30.251 -9.437 1.00 78.75 308 MET A CA 1
ATOM 2349 C C . MET A 1 308 ? 24.480 30.010 -10.829 1.00 78.75 308 MET A C 1
ATOM 2351 O O . MET A 1 308 ? 24.262 30.783 -11.762 1.00 78.75 308 MET A O 1
ATOM 2355 N N . TRP A 1 309 ? 25.241 28.924 -10.995 1.00 79.75 309 TRP A N 1
ATOM 2356 C CA . TRP A 1 309 ? 25.792 28.567 -12.299 1.00 79.75 309 TRP A CA 1
ATOM 2357 C C . TRP A 1 309 ? 24.694 28.181 -13.302 1.00 79.75 309 TRP A C 1
ATOM 2359 O O . TRP A 1 309 ? 24.770 28.577 -14.467 1.00 79.75 309 TRP A O 1
ATOM 2369 N N . MET A 1 310 ? 23.671 27.437 -12.865 1.00 72.31 310 MET A N 1
ATOM 2370 C CA . MET A 1 310 ? 22.572 26.982 -13.722 1.00 72.31 310 MET A CA 1
ATOM 2371 C C . MET A 1 310 ? 21.715 28.128 -14.261 1.00 72.31 310 MET A C 1
ATOM 2373 O O . MET A 1 310 ? 21.328 28.082 -15.429 1.00 72.31 310 MET A O 1
ATOM 2377 N N . GLU A 1 311 ? 21.460 29.160 -13.456 1.00 73.19 311 GLU A N 1
ATOM 2378 C CA . GLU A 1 311 ? 20.732 30.361 -13.892 1.00 73.19 311 GLU A CA 1
ATOM 2379 C C . GLU A 1 311 ? 21.417 31.045 -15.087 1.00 73.19 311 GLU A C 1
ATOM 2381 O O . GLU A 1 311 ? 20.749 31.478 -16.026 1.00 73.19 311 GLU A O 1
ATOM 2386 N N . GLY A 1 312 ? 22.754 31.062 -15.112 1.00 73.62 312 GLY A N 1
ATOM 2387 C CA . GLY A 1 312 ? 23.540 31.640 -16.206 1.00 73.62 312 GLY A CA 1
ATOM 2388 C C . GLY A 1 312 ? 23.661 30.776 -17.470 1.00 73.62 312 GLY A C 1
ATOM 2389 O O . GLY A 1 312 ? 24.212 31.250 -18.461 1.00 73.62 312 GLY A O 1
ATOM 2390 N N . HIS A 1 313 ? 23.193 29.519 -17.459 1.00 72.44 313 HIS A N 1
ATOM 2391 C CA . HIS A 1 313 ? 23.466 28.534 -18.523 1.00 72.44 313 HIS A CA 1
ATOM 2392 C C . HIS A 1 313 ? 22.222 27.750 -18.986 1.00 72.44 313 HIS A C 1
ATOM 2394 O O . HIS A 1 313 ? 22.337 26.602 -19.429 1.00 72.44 313 HIS A O 1
ATOM 2400 N N . ARG A 1 314 ? 21.033 28.367 -18.925 1.00 67.88 314 ARG A N 1
ATOM 2401 C CA . ARG A 1 314 ? 19.748 27.740 -19.300 1.00 67.88 314 ARG A CA 1
ATOM 2402 C C . ARG A 1 314 ? 19.735 27.149 -20.720 1.00 67.88 314 ARG A C 1
ATOM 2404 O O . ARG A 1 314 ? 19.180 26.075 -20.920 1.00 67.88 314 ARG A O 1
ATOM 2411 N N . ASP A 1 315 ? 20.417 27.785 -21.675 1.00 69.25 315 ASP A N 1
ATOM 2412 C CA . ASP A 1 315 ? 20.422 27.395 -23.099 1.00 69.25 315 ASP A CA 1
ATOM 2413 C C . ASP A 1 315 ? 21.200 26.101 -23.413 1.00 69.25 315 ASP A C 1
ATOM 2415 O O . ASP A 1 315 ? 21.163 25.600 -24.538 1.00 69.25 315 ASP A O 1
ATOM 2419 N N . VAL A 1 316 ? 21.950 25.566 -22.446 1.00 61.62 316 VAL A N 1
ATOM 2420 C CA . VAL A 1 316 ? 22.869 24.435 -22.667 1.00 61.62 316 VAL A CA 1
ATOM 2421 C C . VAL A 1 316 ? 22.189 23.081 -22.419 1.00 61.62 316 VAL A C 1
ATOM 2423 O O . VAL A 1 316 ? 22.733 22.042 -22.798 1.00 61.62 316 VAL A O 1
ATOM 2426 N N . MET A 1 317 ? 21.005 23.068 -21.802 1.00 66.75 317 MET A N 1
ATOM 2427 C CA . MET A 1 317 ? 20.315 21.849 -21.367 1.00 66.75 317 MET A CA 1
ATOM 2428 C C . MET A 1 317 ? 18.917 21.738 -21.973 1.00 66.75 317 MET A C 1
ATOM 2430 O O . MET A 1 317 ? 18.305 22.728 -22.365 1.00 66.75 317 MET A O 1
ATOM 2434 N N . ARG A 1 318 ? 18.401 20.508 -22.042 1.00 72.06 318 ARG A N 1
ATOM 2435 C CA . ARG A 1 318 ? 16.983 20.284 -22.334 1.00 72.06 318 ARG A CA 1
ATOM 2436 C C . ARG A 1 318 ? 16.134 20.763 -21.149 1.00 72.06 318 ARG A C 1
ATOM 2438 O O . ARG A 1 318 ? 16.587 20.707 -20.008 1.00 72.06 318 ARG A O 1
ATOM 2445 N N . GLU A 1 319 ? 14.917 21.231 -21.422 1.00 69.19 319 GLU A N 1
ATOM 2446 C CA . GLU A 1 319 ? 14.020 21.807 -20.404 1.00 69.19 319 GLU A CA 1
ATOM 2447 C C . GLU A 1 319 ? 13.661 20.811 -19.286 1.00 69.19 319 GLU A C 1
ATOM 2449 O O . GLU A 1 319 ? 13.642 21.189 -18.118 1.00 69.19 319 GLU A O 1
ATOM 2454 N N . ASP A 1 320 ? 13.458 19.535 -19.626 1.00 64.38 320 ASP A N 1
ATOM 2455 C CA . ASP A 1 320 ? 13.180 18.441 -18.686 1.00 64.38 320 ASP A CA 1
ATOM 2456 C C . ASP A 1 320 ? 14.364 18.180 -17.744 1.00 64.38 320 ASP A C 1
ATOM 2458 O O . ASP A 1 320 ? 14.224 18.221 -16.521 1.00 64.38 320 ASP A O 1
ATOM 2462 N N . GLU A 1 321 ? 15.559 18.005 -18.308 1.00 69.44 321 GLU A N 1
ATOM 2463 C CA . GLU A 1 321 ? 16.782 17.827 -17.522 1.00 69.44 321 GLU A CA 1
ATOM 2464 C C . GLU A 1 321 ? 17.088 19.040 -16.635 1.00 69.44 321 GLU A C 1
ATOM 2466 O O . GLU A 1 321 ? 17.631 18.889 -15.540 1.00 69.44 321 GLU A O 1
ATOM 2471 N N . HIS A 1 322 ? 16.770 20.247 -17.107 1.00 78.38 322 HIS A N 1
ATOM 2472 C CA . HIS A 1 322 ? 16.960 21.472 -16.343 1.00 78.38 322 HIS A CA 1
ATOM 2473 C C . HIS A 1 322 ? 16.025 21.522 -15.128 1.00 78.38 322 HIS A C 1
ATOM 2475 O O . HIS A 1 322 ? 16.501 21.745 -14.013 1.00 78.38 322 HIS A O 1
ATOM 2481 N N . ALA A 1 323 ? 14.731 21.244 -15.321 1.00 76.81 323 ALA A N 1
ATOM 2482 C CA . ALA A 1 323 ? 13.736 21.233 -14.250 1.00 76.81 323 ALA A CA 1
ATOM 2483 C C . ALA A 1 323 ? 14.059 20.188 -13.172 1.00 76.81 323 ALA A C 1
ATOM 2485 O O . ALA A 1 323 ? 14.031 20.487 -11.981 1.00 76.81 323 ALA A O 1
ATOM 2486 N N . GLU A 1 324 ? 14.447 18.972 -13.560 1.00 72.62 324 GLU A N 1
ATOM 2487 C CA . GLU A 1 324 ? 14.810 17.922 -12.601 1.00 72.62 324 GLU A CA 1
ATOM 2488 C C . GLU A 1 324 ? 16.017 18.285 -11.739 1.00 72.62 324 GLU A C 1
ATOM 2490 O O . GLU A 1 324 ? 16.052 18.003 -10.539 1.00 72.62 324 GLU A O 1
ATOM 2495 N N . ARG A 1 325 ? 17.007 18.950 -12.335 1.00 74.62 325 ARG A N 1
ATOM 2496 C CA . ARG A 1 325 ? 18.183 19.428 -11.607 1.00 74.62 325 ARG A CA 1
ATOM 2497 C C . ARG A 1 325 ? 17.827 20.560 -10.649 1.00 74.62 325 ARG A C 1
ATOM 2499 O O . ARG A 1 325 ? 18.343 20.569 -9.535 1.00 74.62 325 ARG A O 1
ATOM 2506 N N . GLN A 1 326 ? 16.930 21.467 -11.041 1.00 81.56 326 GLN A N 1
ATOM 2507 C CA . GLN A 1 326 ? 16.399 22.501 -10.147 1.00 81.56 326 GLN A CA 1
ATOM 2508 C C . GLN A 1 326 ? 15.661 21.880 -8.954 1.00 81.56 326 GLN A C 1
ATOM 2510 O O . GLN A 1 326 ? 15.928 22.264 -7.819 1.00 81.56 326 GLN A O 1
ATOM 2515 N N . ILE A 1 327 ? 14.811 20.872 -9.188 1.00 79.31 327 ILE A N 1
ATOM 2516 C CA . ILE A 1 327 ? 14.113 20.128 -8.125 1.00 79.31 327 ILE A CA 1
ATOM 2517 C C . ILE A 1 327 ? 15.118 19.444 -7.190 1.00 79.31 327 ILE A C 1
ATOM 2519 O O . ILE A 1 327 ? 14.977 19.514 -5.970 1.00 79.31 327 ILE A O 1
ATOM 2523 N N . PHE A 1 328 ? 16.142 18.782 -7.739 1.00 76.81 328 PHE A N 1
ATOM 2524 C CA . PHE A 1 328 ? 17.185 18.129 -6.946 1.00 76.81 328 PHE A CA 1
ATOM 2525 C C . PHE A 1 328 ? 17.914 19.137 -6.052 1.00 76.81 328 PHE A C 1
ATOM 2527 O O . PHE A 1 328 ? 17.939 18.957 -4.838 1.00 76.81 328 PHE A O 1
ATOM 2534 N N . LEU A 1 329 ? 18.441 20.217 -6.640 1.00 77.12 329 LEU A N 1
ATOM 2535 C CA . LEU A 1 329 ? 19.147 21.278 -5.918 1.00 77.12 329 LEU A CA 1
ATOM 2536 C C . LEU A 1 329 ? 18.286 21.930 -4.841 1.00 77.12 329 LEU A C 1
ATOM 2538 O O . LEU A 1 329 ? 18.756 22.103 -3.720 1.00 77.12 329 LEU A O 1
ATOM 2542 N N . ALA A 1 330 ? 17.030 22.241 -5.160 1.00 81.00 330 ALA A N 1
ATOM 2543 C CA . ALA A 1 330 ? 16.095 22.787 -4.192 1.00 81.00 330 ALA A CA 1
ATOM 2544 C C . ALA A 1 330 ? 15.910 21.836 -3.005 1.00 81.00 330 ALA A C 1
ATOM 2546 O O . ALA A 1 330 ? 16.048 22.267 -1.869 1.00 81.00 330 ALA A O 1
ATOM 2547 N N . ASN A 1 331 ? 15.694 20.536 -3.238 1.00 76.62 331 ASN A N 1
ATOM 2548 C CA . ASN A 1 331 ? 15.539 19.575 -2.142 1.00 76.62 331 ASN A CA 1
ATOM 2549 C C . ASN A 1 331 ? 16.768 19.492 -1.230 1.00 76.62 331 ASN A C 1
ATOM 2551 O O . ASN A 1 331 ? 16.593 19.391 -0.025 1.00 76.62 331 ASN A O 1
ATOM 2555 N N . ILE A 1 332 ? 17.987 19.607 -1.763 1.00 72.56 332 ILE A N 1
ATOM 2556 C CA . ILE A 1 332 ? 19.208 19.637 -0.936 1.00 72.56 332 ILE A CA 1
ATOM 2557 C C . ILE A 1 332 ? 19.257 20.884 -0.059 1.00 72.56 332 ILE A C 1
ATOM 2559 O O . ILE A 1 332 ? 19.618 20.790 1.110 1.00 72.56 332 ILE A O 1
ATOM 2563 N N . LEU A 1 333 ? 18.896 22.046 -0.613 1.00 76.44 333 LEU A N 1
ATOM 2564 C CA . LEU A 1 333 ? 18.813 23.288 0.157 1.00 76.44 333 LEU A CA 1
ATOM 2565 C C . LEU A 1 333 ? 17.759 23.176 1.270 1.00 76.44 333 LEU A C 1
ATOM 2567 O O . LEU A 1 333 ? 17.989 23.649 2.380 1.00 76.44 333 LEU A O 1
ATOM 2571 N N . LEU A 1 334 ? 16.628 22.515 1.006 1.00 77.62 334 LEU A N 1
ATOM 2572 C CA . LEU A 1 334 ? 15.599 22.255 2.019 1.00 77.62 334 LEU A CA 1
ATOM 2573 C C . LEU A 1 334 ? 16.083 21.251 3.085 1.00 77.62 334 LEU A C 1
ATOM 2575 O O . LEU A 1 334 ? 15.931 21.513 4.275 1.00 77.62 334 LEU A O 1
ATOM 2579 N N . ASP A 1 335 ? 16.727 20.149 2.685 1.00 73.19 335 ASP A N 1
ATOM 2580 C CA . ASP A 1 335 ? 17.269 19.127 3.596 1.00 73.19 335 ASP A CA 1
ATOM 2581 C C . ASP A 1 335 ? 18.354 19.704 4.528 1.00 73.19 335 ASP A C 1
ATOM 2583 O O . ASP A 1 335 ? 18.389 19.398 5.725 1.00 73.19 335 ASP A O 1
ATOM 2587 N N . ALA A 1 336 ? 19.226 20.570 3.997 1.00 69.31 336 ALA A N 1
ATOM 2588 C CA . ALA A 1 336 ? 20.255 21.262 4.773 1.00 69.31 336 ALA A CA 1
ATOM 2589 C C . ALA A 1 336 ? 19.658 22.198 5.841 1.00 69.31 336 ALA A C 1
ATOM 2591 O O . ALA A 1 336 ? 20.266 22.384 6.893 1.00 69.31 336 ALA A O 1
ATOM 2592 N N . ASN A 1 337 ? 18.461 22.746 5.602 1.00 71.31 337 ASN A N 1
ATOM 2593 C CA . ASN A 1 337 ? 17.746 23.572 6.575 1.00 71.31 337 ASN A CA 1
ATOM 2594 C C . ASN A 1 337 ? 17.017 22.741 7.644 1.00 71.31 337 ASN A C 1
ATOM 2596 O O . ASN A 1 337 ? 17.079 23.076 8.824 1.00 71.31 337 ASN A O 1
ATOM 2600 N N . GLU A 1 338 ? 16.345 21.650 7.266 1.00 68.38 338 GLU A N 1
ATOM 2601 C CA . GLU A 1 338 ? 15.557 20.829 8.204 1.00 68.38 338 GLU A CA 1
ATOM 2602 C C . GLU A 1 338 ? 16.407 20.045 9.206 1.00 68.38 338 GLU A C 1
ATOM 2604 O O . GLU A 1 338 ? 16.036 19.892 10.369 1.00 68.38 338 GLU A O 1
ATOM 2609 N N . THR A 1 339 ? 17.578 19.576 8.782 1.00 58.72 339 THR A N 1
ATOM 2610 C CA . THR A 1 339 ? 18.531 18.885 9.668 1.00 58.72 339 THR A CA 1
ATOM 2611 C C . THR A 1 339 ? 19.236 19.826 10.651 1.00 58.72 339 THR A C 1
ATOM 2613 O O . THR A 1 339 ? 19.983 19.374 11.517 1.00 58.72 339 THR A O 1
ATOM 2616 N N . GLY A 1 340 ? 18.940 21.129 10.586 1.00 46.66 340 GLY A N 1
ATOM 2617 C CA . GLY A 1 340 ? 19.412 22.191 11.473 1.00 46.66 340 GLY A CA 1
ATOM 2618 C C . GLY A 1 340 ? 18.847 22.168 12.901 1.00 46.66 340 GLY A C 1
ATOM 2619 O O . GLY A 1 340 ? 18.574 23.225 13.467 1.00 46.66 340 GLY A O 1
ATOM 2620 N N . THR A 1 341 ? 18.714 20.991 13.524 1.00 41.88 341 THR A N 1
ATOM 2621 C CA . THR A 1 341 ? 18.685 20.841 14.990 1.00 41.88 341 THR A CA 1
ATOM 2622 C C . THR A 1 341 ? 19.796 19.863 15.412 1.00 41.88 341 THR A C 1
ATOM 2624 O O . THR A 1 341 ? 19.932 18.786 14.856 1.00 41.88 341 THR A O 1
ATOM 2627 N N . GLY A 1 342 ? 20.660 20.162 16.383 1.00 28.81 342 GLY A N 1
ATOM 2628 C CA . GLY A 1 342 ? 20.451 21.094 17.484 1.00 28.81 342 GLY A CA 1
ATOM 2629 C C . GLY A 1 342 ? 21.538 22.161 17.698 1.00 28.81 342 GLY A C 1
ATOM 2630 O O . GLY A 1 342 ? 22.655 22.049 17.190 1.00 28.81 342 GLY A O 1
ATOM 2631 N N . PRO A 1 343 ? 21.236 23.159 18.550 1.00 37.91 343 PRO A N 1
ATOM 2632 C CA . PRO A 1 343 ? 22.150 24.207 19.024 1.00 37.91 343 PRO A CA 1
ATOM 2633 C C . PRO A 1 343 ? 23.306 23.694 19.916 1.00 37.91 343 PRO A C 1
ATOM 2635 O O . PRO A 1 343 ? 23.709 24.372 20.858 1.00 37.91 343 PRO A O 1
ATOM 2638 N N . GLN A 1 344 ? 23.847 22.496 19.671 1.00 35.78 344 GLN A N 1
ATOM 2639 C CA . GLN A 1 344 ? 24.841 21.875 20.559 1.00 35.78 344 GLN A CA 1
ATOM 2640 C C . GLN A 1 344 ? 26.095 21.296 19.887 1.00 35.78 344 GLN A C 1
ATOM 2642 O O . GLN A 1 344 ? 26.995 20.899 20.620 1.00 35.78 344 GLN A O 1
ATOM 2647 N N . LEU A 1 345 ? 26.240 21.283 18.553 1.00 32.81 345 LEU A N 1
ATOM 2648 C CA . LEU A 1 345 ? 27.393 20.599 17.927 1.00 32.81 345 LEU A CA 1
ATOM 2649 C C . LEU A 1 345 ? 28.143 21.347 16.814 1.00 32.81 345 LEU A C 1
ATOM 2651 O O . LEU A 1 345 ? 28.892 20.722 16.071 1.00 32.81 345 LEU A O 1
ATOM 2655 N N . LEU A 1 346 ? 28.067 22.680 16.749 1.00 36.00 346 LEU A N 1
ATOM 2656 C CA . LEU A 1 346 ? 29.048 23.456 15.981 1.00 36.00 346 LEU A CA 1
ATOM 2657 C C . LEU A 1 346 ? 29.685 24.538 16.852 1.00 36.00 346 LEU A C 1
ATOM 2659 O O . LEU A 1 346 ? 29.087 25.550 17.209 1.00 36.00 346 LEU A O 1
ATOM 2663 N N . SER A 1 347 ? 30.940 24.269 17.202 1.00 36.47 347 SER A N 1
ATOM 2664 C CA . SER A 1 347 ? 31.893 25.187 17.812 1.00 36.47 347 SER A CA 1
ATOM 2665 C C . SER A 1 347 ? 31.888 26.558 17.126 1.00 36.47 347 SER A C 1
ATOM 2667 O O . SER A 1 347 ? 31.936 26.658 15.900 1.00 36.47 347 SER A O 1
ATOM 2669 N N . ALA A 1 348 ? 31.894 27.599 17.955 1.00 35.62 348 ALA A N 1
ATOM 2670 C CA . ALA A 1 348 ? 31.696 29.021 17.679 1.00 35.62 348 ALA A CA 1
ATOM 2671 C C . ALA A 1 348 ? 32.718 29.729 16.749 1.00 35.62 348 ALA A C 1
ATOM 2673 O O . ALA A 1 348 ? 33.019 30.900 16.967 1.00 35.62 348 ALA A O 1
ATOM 2674 N N . GLN A 1 349 ? 33.274 29.073 15.726 1.00 37.06 349 GLN A N 1
ATOM 2675 C CA . GLN A 1 349 ? 34.298 29.685 14.860 1.00 37.06 349 GLN A CA 1
ATOM 2676 C C . GLN A 1 349 ? 34.016 29.673 13.351 1.00 37.06 349 GLN A C 1
ATOM 2678 O O . GLN A 1 349 ? 34.728 30.373 12.636 1.00 37.06 349 GLN A O 1
ATOM 2683 N N . TYR A 1 350 ? 32.967 28.997 12.861 1.00 40.66 350 TYR A N 1
ATOM 2684 C CA . TYR A 1 350 ? 32.631 28.991 11.421 1.00 40.66 350 TYR A CA 1
ATOM 2685 C C . TYR A 1 350 ? 31.161 29.280 11.064 1.00 40.66 350 TYR A C 1
ATOM 2687 O O . TYR A 1 350 ? 30.809 29.260 9.890 1.00 40.66 350 TYR A O 1
ATOM 2695 N N . VAL A 1 351 ? 30.308 29.643 12.029 1.00 42.28 351 VAL A N 1
ATOM 2696 C CA . VAL A 1 351 ? 28.937 30.110 11.744 1.00 42.28 351 VAL A CA 1
ATOM 2697 C C . VAL A 1 351 ? 28.970 31.607 11.421 1.00 42.28 351 VAL A C 1
ATOM 2699 O O . VAL A 1 351 ? 28.669 32.453 12.261 1.00 42.28 351 VAL A O 1
ATOM 2702 N N . LYS A 1 352 ? 29.393 31.950 10.204 1.00 43.00 352 LYS A N 1
ATOM 2703 C CA . LYS A 1 352 ? 29.045 33.231 9.583 1.00 43.00 352 LYS A CA 1
ATOM 2704 C C . LYS A 1 352 ? 27.989 32.967 8.510 1.00 43.00 352 LYS A C 1
ATOM 2706 O O . LYS A 1 352 ? 28.283 32.340 7.504 1.00 43.00 352 LYS A O 1
ATOM 2711 N N . GLU A 1 353 ? 26.786 33.486 8.756 1.00 51.88 353 GLU A N 1
ATOM 2712 C CA . GLU A 1 353 ? 25.847 33.964 7.728 1.00 51.88 353 GLU A CA 1
ATOM 2713 C C . GLU A 1 353 ? 25.266 32.937 6.737 1.00 51.88 353 GLU A C 1
ATOM 2715 O O . GLU A 1 353 ? 25.133 33.228 5.551 1.00 51.88 353 GLU A O 1
ATOM 2720 N N . VAL A 1 354 ? 24.828 31.761 7.191 1.00 56.00 354 VAL A N 1
ATOM 2721 C CA . VAL A 1 354 ? 23.796 31.037 6.426 1.00 56.00 354 VAL A CA 1
ATOM 2722 C C . VAL A 1 354 ? 22.446 31.452 6.987 1.00 56.00 354 VAL A C 1
ATOM 2724 O O . VAL A 1 354 ? 22.070 31.002 8.063 1.00 56.00 354 VAL A O 1
ATOM 2727 N N . ASP A 1 355 ? 21.776 32.383 6.305 1.00 68.31 355 ASP A N 1
ATOM 2728 C CA . ASP A 1 355 ? 20.391 32.755 6.597 1.00 68.31 355 ASP A CA 1
ATOM 2729 C C . ASP A 1 355 ? 19.467 31.656 6.045 1.00 68.31 355 ASP A C 1
ATOM 2731 O O . ASP A 1 355 ? 19.354 31.540 4.819 1.00 68.31 355 ASP A O 1
ATOM 2735 N N . PRO A 1 356 ? 18.794 30.860 6.903 1.00 73.06 356 PRO A N 1
ATOM 2736 C CA . PRO A 1 356 ? 17.869 29.816 6.464 1.00 73.06 356 PRO A CA 1
ATOM 2737 C C . PRO A 1 356 ? 16.790 30.347 5.517 1.00 73.06 356 PRO A C 1
ATOM 2739 O O . PRO A 1 356 ? 16.339 29.640 4.616 1.00 73.06 356 PRO A O 1
ATOM 2742 N N . ARG A 1 357 ? 16.406 31.624 5.671 1.00 81.00 357 ARG A N 1
ATOM 2743 C CA . ARG A 1 357 ? 15.434 32.270 4.783 1.00 81.00 357 ARG A CA 1
ATOM 2744 C C . ARG A 1 357 ? 15.966 32.403 3.364 1.00 81.00 357 ARG A C 1
ATOM 2746 O O . ARG A 1 357 ? 15.227 32.115 2.434 1.00 81.00 357 ARG A O 1
ATOM 2753 N N . SER A 1 358 ? 17.242 32.747 3.192 1.00 80.56 358 SER A N 1
ATOM 2754 C CA . SER A 1 358 ? 17.852 32.890 1.864 1.00 80.56 358 SER A CA 1
ATOM 2755 C C . SER A 1 358 ? 17.899 31.564 1.097 1.00 80.56 358 SER A C 1
ATOM 2757 O O . SER A 1 358 ? 17.707 31.545 -0.120 1.00 80.56 358 SER A O 1
ATOM 2759 N N . ASP A 1 359 ? 18.124 30.447 1.791 1.00 80.00 359 ASP A N 1
ATOM 2760 C CA . ASP A 1 359 ? 18.151 29.125 1.159 1.00 80.00 359 ASP A CA 1
ATOM 2761 C C . ASP A 1 359 ? 16.737 28.625 0.820 1.00 80.00 359 ASP A C 1
ATOM 2763 O O . ASP A 1 359 ? 16.543 28.046 -0.252 1.00 80.00 359 ASP A O 1
ATOM 2767 N N . ILE A 1 360 ? 15.738 28.910 1.667 1.00 85.50 360 ILE A N 1
ATOM 2768 C CA . ILE A 1 360 ? 14.321 28.633 1.378 1.00 85.50 360 ILE A CA 1
ATOM 2769 C C . ILE A 1 360 ? 13.818 29.492 0.206 1.00 85.50 360 ILE A C 1
ATOM 2771 O O . ILE A 1 360 ? 13.159 28.967 -0.693 1.00 85.50 360 ILE A O 1
ATOM 2775 N N . GLU A 1 361 ? 14.154 30.785 0.171 1.00 87.88 361 GLU A N 1
ATOM 2776 C CA . GLU A 1 361 ? 13.832 31.693 -0.940 1.00 87.88 361 GLU A CA 1
ATOM 2777 C C . GLU A 1 361 ? 14.440 31.180 -2.250 1.00 87.88 361 GLU A C 1
ATOM 2779 O O . GLU A 1 361 ? 13.726 30.984 -3.232 1.00 87.88 361 GLU A O 1
ATOM 2784 N N . ARG A 1 362 ? 15.733 30.830 -2.248 1.00 85.75 362 ARG A N 1
ATOM 2785 C CA . ARG A 1 362 ? 16.403 30.284 -3.436 1.00 85.75 362 ARG A CA 1
ATOM 2786 C C . ARG A 1 362 ? 15.814 28.943 -3.879 1.00 85.75 362 ARG A C 1
ATOM 2788 O O . ARG A 1 362 ? 15.650 28.713 -5.076 1.00 85.75 362 ARG A O 1
ATOM 2795 N N . ALA A 1 363 ? 15.491 28.048 -2.945 1.00 86.81 363 ALA A N 1
ATOM 2796 C CA . ALA A 1 363 ? 14.809 26.796 -3.269 1.00 86.81 363 ALA A CA 1
ATOM 2797 C C . ALA A 1 363 ? 13.438 27.066 -3.914 1.00 86.81 363 ALA A C 1
ATOM 2799 O O . ALA A 1 363 ? 13.099 26.440 -4.918 1.00 86.81 363 ALA A O 1
ATOM 2800 N N . THR A 1 364 ? 12.689 28.036 -3.388 1.00 91.75 364 THR A N 1
ATOM 2801 C CA . THR A 1 364 ? 11.391 28.471 -3.925 1.00 91.75 364 THR A CA 1
ATOM 2802 C C . THR A 1 364 ? 11.527 29.039 -5.340 1.00 91.75 364 THR A C 1
ATOM 2804 O O . THR A 1 364 ? 10.734 28.687 -6.215 1.00 91.75 364 THR A O 1
ATOM 2807 N N . ASP A 1 365 ? 12.556 29.839 -5.623 1.00 89.44 365 ASP A N 1
ATOM 2808 C CA . ASP A 1 365 ? 12.814 30.380 -6.965 1.00 89.44 365 ASP A CA 1
ATOM 2809 C C . ASP A 1 365 ? 13.128 29.271 -7.984 1.00 89.44 365 ASP A C 1
ATOM 2811 O O . ASP A 1 365 ? 12.534 29.216 -9.070 1.00 89.44 365 ASP A O 1
ATOM 2815 N N . LEU A 1 366 ? 14.008 28.330 -7.612 1.00 88.25 366 LEU A N 1
ATOM 2816 C CA . LEU A 1 366 ? 14.340 27.160 -8.434 1.00 88.25 366 LEU A CA 1
ATOM 2817 C C . LEU A 1 366 ? 13.095 26.317 -8.733 1.00 88.25 366 LEU A C 1
ATOM 2819 O O . LEU A 1 366 ? 12.871 25.922 -9.879 1.00 88.25 366 LEU A O 1
ATOM 2823 N N . LEU A 1 367 ? 12.267 26.066 -7.717 1.00 90.31 367 LEU A N 1
ATOM 2824 C CA . LEU A 1 367 ? 11.048 25.270 -7.846 1.00 90.31 367 LEU A CA 1
ATOM 2825 C C . LEU A 1 367 ? 9.970 25.995 -8.650 1.00 90.31 367 LEU A C 1
ATOM 2827 O O . LEU A 1 367 ? 9.267 25.355 -9.425 1.00 90.31 367 LEU A O 1
ATOM 2831 N N . THR A 1 368 ? 9.864 27.318 -8.534 1.00 92.38 368 THR A N 1
ATOM 2832 C CA . THR A 1 368 ? 8.926 28.120 -9.331 1.00 92.38 368 THR A CA 1
ATOM 2833 C C . THR A 1 368 ? 9.278 28.013 -10.811 1.00 92.38 368 THR A C 1
ATOM 2835 O O . THR A 1 368 ? 8.408 27.738 -11.639 1.00 92.38 368 THR A O 1
ATOM 2838 N N . SER A 1 369 ? 10.566 28.159 -11.137 1.00 86.56 369 SER A N 1
ATOM 2839 C CA . SER A 1 369 ? 11.088 27.984 -12.496 1.00 86.56 369 SER A CA 1
ATOM 2840 C C . SER A 1 369 ? 10.822 26.569 -13.027 1.00 86.56 369 SER A C 1
ATOM 2842 O O . SER A 1 369 ? 10.318 26.412 -14.144 1.00 86.56 369 SER A O 1
ATOM 2844 N N . ALA A 1 370 ? 11.061 25.546 -12.197 1.00 85.94 370 ALA A N 1
ATOM 2845 C CA . ALA A 1 370 ? 10.798 24.154 -12.543 1.00 85.94 370 ALA A CA 1
ATOM 2846 C C . ALA A 1 370 ? 9.304 23.909 -12.813 1.00 85.94 370 ALA A C 1
ATOM 2848 O O . ALA A 1 370 ? 8.957 23.445 -13.899 1.00 85.94 370 ALA A O 1
ATOM 2849 N N . VAL A 1 371 ? 8.406 24.284 -11.893 1.00 86.94 371 VAL A N 1
ATOM 2850 C CA . VAL A 1 371 ? 6.948 24.133 -12.061 1.00 86.94 371 VAL A CA 1
ATOM 2851 C C . VAL A 1 371 ? 6.482 24.823 -13.343 1.00 86.94 371 VAL A C 1
ATOM 2853 O O . VAL A 1 371 ? 5.806 24.194 -14.151 1.00 86.94 371 VAL A O 1
ATOM 2856 N N . GLN A 1 372 ? 6.891 26.072 -13.589 1.00 87.81 372 GLN A N 1
ATOM 2857 C CA . GLN A 1 372 ? 6.512 26.813 -14.798 1.00 87.81 372 GLN A CA 1
ATOM 2858 C C . GLN A 1 372 ? 6.990 26.137 -16.088 1.00 87.81 372 GLN A C 1
ATOM 2860 O O . GLN A 1 372 ? 6.237 26.088 -17.057 1.00 87.81 372 GLN A O 1
ATOM 2865 N N . SER A 1 373 ? 8.208 25.585 -16.103 1.00 82.44 373 SER A N 1
ATOM 2866 C CA . SER A 1 373 ? 8.736 24.855 -17.267 1.00 82.44 373 SER A CA 1
ATOM 2867 C C . SER A 1 373 ? 8.011 23.530 -17.534 1.00 82.44 373 SER A C 1
ATOM 2869 O O . SER A 1 373 ? 7.984 23.047 -18.663 1.00 82.44 373 SER A O 1
ATOM 2871 N N . LEU A 1 374 ? 7.388 22.957 -16.502 1.00 81.19 374 LEU A N 1
ATOM 2872 C CA . LEU A 1 374 ? 6.660 21.692 -16.573 1.00 81.19 374 LEU A CA 1
ATOM 2873 C C . LEU A 1 374 ? 5.156 21.890 -16.855 1.00 81.19 374 LEU A C 1
ATOM 2875 O O . LEU A 1 374 ? 4.465 20.934 -17.224 1.00 81.19 374 LEU A O 1
ATOM 2879 N N . VAL A 1 375 ? 4.635 23.118 -16.726 1.00 73.75 375 VAL A N 1
ATOM 2880 C CA . VAL A 1 375 ? 3.237 23.474 -17.025 1.00 73.75 375 VAL A CA 1
ATOM 2881 C C . VAL A 1 375 ? 2.991 23.395 -18.538 1.00 73.75 375 VAL A C 1
ATOM 2883 O O . VAL A 1 375 ? 3.566 24.137 -19.326 1.00 73.75 375 VAL A O 1
ATOM 2886 N N . GLY A 1 376 ? 2.104 22.484 -18.954 1.00 63.94 376 GLY A N 1
ATOM 2887 C CA . GLY A 1 376 ? 1.734 22.262 -20.362 1.00 63.94 376 GLY A CA 1
ATOM 2888 C C . GLY A 1 376 ? 2.450 21.090 -21.047 1.00 63.94 376 GLY A C 1
ATOM 2889 O O . GLY A 1 376 ? 2.126 20.762 -22.190 1.00 63.94 376 GLY A O 1
ATOM 2890 N N . GLY A 1 377 ? 3.385 20.431 -20.356 1.00 59.31 377 GLY A N 1
ATOM 2891 C CA . GLY A 1 377 ? 4.085 19.243 -20.845 1.00 59.31 377 GLY A CA 1
ATOM 2892 C C . GLY A 1 377 ? 3.442 17.920 -20.414 1.00 59.31 377 GLY A C 1
ATOM 2893 O O . GLY A 1 377 ? 2.585 17.864 -19.538 1.00 59.31 377 GLY A O 1
ATOM 2894 N N . THR A 1 378 ? 3.898 16.814 -21.003 1.00 63.81 378 THR A N 1
ATOM 2895 C CA . THR A 1 378 ? 3.512 15.442 -20.618 1.00 63.81 378 THR A CA 1
ATOM 2896 C C . THR A 1 378 ? 4.226 14.950 -19.339 1.00 63.81 378 THR A C 1
ATOM 2898 O O . THR A 1 378 ? 4.058 13.801 -18.938 1.00 63.81 378 THR A O 1
ATOM 2901 N N . TYR A 1 379 ? 5.027 15.807 -18.691 1.00 71.12 379 TYR A N 1
ATOM 2902 C CA . TYR A 1 379 ? 5.936 15.514 -17.573 1.00 71.12 379 TYR A CA 1
ATOM 2903 C C . TYR A 1 379 ? 5.235 15.566 -16.205 1.00 71.12 379 TYR A C 1
ATOM 2905 O O . TYR A 1 379 ? 5.515 16.431 -15.376 1.00 71.12 379 TYR A O 1
ATOM 2913 N N . VAL A 1 380 ? 4.304 14.644 -15.958 1.00 72.62 380 VAL A N 1
ATOM 2914 C CA . VAL A 1 380 ? 3.496 14.667 -14.725 1.00 72.62 380 VAL A CA 1
ATOM 2915 C C . VAL A 1 380 ? 4.328 14.366 -13.471 1.00 72.62 380 VAL A C 1
ATOM 2917 O O . VAL A 1 380 ? 4.144 15.018 -12.455 1.00 72.62 380 VAL A O 1
ATOM 2920 N N . ILE A 1 381 ? 5.293 13.445 -13.532 1.00 75.44 381 ILE A N 1
ATOM 2921 C CA . ILE A 1 381 ? 6.080 13.032 -12.354 1.00 75.44 381 ILE A CA 1
ATOM 2922 C C . ILE A 1 381 ? 7.028 14.130 -11.836 1.00 75.44 381 ILE A C 1
ATOM 2924 O O . ILE A 1 381 ? 6.972 14.423 -10.639 1.00 75.44 381 ILE A O 1
ATOM 2928 N N . PRO A 1 382 ? 7.857 14.786 -12.676 1.00 78.12 382 PRO A N 1
ATOM 2929 C CA . PRO A 1 382 ? 8.679 15.914 -12.246 1.00 78.12 382 PRO A CA 1
ATOM 2930 C C . PRO A 1 382 ? 7.814 17.040 -11.719 1.00 78.12 382 PRO A C 1
ATOM 2932 O O . PRO A 1 382 ? 8.189 17.695 -10.757 1.00 78.12 382 PRO A O 1
ATOM 2935 N N . ARG A 1 383 ? 6.637 17.244 -12.321 1.00 83.69 383 ARG A N 1
ATOM 2936 C CA . ARG A 1 383 ? 5.688 18.246 -11.858 1.00 83.69 383 ARG A CA 1
ATOM 2937 C C . ARG A 1 383 ? 5.178 17.915 -10.456 1.00 83.69 383 ARG A C 1
ATOM 2939 O O . ARG A 1 383 ? 5.253 18.783 -9.597 1.00 83.69 383 ARG A O 1
ATOM 2946 N N . CYS A 1 384 ? 4.753 16.677 -10.194 1.00 84.12 384 CYS A N 1
ATOM 2947 C CA . CYS A 1 384 ? 4.347 16.240 -8.853 1.00 84.12 384 CYS A CA 1
ATOM 2948 C C . CYS A 1 384 ? 5.455 16.473 -7.822 1.00 84.12 384 CYS A C 1
ATOM 2950 O O . CYS A 1 384 ? 5.181 16.977 -6.735 1.00 84.12 384 CYS A O 1
ATOM 2952 N N . LEU A 1 385 ? 6.701 16.135 -8.168 1.00 84.38 385 LEU A N 1
ATOM 2953 C CA . LEU A 1 385 ? 7.863 16.340 -7.302 1.00 84.38 385 LEU A CA 1
ATOM 2954 C C . LEU A 1 385 ? 8.175 17.821 -7.083 1.00 84.38 385 LEU A C 1
ATOM 2956 O O . LEU A 1 385 ? 8.428 18.213 -5.951 1.00 84.38 385 LEU A O 1
ATOM 2960 N N . ALA A 1 386 ? 8.118 18.645 -8.128 1.00 87.19 386 ALA A N 1
ATOM 2961 C CA . ALA A 1 386 ? 8.315 20.085 -8.020 1.00 87.19 386 ALA A CA 1
ATOM 2962 C C . ALA A 1 386 ? 7.238 20.732 -7.142 1.00 87.19 386 ALA A C 1
ATOM 2964 O O . ALA A 1 386 ? 7.564 21.524 -6.268 1.00 87.19 386 ALA A O 1
ATOM 2965 N N . GLU A 1 387 ? 5.968 20.362 -7.331 1.00 90.75 387 GLU A N 1
ATOM 2966 C CA . GLU A 1 387 ? 4.843 20.850 -6.527 1.00 90.75 387 GLU A CA 1
ATOM 2967 C C . GLU A 1 387 ? 4.939 20.370 -5.068 1.00 90.75 387 GLU A C 1
ATOM 2969 O O . GLU A 1 387 ? 4.703 21.152 -4.152 1.00 90.75 387 GLU A O 1
ATOM 2974 N N . LEU A 1 388 ? 5.368 19.126 -4.827 1.00 90.94 388 LEU A N 1
ATOM 2975 C CA . LEU A 1 388 ? 5.622 18.607 -3.479 1.00 90.94 388 LEU A CA 1
ATOM 2976 C C . LEU A 1 388 ? 6.771 19.360 -2.789 1.00 90.94 388 LEU A C 1
ATOM 2978 O O . LEU A 1 388 ? 6.628 19.814 -1.655 1.00 90.94 388 LEU A O 1
ATOM 2982 N N . SER A 1 389 ? 7.905 19.520 -3.472 1.00 91.00 389 SER A N 1
ATOM 2983 C CA . SER A 1 389 ? 9.052 20.274 -2.961 1.00 91.00 389 SER A CA 1
ATOM 2984 C C . SER A 1 389 ? 8.710 21.750 -2.747 1.00 91.00 389 SER A C 1
ATOM 2986 O O . SER A 1 389 ? 9.176 22.344 -1.780 1.00 91.00 389 SER A O 1
ATOM 2988 N N . MET A 1 390 ? 7.861 22.332 -3.600 1.00 94.75 390 MET A N 1
ATOM 2989 C CA . MET A 1 390 ? 7.353 23.697 -3.443 1.00 94.75 390 MET A CA 1
ATOM 2990 C C . MET A 1 390 ? 6.487 23.816 -2.193 1.00 94.75 390 MET A C 1
ATOM 2992 O O . MET A 1 390 ? 6.686 24.723 -1.389 1.00 94.75 390 MET A O 1
ATOM 2996 N N . ALA A 1 391 ? 5.565 22.871 -1.985 1.00 93.62 391 ALA A N 1
ATOM 2997 C CA . ALA A 1 391 ? 4.753 22.830 -0.777 1.00 93.62 391 ALA A CA 1
ATOM 2998 C C . ALA A 1 391 ? 5.622 22.739 0.486 1.00 93.62 391 ALA A C 1
ATOM 3000 O O . ALA A 1 391 ? 5.367 23.446 1.457 1.00 93.62 391 ALA A O 1
ATOM 3001 N N . ARG A 1 392 ? 6.686 21.927 0.452 1.00 93.06 392 ARG A N 1
ATOM 3002 C CA . ARG A 1 392 ? 7.657 21.809 1.548 1.00 93.06 392 ARG A CA 1
ATOM 3003 C C . ARG A 1 392 ? 8.405 23.121 1.797 1.00 93.06 392 ARG A C 1
ATOM 3005 O O . ARG A 1 392 ? 8.474 23.564 2.938 1.00 93.06 392 ARG A O 1
ATOM 3012 N N . ALA A 1 393 ? 8.918 23.768 0.749 1.00 91.50 393 ALA A N 1
ATOM 3013 C CA . ALA A 1 393 ? 9.612 25.052 0.864 1.00 91.50 393 ALA A CA 1
ATOM 3014 C C . ALA A 1 393 ? 8.716 26.135 1.490 1.00 91.50 393 ALA A C 1
ATOM 3016 O O . ALA A 1 393 ? 9.120 26.810 2.434 1.00 91.50 393 ALA A O 1
ATOM 3017 N N . LEU A 1 394 ? 7.470 26.246 1.019 1.00 93.12 394 LEU A N 1
ATOM 3018 C CA . LEU A 1 394 ? 6.488 27.200 1.538 1.00 93.12 394 LEU A CA 1
ATOM 3019 C C . LEU A 1 394 ? 6.071 26.884 2.978 1.00 93.12 394 LEU A C 1
ATOM 3021 O O . LEU A 1 394 ? 5.915 27.800 3.782 1.00 93.12 394 LEU A O 1
ATOM 3025 N N . HIS A 1 395 ? 5.943 25.603 3.329 1.00 91.31 395 HIS A N 1
ATOM 3026 C CA . HIS A 1 395 ? 5.693 25.178 4.705 1.00 91.31 395 HIS A CA 1
ATOM 3027 C C . HIS A 1 395 ? 6.821 25.627 5.644 1.00 91.31 395 HIS A C 1
ATOM 3029 O O . HIS A 1 395 ? 6.545 26.248 6.670 1.00 91.31 395 HIS A O 1
ATOM 3035 N N . LEU A 1 396 ? 8.083 25.405 5.260 1.00 87.62 396 LEU A N 1
ATOM 3036 C CA . LEU A 1 396 ? 9.253 25.864 6.020 1.00 87.62 396 LEU A CA 1
ATOM 3037 C C . LEU A 1 396 ? 9.346 27.397 6.096 1.00 87.62 396 LEU A C 1
ATOM 3039 O O . LEU A 1 396 ? 9.813 27.935 7.098 1.00 87.62 396 LEU A O 1
ATOM 3043 N N . ALA A 1 397 ? 8.858 28.108 5.076 1.00 89.56 397 ALA A N 1
ATOM 3044 C CA . ALA A 1 397 ? 8.728 29.567 5.088 1.00 89.56 397 ALA A CA 1
ATOM 3045 C C . ALA A 1 397 ? 7.578 30.082 5.984 1.00 89.56 397 ALA A C 1
ATOM 3047 O O . ALA A 1 397 ? 7.461 31.290 6.195 1.00 89.56 397 ALA A O 1
ATOM 3048 N N . GLY A 1 398 ? 6.718 29.196 6.502 1.00 88.81 398 GLY A N 1
ATOM 3049 C CA . GLY A 1 398 ? 5.525 29.543 7.278 1.00 88.81 398 GLY A CA 1
ATOM 3050 C C . GLY A 1 398 ? 4.288 29.895 6.438 1.00 88.81 398 GLY A C 1
ATOM 3051 O O . GLY A 1 398 ? 3.255 30.263 6.998 1.00 88.81 398 GLY A O 1
ATOM 3052 N N . ASP A 1 399 ? 4.340 29.753 5.111 1.00 92.19 399 ASP A N 1
ATOM 3053 C CA . ASP A 1 399 ? 3.221 30.016 4.197 1.00 92.19 399 ASP A CA 1
ATOM 3054 C C . ASP A 1 399 ? 2.364 28.758 3.974 1.00 92.19 399 ASP A C 1
ATOM 3056 O O . ASP A 1 399 ? 2.341 28.134 2.908 1.00 92.19 399 ASP A O 1
ATOM 3060 N N . SER A 1 400 ? 1.631 28.375 5.023 1.00 88.50 400 SER A N 1
ATOM 3061 C CA . SER A 1 400 ? 0.825 27.145 5.028 1.00 88.50 400 SER A CA 1
ATOM 3062 C C . SER A 1 400 ? -0.278 27.144 3.964 1.00 88.50 400 SER A C 1
ATOM 3064 O O . SER A 1 400 ? -0.605 26.091 3.423 1.00 88.50 400 SER A O 1
ATOM 3066 N N . LYS A 1 401 ? -0.832 28.311 3.610 1.00 88.56 401 LYS A N 1
ATOM 3067 C CA . LYS A 1 401 ? -1.937 28.412 2.645 1.00 88.56 401 LYS A CA 1
ATOM 3068 C C . LYS A 1 401 ? -1.480 28.083 1.224 1.00 88.56 401 LYS A C 1
ATOM 3070 O O . LYS A 1 401 ? -2.138 27.305 0.534 1.00 88.56 401 LYS A O 1
ATOM 3075 N N . HIS A 1 402 ? -0.366 28.660 0.772 1.00 91.00 402 HIS A N 1
ATOM 3076 C CA . HIS A 1 402 ? 0.164 28.323 -0.549 1.00 91.00 402 HIS A CA 1
ATOM 3077 C C . HIS A 1 402 ? 0.760 26.913 -0.559 1.00 91.00 402 HIS A C 1
ATOM 3079 O O . HIS A 1 402 ? 0.573 26.190 -1.538 1.00 91.00 402 HIS A O 1
ATOM 3085 N N . ALA A 1 403 ? 1.378 26.477 0.545 1.00 91.69 403 ALA A N 1
ATOM 3086 C CA . ALA A 1 403 ? 1.827 25.097 0.695 1.00 91.69 403 ALA A CA 1
ATOM 3087 C C . ALA A 1 403 ? 0.674 24.093 0.510 1.00 91.69 403 ALA A C 1
ATOM 3089 O O . ALA A 1 403 ? 0.813 23.150 -0.269 1.00 91.69 403 ALA A O 1
ATOM 3090 N N . GLN A 1 404 ? -0.487 24.341 1.135 1.00 88.81 404 GLN A N 1
ATOM 3091 C CA . GLN A 1 404 ? -1.706 23.538 0.970 1.00 88.81 404 GLN A CA 1
ATOM 3092 C C . GLN A 1 404 ? -2.187 23.481 -0.495 1.00 88.81 404 GLN A C 1
ATOM 3094 O O . GLN A 1 404 ? -2.612 22.428 -0.968 1.00 88.81 404 GLN A O 1
ATOM 3099 N N . ALA A 1 405 ? -2.100 24.582 -1.246 1.00 88.44 405 ALA A N 1
ATOM 3100 C CA . ALA A 1 405 ? -2.497 24.597 -2.656 1.00 88.44 405 ALA A CA 1
ATOM 3101 C C . ALA A 1 405 ? -1.570 23.735 -3.536 1.00 88.44 405 ALA A C 1
ATOM 3103 O O . ALA A 1 405 ? -2.044 22.970 -4.380 1.00 88.44 405 ALA A O 1
ATOM 3104 N N . TYR A 1 406 ? -0.254 23.823 -3.321 1.00 91.44 406 TYR A N 1
ATOM 3105 C CA . TYR A 1 406 ? 0.724 23.035 -4.073 1.00 91.44 406 TYR A CA 1
ATOM 3106 C C . TYR A 1 406 ? 0.688 21.550 -3.715 1.00 91.44 406 TYR A C 1
ATOM 3108 O O . TYR A 1 406 ? 0.747 20.713 -4.617 1.00 91.44 406 TYR A O 1
ATOM 3116 N N . ILE A 1 407 ? 0.531 21.199 -2.434 1.00 91.62 407 ILE A N 1
ATOM 3117 C CA . ILE A 1 407 ? 0.423 19.789 -2.042 1.00 91.62 407 ILE A CA 1
ATOM 3118 C C . ILE A 1 407 ? -0.848 19.158 -2.608 1.00 91.62 407 ILE A C 1
ATOM 3120 O O . ILE A 1 407 ? -0.812 18.020 -3.065 1.00 91.62 407 ILE A O 1
ATOM 3124 N N . LEU A 1 408 ? -1.949 19.910 -2.663 1.00 85.94 408 LEU A N 1
ATOM 3125 C CA . LEU A 1 408 ? -3.185 19.447 -3.270 1.00 85.94 408 LEU A CA 1
ATOM 3126 C C . LEU A 1 408 ? -3.022 19.207 -4.775 1.00 85.94 408 LEU A C 1
ATOM 3128 O O . LEU A 1 408 ? -3.423 18.159 -5.282 1.00 85.94 408 LEU A O 1
ATOM 3132 N N . SER A 1 409 ? -2.406 20.157 -5.486 1.00 84.88 409 SER A N 1
ATOM 3133 C CA . SER A 1 409 ? -2.072 19.980 -6.903 1.00 84.88 409 SER A CA 1
ATOM 3134 C C . SER A 1 409 ? -1.219 18.726 -7.111 1.00 84.88 409 SER A C 1
ATOM 3136 O O . SER A 1 409 ? -1.540 17.902 -7.971 1.00 84.88 409 SER A O 1
ATOM 3138 N N . SER A 1 410 ? -0.218 18.523 -6.248 1.00 86.81 410 SER A N 1
ATOM 3139 C CA . SER A 1 410 ? 0.650 17.351 -6.284 1.00 86.81 410 SER A CA 1
ATOM 3140 C C . SER A 1 410 ? -0.140 16.061 -6.049 1.00 86.81 410 SER A C 1
ATOM 3142 O O . SER A 1 410 ? -0.051 15.151 -6.864 1.00 86.81 410 SER A O 1
ATOM 3144 N N . LEU A 1 411 ? -0.994 15.984 -5.021 1.00 84.56 411 LEU A N 1
ATOM 3145 C CA . LEU A 1 411 ? -1.826 14.805 -4.735 1.00 84.56 411 LEU A CA 1
ATOM 3146 C C . LEU A 1 411 ? -2.789 14.467 -5.886 1.00 84.56 411 LEU A C 1
ATOM 3148 O O . LEU A 1 411 ? -2.936 13.294 -6.235 1.00 84.56 411 LEU A O 1
ATOM 3152 N N . ARG A 1 412 ? -3.405 15.467 -6.527 1.00 80.06 412 ARG A N 1
ATOM 3153 C CA . ARG A 1 412 ? -4.274 15.264 -7.704 1.00 80.06 412 ARG A CA 1
ATOM 3154 C C . ARG A 1 412 ? -3.494 14.757 -8.905 1.00 80.06 412 ARG A C 1
ATOM 3156 O O . ARG A 1 412 ? -3.885 13.784 -9.554 1.00 80.06 412 ARG A O 1
ATOM 3163 N N . ALA A 1 413 ? -2.358 15.389 -9.185 1.00 77.50 413 ALA A N 1
ATOM 3164 C CA . ALA A 1 413 ? -1.463 14.936 -10.232 1.00 77.50 413 ALA A CA 1
ATOM 3165 C C . ALA A 1 413 ? -0.981 13.510 -9.927 1.00 77.50 413 ALA A C 1
ATOM 3167 O O . ALA A 1 413 ? -0.955 12.674 -10.833 1.00 77.50 413 ALA A O 1
ATOM 3168 N N . MET A 1 414 ? -0.736 13.181 -8.652 1.00 78.06 414 MET A N 1
ATOM 3169 C CA . MET A 1 414 ? -0.343 11.841 -8.250 1.00 78.06 414 MET A CA 1
ATOM 3170 C C . MET A 1 414 ? -1.433 10.798 -8.524 1.00 78.06 414 MET A C 1
ATOM 3172 O O . MET A 1 414 ? -1.155 9.725 -9.065 1.00 78.06 414 MET A O 1
ATOM 3176 N N . GLN A 1 415 ? -2.683 11.125 -8.191 1.00 73.56 415 GLN A N 1
ATOM 3177 C CA . GLN A 1 415 ? -3.838 10.272 -8.467 1.00 73.56 415 GLN A CA 1
ATOM 3178 C C . GLN A 1 415 ? -4.001 9.996 -9.963 1.00 73.56 415 GLN A C 1
ATOM 3180 O O . GLN A 1 415 ? -4.266 8.858 -10.350 1.00 73.56 415 GLN A O 1
ATOM 3185 N N . SER A 1 416 ? -3.779 11.004 -10.811 1.00 69.81 416 SER A N 1
ATOM 3186 C CA . SER A 1 416 ? -3.973 10.882 -12.261 1.00 69.81 416 SER A CA 1
ATOM 3187 C C . SER A 1 416 ? -3.029 9.881 -12.941 1.00 69.81 416 SER A C 1
ATOM 3189 O O . SER A 1 416 ? -3.376 9.319 -13.980 1.00 69.81 416 SER A O 1
ATOM 3191 N N . ILE A 1 417 ? -1.857 9.615 -12.351 1.00 68.38 417 ILE A N 1
ATOM 3192 C CA . ILE A 1 417 ? -0.829 8.751 -12.949 1.00 68.38 417 ILE A CA 1
ATOM 3193 C C . ILE A 1 417 ? -0.581 7.451 -12.194 1.00 68.38 417 ILE A C 1
ATOM 3195 O O . ILE A 1 417 ? 0.201 6.631 -12.668 1.00 68.38 417 ILE A O 1
ATOM 3199 N N . ARG A 1 418 ? -1.245 7.216 -11.054 1.00 64.50 418 ARG A N 1
ATOM 3200 C CA . ARG A 1 418 ? -1.009 6.024 -10.217 1.00 64.50 418 ARG A CA 1
ATOM 3201 C C . ARG A 1 418 ? -1.176 4.700 -10.979 1.00 64.50 418 ARG A C 1
ATOM 3203 O O . ARG A 1 418 ? -0.439 3.752 -10.726 1.00 64.50 418 ARG A O 1
ATOM 3210 N N . TYR A 1 419 ? -2.075 4.670 -11.967 1.00 57.09 419 TYR A N 1
ATOM 3211 C CA . TYR A 1 419 ? -2.313 3.525 -12.860 1.00 57.09 419 TYR A CA 1
ATOM 3212 C C . TYR A 1 419 ? -1.448 3.527 -14.132 1.00 57.09 419 TYR A C 1
ATOM 3214 O O . TYR A 1 419 ? -1.431 2.546 -14.867 1.00 57.09 419 TYR A O 1
ATOM 3222 N N . GLN A 1 420 ? -0.724 4.616 -14.397 1.00 58.59 420 GLN A N 1
ATOM 3223 C CA . GLN A 1 420 ? 0.088 4.810 -15.603 1.00 58.59 420 GLN A CA 1
ATOM 3224 C C . GLN A 1 420 ? 1.568 4.455 -15.384 1.00 58.59 420 GLN A C 1
ATOM 3226 O O . GLN A 1 420 ? 2.355 4.480 -16.330 1.00 58.59 420 GLN A O 1
ATOM 3231 N N . LEU A 1 421 ? 1.970 4.137 -14.147 1.00 57.16 421 LEU A N 1
ATOM 3232 C CA . LEU A 1 421 ? 3.357 3.814 -13.818 1.00 57.16 421 LEU A CA 1
ATOM 3233 C C . LEU A 1 421 ? 3.745 2.442 -14.384 1.00 57.16 421 LEU A C 1
ATOM 3235 O O . LEU A 1 421 ? 3.059 1.462 -14.080 1.00 57.16 421 LEU A O 1
ATOM 3239 N N . PRO A 1 422 ? 4.842 2.331 -15.153 1.00 49.47 422 PRO A N 1
ATOM 3240 C CA . PRO A 1 422 ? 5.143 1.125 -15.920 1.00 49.47 422 PRO A CA 1
ATOM 3241 C C . PRO A 1 422 ? 5.812 0.006 -15.104 1.00 49.47 422 PRO A C 1
ATOM 3243 O O . PRO A 1 422 ? 5.584 -1.163 -15.403 1.00 49.47 422 PRO A O 1
ATOM 3246 N N . THR A 1 423 ? 6.608 0.319 -14.068 1.00 50.69 423 THR A N 1
ATOM 3247 C CA . THR A 1 423 ? 7.484 -0.675 -13.405 1.00 50.69 423 THR A CA 1
ATOM 3248 C C . THR A 1 423 ? 7.308 -0.729 -11.889 1.00 50.69 423 THR A C 1
ATOM 3250 O O . THR A 1 423 ? 6.867 0.229 -11.254 1.00 50.69 423 THR A O 1
ATOM 3253 N N . SER A 1 424 ? 7.665 -1.858 -11.264 1.00 52.72 424 SER A N 1
ATOM 3254 C CA . SER A 1 424 ? 7.611 -2.005 -9.802 1.00 52.72 424 SER A CA 1
ATOM 3255 C C . SER A 1 424 ? 8.573 -1.068 -9.067 1.00 52.72 424 SER A C 1
ATOM 3257 O O . SER A 1 424 ? 8.263 -0.660 -7.952 1.00 52.72 424 SER A O 1
ATOM 3259 N N . ALA A 1 425 ? 9.710 -0.716 -9.681 1.00 53.56 425 ALA A N 1
ATOM 3260 C CA . ALA A 1 425 ? 10.679 0.218 -9.110 1.00 53.56 425 ALA A CA 1
ATOM 3261 C C . ALA A 1 425 ? 10.115 1.644 -9.074 1.00 53.56 425 ALA A C 1
ATOM 3263 O O . ALA A 1 425 ? 10.089 2.256 -8.008 1.00 53.56 425 ALA A O 1
ATOM 3264 N N . TRP A 1 426 ? 9.559 2.125 -10.194 1.00 57.97 426 TRP A N 1
ATOM 3265 C CA . TRP A 1 426 ? 8.883 3.427 -10.243 1.00 57.97 426 TRP A CA 1
ATOM 3266 C C . TRP A 1 426 ? 7.733 3.487 -9.258 1.00 57.97 426 TRP A C 1
ATOM 3268 O O . TRP A 1 426 ? 7.599 4.464 -8.539 1.00 57.97 426 TRP A O 1
ATOM 3278 N N . ARG A 1 427 ? 6.936 2.421 -9.174 1.00 62.00 427 ARG A N 1
ATOM 3279 C CA . ARG A 1 427 ? 5.825 2.326 -8.226 1.00 62.00 427 ARG A CA 1
ATOM 3280 C C . ARG A 1 427 ? 6.284 2.317 -6.765 1.00 62.00 427 ARG A C 1
ATOM 3282 O O . ARG A 1 427 ? 5.607 2.913 -5.943 1.00 62.00 427 ARG A O 1
ATOM 3289 N N . GLY A 1 428 ? 7.425 1.705 -6.439 1.00 58.62 428 GLY A N 1
ATOM 3290 C CA . GLY A 1 428 ? 8.011 1.770 -5.093 1.00 58.62 428 GLY A CA 1
ATOM 3291 C C . GLY A 1 428 ? 8.534 3.166 -4.739 1.00 58.62 428 GLY A C 1
ATOM 3292 O O . GLY A 1 428 ? 8.243 3.685 -3.665 1.00 58.62 428 GLY A O 1
ATOM 3293 N N . SER A 1 429 ? 9.240 3.825 -5.664 1.00 63.84 429 SER A N 1
ATOM 3294 C CA . SER A 1 429 ? 9.622 5.235 -5.496 1.00 63.84 429 SER A CA 1
ATOM 3295 C C . SER A 1 429 ? 8.398 6.145 -5.402 1.00 63.84 429 SER A C 1
ATOM 3297 O O . SER A 1 429 ? 8.389 7.098 -4.630 1.00 63.84 429 SER A O 1
ATOM 3299 N N . TRP A 1 430 ? 7.354 5.834 -6.162 1.00 74.69 430 TRP A N 1
ATOM 3300 C CA . TRP A 1 430 ? 6.102 6.568 -6.169 1.00 74.69 430 TRP A CA 1
ATOM 3301 C C . TRP A 1 430 ? 5.321 6.429 -4.872 1.00 74.69 430 TRP A C 1
ATOM 3303 O O . TRP A 1 430 ? 4.845 7.428 -4.355 1.00 74.69 430 TRP A O 1
ATOM 3313 N N . GLU A 1 431 ? 5.233 5.222 -4.320 1.00 71.44 431 GLU A N 1
ATOM 3314 C CA . GLU A 1 431 ? 4.635 4.960 -3.011 1.00 71.44 431 GLU A CA 1
ATOM 3315 C C . GLU A 1 431 ? 5.343 5.768 -1.914 1.00 71.44 431 GLU A C 1
ATOM 3317 O O . GLU A 1 431 ? 4.686 6.406 -1.093 1.00 71.44 431 GLU A O 1
ATOM 3322 N N . LEU A 1 432 ? 6.679 5.853 -1.961 1.00 72.38 432 LEU A N 1
ATOM 3323 C CA . LEU A 1 432 ? 7.452 6.704 -1.054 1.00 72.38 432 LEU A CA 1
ATOM 3324 C C . LEU A 1 432 ? 7.138 8.198 -1.246 1.00 72.38 432 LEU A C 1
ATOM 3326 O O . LEU A 1 432 ? 6.943 8.923 -0.271 1.00 72.38 432 LEU A O 1
ATOM 3330 N N . ILE A 1 433 ? 7.094 8.673 -2.493 1.00 77.38 433 ILE A N 1
ATOM 3331 C CA . ILE A 1 433 ? 6.762 10.068 -2.824 1.00 77.38 433 ILE A CA 1
ATOM 3332 C C . ILE A 1 433 ? 5.342 10.409 -2.358 1.00 77.38 433 ILE A C 1
ATOM 3334 O O . ILE A 1 433 ? 5.125 11.450 -1.743 1.00 77.38 433 ILE A O 1
ATOM 3338 N N . GLN A 1 434 ? 4.392 9.510 -2.593 1.00 80.12 434 GLN A N 1
ATOM 3339 C CA . GLN A 1 434 ? 3.012 9.627 -2.154 1.00 80.12 434 GLN A CA 1
ATOM 3340 C C . GLN A 1 434 ? 2.915 9.644 -0.629 1.00 80.12 434 GLN A C 1
ATOM 3342 O O . GLN A 1 434 ? 2.241 10.510 -0.078 1.00 80.12 434 GLN A O 1
ATOM 3347 N N . SER A 1 435 ? 3.636 8.760 0.066 1.00 79.94 435 SER A N 1
ATOM 3348 C CA . SER A 1 435 ? 3.702 8.774 1.528 1.00 79.94 435 SER A CA 1
ATOM 3349 C C . SER A 1 435 ? 4.233 10.101 2.061 1.00 79.94 435 SER A C 1
ATOM 3351 O O . SER A 1 435 ? 3.700 10.609 3.044 1.00 79.94 435 SER A O 1
ATOM 3353 N N . ARG A 1 436 ? 5.260 10.678 1.429 1.00 82.19 436 ARG A N 1
ATOM 3354 C CA . ARG A 1 436 ? 5.792 11.995 1.807 1.00 82.19 436 ARG A CA 1
ATOM 3355 C C . ARG A 1 436 ? 4.788 13.109 1.540 1.00 82.19 436 ARG A C 1
ATOM 3357 O O . ARG A 1 436 ? 4.656 14.009 2.362 1.00 82.19 436 ARG A O 1
ATOM 3364 N N . ALA A 1 437 ? 4.064 13.032 0.426 1.00 87.19 437 ALA A N 1
ATOM 3365 C CA . ALA A 1 437 ? 3.035 14.007 0.107 1.00 87.19 437 ALA A CA 1
ATOM 3366 C C . ALA A 1 437 ? 1.883 13.977 1.113 1.00 87.19 437 ALA A C 1
ATOM 3368 O O . ALA A 1 437 ? 1.494 15.027 1.614 1.00 87.19 437 ALA A O 1
ATOM 3369 N N . PHE A 1 438 ? 1.387 12.793 1.477 1.00 88.06 438 PHE A N 1
ATOM 3370 C CA . PHE A 1 438 ? 0.381 12.686 2.531 1.00 88.06 438 PHE A CA 1
ATOM 3371 C C . PHE A 1 438 ? 0.927 13.118 3.891 1.00 88.06 438 PHE A C 1
ATOM 3373 O O . PHE A 1 438 ? 0.225 13.826 4.598 1.00 88.06 438 PHE A O 1
ATOM 3380 N N . ALA A 1 439 ? 2.170 12.776 4.247 1.00 87.94 439 ALA A N 1
ATOM 3381 C CA . ALA A 1 439 ? 2.776 13.229 5.501 1.00 87.94 439 ALA A CA 1
ATOM 3382 C C . ALA A 1 439 ? 2.800 14.765 5.595 1.00 87.94 439 ALA A C 1
ATOM 3384 O O . ALA A 1 439 ? 2.289 15.322 6.562 1.00 87.94 439 ALA A O 1
ATOM 3385 N N . LEU A 1 440 ? 3.273 15.445 4.544 1.00 89.50 440 LEU A N 1
ATOM 3386 C CA . LEU A 1 440 ? 3.260 16.906 4.482 1.00 89.50 440 LEU A CA 1
ATOM 3387 C C . LEU A 1 440 ? 1.833 17.473 4.476 1.00 89.50 440 LEU A C 1
ATOM 3389 O O . LEU A 1 440 ? 1.562 18.478 5.127 1.00 89.50 440 LEU A O 1
ATOM 3393 N N . ALA A 1 441 ? 0.907 16.839 3.754 1.00 91.00 441 ALA A N 1
ATOM 3394 C CA . ALA A 1 441 ? -0.493 17.249 3.736 1.00 91.00 441 ALA A CA 1
ATOM 3395 C C . ALA A 1 441 ? -1.129 17.168 5.129 1.00 91.00 441 ALA A C 1
ATOM 3397 O O . ALA A 1 441 ? -1.857 18.073 5.528 1.00 91.00 441 ALA A O 1
ATOM 3398 N N . PHE A 1 442 ? -0.815 16.116 5.883 1.00 90.88 442 PHE A N 1
ATOM 3399 C CA . PHE A 1 442 ? -1.234 15.974 7.266 1.00 90.88 442 PHE A CA 1
ATOM 3400 C C . PHE A 1 442 ? -0.616 17.047 8.159 1.00 90.88 442 PHE A C 1
ATOM 3402 O O . PHE A 1 442 ? -1.347 17.687 8.909 1.00 90.88 442 PHE A O 1
ATOM 3409 N N . ASP A 1 443 ? 0.689 17.309 8.059 1.00 90.56 443 ASP A N 1
ATOM 3410 C CA . ASP A 1 443 ? 1.336 18.375 8.835 1.00 90.56 443 ASP A CA 1
ATOM 3411 C C . ASP A 1 443 ? 0.711 19.749 8.556 1.00 90.56 443 ASP A C 1
ATOM 3413 O O . ASP A 1 443 ? 0.412 20.503 9.483 1.00 90.56 443 ASP A O 1
ATOM 3417 N N . LEU A 1 444 ? 0.4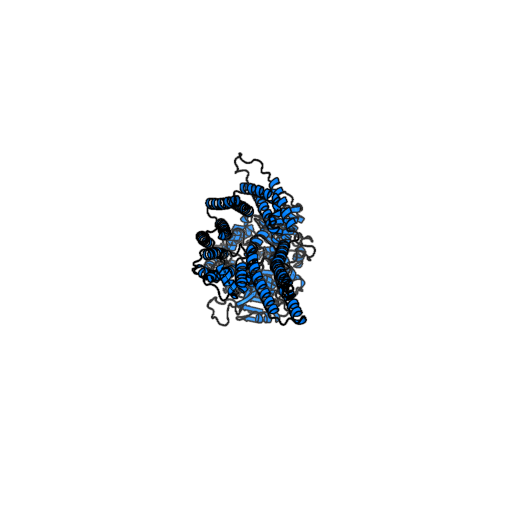16 20.046 7.289 1.00 90.44 444 LEU A N 1
ATOM 3418 C CA . LEU A 1 444 ? -0.291 21.261 6.888 1.00 90.44 444 LEU A CA 1
ATOM 3419 C C . LEU A 1 444 ? -1.736 21.305 7.393 1.00 90.44 444 LEU A C 1
ATOM 3421 O O . LEU A 1 444 ? -2.224 22.384 7.730 1.00 90.44 444 LEU A O 1
ATOM 3425 N N . ALA A 1 445 ? -2.418 20.161 7.463 1.00 89.94 445 ALA A N 1
ATOM 3426 C CA . ALA A 1 445 ? -3.747 20.075 8.051 1.00 89.94 445 ALA A CA 1
ATOM 3427 C C . ALA A 1 445 ? -3.708 20.372 9.554 1.00 89.94 445 ALA A C 1
ATOM 3429 O O . ALA A 1 445 ? -4.545 21.114 10.058 1.00 89.94 445 ALA A O 1
ATOM 3430 N N . TRP A 1 446 ? -2.697 19.874 10.269 1.00 89.31 446 TRP A N 1
ATOM 3431 C CA . TRP A 1 446 ? -2.510 20.133 11.699 1.00 89.31 446 TRP A CA 1
ATOM 3432 C C . TRP A 1 446 ? -2.258 21.608 12.034 1.00 89.31 446 TRP A C 1
ATOM 3434 O O . TRP A 1 446 ? -2.606 22.045 13.134 1.00 89.31 446 TRP A O 1
ATOM 3444 N N . LEU A 1 447 ? -1.710 22.379 11.093 1.00 88.38 447 LEU A N 1
ATOM 3445 C CA . LEU A 1 447 ? -1.523 23.827 11.226 1.00 88.38 447 LEU A CA 1
ATOM 3446 C C . LEU A 1 447 ? -2.797 24.649 10.977 1.00 88.38 447 LEU A C 1
ATOM 3448 O O . LEU A 1 447 ? -2.800 25.852 11.244 1.00 88.38 447 LEU A O 1
ATOM 3452 N N . GLU A 1 448 ? -3.880 24.036 10.497 1.00 85.25 448 GLU A N 1
ATOM 3453 C CA . GLU A 1 448 ? -5.133 24.738 10.221 1.00 85.25 448 GLU A CA 1
ATOM 3454 C C . GLU A 1 448 ? -5.718 25.346 11.504 1.00 85.25 448 GLU A C 1
ATOM 3456 O O . GLU A 1 448 ? -5.851 24.663 12.522 1.00 85.25 448 GLU A O 1
ATOM 3461 N N . VAL A 1 449 ? -6.064 26.637 11.473 1.00 80.62 449 VAL A N 1
ATOM 3462 C CA . VAL A 1 449 ? -6.429 27.400 12.683 1.00 80.62 449 VAL A CA 1
ATOM 3463 C C . VAL A 1 449 ? -7.816 27.018 13.194 1.00 80.62 449 VAL A C 1
ATOM 3465 O O . VAL A 1 449 ? -8.036 26.970 14.403 1.00 80.62 449 VAL A O 1
ATOM 3468 N N . SER A 1 450 ? -8.748 26.736 12.282 1.00 85.94 450 SER A N 1
ATOM 3469 C CA . SER A 1 450 ? -10.112 26.325 12.618 1.00 85.94 450 SER A CA 1
ATOM 3470 C C . SER A 1 450 ? -10.140 24.839 13.005 1.00 85.94 450 SER A C 1
ATOM 3472 O O . SER A 1 450 ? -9.825 24.002 12.154 1.00 85.94 450 SER A O 1
ATOM 3474 N N . PRO A 1 451 ? -10.541 24.480 14.243 1.00 82.12 451 PRO A N 1
ATOM 3475 C CA . PRO A 1 451 ? -10.654 23.081 14.662 1.00 82.12 451 PRO A CA 1
ATOM 3476 C C . PRO A 1 451 ? -11.595 22.263 13.766 1.00 82.12 451 PRO A C 1
ATOM 3478 O O . PRO A 1 451 ? -11.275 21.131 13.409 1.00 82.12 451 PRO A O 1
ATOM 3481 N N . ASP A 1 452 ? -12.708 22.863 13.335 1.00 80.06 452 ASP A N 1
ATOM 3482 C CA . ASP A 1 452 ? -13.685 22.210 12.459 1.00 80.06 452 ASP A CA 1
ATOM 3483 C C . ASP A 1 452 ? -13.080 21.918 11.079 1.00 80.06 452 ASP A C 1
ATOM 3485 O O . ASP A 1 452 ? -13.170 20.800 10.571 1.00 80.06 452 ASP A O 1
ATOM 3489 N N . SER A 1 453 ? -12.392 22.904 10.490 1.00 78.88 453 SER A N 1
ATOM 3490 C CA . SER A 1 453 ? -11.736 22.747 9.186 1.00 78.88 453 SER A CA 1
ATOM 3491 C C . SER A 1 453 ? -10.619 21.708 9.244 1.00 78.88 453 SER A C 1
ATOM 3493 O O . SER A 1 453 ? -10.517 20.868 8.349 1.00 78.88 453 SER A O 1
ATOM 3495 N N . ARG A 1 454 ? -9.814 21.730 10.316 1.00 86.88 454 ARG A N 1
ATOM 3496 C CA . ARG A 1 454 ? -8.755 20.747 10.568 1.00 86.88 454 ARG A CA 1
ATOM 3497 C C . ARG A 1 454 ? -9.319 19.335 10.598 1.00 86.88 454 ARG A C 1
ATOM 3499 O O . ARG A 1 454 ? -8.798 18.450 9.927 1.00 86.88 454 ARG A O 1
ATOM 3506 N N . CYS A 1 455 ? -10.386 19.134 11.361 1.00 83.88 455 CYS A N 1
ATOM 3507 C CA . CYS A 1 455 ? -11.017 17.836 11.510 1.00 83.88 455 CYS A CA 1
ATOM 3508 C C . CYS A 1 455 ? -11.479 17.267 10.159 1.00 83.88 455 CYS A C 1
ATOM 3510 O O . CYS A 1 455 ? -11.118 16.145 9.799 1.00 83.88 455 CYS A O 1
ATOM 3512 N N . PHE A 1 456 ? -12.222 18.055 9.377 1.00 82.75 456 PHE A N 1
ATOM 3513 C CA . PHE A 1 456 ? -12.718 17.620 8.070 1.00 82.75 456 PHE A CA 1
ATOM 3514 C C . PHE A 1 456 ? -11.586 17.284 7.102 1.00 82.75 456 PHE A C 1
ATOM 3516 O O . PHE A 1 456 ? -11.642 16.257 6.424 1.00 82.75 456 PHE A O 1
ATOM 3523 N N . LEU A 1 457 ? -10.541 18.110 7.099 1.00 83.06 457 LEU A N 1
ATOM 3524 C CA . LEU A 1 457 ? -9.366 17.922 6.264 1.00 83.06 457 LEU A CA 1
ATOM 3525 C C . LEU A 1 457 ? -8.599 16.639 6.617 1.00 83.06 457 LEU A C 1
ATOM 3527 O O . LEU A 1 457 ? -8.239 15.879 5.721 1.00 83.06 457 LEU A O 1
ATOM 3531 N N . LEU A 1 458 ? -8.382 16.360 7.908 1.00 88.12 458 LEU A N 1
ATOM 3532 C CA . LEU A 1 458 ? -7.686 15.149 8.361 1.00 88.12 458 LEU A CA 1
ATOM 3533 C C . LEU A 1 458 ? -8.439 13.874 7.974 1.00 88.12 458 LEU A C 1
ATOM 3535 O O . LEU A 1 458 ? -7.832 12.917 7.497 1.00 88.12 458 LEU A O 1
ATOM 3539 N N . VAL A 1 459 ? -9.761 13.862 8.143 1.00 87.06 459 VAL A N 1
ATOM 3540 C CA . VAL A 1 459 ? -10.597 12.703 7.806 1.00 87.06 459 VAL A CA 1
ATOM 3541 C C . VAL A 1 459 ? -10.592 12.443 6.305 1.00 87.06 459 VAL A C 1
ATOM 3543 O O . VAL A 1 459 ? -10.394 11.306 5.873 1.00 87.06 459 VAL A O 1
ATOM 3546 N N . GLU A 1 460 ? -10.767 13.493 5.502 1.00 84.00 460 GLU A N 1
ATOM 3547 C CA . GLU A 1 460 ? -10.681 13.380 4.050 1.00 84.00 460 GLU A CA 1
ATOM 3548 C C . GLU A 1 460 ? -9.299 12.887 3.615 1.00 84.00 460 GLU A C 1
ATOM 3550 O O . GLU A 1 460 ? -9.212 12.020 2.750 1.00 84.00 460 GLU A O 1
ATOM 3555 N N . LEU A 1 461 ? -8.227 13.374 4.243 1.00 86.69 461 LEU A N 1
ATOM 3556 C CA . LEU A 1 461 ? -6.870 12.934 3.947 1.00 86.69 461 LEU A CA 1
ATOM 3557 C C . LEU A 1 461 ? -6.617 11.470 4.301 1.00 86.69 461 LEU A C 1
ATOM 3559 O O . LEU A 1 461 ? -6.014 10.761 3.496 1.00 86.69 461 LEU A O 1
ATOM 3563 N N . ILE A 1 462 ? -7.084 11.000 5.461 1.00 88.44 462 ILE A N 1
ATOM 3564 C CA . ILE A 1 462 ? -6.960 9.589 5.853 1.00 88.44 462 ILE A CA 1
ATOM 3565 C C . ILE A 1 462 ? -7.713 8.708 4.861 1.00 88.44 462 ILE A C 1
ATOM 3567 O O . ILE A 1 462 ? -7.156 7.733 4.355 1.00 88.44 462 ILE A O 1
ATOM 3571 N N . GLU A 1 463 ? -8.949 9.064 4.521 1.00 85.12 463 GLU A N 1
ATOM 3572 C CA . GLU A 1 463 ? -9.719 8.287 3.558 1.00 85.12 463 GLU A CA 1
ATOM 3573 C C . GLU A 1 463 ? -9.142 8.333 2.140 1.00 85.12 463 GLU A C 1
ATOM 3575 O O . GLU A 1 463 ? -9.134 7.310 1.445 1.00 85.12 463 GLU A O 1
ATOM 3580 N N . ALA A 1 464 ? -8.648 9.498 1.715 1.00 81.88 464 ALA A N 1
ATOM 3581 C CA . ALA A 1 464 ? -7.999 9.678 0.428 1.00 81.88 464 ALA A CA 1
ATOM 3582 C C . ALA A 1 464 ? -6.720 8.851 0.348 1.00 81.88 464 ALA A C 1
ATOM 3584 O O . ALA A 1 464 ? -6.512 8.213 -0.681 1.00 81.88 464 ALA A O 1
ATOM 3585 N N . ALA A 1 465 ? -5.906 8.822 1.409 1.00 82.56 465 ALA A N 1
ATOM 3586 C CA . ALA A 1 465 ? -4.695 8.014 1.498 1.00 82.56 465 ALA A CA 1
ATOM 3587 C C . ALA A 1 465 ? -5.020 6.514 1.444 1.00 82.56 465 ALA A C 1
ATOM 3589 O O . ALA A 1 465 ? -4.449 5.800 0.623 1.00 82.56 465 ALA A O 1
ATOM 3590 N N . LYS A 1 466 ? -6.014 6.049 2.217 1.00 82.06 466 LYS A N 1
ATOM 3591 C CA . LYS A 1 466 ? -6.512 4.660 2.165 1.00 82.06 466 LYS A CA 1
ATOM 3592 C C . LYS A 1 466 ? -7.006 4.237 0.776 1.00 82.06 466 LYS A C 1
ATOM 3594 O O . LYS A 1 466 ? -6.987 3.051 0.464 1.00 82.06 466 LYS A O 1
ATOM 3599 N N . ALA A 1 467 ? -7.496 5.182 -0.032 1.00 73.56 467 ALA A N 1
ATOM 3600 C CA . ALA A 1 467 ? -8.010 4.941 -1.386 1.00 73.56 467 ALA A CA 1
ATOM 3601 C C . ALA A 1 467 ? -6.916 4.869 -2.466 1.00 73.56 467 ALA A C 1
ATOM 3603 O O . ALA A 1 467 ? -7.233 4.812 -3.661 1.00 73.56 467 ALA A O 1
ATOM 3604 N N . GLN A 1 468 ? -5.642 5.021 -2.095 1.00 69.62 468 GLN A N 1
ATOM 3605 C CA . GLN A 1 468 ? -4.558 5.081 -3.065 1.00 69.62 468 GLN A CA 1
ATOM 3606 C C . GLN A 1 468 ? -3.979 3.708 -3.379 1.00 69.62 468 GLN A C 1
ATOM 3608 O O . GLN A 1 468 ? -3.048 3.245 -2.722 1.00 69.62 468 GLN A O 1
ATOM 3613 N N . ALA A 1 469 ? -4.465 3.119 -4.471 1.00 56.34 469 ALA A N 1
ATOM 3614 C CA . ALA A 1 469 ? -3.780 2.031 -5.151 1.00 56.34 469 ALA A CA 1
ATOM 3615 C C . ALA A 1 469 ? -2.537 2.553 -5.845 1.00 56.34 469 ALA A C 1
ATOM 3617 O O . ALA A 1 469 ? -2.629 3.411 -6.727 1.00 56.34 469 ALA A O 1
ATOM 3618 N N . VAL A 1 470 ? -1.398 1.926 -5.579 1.00 52.16 470 VAL A N 1
ATOM 3619 C CA . VAL A 1 470 ? -0.349 1.828 -6.592 1.00 52.16 470 VAL A CA 1
ATOM 3620 C C . VAL A 1 470 ? -0.334 0.375 -7.058 1.00 52.16 470 VAL A C 1
ATOM 3622 O O . VAL A 1 470 ? 0.424 -0.433 -6.515 1.00 52.16 470 VAL A O 1
ATOM 3625 N N . PRO A 1 471 ? -1.192 -0.019 -8.021 1.00 48.50 471 PRO A N 1
ATOM 3626 C CA . PRO A 1 471 ? -1.192 -1.398 -8.476 1.00 48.50 471 PRO A CA 1
ATOM 3627 C C . PRO A 1 471 ? 0.137 -1.665 -9.166 1.00 48.50 471 PRO A C 1
ATOM 3629 O O . PRO A 1 471 ? 0.442 -1.066 -10.199 1.00 48.50 471 PRO A O 1
ATOM 3632 N N . ARG A 1 472 ? 0.951 -2.573 -8.622 1.00 50.94 472 ARG A N 1
ATOM 3633 C CA . ARG A 1 472 ? 2.142 -3.035 -9.329 1.00 50.94 472 ARG A CA 1
ATOM 3634 C C . ARG A 1 472 ? 1.764 -4.257 -10.157 1.00 50.94 472 ARG A C 1
ATOM 3636 O O . ARG A 1 472 ? 2.075 -5.383 -9.808 1.00 50.94 472 ARG A O 1
ATOM 3643 N N . VAL A 1 473 ? 1.072 -4.019 -11.270 1.00 43.38 473 VAL A N 1
ATOM 3644 C CA . VAL A 1 473 ? 0.806 -5.078 -12.251 1.00 43.38 473 VAL A CA 1
ATOM 3645 C C . VAL A 1 473 ? 2.139 -5.566 -12.823 1.00 43.38 473 VAL A C 1
ATOM 3647 O O . VAL A 1 473 ? 2.967 -4.751 -13.254 1.00 43.38 473 VAL A O 1
ATOM 3650 N N . ARG A 1 474 ? 2.344 -6.884 -12.813 1.00 44.16 474 ARG A N 1
ATOM 3651 C CA . ARG A 1 474 ? 3.283 -7.574 -13.697 1.00 44.16 474 ARG A CA 1
ATOM 3652 C C . ARG A 1 474 ? 2.464 -8.211 -14.809 1.00 44.16 474 ARG A C 1
ATOM 3654 O O . ARG A 1 474 ? 2.077 -9.369 -14.729 1.00 44.16 474 ARG A O 1
ATOM 3661 N N . ASP A 1 475 ? 2.200 -7.468 -15.872 1.00 39.97 475 ASP A N 1
ATOM 3662 C CA . ASP A 1 475 ? 1.804 -8.091 -17.125 1.00 39.97 475 ASP A CA 1
ATOM 3663 C C . ASP A 1 475 ? 3.038 -8.175 -18.028 1.00 39.97 475 ASP A C 1
ATOM 3665 O O . ASP A 1 475 ? 3.863 -7.262 -18.109 1.00 39.97 475 ASP A O 1
ATOM 3669 N N . ALA A 1 476 ? 3.192 -9.307 -18.712 1.00 40.06 476 ALA A N 1
ATOM 3670 C CA . ALA A 1 476 ? 4.292 -9.537 -19.650 1.00 40.06 476 ALA A CA 1
ATOM 3671 C C . ALA A 1 476 ? 4.366 -8.446 -20.746 1.00 40.06 476 ALA A C 1
ATOM 3673 O O . ALA A 1 476 ? 5.440 -8.158 -21.274 1.00 40.06 476 ALA A O 1
ATOM 3674 N N . ALA A 1 477 ? 3.237 -7.789 -21.049 1.00 38.22 477 ALA A N 1
ATOM 3675 C CA . ALA A 1 477 ? 3.150 -6.653 -21.968 1.00 38.22 477 ALA A CA 1
ATOM 3676 C C . ALA A 1 477 ? 3.627 -5.327 -21.338 1.00 38.22 477 ALA A C 1
ATOM 3678 O O . ALA A 1 477 ? 4.358 -4.570 -21.983 1.00 38.22 477 ALA A O 1
ATOM 3679 N N . GLY A 1 478 ? 3.312 -5.061 -20.069 1.00 37.72 478 GLY A N 1
ATOM 3680 C CA . GLY A 1 478 ? 3.881 -3.957 -19.301 1.00 37.72 478 GLY A CA 1
ATOM 3681 C C . GLY A 1 478 ? 5.354 -4.160 -18.985 1.00 37.72 478 GLY A C 1
ATOM 3682 O O . GLY A 1 478 ? 6.061 -3.172 -18.909 1.00 37.72 478 GLY A O 1
ATOM 3683 N N . THR A 1 479 ? 5.861 -5.397 -18.937 1.00 40.66 479 THR A N 1
ATOM 3684 C CA . THR A 1 479 ? 7.312 -5.673 -18.851 1.00 40.66 479 THR A CA 1
ATOM 3685 C C . THR A 1 479 ? 8.014 -5.294 -20.163 1.00 40.66 479 THR A C 1
ATOM 3687 O O . THR A 1 479 ? 9.005 -4.573 -20.163 1.00 40.66 479 THR A O 1
ATOM 3690 N N . ALA A 1 480 ? 7.425 -5.652 -21.311 1.00 39.84 480 ALA A N 1
ATOM 3691 C CA . ALA A 1 480 ? 7.941 -5.264 -22.627 1.00 39.84 480 ALA A CA 1
ATOM 3692 C C . ALA A 1 480 ? 7.865 -3.747 -22.911 1.00 39.84 480 ALA A C 1
ATOM 3694 O O . ALA A 1 480 ? 8.611 -3.254 -23.760 1.00 39.84 480 ALA A O 1
ATOM 3695 N N . THR A 1 481 ? 6.983 -3.020 -22.212 1.00 38.28 481 THR A N 1
ATOM 3696 C CA . THR A 1 481 ? 6.852 -1.550 -22.270 1.00 38.28 481 THR A CA 1
ATOM 3697 C C . THR A 1 481 ? 7.699 -0.863 -21.182 1.00 38.28 481 THR A C 1
ATOM 3699 O O . THR A 1 481 ? 8.258 0.205 -21.415 1.00 38.28 481 THR A O 1
ATOM 3702 N N . ALA A 1 482 ? 7.876 -1.501 -20.023 1.00 39.72 482 ALA A N 1
ATOM 3703 C CA . ALA A 1 482 ? 8.743 -1.096 -18.913 1.00 39.72 482 ALA A CA 1
ATOM 3704 C C . ALA A 1 482 ? 10.207 -1.000 -19.333 1.00 39.72 482 ALA A C 1
ATOM 3706 O O . ALA A 1 482 ? 10.882 -0.042 -18.977 1.00 39.72 482 ALA A O 1
ATOM 3707 N N . ASP A 1 483 ? 10.663 -1.925 -20.170 1.00 38.31 483 ASP A N 1
ATOM 3708 C CA . ASP A 1 483 ? 12.043 -1.930 -20.660 1.00 38.31 483 ASP A CA 1
ATOM 3709 C C . ASP A 1 483 ? 12.349 -0.801 -21.630 1.00 38.31 483 ASP A C 1
ATOM 3711 O O . ASP A 1 483 ? 13.509 -0.445 -21.820 1.00 38.31 483 ASP A O 1
ATOM 3715 N N . ILE A 1 484 ? 11.311 -0.245 -22.250 1.00 37.03 484 ILE A N 1
ATOM 3716 C CA . ILE A 1 484 ? 11.406 0.930 -23.109 1.00 37.03 484 ILE A CA 1
ATOM 3717 C C . ILE A 1 484 ? 11.519 2.184 -22.216 1.00 37.03 484 ILE A C 1
ATOM 3719 O O . ILE A 1 484 ? 12.378 3.039 -22.417 1.00 37.03 484 ILE A O 1
ATOM 3723 N N . PHE A 1 485 ? 10.720 2.282 -21.148 1.00 37.31 485 PHE A N 1
ATOM 3724 C CA . PHE A 1 485 ? 10.677 3.482 -20.300 1.00 37.31 485 PHE A CA 1
ATOM 3725 C C . PHE A 1 485 ? 11.784 3.574 -19.236 1.00 37.31 485 PHE A C 1
ATOM 3727 O O . PHE A 1 485 ? 12.316 4.666 -19.036 1.00 37.31 485 PHE A O 1
ATOM 3734 N N . ASP A 1 486 ? 12.205 2.462 -18.621 1.00 35.16 486 ASP A N 1
ATOM 3735 C CA . ASP A 1 486 ? 13.325 2.443 -17.658 1.00 35.16 486 ASP A CA 1
ATOM 3736 C C . ASP A 1 486 ? 14.675 2.760 -18.324 1.00 35.16 486 ASP A C 1
ATOM 3738 O O . ASP A 1 486 ? 15.634 3.145 -17.652 1.00 35.16 486 ASP A O 1
ATOM 3742 N N . VAL A 1 487 ? 14.756 2.634 -19.653 1.00 36.00 487 VAL A N 1
ATOM 3743 C CA . VAL A 1 487 ? 15.964 2.949 -20.422 1.00 36.00 487 VAL A CA 1
ATOM 3744 C C . VAL A 1 487 ? 15.937 4.363 -20.996 1.00 36.00 487 VAL A C 1
ATOM 3746 O O . VAL A 1 487 ? 16.990 4.998 -21.034 1.00 36.00 487 VAL A O 1
ATOM 3749 N N . LEU A 1 488 ? 14.753 4.895 -21.327 1.00 30.31 488 LEU A N 1
ATOM 3750 C CA . LEU A 1 488 ? 14.584 6.304 -21.702 1.00 30.31 488 LEU A CA 1
ATOM 3751 C C . LEU A 1 488 ? 14.936 7.270 -20.564 1.00 30.31 488 LEU A C 1
ATOM 3753 O O . LEU A 1 488 ? 15.391 8.378 -20.837 1.00 30.31 488 LEU A O 1
ATOM 3757 N N . LEU A 1 489 ? 14.709 6.884 -19.301 1.00 35.91 489 LEU A N 1
ATOM 3758 C CA . LEU A 1 489 ? 14.520 7.834 -18.202 1.00 35.91 489 LEU A CA 1
ATOM 3759 C C . LEU A 1 489 ? 15.340 7.501 -16.956 1.00 35.91 489 LEU A C 1
ATOM 3761 O O . LEU A 1 489 ? 14.820 7.192 -15.890 1.00 35.91 489 LEU A O 1
ATOM 3765 N N . GLY A 1 490 ? 16.653 7.728 -17.058 1.00 31.72 490 GLY A N 1
ATOM 3766 C CA . GLY A 1 490 ? 17.497 8.046 -15.893 1.00 31.72 490 GLY A CA 1
ATOM 3767 C C . GLY A 1 490 ? 17.197 9.423 -15.266 1.00 31.72 490 GLY A C 1
ATOM 3768 O O . GLY A 1 490 ? 17.940 9.873 -14.394 1.00 31.72 490 GLY A O 1
ATOM 3769 N N . THR A 1 491 ? 16.133 10.069 -15.736 1.00 36.91 491 THR A N 1
ATOM 3770 C CA . THR A 1 491 ? 15.583 11.379 -15.391 1.00 36.91 491 THR A CA 1
ATOM 3771 C C . THR A 1 491 ? 14.077 11.292 -15.663 1.00 36.91 491 THR A C 1
ATOM 3773 O O . THR A 1 491 ? 13.685 10.783 -16.706 1.00 36.91 491 THR A O 1
ATOM 3776 N N . LEU A 1 492 ? 13.261 11.684 -14.692 1.00 39.56 492 LEU A N 1
ATOM 3777 C CA . LEU A 1 492 ? 11.808 11.548 -14.504 1.00 39.56 492 LEU A CA 1
ATOM 3778 C C . LEU A 1 492 ? 10.880 11.980 -15.683 1.00 39.56 492 LEU A C 1
ATOM 3780 O O . LEU A 1 492 ? 9.884 12.642 -15.438 1.00 39.56 492 LEU A O 1
ATOM 3784 N N . ALA A 1 493 ? 11.074 11.641 -16.961 1.00 37.69 493 ALA A N 1
ATOM 3785 C CA . ALA A 1 493 ? 10.165 12.157 -18.004 1.00 37.69 493 ALA A CA 1
ATOM 3786 C C . ALA A 1 493 ? 8.762 11.507 -18.103 1.00 37.69 493 ALA A C 1
ATOM 3788 O O . ALA A 1 493 ? 8.413 10.506 -17.486 1.00 37.69 493 ALA A O 1
ATOM 3789 N N . ALA A 1 494 ? 7.958 12.175 -18.929 1.00 40.88 494 ALA A N 1
ATOM 3790 C CA . ALA A 1 494 ? 6.544 12.027 -19.230 1.00 40.88 494 ALA A CA 1
ATOM 3791 C C . ALA A 1 494 ? 5.941 10.618 -19.395 1.00 40.88 494 ALA A C 1
ATOM 3793 O O . ALA A 1 494 ? 6.485 9.767 -20.096 1.00 40.88 494 ALA A O 1
ATOM 3794 N N . ALA A 1 495 ? 4.716 10.453 -18.877 1.00 37.75 495 ALA A N 1
ATOM 3795 C CA . ALA A 1 495 ? 3.901 9.252 -19.054 1.00 37.75 495 ALA A CA 1
ATOM 3796 C C . ALA A 1 495 ? 3.443 9.067 -20.524 1.00 37.75 495 ALA A C 1
ATOM 3798 O O . ALA A 1 495 ? 3.102 10.051 -21.195 1.00 37.75 495 ALA A O 1
ATOM 3799 N N . PRO A 1 496 ? 3.408 7.826 -21.053 1.00 38.50 496 PRO A N 1
ATOM 3800 C CA . PRO A 1 496 ? 2.891 7.542 -22.391 1.00 38.50 496 PRO A CA 1
ATOM 3801 C C . PRO A 1 496 ? 1.398 7.867 -22.521 1.00 38.50 496 PRO A C 1
ATOM 3803 O O . PRO A 1 496 ? 0.585 7.461 -21.695 1.00 38.50 496 PRO A O 1
ATOM 3806 N N . LYS A 1 497 ? 1.020 8.519 -23.630 1.00 38.38 497 LYS A N 1
ATOM 3807 C CA . LYS A 1 497 ? -0.381 8.855 -23.957 1.00 38.38 497 LYS A CA 1
ATOM 3808 C C . LYS A 1 497 ? -1.286 7.629 -24.168 1.00 38.38 497 LYS A C 1
ATOM 3810 O O . LYS A 1 497 ? -2.497 7.760 -24.044 1.00 38.38 497 LYS A O 1
ATOM 3815 N N . ASP A 1 498 ? -0.708 6.458 -24.441 1.00 36.22 498 ASP A N 1
ATOM 3816 C CA . ASP A 1 498 ? -1.448 5.246 -24.821 1.00 36.22 498 ASP A CA 1
ATOM 3817 C C . ASP A 1 498 ? -1.681 4.255 -23.659 1.00 36.22 498 ASP A C 1
ATOM 3819 O O . ASP A 1 498 ? -2.370 3.253 -23.841 1.00 36.22 498 ASP A O 1
ATOM 3823 N N . ALA A 1 499 ? -1.180 4.536 -22.445 1.00 37.81 499 ALA A N 1
ATOM 3824 C CA . ALA A 1 499 ? -1.431 3.710 -21.250 1.00 37.81 499 ALA A CA 1
ATOM 3825 C C . ALA A 1 499 ? -2.859 3.859 -20.676 1.00 37.81 499 ALA A C 1
ATOM 3827 O O . ALA A 1 499 ? -3.205 3.226 -19.682 1.00 37.81 499 ALA A O 1
ATOM 3828 N N . GLN A 1 500 ? -3.713 4.659 -21.322 1.00 37.19 500 GLN A N 1
ATOM 3829 C CA . GLN A 1 500 ? -5.080 4.974 -20.892 1.00 37.19 500 GLN A CA 1
ATOM 3830 C C . GLN A 1 500 ? -6.075 3.800 -20.940 1.00 37.19 500 GLN A C 1
ATOM 3832 O O . GLN A 1 500 ? -7.230 4.002 -20.604 1.00 37.19 500 GLN A O 1
ATOM 3837 N N . LYS A 1 501 ? -5.680 2.590 -21.361 1.00 34.88 501 LYS A N 1
ATOM 3838 C CA . LYS A 1 501 ? -6.619 1.466 -21.566 1.00 34.88 501 LYS A CA 1
ATOM 3839 C C . LYS A 1 501 ? -6.630 0.397 -20.472 1.00 34.88 501 LYS A C 1
ATOM 3841 O O . LYS A 1 501 ? -7.326 -0.603 -20.623 1.00 34.88 501 LYS A O 1
ATOM 3846 N N . ALA A 1 502 ? -5.900 0.581 -19.373 1.00 37.91 502 ALA A N 1
ATOM 3847 C CA . ALA A 1 502 ? -6.060 -0.264 -18.187 1.00 37.91 502 ALA A CA 1
ATOM 3848 C C . ALA A 1 502 ? -7.271 0.204 -17.345 1.00 37.91 502 ALA A C 1
ATOM 3850 O O . ALA A 1 502 ? -7.133 0.538 -16.171 1.00 37.91 502 ALA A O 1
ATOM 3851 N N . ASP A 1 503 ? -8.452 0.240 -17.975 1.00 40.97 503 ASP A N 1
ATOM 3852 C CA . ASP A 1 503 ? -9.761 0.597 -17.400 1.00 40.97 503 ASP A CA 1
ATOM 3853 C C . ASP A 1 503 ? -10.283 -0.521 -16.484 1.00 40.97 503 ASP A C 1
ATOM 3855 O O . ASP A 1 503 ? -11.213 -1.247 -16.832 1.00 40.97 503 ASP A O 1
ATOM 3859 N N . LEU A 1 504 ? -9.666 -0.741 -15.324 1.00 44.53 504 LEU A N 1
ATOM 3860 C CA . LEU A 1 504 ? -10.224 -1.700 -14.354 1.00 44.53 504 LEU A CA 1
ATOM 3861 C C . LEU A 1 504 ? -10.684 -1.070 -13.047 1.00 44.53 504 LEU A C 1
ATOM 3863 O O . LEU A 1 504 ? -11.421 -1.714 -12.308 1.00 44.53 504 LEU A O 1
ATOM 3867 N N . LEU A 1 505 ? -10.314 0.178 -12.772 1.00 49.31 505 LEU A N 1
ATOM 3868 C CA . LEU A 1 505 ? -10.849 0.938 -11.652 1.00 49.31 505 LEU A CA 1
ATOM 3869 C C . LEU A 1 505 ? -11.091 2.359 -12.146 1.00 49.31 505 LEU A C 1
ATOM 3871 O O . LEU A 1 505 ? -10.131 3.084 -12.415 1.00 49.31 505 LEU A O 1
ATOM 3875 N N . ASP A 1 506 ? -12.362 2.745 -12.266 1.00 49.56 506 ASP A N 1
ATOM 3876 C CA . ASP A 1 506 ? -12.726 4.157 -12.362 1.00 49.56 506 ASP A CA 1
ATOM 3877 C C . ASP A 1 506 ? -11.997 4.935 -11.258 1.00 49.56 506 ASP A C 1
ATOM 3879 O O . ASP A 1 506 ? -11.710 4.398 -10.178 1.00 49.56 506 ASP A O 1
ATOM 3883 N N . ALA A 1 507 ? -11.675 6.204 -11.521 1.00 50.47 507 ALA A N 1
ATOM 3884 C CA . ALA A 1 507 ? -11.137 7.075 -10.485 1.00 50.47 507 ALA A CA 1
ATOM 3885 C C . ALA A 1 507 ? -12.055 6.988 -9.257 1.00 50.47 507 ALA A C 1
ATOM 3887 O O . ALA A 1 507 ? -13.257 7.243 -9.362 1.00 50.47 507 ALA A O 1
ATOM 3888 N N . ALA A 1 508 ? -11.498 6.563 -8.118 1.00 53.47 508 ALA A N 1
ATOM 3889 C CA . ALA A 1 508 ? -12.289 6.385 -6.910 1.00 53.47 508 ALA A CA 1
ATOM 3890 C C . ALA A 1 508 ? -13.000 7.718 -6.599 1.00 53.47 508 ALA A C 1
ATOM 3892 O O . ALA A 1 508 ? -12.336 8.762 -6.642 1.00 53.47 508 ALA A O 1
ATOM 3893 N N . PRO A 1 509 ? -14.324 7.720 -6.350 1.00 54.28 509 PRO A N 1
ATOM 3894 C CA . PRO A 1 509 ? -15.067 8.941 -6.090 1.00 54.28 509 PRO A CA 1
ATOM 3895 C C . PRO A 1 509 ? -14.435 9.698 -4.933 1.00 54.28 509 PRO A C 1
ATOM 3897 O O . PRO A 1 509 ? -13.960 9.114 -3.955 1.00 54.28 509 PRO A O 1
ATOM 3900 N N . SER A 1 510 ? -14.433 11.016 -5.049 1.00 62.62 510 SER A N 1
ATOM 3901 C CA . SER A 1 510 ? -13.910 11.856 -3.995 1.00 62.62 510 SER A CA 1
ATOM 3902 C C . SER A 1 510 ? -14.733 11.753 -2.729 1.00 62.62 510 SER A C 1
ATOM 3904 O O . SER A 1 510 ? -15.942 11.557 -2.778 1.00 62.62 510 SER A O 1
ATOM 3906 N N . ILE A 1 511 ? -14.090 11.912 -1.579 1.00 64.56 511 ILE A N 1
ATOM 3907 C CA . ILE A 1 511 ? -14.779 11.923 -0.293 1.00 64.56 511 ILE A CA 1
ATOM 3908 C C . ILE A 1 511 ? -14.939 13.373 0.142 1.00 64.56 511 ILE A C 1
ATOM 3910 O O . ILE A 1 511 ? -13.994 14.149 0.086 1.00 64.56 511 ILE A O 1
ATOM 3914 N N . THR A 1 512 ? -16.145 13.739 0.570 1.00 69.44 512 THR A N 1
ATOM 3915 C CA . THR A 1 512 ? -16.409 15.027 1.221 1.00 69.44 512 THR A CA 1
ATOM 3916 C C . THR A 1 512 ? -16.805 14.799 2.664 1.00 69.44 512 THR A C 1
ATOM 3918 O O . THR A 1 512 ? -17.597 13.905 2.981 1.00 69.44 512 THR A O 1
ATOM 3921 N N . VAL A 1 513 ? -16.324 15.669 3.542 1.00 62.31 513 VAL A N 1
ATOM 3922 C CA . VAL A 1 513 ? -16.794 15.751 4.924 1.00 62.31 513 VAL A CA 1
ATOM 3923 C C . VAL A 1 513 ? -17.466 17.109 5.091 1.00 62.31 513 VAL A C 1
ATOM 3925 O O . VAL A 1 513 ? -16.916 18.135 4.705 1.00 62.31 513 VAL A O 1
ATOM 3928 N N . ALA A 1 514 ? -18.713 17.112 5.574 1.00 63.12 514 ALA A N 1
ATOM 3929 C CA . ALA A 1 514 ? -19.527 18.327 5.702 1.00 63.12 514 ALA A CA 1
ATOM 3930 C C . ALA A 1 514 ? -19.614 19.176 4.406 1.00 63.12 514 ALA A C 1
ATOM 3932 O O . ALA A 1 514 ? -19.546 20.401 4.449 1.00 63.12 514 ALA A O 1
ATOM 3933 N N . HIS A 1 515 ? -19.775 18.522 3.247 1.00 62.97 515 HIS A N 1
ATOM 3934 C CA . HIS A 1 515 ? -19.895 19.152 1.916 1.00 62.97 515 HIS A CA 1
ATOM 3935 C C . HIS A 1 515 ? -18.656 19.911 1.418 1.00 62.97 515 HIS A C 1
ATOM 3937 O O . HIS A 1 515 ? -18.727 20.571 0.384 1.00 62.97 515 HIS A O 1
ATOM 3943 N N . SER A 1 516 ? -17.526 19.788 2.111 1.00 59.28 516 SER A N 1
ATOM 3944 C CA . SER A 1 516 ? -16.245 20.335 1.674 1.00 59.28 516 SER A CA 1
ATOM 3945 C C . SER A 1 516 ? -15.335 19.192 1.234 1.00 59.28 516 SER A C 1
ATOM 3947 O O . SER A 1 516 ? -15.319 18.135 1.868 1.00 59.28 516 SER A O 1
ATOM 3949 N N . SER A 1 517 ? -14.629 19.387 0.119 1.00 64.81 517 SER A N 1
ATOM 3950 C CA . SER A 1 517 ? -13.527 18.520 -0.295 1.00 64.81 517 SER A CA 1
ATOM 3951 C C . SER A 1 517 ? -12.306 19.373 -0.567 1.00 64.81 517 SER A C 1
ATOM 3953 O O . SER A 1 517 ? -12.370 20.363 -1.297 1.00 64.81 517 SER A O 1
ATOM 3955 N N . TRP A 1 518 ? -11.198 18.967 0.025 1.00 68.50 518 TRP A N 1
ATOM 3956 C CA . TRP A 1 518 ? -9.881 19.469 -0.285 1.00 68.50 518 TRP A CA 1
ATOM 3957 C C . TRP A 1 518 ? -9.295 18.723 -1.483 1.00 68.50 518 TRP A C 1
ATOM 3959 O O . TRP A 1 518 ? -8.822 19.359 -2.416 1.00 68.50 518 TRP A O 1
ATOM 3969 N N . VAL A 1 519 ? -9.398 17.391 -1.523 1.00 64.88 519 VAL A N 1
ATOM 3970 C CA . VAL A 1 519 ? -8.648 16.525 -2.447 1.00 64.88 519 VAL A CA 1
ATOM 3971 C C . VAL A 1 519 ? -9.244 16.478 -3.863 1.00 64.88 519 VAL A C 1
ATOM 3973 O O . VAL A 1 519 ? -8.514 16.203 -4.815 1.00 64.88 519 VAL A O 1
ATOM 3976 N N . SER A 1 520 ? -10.524 16.813 -4.061 1.00 61.19 520 SER A N 1
ATOM 3977 C CA . SER A 1 520 ? -11.215 16.571 -5.339 1.00 61.19 520 SER A CA 1
ATOM 3978 C C . SER A 1 520 ? -11.546 17.779 -6.197 1.00 61.19 520 SER A C 1
ATOM 3980 O O . SER A 1 520 ? -11.665 18.902 -5.712 1.00 61.19 520 SER A O 1
ATOM 3982 N N . ASP A 1 521 ? -11.690 17.527 -7.499 1.00 58.09 521 ASP A N 1
ATOM 3983 C CA . ASP A 1 521 ? -12.170 18.512 -8.462 1.00 58.09 521 ASP A CA 1
ATOM 3984 C C . ASP A 1 521 ? -13.700 18.611 -8.446 1.00 58.09 521 ASP A C 1
ATOM 3986 O O . ASP A 1 521 ? -14.415 17.644 -8.185 1.00 58.09 521 ASP A O 1
ATOM 3990 N N . ALA A 1 522 ? -14.214 19.787 -8.818 1.00 51.88 522 ALA A N 1
ATOM 3991 C CA . ALA A 1 522 ? -15.650 20.069 -8.902 1.00 51.88 522 ALA A CA 1
ATOM 3992 C C . ALA A 1 522 ? -16.415 19.189 -9.919 1.00 51.88 522 ALA A C 1
ATOM 3994 O O . ALA A 1 522 ? -17.641 19.252 -9.978 1.00 51.88 522 ALA A O 1
ATOM 3995 N N . SER A 1 523 ? -15.711 18.408 -10.747 1.00 51.75 523 SER A N 1
ATOM 3996 C CA . SER A 1 523 ? -16.282 17.554 -11.795 1.00 51.75 523 SER A CA 1
ATOM 3997 C C . SER A 1 523 ? -16.665 16.145 -11.326 1.00 51.75 523 SER A C 1
ATOM 3999 O O . SER A 1 523 ? -17.439 15.485 -12.017 1.00 51.75 523 SER A O 1
ATOM 4001 N N . THR A 1 524 ? -16.159 15.673 -10.182 1.00 58.03 524 THR A N 1
ATOM 4002 C CA . THR A 1 524 ? -16.536 14.373 -9.599 1.00 58.03 524 THR A CA 1
ATOM 4003 C C . THR A 1 524 ? -17.652 14.548 -8.583 1.00 58.03 524 THR A C 1
ATOM 4005 O O . THR A 1 524 ? -17.526 15.375 -7.685 1.00 58.03 524 THR A O 1
ATOM 4008 N N . GLU A 1 525 ? -18.729 13.765 -8.700 1.00 62.84 525 GLU A N 1
ATOM 4009 C CA . GLU A 1 525 ? -19.790 13.729 -7.690 1.00 62.84 525 GLU A CA 1
ATOM 4010 C C . GLU A 1 525 ? -19.202 13.195 -6.373 1.00 62.84 525 GLU A C 1
ATOM 4012 O O . GLU A 1 525 ? -18.804 12.026 -6.316 1.00 62.84 525 GLU A O 1
ATOM 4017 N N . PRO A 1 526 ? -19.098 14.028 -5.325 1.00 68.38 526 PRO A N 1
ATOM 4018 C CA . PRO A 1 526 ? -18.428 13.616 -4.113 1.00 68.38 526 PRO A CA 1
ATOM 4019 C C . PRO A 1 526 ? -19.304 12.684 -3.281 1.00 68.38 526 PRO A C 1
ATOM 4021 O O . PRO A 1 526 ? -20.530 12.791 -3.250 1.00 68.38 526 PRO A O 1
ATOM 4024 N N . LEU A 1 527 ? -18.647 11.813 -2.528 1.00 70.38 527 LEU A N 1
ATOM 4025 C CA . LEU A 1 527 ? -19.227 10.928 -1.540 1.00 70.38 527 LEU A CA 1
ATOM 4026 C C . LEU A 1 527 ? -19.298 11.636 -0.177 1.00 70.38 527 LEU A C 1
ATOM 4028 O O . LEU A 1 527 ? -18.264 11.802 0.474 1.00 70.38 527 LEU A O 1
ATOM 4032 N N . PRO A 1 528 ? -20.479 12.074 0.294 1.00 75.81 528 PRO A N 1
ATOM 4033 C CA . PRO A 1 528 ? -20.609 12.663 1.623 1.00 75.81 528 PRO A CA 1
ATOM 4034 C C . PRO A 1 528 ? -20.404 11.596 2.706 1.00 75.81 528 PRO A C 1
ATOM 4036 O O . PRO A 1 528 ? -21.313 10.816 2.986 1.00 75.81 528 PRO A O 1
ATOM 4039 N N . LEU A 1 529 ? -19.239 11.593 3.360 1.00 74.69 529 LEU A N 1
ATOM 4040 C CA . LEU A 1 529 ? -18.843 10.574 4.342 1.00 74.69 529 LEU A CA 1
ATOM 4041 C C . LEU A 1 529 ? -19.837 10.447 5.504 1.00 74.69 529 LEU A C 1
ATOM 4043 O O . LEU A 1 529 ? -20.213 9.347 5.890 1.00 74.69 529 LEU A O 1
ATOM 4047 N N . ARG A 1 530 ? -20.341 11.572 6.028 1.00 71.56 530 ARG A N 1
ATOM 4048 C CA . ARG A 1 530 ? -21.376 11.543 7.078 1.00 71.56 530 ARG A CA 1
ATOM 4049 C C . ARG A 1 530 ? -22.640 10.824 6.611 1.00 71.56 530 ARG A C 1
ATOM 4051 O O . ARG A 1 530 ? -23.238 10.081 7.374 1.00 71.56 530 ARG A O 1
ATOM 4058 N N . ARG A 1 531 ? -23.049 11.028 5.356 1.00 71.56 531 ARG A N 1
ATOM 4059 C CA . ARG A 1 531 ? -24.212 10.340 4.785 1.00 71.56 531 ARG A CA 1
ATOM 4060 C C . ARG A 1 531 ? -23.905 8.867 4.538 1.00 71.56 531 ARG A C 1
ATOM 4062 O O . ARG A 1 531 ? -24.791 8.060 4.752 1.00 71.56 531 ARG A O 1
ATOM 4069 N N . ALA A 1 532 ? -22.683 8.531 4.125 1.00 72.81 532 ALA A N 1
ATOM 4070 C CA . ALA A 1 532 ? -22.236 7.150 3.967 1.00 72.81 532 ALA A CA 1
ATOM 4071 C C . ALA A 1 532 ? -22.334 6.350 5.272 1.00 72.81 532 ALA A C 1
ATOM 4073 O O . ALA A 1 532 ? -22.826 5.226 5.265 1.00 72.81 532 ALA A O 1
ATOM 4074 N N . ILE A 1 533 ? -21.915 6.959 6.383 1.00 70.81 533 ILE A N 1
ATOM 4075 C CA . ILE A 1 533 ? -22.005 6.366 7.721 1.00 70.81 533 ILE A CA 1
ATOM 4076 C C . ILE A 1 533 ? -23.473 6.316 8.167 1.00 70.81 533 ILE A C 1
ATOM 4078 O O . ILE A 1 533 ? -24.006 5.244 8.424 1.00 70.81 533 ILE A O 1
ATOM 4082 N N . ASN A 1 534 ? -24.179 7.453 8.130 1.00 63.44 534 ASN A N 1
ATOM 4083 C CA . ASN A 1 534 ? -25.569 7.554 8.596 1.00 63.44 534 ASN A CA 1
ATOM 4084 C C . ASN A 1 534 ? -26.577 6.742 7.767 1.00 63.44 534 ASN A C 1
ATOM 4086 O O . ASN A 1 534 ? -27.699 6.526 8.218 1.00 63.44 534 ASN A O 1
ATOM 4090 N N . PHE A 1 535 ? -26.222 6.306 6.554 1.00 52.75 535 PHE A N 1
ATOM 4091 C CA . PHE A 1 535 ? -27.081 5.447 5.737 1.00 52.75 535 PHE A CA 1
ATOM 4092 C C . PHE A 1 535 ? -27.288 4.056 6.363 1.00 52.75 535 PHE A C 1
ATOM 4094 O O . PHE A 1 535 ? -28.196 3.344 5.937 1.00 52.75 535 PHE A O 1
ATOM 4101 N N . ARG A 1 536 ? -26.487 3.661 7.368 1.00 59.25 536 ARG A N 1
ATOM 4102 C CA . ARG A 1 536 ? -26.461 2.284 7.875 1.00 59.25 536 ARG A CA 1
ATOM 4103 C C . ARG A 1 536 ? -27.250 1.994 9.153 1.00 59.25 536 ARG A C 1
ATOM 4105 O O . ARG A 1 536 ? -27.752 0.876 9.240 1.00 59.25 536 ARG A O 1
ATOM 4112 N N . SER A 1 537 ? -27.470 2.921 10.094 1.00 50.62 537 SER A N 1
ATOM 4113 C CA . SER A 1 537 ? -28.433 2.661 11.185 1.00 50.62 537 SER A CA 1
ATOM 4114 C C . SER A 1 537 ? -28.912 3.878 11.988 1.00 50.62 537 SER A C 1
ATOM 4116 O O . SER A 1 537 ? -28.445 5.009 11.856 1.00 50.62 537 SER A O 1
ATOM 4118 N N . SER A 1 538 ? -29.898 3.609 12.848 1.00 51.31 538 SER A N 1
ATOM 4119 C CA . SER A 1 538 ? -30.498 4.509 13.825 1.00 51.31 538 SER A CA 1
ATOM 4120 C C . SER A 1 538 ? -29.681 4.592 15.133 1.00 51.31 538 SER A C 1
ATOM 4122 O O . SER A 1 538 ? -29.807 3.746 16.014 1.00 51.31 538 SER A O 1
ATOM 4124 N N . SER A 1 539 ? -28.946 5.696 15.303 1.00 54.47 539 SER A N 1
ATOM 4125 C CA . SER A 1 539 ? -28.614 6.395 16.570 1.00 54.47 539 SER A CA 1
ATOM 4126 C C . SER A 1 539 ? -27.413 6.021 17.471 1.00 54.47 539 SER A C 1
ATOM 4128 O O . SER A 1 539 ? -27.249 6.703 18.480 1.00 54.47 539 SER A O 1
ATOM 4130 N N . SER A 1 540 ? -26.505 5.087 17.147 1.00 68.56 540 SER A N 1
ATOM 4131 C CA . SER A 1 540 ? -25.217 5.010 17.888 1.00 68.56 540 SER A CA 1
ATOM 4132 C C . SER A 1 540 ? -24.104 4.245 17.158 1.00 68.56 540 SER A C 1
ATOM 4134 O O . SER A 1 540 ? -23.733 3.137 17.559 1.00 68.56 540 SER A O 1
ATOM 4136 N N . GLU A 1 541 ? -23.567 4.828 16.089 1.00 84.50 541 GLU A N 1
ATOM 4137 C CA . GLU A 1 541 ? -22.436 4.262 15.341 1.00 84.50 541 GLU A CA 1
ATOM 4138 C C . GLU A 1 541 ? -21.179 5.106 15.523 1.00 84.50 541 GLU A C 1
ATOM 4140 O O . GLU A 1 541 ? -21.246 6.337 15.563 1.00 84.50 541 GLU A O 1
ATOM 4145 N N . ILE A 1 542 ? -20.036 4.428 15.620 1.00 91.94 542 ILE A N 1
ATOM 4146 C CA . ILE A 1 542 ? -18.718 5.051 15.597 1.00 91.94 542 ILE A CA 1
ATOM 4147 C C . ILE A 1 542 ? -17.951 4.565 14.379 1.00 91.94 542 ILE A C 1
ATOM 4149 O O . ILE A 1 542 ? -17.835 3.362 14.150 1.00 91.94 542 ILE A O 1
ATOM 4153 N N . TYR A 1 543 ? -17.365 5.503 13.646 1.00 92.50 543 TYR A N 1
ATOM 4154 C CA . TYR A 1 543 ? -16.357 5.222 12.645 1.00 92.50 543 TYR A CA 1
ATOM 4155 C C . TYR A 1 543 ? -14.960 5.537 13.182 1.00 92.50 543 TYR A C 1
ATOM 4157 O O . TYR A 1 543 ? -14.634 6.695 13.430 1.00 92.50 543 TYR A O 1
ATOM 4165 N N . TRP A 1 544 ? -14.141 4.503 13.356 1.00 95.00 544 TRP A N 1
ATOM 4166 C CA . TRP A 1 544 ? -12.739 4.604 13.746 1.00 95.00 544 TRP A CA 1
ATOM 4167 C C . TRP A 1 544 ? -11.846 4.392 12.522 1.00 95.00 544 TRP A C 1
ATOM 4169 O O . TRP A 1 544 ? -11.728 3.279 12.004 1.00 95.00 544 TRP A O 1
ATOM 4179 N N . GLY A 1 545 ? -11.218 5.468 12.052 1.00 93.25 545 GLY A N 1
ATOM 4180 C CA . GLY A 1 545 ? -10.261 5.439 10.949 1.00 93.25 545 GLY A CA 1
ATOM 4181 C C . GLY A 1 545 ? -8.849 5.763 11.419 1.00 93.25 545 GLY A C 1
ATOM 4182 O O . GLY A 1 545 ? -8.657 6.469 12.408 1.00 93.25 545 GLY A O 1
ATOM 4183 N N . GLY A 1 546 ? -7.841 5.265 10.706 1.00 92.31 546 GLY A N 1
ATOM 4184 C CA . GLY A 1 546 ? -6.454 5.603 11.014 1.00 92.31 546 GLY A CA 1
ATOM 4185 C C . GLY A 1 546 ? -5.447 5.061 10.013 1.00 92.31 546 GLY A C 1
ATOM 4186 O O . GLY A 1 546 ? -5.743 4.133 9.263 1.00 92.31 546 GLY A O 1
ATOM 4187 N N . ILE A 1 547 ? -4.259 5.658 9.971 1.00 89.81 547 ILE A N 1
ATOM 4188 C CA . ILE A 1 547 ? -3.216 5.332 8.996 1.00 89.81 547 ILE A CA 1
ATOM 4189 C C . ILE A 1 547 ? -1.821 5.666 9.535 1.00 89.81 547 ILE A C 1
ATOM 4191 O O . ILE A 1 547 ? -1.636 6.651 10.248 1.00 89.81 547 ILE A O 1
ATOM 4195 N N . GLU A 1 548 ? -0.825 4.855 9.180 1.00 86.25 548 GLU A N 1
ATOM 4196 C CA . GLU A 1 548 ? 0.589 5.195 9.375 1.00 86.25 548 GLU A CA 1
ATOM 4197 C C . GLU A 1 548 ? 1.093 5.953 8.146 1.00 86.25 548 GLU A C 1
ATOM 4199 O O . GLU A 1 548 ? 1.125 5.400 7.048 1.00 86.25 548 GLU A O 1
ATOM 4204 N N . CYS A 1 549 ? 1.523 7.201 8.312 1.00 83.19 549 CYS A N 1
ATOM 4205 C CA . CYS A 1 549 ? 2.028 8.023 7.219 1.00 83.19 549 CYS A CA 1
ATOM 4206 C C . CYS A 1 549 ? 3.193 8.906 7.684 1.00 83.19 549 CYS A C 1
ATOM 4208 O O . CYS A 1 549 ? 3.055 9.683 8.628 1.00 83.19 549 CYS A O 1
ATOM 4210 N N . GLY A 1 550 ? 4.346 8.807 7.013 1.00 80.12 550 GLY A N 1
ATOM 4211 C CA . GLY A 1 550 ? 5.562 9.511 7.438 1.00 80.12 550 GLY A CA 1
ATOM 4212 C C . GLY A 1 550 ? 6.037 9.023 8.806 1.00 80.12 550 GLY A C 1
ATOM 4213 O O . GLY A 1 550 ? 6.101 7.825 9.043 1.00 80.12 550 GLY A O 1
ATOM 4214 N N . ASP A 1 551 ? 6.321 9.920 9.739 1.00 81.19 551 ASP A N 1
ATOM 4215 C CA . ASP A 1 551 ? 6.715 9.526 11.098 1.00 81.19 551 ASP A CA 1
ATOM 4216 C C . ASP A 1 551 ? 5.539 9.468 12.071 1.00 81.19 551 ASP A C 1
ATOM 4218 O O . ASP A 1 551 ? 5.744 9.301 13.269 1.00 81.19 551 ASP A O 1
ATOM 4222 N N . TRP A 1 552 ? 4.298 9.509 11.580 1.00 86.00 552 TRP A N 1
ATOM 4223 C CA . TRP A 1 552 ? 3.104 9.608 12.416 1.00 86.00 552 TRP A CA 1
ATOM 4224 C C . TRP A 1 552 ? 2.091 8.500 12.133 1.00 86.00 552 TRP A C 1
ATOM 4226 O O . TRP A 1 552 ? 1.789 8.178 10.984 1.00 86.00 552 TRP A O 1
ATOM 4236 N N . PHE A 1 553 ? 1.512 7.963 13.200 1.00 90.06 553 PHE A N 1
ATOM 4237 C CA . PHE A 1 553 ? 0.220 7.299 13.152 1.00 90.06 553 PHE A CA 1
ATOM 4238 C C . PHE A 1 553 ? -0.859 8.326 13.455 1.00 90.06 553 PHE A C 1
ATOM 4240 O O . PHE A 1 553 ? -0.784 9.020 14.466 1.00 90.06 553 PHE A O 1
ATOM 4247 N N . GLN A 1 554 ? -1.840 8.433 12.569 1.00 91.81 554 GLN A N 1
ATOM 4248 C CA . GLN A 1 554 ? -2.923 9.403 12.671 1.00 91.81 554 GLN A CA 1
ATOM 4249 C C . GLN A 1 554 ? -4.242 8.662 12.686 1.00 91.81 554 GLN A C 1
ATOM 4251 O O . GLN A 1 554 ? -4.438 7.743 11.889 1.00 91.81 554 GLN A O 1
ATOM 4256 N N . TRP A 1 555 ? -5.142 9.058 13.574 1.00 94.12 555 TRP A N 1
ATOM 4257 C CA . TRP A 1 555 ? -6.439 8.416 13.714 1.00 94.12 555 TRP A CA 1
ATOM 4258 C C . TRP A 1 555 ? -7.535 9.439 13.969 1.00 94.12 555 TRP A C 1
ATOM 4260 O O . TRP A 1 555 ? -7.285 10.569 14.388 1.00 94.12 555 TRP A O 1
ATOM 4270 N N . PHE A 1 556 ? -8.766 9.017 13.712 1.00 94.25 556 PHE A N 1
ATOM 4271 C CA . PHE A 1 556 ? -9.960 9.755 14.077 1.00 94.25 556 PHE A CA 1
ATOM 4272 C C . PHE A 1 556 ? -11.092 8.814 14.488 1.00 94.25 556 PHE A C 1
ATOM 4274 O O . PHE A 1 556 ? -11.134 7.640 14.112 1.00 94.25 556 PHE A O 1
ATOM 4281 N N . ILE A 1 557 ? -12.027 9.375 15.238 1.00 93.94 557 ILE A N 1
ATOM 4282 C CA . ILE A 1 557 ? -13.312 8.810 15.620 1.00 93.94 557 ILE A CA 1
ATOM 4283 C C . ILE A 1 557 ? -14.375 9.789 15.139 1.00 93.94 557 ILE A C 1
ATOM 4285 O O . ILE A 1 557 ? -14.332 10.969 15.484 1.00 93.94 557 ILE A O 1
ATOM 4289 N N . LEU A 1 558 ? -15.319 9.297 14.347 1.00 89.88 558 LEU A N 1
ATOM 4290 C CA . LEU A 1 558 ? -16.502 10.029 13.913 1.00 89.88 558 LEU A CA 1
ATOM 4291 C C . LEU A 1 558 ? -17.749 9.341 14.464 1.00 89.88 558 LEU A C 1
ATOM 4293 O O . LEU A 1 558 ? -18.016 8.184 14.147 1.00 89.88 558 LEU A O 1
ATOM 4297 N N . GLU A 1 559 ? -18.513 10.058 15.275 1.00 88.38 559 GLU A N 1
ATOM 4298 C CA . GLU A 1 559 ? -19.761 9.581 15.865 1.00 88.38 559 GLU A CA 1
ATOM 4299 C C . GLU A 1 559 ? -20.980 9.910 14.990 1.00 88.38 559 GLU A C 1
ATOM 4301 O O . GLU A 1 559 ? -20.985 10.867 14.214 1.00 88.38 559 GLU A O 1
ATOM 4306 N N . SER A 1 560 ? -22.063 9.143 15.132 1.00 79.75 560 SER A N 1
ATOM 4307 C CA . SER A 1 560 ? -23.298 9.345 14.355 1.00 79.75 560 SER A CA 1
ATOM 4308 C C . SER A 1 560 ? -23.977 10.708 14.570 1.00 79.75 560 SER A C 1
ATOM 4310 O O . SER A 1 560 ? -24.702 11.182 13.695 1.00 79.75 560 SER A O 1
ATOM 4312 N N . ASP A 1 561 ? -23.753 11.357 15.715 1.00 79.38 561 ASP A N 1
ATOM 4313 C CA . ASP A 1 561 ? -24.227 12.722 15.995 1.00 79.38 561 ASP A CA 1
ATOM 4314 C C . ASP A 1 561 ? -23.343 13.810 15.350 1.00 79.38 561 ASP A C 1
ATOM 4316 O O . ASP A 1 561 ? -23.686 14.994 15.353 1.00 79.38 561 ASP A O 1
ATOM 4320 N N . GLY A 1 562 ? -22.235 13.404 14.727 1.00 78.06 562 GLY A N 1
ATOM 4321 C CA . GLY A 1 562 ? -21.266 14.278 14.091 1.00 78.06 562 GLY A CA 1
ATOM 4322 C C . GLY A 1 562 ? -20.186 14.802 15.030 1.00 78.06 562 GLY A C 1
ATOM 4323 O O . GLY A 1 562 ? -19.472 15.708 14.599 1.00 78.06 562 GLY A O 1
ATOM 4324 N N . MET A 1 563 ? -20.062 14.274 16.254 1.00 84.50 563 MET A N 1
ATOM 4325 C CA . MET A 1 563 ? -18.905 14.514 17.119 1.00 84.50 563 MET A CA 1
ATOM 4326 C C . MET A 1 563 ? -17.651 13.857 16.537 1.00 84.50 563 MET A C 1
ATOM 4328 O O . MET A 1 563 ? -17.708 12.769 15.958 1.00 84.50 563 MET A O 1
ATOM 4332 N N . PHE A 1 564 ? -16.516 14.541 16.683 1.00 86.44 564 PHE A N 1
ATOM 4333 C CA . PHE A 1 564 ? -15.230 14.094 16.164 1.00 86.44 564 PHE A CA 1
ATOM 4334 C C . PHE A 1 564 ? -14.148 14.135 17.232 1.00 86.44 564 PHE A C 1
ATOM 4336 O O . PHE A 1 564 ? -14.002 15.126 17.946 1.00 86.44 564 PHE A O 1
ATOM 4343 N N . HIS A 1 565 ? -13.330 13.090 17.238 1.00 92.06 565 HIS A N 1
ATOM 4344 C CA . HIS A 1 565 ? -12.070 13.031 17.966 1.00 92.06 565 HIS A CA 1
ATOM 4345 C C . HIS A 1 565 ? -10.972 12.641 16.986 1.00 92.06 565 HIS A C 1
ATOM 4347 O O . HIS A 1 565 ? -11.219 11.881 16.052 1.00 92.06 565 HIS A O 1
ATOM 4353 N N . TYR A 1 566 ? -9.773 13.176 17.155 1.00 93.12 566 TYR A N 1
ATOM 4354 C CA . TYR A 1 566 ? -8.625 12.829 16.330 1.00 93.12 566 TYR A CA 1
ATOM 4355 C C . TYR A 1 566 ? -7.350 13.129 17.103 1.00 93.12 566 TYR A C 1
ATOM 4357 O O . TYR A 1 566 ? -7.302 14.082 17.880 1.00 93.12 566 TYR A O 1
ATOM 4365 N N . ASP A 1 567 ? -6.316 12.339 16.855 1.00 93.00 567 ASP A N 1
ATOM 4366 C CA . ASP A 1 567 ? -4.989 12.584 17.406 1.00 93.00 567 ASP A CA 1
ATOM 4367 C C . ASP A 1 567 ? -3.913 11.970 16.502 1.00 93.00 567 ASP A C 1
ATOM 4369 O O . ASP A 1 567 ? -4.201 11.282 15.511 1.00 93.00 567 ASP A O 1
ATOM 4373 N N . ARG A 1 568 ? -2.651 12.238 16.833 1.00 92.12 568 ARG A N 1
ATOM 4374 C CA . ARG A 1 568 ? -1.497 11.610 16.204 1.00 92.12 568 ARG A CA 1
ATOM 4375 C C . ARG A 1 568 ? -0.424 11.240 17.215 1.00 92.12 568 ARG A C 1
ATOM 4377 O O . ARG A 1 568 ? -0.112 12.001 18.123 1.00 92.12 568 ARG A O 1
ATOM 4384 N N . PHE A 1 569 ? 0.229 10.113 16.966 1.00 88.50 569 PHE A N 1
ATOM 4385 C CA . PHE A 1 569 ? 1.371 9.652 17.751 1.00 88.50 569 PHE A CA 1
ATOM 4386 C C . PHE A 1 569 ? 2.569 9.386 16.843 1.00 88.50 569 PHE A C 1
ATOM 4388 O O . PHE A 1 569 ? 2.381 8.972 15.693 1.00 88.50 569 PHE A O 1
ATOM 4395 N N . PRO A 1 570 ? 3.805 9.592 17.323 1.00 86.69 570 PRO A N 1
ATOM 4396 C CA . PRO A 1 570 ? 4.989 9.146 16.611 1.00 86.69 570 PRO A CA 1
ATOM 4397 C C . PRO A 1 570 ? 4.886 7.653 16.276 1.00 86.69 570 PRO A C 1
ATOM 4399 O O . PRO A 1 570 ? 4.594 6.822 17.134 1.00 86.69 570 PRO A O 1
ATOM 4402 N N . THR A 1 571 ? 5.164 7.285 15.025 1.00 81.75 571 THR A N 1
ATOM 4403 C CA . THR A 1 571 ? 5.075 5.892 14.560 1.00 81.75 571 THR A CA 1
ATOM 4404 C C . THR A 1 571 ? 5.982 4.992 15.390 1.00 81.75 571 THR A C 1
ATOM 4406 O O . THR A 1 571 ? 5.620 3.860 15.668 1.00 81.75 571 THR A O 1
ATOM 4409 N N . GLN A 1 572 ? 7.134 5.490 15.844 1.00 80.88 572 GLN A N 1
ATOM 4410 C CA . GLN A 1 572 ? 8.054 4.748 16.712 1.00 80.88 572 GLN A CA 1
ATOM 4411 C C . GLN A 1 572 ? 7.417 4.282 18.035 1.00 80.88 572 GLN A C 1
ATOM 4413 O O . GLN A 1 572 ? 7.770 3.207 18.523 1.00 80.88 572 GLN A O 1
ATOM 4418 N N . ASP A 1 573 ? 6.457 5.042 18.574 1.00 78.94 573 ASP A N 1
ATOM 4419 C CA . ASP A 1 573 ? 5.788 4.730 19.841 1.00 78.94 573 ASP A CA 1
ATOM 4420 C C . ASP A 1 573 ? 4.811 3.559 19.673 1.00 78.94 573 ASP A C 1
ATOM 4422 O O . ASP A 1 573 ? 4.584 2.784 20.604 1.00 78.94 573 ASP A O 1
ATOM 4426 N N . ILE A 1 574 ? 4.284 3.383 18.457 1.00 80.94 574 ILE A N 1
ATOM 4427 C CA . ILE A 1 574 ? 3.381 2.283 18.106 1.00 80.94 574 ILE A CA 1
ATOM 4428 C C . ILE A 1 574 ? 4.104 1.120 17.421 1.00 80.94 574 ILE A C 1
ATOM 4430 O O . ILE A 1 574 ? 3.658 -0.023 17.505 1.00 80.94 574 ILE A O 1
ATOM 4434 N N . ALA A 1 575 ? 5.234 1.396 16.764 1.00 80.88 575 ALA A N 1
ATOM 4435 C CA . ALA A 1 575 ? 5.905 0.468 15.867 1.00 80.88 575 ALA A CA 1
ATOM 4436 C C . ALA A 1 575 ? 6.316 -0.792 16.608 1.00 80.88 575 ALA A C 1
ATOM 4438 O O . ALA A 1 575 ? 5.991 -1.881 16.168 1.00 80.88 575 ALA A O 1
ATOM 4439 N N . ARG A 1 576 ? 6.960 -0.683 17.773 1.00 84.81 576 ARG A N 1
ATOM 4440 C CA . ARG A 1 576 ? 7.452 -1.875 18.475 1.00 84.81 576 ARG A CA 1
ATOM 4441 C C . ARG A 1 576 ? 6.322 -2.843 18.887 1.00 84.81 576 ARG A C 1
ATOM 4443 O O . ARG A 1 576 ? 6.452 -4.024 18.552 1.00 84.81 576 ARG A O 1
ATOM 4450 N N . PRO A 1 577 ? 5.246 -2.412 19.578 1.00 87.88 577 PRO A N 1
ATOM 4451 C CA . PRO A 1 577 ? 4.112 -3.290 19.883 1.00 87.88 577 PRO A CA 1
ATOM 4452 C C . PRO A 1 577 ? 3.428 -3.863 18.637 1.00 87.88 577 PRO A C 1
ATOM 4454 O O . PRO A 1 577 ? 3.181 -5.067 18.559 1.00 87.88 577 PRO A O 1
ATOM 4457 N N . VAL A 1 578 ? 3.162 -3.016 17.639 1.00 87.69 578 VAL A N 1
ATOM 4458 C CA . VAL A 1 578 ? 2.466 -3.418 16.411 1.00 87.69 578 VAL A CA 1
ATOM 4459 C C . VAL A 1 578 ? 3.322 -4.371 15.585 1.00 87.69 578 VAL A C 1
ATOM 4461 O O . VAL A 1 578 ? 2.838 -5.420 15.181 1.00 87.69 578 VAL A O 1
ATOM 4464 N N . ASP A 1 579 ? 4.606 -4.082 15.395 1.00 85.19 579 ASP A N 1
ATOM 4465 C CA . ASP A 1 579 ? 5.551 -4.933 14.671 1.00 85.19 579 ASP A CA 1
ATOM 4466 C C . ASP A 1 579 ? 5.699 -6.290 15.349 1.00 85.19 579 ASP A C 1
ATOM 4468 O O . ASP A 1 579 ? 5.767 -7.311 14.667 1.00 85.19 579 ASP A O 1
ATOM 4472 N N . ARG A 1 580 ? 5.730 -6.334 16.687 1.00 87.62 580 ARG A N 1
ATOM 4473 C CA . ARG A 1 580 ? 5.780 -7.594 17.437 1.00 87.62 580 ARG A CA 1
ATOM 4474 C C . ARG A 1 580 ? 4.528 -8.434 17.190 1.00 87.62 580 ARG A C 1
ATOM 4476 O O . ARG A 1 580 ? 4.648 -9.634 16.924 1.00 87.62 580 ARG A O 1
ATOM 4483 N N . LEU A 1 581 ? 3.348 -7.815 17.225 1.00 89.88 581 LEU A N 1
ATOM 4484 C CA . LEU A 1 581 ? 2.090 -8.481 16.897 1.00 89.88 581 LEU A CA 1
ATOM 4485 C C . LEU A 1 581 ? 2.073 -8.944 15.433 1.00 89.88 581 LEU A C 1
ATOM 4487 O O . LEU A 1 581 ? 1.878 -10.128 15.177 1.00 89.88 581 LEU A O 1
ATOM 4491 N N . LEU A 1 582 ? 2.373 -8.067 14.474 1.00 85.69 582 LEU A N 1
ATOM 4492 C CA . LEU A 1 582 ? 2.412 -8.388 13.043 1.00 85.69 582 LEU A CA 1
ATOM 4493 C C . LEU A 1 582 ? 3.429 -9.496 12.713 1.00 85.69 582 LEU A C 1
ATOM 4495 O O . LEU A 1 582 ? 3.144 -10.357 11.884 1.00 85.69 582 LEU A O 1
ATOM 4499 N N . LYS A 1 583 ? 4.591 -9.535 13.381 1.00 83.19 583 LYS A N 1
ATOM 4500 C CA . LYS A 1 583 ? 5.583 -10.622 13.249 1.00 83.19 583 LYS A CA 1
ATOM 4501 C C . LYS A 1 583 ? 5.065 -11.956 13.804 1.00 83.19 583 LYS A C 1
ATOM 4503 O O . LYS A 1 583 ? 5.474 -13.015 13.318 1.00 83.19 583 LYS A O 1
ATOM 4508 N N . SER A 1 584 ? 4.157 -11.905 14.778 1.00 85.25 584 SER A N 1
ATOM 4509 C CA . SER A 1 584 ? 3.482 -13.072 15.366 1.00 85.25 584 SER A CA 1
ATOM 4510 C C . SER A 1 584 ? 2.270 -13.530 14.543 1.00 85.25 584 SER A C 1
ATOM 4512 O O . SER A 1 584 ? 1.866 -14.690 14.640 1.00 85.25 584 SER A O 1
ATOM 4514 N N . ILE A 1 585 ? 1.716 -12.661 13.690 1.00 83.44 585 ILE A N 1
ATOM 4515 C CA . ILE A 1 585 ? 0.676 -13.016 12.719 1.00 83.44 585 ILE A CA 1
ATOM 4516 C C . ILE A 1 585 ? 1.285 -13.914 11.620 1.00 83.44 585 ILE A C 1
ATOM 4518 O O . ILE A 1 585 ? 2.350 -13.615 11.063 1.00 83.44 585 ILE A O 1
ATOM 4522 N N . PRO A 1 586 ? 0.627 -15.026 11.258 1.00 71.75 586 PRO A N 1
ATOM 4523 C CA . PRO A 1 586 ? 1.146 -16.039 10.340 1.00 71.75 586 PRO A CA 1
ATOM 4524 C C . PRO A 1 586 ? 0.961 -15.630 8.872 1.00 71.75 586 PRO A C 1
ATOM 4526 O O . PRO A 1 586 ? 0.428 -16.389 8.076 1.00 71.75 586 PRO A O 1
ATOM 4529 N N . ASN A 1 587 ? 1.386 -14.436 8.478 1.00 74.69 587 ASN A N 1
ATOM 4530 C CA . ASN A 1 587 ? 1.426 -14.073 7.064 1.00 74.69 587 ASN A CA 1
ATOM 4531 C C . ASN A 1 587 ? 2.791 -14.444 6.498 1.00 74.69 587 ASN A C 1
ATOM 4533 O O . ASN A 1 587 ? 3.815 -13.995 7.023 1.00 74.69 587 ASN A O 1
ATOM 4537 N N . ARG A 1 588 ? 2.832 -15.293 5.467 1.00 66.62 588 ARG A N 1
ATOM 4538 C CA . ARG A 1 588 ? 4.095 -15.716 4.865 1.00 66.62 588 ARG A CA 1
ATOM 4539 C C . ARG A 1 588 ? 4.789 -14.523 4.212 1.00 66.62 588 ARG A C 1
ATOM 4541 O O . ARG A 1 588 ? 4.269 -13.923 3.264 1.00 66.62 588 ARG A O 1
ATOM 4548 N N . ALA A 1 589 ? 5.990 -14.182 4.687 1.00 65.62 589 ALA A N 1
ATOM 4549 C CA . ALA A 1 589 ? 6.771 -13.145 4.023 1.00 65.62 589 ALA A CA 1
ATOM 4550 C C . ALA A 1 589 ? 7.188 -13.632 2.627 1.00 65.62 589 ALA A C 1
ATOM 4552 O O . ALA A 1 589 ? 7.399 -14.821 2.391 1.00 65.62 589 ALA A O 1
ATOM 4553 N N . SER A 1 590 ? 7.303 -12.713 1.672 1.00 58.47 590 SER A N 1
ATOM 4554 C CA . SER A 1 590 ? 7.526 -13.059 0.264 1.00 58.47 590 SER A CA 1
ATOM 4555 C C . SER A 1 590 ? 8.825 -13.823 -0.007 1.00 58.47 590 SER A C 1
ATOM 4557 O O . SER A 1 590 ? 8.896 -14.593 -0.960 1.00 58.47 590 SER A O 1
ATOM 4559 N N . THR A 1 591 ? 9.828 -13.634 0.847 1.00 60.22 591 THR A N 1
ATOM 4560 C CA . THR A 1 591 ? 11.134 -14.301 0.801 1.00 60.22 591 THR A CA 1
ATOM 4561 C C . THR A 1 591 ? 11.246 -15.463 1.794 1.00 60.22 591 THR A C 1
ATOM 4563 O O . THR A 1 591 ? 12.281 -16.123 1.864 1.00 60.22 591 THR A O 1
ATOM 4566 N N . GLU A 1 592 ? 10.200 -15.734 2.581 1.00 65.31 592 GLU A N 1
ATOM 4567 C CA . GLU A 1 592 ? 10.212 -16.759 3.622 1.00 65.31 592 GLU A CA 1
ATOM 4568 C C . GLU A 1 592 ? 9.869 -18.141 3.040 1.00 65.31 592 GLU A C 1
ATOM 4570 O O . GLU A 1 592 ? 8.785 -18.395 2.495 1.00 65.31 592 GLU A O 1
ATOM 4575 N N . GLY A 1 593 ? 10.828 -19.065 3.154 1.00 67.88 593 GLY A N 1
ATOM 4576 C CA . GLY A 1 593 ? 10.627 -20.478 2.834 1.00 67.88 593 GLY A CA 1
ATOM 4577 C C . GLY A 1 593 ? 9.585 -21.130 3.750 1.00 67.88 593 GLY A C 1
ATOM 4578 O O . GLY A 1 593 ? 9.387 -20.696 4.884 1.00 67.88 593 GLY A O 1
ATOM 4579 N N . ALA A 1 594 ? 8.932 -22.191 3.267 1.00 71.38 594 ALA A N 1
ATOM 4580 C CA . ALA A 1 594 ? 7.845 -22.867 3.986 1.00 71.38 594 ALA A CA 1
ATOM 4581 C C . ALA A 1 594 ? 8.265 -23.394 5.373 1.00 71.38 594 ALA A C 1
ATOM 4583 O O . ALA A 1 594 ? 7.489 -23.307 6.318 1.00 71.38 594 ALA A O 1
ATOM 4584 N N . GLU A 1 595 ? 9.500 -23.882 5.514 1.00 76.44 595 GLU A N 1
ATOM 4585 C CA . GLU A 1 595 ? 10.040 -24.383 6.786 1.00 76.44 595 GLU A CA 1
ATOM 4586 C C . GLU A 1 595 ? 10.206 -23.268 7.828 1.00 76.44 595 GLU A C 1
ATOM 4588 O O . GLU A 1 595 ? 9.712 -23.380 8.948 1.00 76.44 595 GLU A O 1
ATOM 4593 N N . LYS A 1 596 ? 10.838 -22.151 7.443 1.00 78.00 596 LYS A N 1
ATOM 4594 C CA . LYS A 1 596 ? 11.009 -20.982 8.320 1.00 78.00 596 LYS A CA 1
ATOM 4595 C C . LYS A 1 596 ? 9.656 -20.414 8.755 1.00 78.00 596 LYS A C 1
ATOM 4597 O O . LYS A 1 596 ? 9.474 -20.095 9.928 1.00 78.00 596 LYS A O 1
ATOM 4602 N N . PHE A 1 597 ? 8.705 -20.363 7.823 1.00 76.06 597 PHE A N 1
ATOM 4603 C CA . PHE A 1 597 ? 7.333 -19.967 8.107 1.00 76.06 597 PHE A CA 1
ATOM 4604 C C . PHE A 1 597 ? 6.652 -20.908 9.113 1.00 76.06 597 PHE A C 1
ATOM 4606 O O . PHE A 1 597 ? 6.069 -20.439 10.088 1.00 76.06 597 PHE A O 1
ATOM 4613 N N . ALA A 1 598 ? 6.767 -22.228 8.926 1.00 78.19 598 ALA A N 1
ATOM 4614 C CA . ALA A 1 598 ? 6.196 -23.218 9.837 1.00 78.19 598 ALA A CA 1
ATOM 4615 C C . ALA A 1 598 ? 6.779 -23.109 11.257 1.00 78.19 598 ALA A C 1
ATOM 4617 O O . ALA A 1 598 ? 6.023 -23.143 12.226 1.00 78.19 598 ALA A O 1
ATOM 4618 N N . LEU A 1 599 ? 8.096 -22.910 11.384 1.00 81.19 599 LEU A N 1
ATOM 4619 C CA . LEU A 1 599 ? 8.760 -22.697 12.674 1.00 81.19 599 LEU A CA 1
ATOM 4620 C C . LEU A 1 599 ? 8.270 -21.421 13.369 1.00 81.19 599 LEU A C 1
ATOM 4622 O O . LEU A 1 599 ? 7.943 -21.454 14.552 1.00 81.19 599 LEU A O 1
ATOM 4626 N N . ARG A 1 600 ? 8.167 -20.303 12.636 1.00 82.56 600 ARG A N 1
ATOM 4627 C CA . ARG A 1 600 ? 7.643 -19.040 13.181 1.00 82.56 600 ARG A CA 1
ATOM 4628 C C . ARG A 1 600 ? 6.187 -19.174 13.620 1.00 82.56 600 ARG A C 1
ATOM 4630 O O . ARG A 1 600 ? 5.833 -18.695 14.690 1.00 82.56 600 ARG A O 1
ATOM 4637 N N . LYS A 1 601 ? 5.359 -19.844 12.814 1.00 81.88 601 LYS A N 1
ATOM 4638 C CA . LYS A 1 601 ? 3.959 -20.129 13.144 1.00 81.88 601 LYS A CA 1
ATOM 4639 C C . LYS A 1 601 ? 3.847 -20.965 14.420 1.00 81.88 601 LYS A C 1
ATOM 4641 O O . LYS A 1 601 ? 3.047 -20.624 15.279 1.00 81.88 601 LYS A O 1
ATOM 4646 N N . ALA A 1 602 ? 4.663 -22.010 14.559 1.00 81.81 602 ALA A N 1
ATOM 4647 C CA . ALA A 1 602 ? 4.680 -22.865 15.747 1.00 81.81 602 ALA A CA 1
ATOM 4648 C C . ALA A 1 602 ? 5.140 -22.131 17.020 1.00 81.81 602 ALA A C 1
ATOM 4650 O O . ALA A 1 602 ? 4.717 -22.495 18.109 1.00 81.81 602 ALA A O 1
ATOM 4651 N N . ALA A 1 603 ? 5.980 -21.102 16.884 1.00 84.12 603 ALA A N 1
ATOM 4652 C CA . ALA A 1 603 ? 6.463 -20.280 17.994 1.00 84.12 603 ALA A CA 1
ATOM 4653 C C . ALA A 1 603 ? 5.557 -19.077 18.329 1.00 84.12 603 ALA A C 1
ATOM 4655 O O . ALA A 1 603 ? 5.886 -18.301 19.223 1.00 84.12 603 ALA A O 1
ATOM 4656 N N . SER A 1 604 ? 4.464 -18.863 17.589 1.00 87.44 604 SER A N 1
ATOM 4657 C CA . SER A 1 604 ? 3.579 -17.716 17.803 1.00 87.44 604 SER A CA 1
ATOM 4658 C C . SER A 1 604 ? 2.580 -17.989 18.934 1.00 87.44 604 SER A C 1
ATOM 4660 O O . SER A 1 604 ? 1.851 -18.983 18.847 1.00 87.44 604 SER A O 1
ATOM 4662 N N . PRO A 1 605 ? 2.432 -17.073 19.916 1.00 88.94 605 PRO A N 1
ATOM 4663 C CA . PRO A 1 605 ? 1.411 -17.184 20.963 1.00 88.94 605 PRO A CA 1
ATOM 4664 C C . PRO A 1 605 ? -0.023 -17.294 20.425 1.00 88.94 605 PRO A C 1
ATOM 4666 O O . PRO A 1 605 ? -0.900 -17.826 21.092 1.00 88.94 605 PRO A O 1
ATOM 4669 N N . LEU A 1 606 ? -0.275 -16.833 19.193 1.00 88.12 606 LEU A N 1
ATOM 4670 C CA . LEU A 1 606 ? -1.592 -16.931 18.553 1.00 88.12 606 LEU A CA 1
ATOM 4671 C C . LEU A 1 606 ? -1.954 -18.374 18.146 1.00 88.12 606 LEU A C 1
ATOM 4673 O O . LEU A 1 606 ? -3.129 -18.678 17.935 1.00 88.12 606 LEU A O 1
ATOM 4677 N N . PHE A 1 607 ? -0.958 -19.256 17.998 1.00 84.12 607 PHE A N 1
ATOM 4678 C CA . PHE A 1 607 ? -1.133 -20.659 17.600 1.00 84.12 607 PHE A CA 1
ATOM 4679 C C . PHE A 1 607 ? -0.982 -21.655 18.736 1.00 84.12 607 PHE A C 1
ATOM 4681 O O . PHE A 1 607 ? -1.380 -22.814 18.585 1.00 84.12 607 PHE A O 1
ATOM 4688 N N . GLU A 1 608 ? -0.427 -21.215 19.857 1.00 83.50 608 GLU A N 1
ATOM 4689 C CA . GLU A 1 608 ? -0.350 -22.029 21.049 1.00 83.50 608 GLU A CA 1
ATOM 4690 C C . GLU A 1 608 ? -1.764 -22.272 21.581 1.00 83.50 608 GLU A C 1
ATOM 4692 O O . GLU A 1 608 ? -2.522 -21.341 21.859 1.00 83.50 608 GLU A O 1
ATOM 4697 N N . LYS A 1 609 ? -2.154 -23.547 21.673 1.00 79.00 609 LYS A N 1
ATOM 4698 C CA . LYS A 1 609 ? -3.415 -23.904 22.319 1.00 79.00 609 LYS A CA 1
ATOM 4699 C C . LYS A 1 609 ? -3.269 -23.587 23.801 1.00 79.00 609 LYS A C 1
ATOM 4701 O O . LYS A 1 609 ? -2.515 -24.265 24.495 1.00 79.00 609 LYS A O 1
ATOM 4706 N N . SER A 1 610 ? -4.001 -22.590 24.274 1.00 69.88 610 SER A N 1
ATOM 4707 C CA . SER A 1 610 ? -4.029 -22.205 25.678 1.00 69.88 610 SER A CA 1
ATOM 4708 C C . SER A 1 610 ? -5.418 -22.459 26.257 1.00 69.88 610 SER A C 1
ATOM 4710 O O . SER A 1 610 ? -6.437 -22.128 25.650 1.00 69.88 610 SER A O 1
ATOM 4712 N N . ALA A 1 611 ? -5.457 -23.070 27.438 1.00 70.56 611 ALA A N 1
ATOM 4713 C CA . ALA A 1 611 ? -6.652 -23.127 28.267 1.00 70.56 611 ALA A CA 1
ATOM 4714 C C . ALA A 1 611 ? -6.515 -22.069 29.360 1.00 70.56 611 ALA A C 1
ATOM 4716 O O . ALA A 1 611 ? -5.482 -22.006 30.031 1.00 70.56 611 ALA A O 1
ATOM 4717 N N . VAL A 1 612 ? -7.553 -21.257 29.563 1.00 76.62 612 VAL A N 1
ATOM 4718 C CA . VAL A 1 612 ? -7.615 -20.401 30.751 1.00 76.62 612 VAL A CA 1
ATOM 4719 C C . VAL A 1 612 ? -7.914 -21.304 31.943 1.00 76.62 612 VAL A C 1
ATOM 4721 O O . VAL A 1 612 ? -8.870 -22.080 31.918 1.00 76.62 612 VAL A O 1
ATOM 4724 N N . THR A 1 613 ? -7.081 -21.233 32.976 1.00 75.44 613 THR A N 1
ATOM 4725 C CA . THR A 1 613 ? -7.243 -22.024 34.204 1.00 75.44 613 THR A CA 1
ATOM 4726 C C . THR A 1 613 ? -7.222 -21.105 35.418 1.00 75.44 613 THR A C 1
ATOM 4728 O O . THR A 1 613 ? -6.785 -19.961 35.321 1.00 75.44 613 THR A O 1
ATOM 4731 N N . GLU A 1 614 ? -7.643 -21.592 36.589 1.00 71.00 614 GLU A N 1
ATOM 4732 C CA . GLU A 1 614 ? -7.496 -20.823 37.838 1.00 71.00 614 GLU A CA 1
ATOM 4733 C C . GLU A 1 614 ? -6.031 -20.443 38.124 1.00 71.00 614 GLU A C 1
ATOM 4735 O O . GLU A 1 614 ? -5.772 -19.400 38.716 1.00 71.00 614 GLU A O 1
ATOM 4740 N N . ALA A 1 615 ? -5.074 -21.266 37.677 1.00 70.81 615 ALA A N 1
ATOM 4741 C CA . ALA A 1 615 ? -3.640 -21.036 37.847 1.00 70.81 615 ALA A CA 1
ATOM 4742 C C . ALA A 1 615 ? -3.026 -20.121 36.774 1.00 70.81 615 ALA A C 1
ATOM 4744 O O . ALA A 1 615 ? -1.889 -19.682 36.926 1.00 70.81 615 ALA A O 1
ATOM 4745 N N . THR A 1 616 ? -3.737 -19.868 35.675 1.00 74.94 616 THR A N 1
ATOM 4746 C CA . THR A 1 616 ? -3.277 -18.997 34.586 1.00 74.94 616 THR A CA 1
ATOM 4747 C C . THR A 1 616 ? -4.482 -18.231 34.046 1.00 74.94 616 THR A C 1
ATOM 4749 O O . THR A 1 616 ? -5.114 -18.663 33.072 1.00 74.94 616 THR A O 1
ATOM 4752 N N . PRO A 1 617 ? -4.860 -17.131 34.722 1.00 78.06 617 PRO A N 1
ATOM 4753 C CA . PRO A 1 617 ? -5.913 -16.243 34.263 1.00 78.06 617 PRO A CA 1
ATOM 4754 C C . PRO A 1 617 ? -5.625 -15.733 32.851 1.00 78.06 617 PRO A C 1
ATOM 4756 O O . PRO A 1 617 ? -4.475 -15.571 32.451 1.00 78.06 617 PRO A O 1
ATOM 4759 N N . GLU A 1 618 ? -6.677 -15.424 32.098 1.00 80.88 618 GLU A N 1
ATOM 4760 C CA . GLU A 1 618 ? -6.555 -15.016 30.694 1.00 80.88 618 GLU A CA 1
ATOM 4761 C C . GLU A 1 618 ? -5.593 -13.835 30.489 1.00 80.88 618 GLU A C 1
ATOM 4763 O O . GLU A 1 618 ? -4.793 -13.850 29.555 1.00 80.88 618 GLU A O 1
ATOM 4768 N N . TYR A 1 619 ? -5.624 -12.850 31.394 1.00 75.69 619 TYR A N 1
ATOM 4769 C CA . TYR A 1 619 ? -4.785 -11.650 31.330 1.00 75.69 619 TYR A CA 1
ATOM 4770 C C . TYR A 1 619 ? -3.285 -11.918 31.553 1.00 75.69 619 TYR A C 1
ATOM 4772 O O . TYR A 1 619 ? -2.472 -11.018 31.351 1.00 75.69 619 TYR A O 1
ATOM 4780 N N . GLU A 1 620 ? -2.914 -13.139 31.949 1.00 79.19 620 GLU A N 1
ATOM 4781 C CA . GLU A 1 620 ? -1.525 -13.587 32.114 1.00 79.19 620 GLU A CA 1
ATOM 4782 C C . GLU A 1 620 ? -1.043 -14.465 30.950 1.00 79.19 620 GLU A C 1
ATOM 4784 O O . GLU A 1 620 ? 0.114 -14.877 30.934 1.00 79.19 620 GLU A O 1
ATOM 4789 N N . THR A 1 621 ? -1.897 -14.757 29.964 1.00 85.31 621 THR A N 1
ATOM 4790 C CA . THR A 1 621 ? -1.496 -15.549 28.793 1.00 85.31 621 THR A CA 1
ATOM 4791 C C . THR A 1 621 ? -0.630 -14.731 27.830 1.00 85.31 621 THR A C 1
ATOM 4793 O O . THR A 1 621 ? -0.873 -13.542 27.611 1.00 85.31 621 THR A O 1
ATOM 4796 N N . ASP A 1 622 ? 0.357 -15.374 27.196 1.00 88.31 622 ASP A N 1
ATOM 4797 C CA . ASP A 1 622 ? 1.266 -14.716 26.241 1.00 88.31 622 ASP A CA 1
ATOM 4798 C C . ASP A 1 622 ? 0.521 -14.079 25.058 1.00 88.31 622 ASP A C 1
ATOM 4800 O O . ASP A 1 622 ? 0.910 -13.021 24.560 1.00 88.31 622 ASP A O 1
ATOM 4804 N N . GLU A 1 623 ? -0.580 -14.700 24.630 1.00 92.06 623 GLU A N 1
ATOM 4805 C CA . GLU A 1 623 ? -1.480 -14.168 23.608 1.00 92.06 623 GLU A CA 1
ATOM 4806 C C . GLU A 1 623 ? -2.140 -12.857 24.056 1.00 92.06 623 GLU A C 1
ATOM 4808 O O . GLU A 1 623 ? -2.078 -11.861 23.330 1.00 92.06 623 GLU A O 1
ATOM 4813 N N . TYR A 1 624 ? -2.709 -12.821 25.263 1.00 92.12 624 TYR A N 1
ATOM 4814 C CA . TYR A 1 624 ? -3.345 -11.622 25.800 1.00 92.12 624 TYR A CA 1
ATOM 4815 C C . TYR A 1 624 ? -2.341 -10.485 25.989 1.00 92.12 624 TYR A C 1
ATOM 4817 O O . TYR A 1 624 ? -2.631 -9.342 25.637 1.00 92.12 624 TYR A O 1
ATOM 4825 N N . LEU A 1 625 ? -1.144 -10.786 26.501 1.00 91.75 625 LEU A N 1
ATOM 4826 C CA . LEU A 1 625 ? -0.078 -9.800 26.688 1.00 91.75 625 LEU A CA 1
ATOM 4827 C C . LEU A 1 625 ? 0.401 -9.227 25.347 1.00 91.75 625 LEU A C 1
ATOM 4829 O O . LEU A 1 625 ? 0.533 -8.008 25.213 1.00 91.75 625 LEU A O 1
ATOM 4833 N N . LEU A 1 626 ? 0.592 -10.081 24.335 1.00 92.25 626 LEU A N 1
ATOM 4834 C CA . LEU A 1 626 ? 0.964 -9.666 22.981 1.00 92.25 626 LEU A CA 1
ATOM 4835 C C . LEU A 1 626 ? -0.075 -8.713 22.372 1.00 92.25 626 LEU A C 1
ATOM 4837 O O . LEU A 1 626 ? 0.289 -7.676 21.813 1.00 92.25 626 LEU A O 1
ATOM 4841 N N . LEU A 1 627 ? -1.364 -9.047 22.481 1.00 94.38 627 LEU A N 1
ATOM 4842 C CA . LEU A 1 627 ? -2.442 -8.188 21.989 1.00 94.38 627 LEU A CA 1
ATOM 4843 C C . LEU A 1 627 ? -2.585 -6.914 22.825 1.00 94.38 627 LEU A C 1
ATOM 4845 O O . LEU A 1 627 ? -2.826 -5.848 22.265 1.00 94.38 627 LEU A O 1
ATOM 4849 N N . GLY A 1 628 ? -2.419 -7.008 24.144 1.00 94.31 628 GLY A N 1
ATOM 4850 C CA . GLY A 1 628 ? -2.534 -5.895 25.083 1.00 94.31 628 GLY A CA 1
ATOM 4851 C C . GLY A 1 628 ? -1.501 -4.798 24.835 1.00 94.31 628 GLY A C 1
ATOM 4852 O O . GLY A 1 628 ? -1.848 -3.618 24.898 1.00 94.31 628 GLY A O 1
ATOM 4853 N N . GLU A 1 629 ? -0.263 -5.163 24.482 1.00 91.94 629 GLU A N 1
ATOM 4854 C CA . GLU A 1 629 ? 0.784 -4.205 24.096 1.00 91.94 629 GLU A CA 1
ATOM 4855 C C . GLU A 1 629 ? 0.354 -3.354 22.889 1.00 91.94 629 GLU A C 1
ATOM 4857 O O . GLU A 1 629 ? 0.483 -2.131 22.925 1.00 91.94 629 GLU A O 1
ATOM 4862 N N . ALA A 1 630 ? -0.193 -3.974 21.836 1.00 92.75 630 ALA A N 1
ATOM 4863 C CA . ALA A 1 630 ? -0.668 -3.255 20.652 1.00 92.75 630 ALA A CA 1
ATOM 4864 C C . ALA A 1 630 ? -1.975 -2.487 20.923 1.00 92.75 630 ALA A C 1
ATOM 4866 O O . ALA A 1 630 ? -2.114 -1.332 20.521 1.00 92.75 630 ALA A O 1
ATOM 4867 N N . ALA A 1 631 ? -2.920 -3.100 21.640 1.00 94.81 631 ALA A N 1
ATOM 4868 C CA . ALA A 1 631 ? -4.226 -2.529 21.954 1.00 94.81 631 ALA A CA 1
ATOM 4869 C C . ALA A 1 631 ? -4.130 -1.281 22.839 1.00 94.81 631 ALA A C 1
ATOM 4871 O O . ALA A 1 631 ? -4.905 -0.342 22.657 1.00 94.81 631 ALA A O 1
ATOM 4872 N N . LYS A 1 632 ? -3.184 -1.252 23.788 1.00 92.06 632 LYS A N 1
ATOM 4873 C CA . LYS A 1 632 ? -2.921 -0.082 24.638 1.00 92.06 632 LYS A CA 1
ATOM 4874 C C . LYS A 1 632 ? -2.544 1.143 23.810 1.00 92.06 632 LYS A C 1
ATOM 4876 O O . LYS A 1 632 ? -2.941 2.246 24.158 1.00 92.06 632 LYS A O 1
ATOM 4881 N N . THR A 1 633 ? -1.789 0.935 22.740 1.00 88.75 633 THR A N 1
ATOM 4882 C CA . THR A 1 633 ? -1.263 2.025 21.924 1.00 88.75 633 THR A CA 1
ATOM 4883 C C . THR A 1 633 ? -2.194 2.411 20.775 1.00 88.75 633 THR A C 1
ATOM 4885 O O . THR A 1 633 ? -2.244 3.573 20.392 1.00 88.75 633 THR A O 1
ATOM 4888 N N . LEU A 1 634 ? -2.922 1.447 20.203 1.00 92.94 634 LEU A N 1
ATOM 4889 C CA . LEU A 1 634 ? -3.744 1.682 19.015 1.00 92.94 634 LEU A CA 1
ATOM 4890 C C . LEU A 1 634 ? -5.171 2.131 19.314 1.00 92.94 634 LEU A C 1
ATOM 4892 O O . LEU A 1 634 ? -5.705 2.916 18.537 1.00 92.94 634 LEU A O 1
ATOM 4896 N N . ILE A 1 635 ? -5.812 1.601 20.362 1.00 95.00 635 ILE A N 1
ATOM 4897 C CA . ILE A 1 635 ? -7.206 1.948 20.670 1.00 95.00 635 ILE A CA 1
ATOM 4898 C C . ILE A 1 635 ? -7.207 3.312 21.365 1.00 95.00 635 ILE A C 1
ATOM 4900 O O . ILE A 1 635 ? -6.674 3.387 22.478 1.00 95.00 635 ILE A O 1
ATOM 4904 N N . PRO A 1 636 ? -7.831 4.345 20.769 1.00 94.56 636 PRO A N 1
ATOM 4905 C CA . PRO A 1 636 ? -7.939 5.651 21.406 1.00 94.56 636 PRO A CA 1
ATOM 4906 C C . PRO A 1 636 ? -8.673 5.572 22.741 1.00 94.56 636 PRO A C 1
ATOM 4908 O O . PRO A 1 636 ? -9.616 4.783 22.883 1.00 94.56 636 PRO A O 1
ATOM 4911 N N . ASP A 1 637 ? -8.279 6.406 23.699 1.00 93.88 637 ASP A N 1
ATOM 4912 C CA . ASP A 1 637 ? -8.874 6.404 25.035 1.00 93.88 637 ASP A CA 1
ATOM 4913 C C . ASP A 1 637 ? -10.377 6.710 24.977 1.00 93.88 637 ASP A C 1
ATOM 4915 O O . ASP A 1 637 ? -11.166 6.033 25.634 1.00 93.88 637 ASP A O 1
ATOM 4919 N N . GLU A 1 638 ? -10.813 7.605 24.089 1.00 94.69 638 GLU A N 1
ATOM 4920 C CA . GLU A 1 638 ? -12.228 7.937 23.900 1.00 94.69 638 GLU A CA 1
ATOM 4921 C C . GLU A 1 638 ? -13.045 6.743 23.392 1.00 94.69 638 GLU A C 1
ATOM 4923 O O . GLU A 1 638 ? -14.177 6.512 23.831 1.00 94.69 638 GLU A O 1
ATOM 4928 N N . LEU A 1 639 ? -12.478 5.942 22.481 1.00 95.69 639 LEU A N 1
ATOM 4929 C CA . LEU A 1 639 ? -13.123 4.711 22.020 1.00 95.69 639 LEU A CA 1
ATOM 4930 C C . LEU A 1 639 ? -13.142 3.667 23.138 1.00 95.69 639 LEU A C 1
ATOM 4932 O O . LEU A 1 639 ? -14.161 3.004 23.344 1.00 95.69 639 LEU A O 1
ATOM 4936 N N . ARG A 1 640 ? -12.039 3.533 23.880 1.00 96.12 640 ARG A N 1
ATOM 4937 C CA . ARG A 1 640 ? -11.919 2.597 25.003 1.00 96.12 640 ARG A CA 1
ATOM 4938 C C . ARG A 1 640 ? -12.959 2.891 26.081 1.00 96.12 640 ARG A C 1
ATOM 4940 O O . ARG A 1 640 ? -13.667 1.974 26.490 1.00 96.12 640 ARG A O 1
ATOM 4947 N N . GLU A 1 641 ? -13.101 4.145 26.498 1.00 94.88 641 GLU A N 1
ATOM 4948 C CA . GLU A 1 641 ? -14.095 4.577 27.486 1.00 94.88 641 GLU A CA 1
ATOM 4949 C C . GLU A 1 641 ? -15.522 4.259 27.029 1.00 94.88 641 GLU A C 1
ATOM 4951 O O . GLU A 1 641 ? -16.298 3.647 27.770 1.00 94.88 641 GLU A O 1
ATOM 4956 N N . LYS A 1 642 ? -15.859 4.594 25.777 1.00 94.75 642 LYS A N 1
ATOM 4957 C CA . LYS A 1 642 ? -17.183 4.302 25.210 1.00 94.75 642 LYS A CA 1
ATOM 4958 C C . LYS A 1 642 ? -17.463 2.805 25.130 1.00 94.75 642 LYS A C 1
ATOM 4960 O O . LYS A 1 642 ? -18.601 2.407 25.362 1.00 94.75 642 LYS A O 1
ATOM 4965 N N . LEU A 1 643 ? -16.465 1.976 24.823 1.00 95.88 643 LEU A N 1
ATOM 4966 C CA . LEU A 1 643 ? -16.605 0.518 24.802 1.00 95.88 643 LEU A CA 1
ATOM 4967 C C . LEU A 1 643 ? -16.765 -0.064 26.208 1.00 95.88 643 LEU A C 1
ATOM 4969 O O . LEU A 1 643 ? -17.619 -0.923 26.422 1.00 95.88 643 LEU A O 1
ATOM 4973 N N . LEU A 1 644 ? -15.993 0.417 27.183 1.00 95.31 644 LEU A N 1
ATOM 4974 C CA . LEU A 1 644 ? -16.100 -0.021 28.577 1.00 95.31 644 LEU A CA 1
ATOM 4975 C C . LEU A 1 644 ? -17.452 0.354 29.205 1.00 95.31 644 LEU A C 1
ATOM 4977 O O . LEU A 1 644 ? -17.941 -0.371 30.069 1.00 95.31 644 LEU A O 1
ATOM 4981 N N . ALA A 1 645 ? -18.095 1.424 28.728 1.00 94.50 645 ALA A N 1
ATOM 4982 C CA . ALA A 1 645 ? -19.447 1.809 29.132 1.00 94.50 645 ALA A CA 1
ATOM 4983 C C . ALA A 1 645 ? -20.562 0.900 28.566 1.00 94.50 645 ALA A C 1
ATOM 4985 O O . ALA A 1 645 ? -21.721 1.023 28.967 1.00 94.50 645 ALA A O 1
ATOM 4986 N N . ARG A 1 646 ? -20.251 -0.005 27.626 1.00 94.81 646 ARG A N 1
ATOM 4987 C CA . ARG A 1 646 ? -21.223 -0.928 27.014 1.00 94.81 646 ARG A CA 1
ATOM 4988 C C . ARG A 1 646 ? -21.286 -2.260 27.731 1.00 94.81 646 ARG A C 1
ATOM 4990 O O . ARG A 1 646 ? -20.388 -2.618 28.486 1.00 94.81 646 ARG A O 1
ATOM 4997 N N . THR A 1 647 ? -22.329 -3.037 27.455 1.00 94.81 647 THR A N 1
ATOM 4998 C CA . THR A 1 647 ? -22.462 -4.424 27.926 1.00 94.81 647 THR A CA 1
ATOM 4999 C C . THR A 1 647 ? -22.415 -5.405 26.764 1.00 94.81 647 THR A C 1
ATOM 5001 O O . THR A 1 647 ? -22.449 -5.008 25.599 1.00 94.81 647 THR A O 1
ATOM 5004 N N . ARG A 1 648 ? -22.338 -6.702 27.077 1.00 94.69 648 ARG A N 1
ATOM 5005 C CA . ARG A 1 648 ? -22.355 -7.757 26.061 1.00 94.69 648 ARG A CA 1
ATOM 5006 C C . ARG A 1 648 ? -23.695 -7.818 25.318 1.00 94.69 648 ARG A C 1
ATOM 5008 O O . ARG A 1 648 ? -23.719 -8.190 24.147 1.00 94.69 648 ARG A O 1
ATOM 5015 N N . GLU A 1 649 ? -24.780 -7.418 25.969 1.00 94.81 649 GLU A N 1
ATOM 5016 C CA . GLU A 1 649 ? -26.146 -7.379 25.434 1.00 94.81 649 GLU A CA 1
ATOM 5017 C C . GLU A 1 649 ? -26.445 -6.085 24.667 1.00 94.81 649 GLU A C 1
ATOM 5019 O O . GLU A 1 649 ? -27.352 -6.059 23.842 1.00 94.81 649 GLU A O 1
ATOM 5024 N N . ASN A 1 650 ? -25.686 -5.016 24.924 1.00 93.44 650 ASN A N 1
ATOM 5025 C CA . ASN A 1 650 ? -25.829 -3.720 24.263 1.00 93.44 650 ASN A CA 1
ATOM 5026 C C . ASN A 1 650 ? -24.480 -3.262 23.681 1.00 93.44 650 ASN A C 1
ATOM 5028 O O . ASN A 1 650 ? -23.874 -2.323 24.216 1.00 93.44 650 ASN A O 1
ATOM 5032 N N . PRO A 1 651 ? -23.968 -3.949 22.641 1.00 94.75 651 PRO A N 1
ATOM 5033 C CA . PRO A 1 651 ? -22.682 -3.623 22.042 1.00 94.75 651 PRO A CA 1
ATOM 5034 C C . PRO A 1 651 ? -22.734 -2.307 21.253 1.00 94.75 651 PRO A C 1
ATOM 5036 O O . PRO A 1 651 ? -23.748 -1.947 20.659 1.00 94.75 651 PRO A O 1
ATOM 5039 N N . LEU A 1 652 ? -21.606 -1.601 21.203 1.00 94.19 652 LEU A N 1
ATOM 5040 C CA . LEU A 1 652 ? -21.415 -0.443 20.333 1.00 94.19 652 LEU A CA 1
ATOM 5041 C C . LEU A 1 652 ? -21.140 -0.885 18.892 1.00 94.19 652 LEU A C 1
ATOM 5043 O O . LEU A 1 652 ? -20.325 -1.772 18.657 1.00 94.19 652 LEU A O 1
ATOM 5047 N N . ARG A 1 653 ? -21.755 -0.234 17.909 1.00 93.00 653 ARG A N 1
ATOM 5048 C CA . ARG A 1 653 ? -21.424 -0.455 16.495 1.00 93.00 653 ARG A CA 1
ATOM 5049 C C . ARG A 1 653 ? -20.164 0.325 16.144 1.00 93.00 653 ARG A C 1
ATOM 5051 O O . ARG A 1 653 ? -20.158 1.552 16.238 1.00 93.00 653 ARG A O 1
ATOM 5058 N N . VAL A 1 654 ? -19.110 -0.387 15.754 1.00 94.31 654 VAL A N 1
ATOM 5059 C CA . VAL A 1 654 ? -17.819 0.199 15.389 1.00 94.31 654 VAL A CA 1
ATOM 5060 C C . VAL A 1 654 ? -17.463 -0.202 13.964 1.00 94.31 654 VAL A C 1
ATOM 5062 O O . VAL A 1 654 ? -17.189 -1.368 13.671 1.00 94.31 654 VAL A O 1
ATOM 5065 N N . ILE A 1 655 ? -17.442 0.788 13.080 1.00 93.00 655 ILE A N 1
ATOM 5066 C CA . ILE A 1 655 ? -16.876 0.668 11.743 1.00 93.00 655 ILE A CA 1
ATOM 5067 C C . ILE A 1 655 ? -15.380 0.960 11.863 1.00 93.00 655 ILE A C 1
ATOM 5069 O O . ILE A 1 655 ? -14.988 1.998 12.389 1.00 93.00 655 ILE A O 1
ATOM 5073 N N . VAL A 1 656 ? -14.540 0.050 11.386 1.00 93.81 656 VAL A N 1
ATOM 5074 C CA . VAL A 1 656 ? -13.083 0.150 11.441 1.00 93.81 656 VAL A CA 1
ATOM 5075 C C . VAL A 1 656 ? -12.546 0.363 10.034 1.00 93.81 656 VAL A C 1
ATOM 5077 O O . VAL A 1 656 ? -12.695 -0.493 9.166 1.00 93.81 656 VAL A O 1
ATOM 5080 N N . GLY A 1 657 ? -11.863 1.483 9.825 1.00 90.94 657 GLY A N 1
ATOM 5081 C CA . GLY A 1 657 ? -11.218 1.838 8.568 1.00 90.94 657 GLY A CA 1
ATOM 5082 C C . GLY A 1 657 ? -9.734 2.124 8.743 1.00 90.94 657 GLY A C 1
ATOM 5083 O O . GLY A 1 657 ? -9.289 3.223 8.415 1.00 90.94 657 GLY A O 1
ATOM 5084 N N . LEU A 1 658 ? -8.973 1.163 9.271 1.00 90.62 658 LEU A N 1
ATOM 5085 C CA . LEU A 1 658 ? -7.519 1.286 9.394 1.00 90.62 658 LEU A CA 1
ATOM 5086 C C . LEU A 1 658 ? -6.836 1.004 8.047 1.00 90.62 658 LEU A C 1
ATOM 5088 O O . LEU A 1 658 ? -7.169 0.036 7.368 1.00 90.62 658 LEU A O 1
ATOM 5092 N N . GLY A 1 659 ? -5.893 1.857 7.652 1.00 84.94 659 GLY A N 1
ATOM 5093 C CA . GLY A 1 659 ? -5.148 1.750 6.399 1.00 84.94 659 GLY A CA 1
ATOM 5094 C C . GLY A 1 659 ? -3.936 0.823 6.484 1.00 84.94 659 GLY A C 1
ATOM 5095 O O . GLY A 1 659 ? -3.348 0.611 7.548 1.00 84.94 659 GLY A O 1
ATOM 5096 N N . GLY A 1 660 ? -3.542 0.288 5.331 1.00 78.88 660 GLY A N 1
ATOM 5097 C CA . GLY A 1 660 ? -2.322 -0.495 5.179 1.00 78.88 660 GLY A CA 1
ATOM 5098 C C . GLY A 1 660 ? -2.203 -1.710 6.081 1.00 78.88 660 GLY A C 1
ATOM 5099 O O . GLY A 1 660 ? -3.173 -2.430 6.303 1.00 78.88 660 GLY A O 1
ATOM 5100 N N . ARG A 1 661 ? -1.010 -1.949 6.633 1.00 79.81 661 ARG A N 1
ATOM 5101 C CA . ARG A 1 661 ? -0.746 -3.109 7.504 1.00 79.81 661 ARG A CA 1
ATOM 5102 C C . ARG A 1 661 ? -1.579 -3.132 8.791 1.00 79.81 661 ARG A C 1
ATOM 5104 O O . ARG A 1 661 ? -1.708 -4.184 9.400 1.00 79.81 661 ARG A O 1
ATOM 5111 N N . LEU A 1 662 ? -2.163 -2.007 9.211 1.00 87.00 662 LEU A N 1
ATOM 5112 C CA . LEU A 1 662 ? -3.033 -1.972 10.390 1.00 87.00 662 LEU A CA 1
ATOM 5113 C C . LEU A 1 662 ? -4.389 -2.650 10.136 1.00 87.00 662 LEU A C 1
ATOM 5115 O O . LEU A 1 662 ? -5.038 -3.102 11.077 1.00 87.00 662 LEU A O 1
ATOM 5119 N N . SER A 1 663 ? -4.803 -2.786 8.874 1.00 86.56 663 SER A N 1
ATOM 5120 C CA . SER A 1 663 ? -6.045 -3.483 8.507 1.00 86.56 663 SER A CA 1
ATOM 5121 C C . SER A 1 663 ? -6.009 -4.993 8.787 1.00 86.56 663 SER A C 1
ATOM 5123 O O . SER A 1 663 ? -7.062 -5.614 8.898 1.00 86.56 663 SER A O 1
ATOM 5125 N N . SER A 1 664 ? -4.825 -5.595 8.962 1.00 86.06 664 SER A N 1
ATOM 5126 C CA . SER A 1 664 ? -4.682 -7.023 9.286 1.00 86.06 664 SER A CA 1
ATOM 5127 C C . SER A 1 664 ? -4.764 -7.342 10.782 1.00 86.06 664 SER A C 1
ATOM 5129 O O . SER A 1 664 ? -4.545 -8.487 11.177 1.00 86.06 664 SER A O 1
ATOM 5131 N N . LEU A 1 665 ? -4.964 -6.337 11.635 1.00 91.25 665 LEU A N 1
ATOM 5132 C CA . LEU A 1 665 ? -4.944 -6.517 13.083 1.00 91.25 665 LEU A CA 1
ATOM 5133 C C . LEU A 1 665 ? -6.240 -7.184 13.577 1.00 91.25 665 LEU A C 1
ATOM 5135 O O . LEU A 1 665 ? -7.322 -6.766 13.157 1.00 91.25 665 LEU A O 1
ATOM 5139 N N . PRO A 1 666 ? -6.163 -8.173 14.490 1.00 94.38 666 PRO A N 1
ATOM 5140 C CA . PRO A 1 666 ? -7.330 -8.866 15.036 1.00 94.38 666 PRO A CA 1
ATOM 5141 C C . PRO A 1 666 ? -8.029 -8.026 16.117 1.00 94.38 666 PRO A C 1
ATOM 5143 O O . PRO A 1 666 ? -8.014 -8.368 17.298 1.00 94.38 666 PRO A O 1
ATOM 5146 N N . ILE A 1 667 ? -8.654 -6.911 15.725 1.00 96.19 667 ILE A N 1
ATOM 5147 C CA . ILE A 1 667 ? -9.229 -5.925 16.660 1.00 96.19 667 ILE A CA 1
ATOM 5148 C C . ILE A 1 667 ? -10.268 -6.554 17.585 1.00 96.19 667 ILE A C 1
ATOM 5150 O O . ILE A 1 667 ? -10.302 -6.226 18.765 1.00 96.19 667 ILE A O 1
ATOM 5154 N N . ALA A 1 668 ? -11.066 -7.506 17.089 1.00 96.88 668 ALA A N 1
ATOM 5155 C CA . ALA A 1 668 ? -12.032 -8.251 17.900 1.00 96.88 668 ALA A CA 1
ATOM 5156 C C . ALA A 1 668 ? -11.400 -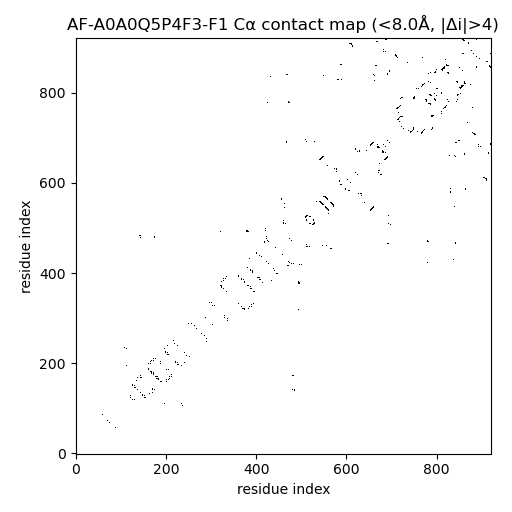8.875 19.159 1.00 96.88 668 ALA A C 1
ATOM 5158 O O . ALA A 1 668 ? -12.026 -8.924 20.219 1.00 96.88 668 ALA A O 1
ATOM 5159 N N . ALA A 1 669 ? -10.144 -9.307 19.051 1.00 96.06 669 ALA A N 1
ATOM 5160 C CA . ALA A 1 669 ? -9.406 -9.968 20.112 1.00 96.06 669 ALA A CA 1
ATOM 5161 C C . ALA A 1 669 ? -8.743 -9.001 21.101 1.00 96.06 669 ALA A C 1
ATOM 5163 O O . ALA A 1 669 ? -8.285 -9.453 22.151 1.00 96.06 669 ALA A O 1
ATOM 5164 N N . PHE A 1 670 ? -8.665 -7.705 20.778 1.00 97.00 670 PHE A N 1
ATOM 5165 C CA . PHE A 1 670 ? -7.909 -6.738 21.564 1.00 97.00 670 PHE A CA 1
ATOM 5166 C C . PHE A 1 670 ? -8.463 -6.579 22.987 1.00 97.00 670 PHE A C 1
ATOM 5168 O O . PHE A 1 670 ? -9.662 -6.335 23.156 1.00 97.00 670 PHE A O 1
ATOM 5175 N N . PRO A 1 671 ? -7.593 -6.656 24.009 1.00 95.94 671 PRO A N 1
ATOM 5176 C CA . PRO A 1 671 ? -7.915 -6.256 25.371 1.00 95.94 671 PRO A CA 1
ATOM 5177 C C . PRO A 1 671 ? -8.361 -4.795 25.465 1.00 95.94 671 PRO A C 1
ATOM 5179 O O . PRO A 1 671 ? -7.697 -3.893 24.943 1.00 95.94 671 PRO A O 1
ATOM 5182 N N . LEU A 1 672 ? -9.452 -4.541 26.186 1.00 94.50 672 LEU A N 1
ATOM 5183 C CA . LEU A 1 672 ? -9.865 -3.174 26.525 1.00 94.50 672 LEU A CA 1
ATOM 5184 C C . LEU A 1 672 ? -9.228 -2.676 27.821 1.00 94.50 672 LEU A C 1
ATOM 5186 O O . LEU A 1 672 ? -9.112 -1.467 28.017 1.00 94.50 672 LEU A O 1
ATOM 5190 N N . ASP A 1 673 ? -8.775 -3.589 28.670 1.00 84.19 673 ASP A N 1
ATOM 5191 C CA . ASP A 1 673 ? -8.150 -3.303 29.952 1.00 84.19 673 ASP A CA 1
ATOM 5192 C C . ASP A 1 673 ? -7.046 -4.336 30.231 1.00 84.19 673 ASP A C 1
ATOM 5194 O O . ASP A 1 673 ? -7.033 -5.451 29.713 1.00 84.19 673 ASP A O 1
ATOM 5198 N N . THR A 1 674 ? -6.083 -3.935 31.046 1.00 76.69 674 THR A N 1
ATOM 5199 C CA . THR A 1 674 ? -4.979 -4.780 31.512 1.00 76.69 674 THR A CA 1
ATOM 5200 C C . THR A 1 674 ? -5.343 -5.592 32.753 1.00 76.69 674 THR A C 1
ATOM 5202 O O . THR A 1 674 ? -4.633 -6.535 33.081 1.00 76.69 674 THR A O 1
ATOM 5205 N N . LYS A 1 675 ? -6.429 -5.228 33.453 1.00 74.69 675 LYS A N 1
ATOM 5206 C CA . LYS A 1 675 ? -6.842 -5.851 34.723 1.00 74.69 675 LYS A CA 1
ATOM 5207 C C . LYS A 1 675 ? -8.132 -6.658 34.640 1.00 74.69 675 LYS A C 1
ATOM 5209 O O . LYS A 1 675 ? -8.359 -7.522 35.482 1.00 74.69 675 LYS A O 1
ATOM 5214 N N . SER A 1 676 ? -8.982 -6.376 33.662 1.00 76.00 676 SER A N 1
ATOM 5215 C CA . SER A 1 676 ? -10.163 -7.174 33.358 1.00 76.00 676 SER A CA 1
ATOM 5216 C C . SER A 1 676 ? -9.931 -7.910 32.050 1.00 76.00 676 SER A C 1
ATOM 5218 O O . SER A 1 676 ? -9.407 -7.326 31.111 1.00 76.00 676 SER A O 1
ATOM 5220 N N . SER A 1 677 ? -10.328 -9.180 31.966 1.00 84.69 677 SER A N 1
ATOM 5221 C CA . SER A 1 677 ? -10.168 -10.007 30.762 1.00 84.69 677 SER A CA 1
ATOM 5222 C C . SER A 1 677 ? -11.050 -9.566 29.583 1.00 84.69 677 SER A C 1
ATOM 5224 O O . SER A 1 677 ? -11.224 -10.311 28.626 1.00 84.69 677 SER A O 1
ATOM 5226 N N . VAL A 1 678 ? -11.638 -8.369 29.645 1.00 93.38 678 VAL A N 1
ATOM 5227 C CA . VAL A 1 678 ? -12.635 -7.879 28.696 1.00 93.38 678 VAL A CA 1
ATOM 5228 C C . VAL A 1 678 ? -11.982 -7.561 27.354 1.00 93.38 678 VAL A C 1
ATOM 5230 O O . VAL A 1 678 ? -11.089 -6.715 27.261 1.00 93.38 678 VAL A O 1
ATOM 5233 N N . ARG A 1 679 ? -12.497 -8.182 26.294 1.00 95.81 679 ARG A N 1
ATOM 5234 C CA . ARG A 1 679 ? -12.060 -7.970 24.910 1.00 95.81 679 ARG A CA 1
ATOM 5235 C C . ARG A 1 679 ? -13.001 -7.054 24.133 1.00 95.81 679 ARG A C 1
ATOM 5237 O O . ARG A 1 679 ? -14.173 -6.890 24.472 1.00 95.81 679 ARG A O 1
ATOM 5244 N N . PHE A 1 680 ? -12.498 -6.494 23.037 1.00 97.50 680 PHE A N 1
ATOM 5245 C CA . PHE A 1 680 ? -13.237 -5.603 22.142 1.00 97.50 680 PHE A CA 1
ATOM 5246 C C . PHE A 1 680 ? -14.536 -6.242 21.621 1.00 97.50 680 PHE A C 1
ATOM 5248 O O . PHE A 1 680 ? -15.594 -5.614 21.666 1.00 97.50 680 PHE A O 1
ATOM 5255 N N . VAL A 1 681 ? -14.489 -7.514 21.200 1.00 97.44 681 VAL A N 1
ATOM 5256 C CA . VAL A 1 681 ? -15.654 -8.271 20.694 1.00 97.44 681 VAL A CA 1
ATOM 5257 C C . VAL A 1 681 ? -16.793 -8.388 21.713 1.00 97.44 681 VAL A C 1
ATOM 5259 O O . VAL A 1 681 ? -17.964 -8.481 21.347 1.00 97.44 681 VAL A O 1
ATOM 5262 N N . GLU A 1 682 ? -16.494 -8.312 23.011 1.00 97.44 682 GLU A N 1
ATOM 5263 C CA . GLU A 1 682 ? -17.517 -8.338 24.058 1.00 97.44 682 GLU A CA 1
ATOM 5264 C C . GLU A 1 682 ? -18.315 -7.038 24.111 1.00 97.44 682 GLU A C 1
ATOM 5266 O O . GLU A 1 682 ? -19.471 -7.061 24.523 1.00 97.44 682 GLU A O 1
ATOM 5271 N N . ARG A 1 683 ? -17.750 -5.920 23.649 1.00 97.19 683 ARG A N 1
ATOM 5272 C CA . ARG A 1 683 ? -18.357 -4.585 23.756 1.00 97.19 683 ARG A CA 1
ATOM 5273 C C . ARG A 1 683 ? -18.761 -3.977 22.420 1.00 97.19 683 ARG A C 1
ATOM 5275 O O . ARG A 1 683 ? -19.421 -2.939 22.431 1.00 97.19 683 ARG A O 1
ATOM 5282 N N . ALA A 1 684 ? -18.405 -4.602 21.298 1.00 96.38 684 ALA A N 1
ATOM 5283 C CA . ALA A 1 684 ? -18.648 -4.042 19.976 1.00 96.38 684 ALA A CA 1
ATOM 5284 C C . ALA A 1 684 ? -19.197 -5.034 18.946 1.00 96.38 684 ALA A C 1
ATOM 5286 O O . ALA A 1 684 ? -18.862 -6.216 18.962 1.00 96.38 684 ALA A O 1
ATOM 5287 N N . LEU A 1 685 ? -19.970 -4.497 17.999 1.00 94.75 685 LEU A N 1
ATOM 5288 C CA . LEU A 1 685 ? -20.228 -5.071 16.681 1.00 94.75 685 LEU A CA 1
ATOM 5289 C C . LEU A 1 685 ? -19.255 -4.432 15.695 1.00 94.75 685 LEU A C 1
ATOM 5291 O O . LEU A 1 685 ? -19.307 -3.222 15.476 1.00 94.75 685 LEU A O 1
ATOM 5295 N N . ILE A 1 686 ? -18.348 -5.233 15.144 1.00 95.19 686 ILE A N 1
ATOM 5296 C CA . ILE A 1 686 ? -17.198 -4.737 14.388 1.00 95.19 686 ILE A CA 1
ATOM 5297 C C . ILE A 1 686 ? -17.433 -4.975 12.903 1.00 95.19 686 ILE A C 1
ATOM 5299 O O . ILE A 1 686 ? -17.709 -6.100 12.486 1.00 95.19 686 ILE A O 1
ATOM 5303 N N . SER A 1 687 ? -17.280 -3.923 12.108 1.00 93.31 687 SER A N 1
ATOM 5304 C CA . SER A 1 687 ? -17.305 -4.014 10.652 1.00 93.31 687 SER A CA 1
ATOM 5305 C C . SER A 1 687 ? -16.096 -3.311 10.066 1.00 93.31 687 SER A C 1
ATOM 5307 O O . SER A 1 687 ? -15.879 -2.133 10.321 1.00 93.31 687 SER A O 1
ATOM 5309 N N . TYR A 1 688 ? -15.305 -4.023 9.279 1.00 92.06 688 TYR A N 1
ATOM 5310 C CA . TYR A 1 688 ? -14.173 -3.454 8.571 1.00 92.06 688 TYR A CA 1
ATOM 5311 C C . TYR A 1 688 ? -14.666 -2.798 7.283 1.00 92.06 688 TYR A C 1
ATOM 5313 O O . TYR A 1 688 ? -15.550 -3.314 6.596 1.00 92.06 688 TYR A O 1
ATOM 5321 N N . VAL A 1 689 ? -14.075 -1.662 6.940 1.00 88.00 689 VAL A N 1
ATOM 5322 C CA . VAL A 1 689 ? -14.299 -0.980 5.669 1.00 88.00 689 VAL A CA 1
ATOM 5323 C C . VAL A 1 689 ? -12.946 -0.569 5.090 1.00 88.00 689 VAL A C 1
ATOM 5325 O O . VAL A 1 689 ? -12.087 -0.089 5.838 1.00 88.00 689 VAL A O 1
ATOM 5328 N N . PRO A 1 690 ? -12.703 -0.760 3.781 1.00 82.38 690 PRO A N 1
ATOM 5329 C CA . PRO A 1 690 ? -11.539 -0.168 3.128 1.00 82.38 690 PRO A CA 1
ATOM 5330 C C . PRO A 1 690 ? -11.703 1.364 3.077 1.00 82.38 690 PRO A C 1
ATOM 5332 O O . PRO A 1 690 ? -12.303 1.981 3.960 1.00 82.38 690 PRO A O 1
ATOM 5335 N N . SER A 1 691 ? -11.158 2.042 2.068 1.00 79.81 691 SER A N 1
ATOM 5336 C CA . SER A 1 691 ? -11.594 3.420 1.828 1.00 79.81 691 SER A CA 1
ATOM 5337 C C . SER A 1 691 ? -13.061 3.436 1.405 1.00 79.81 691 SER A C 1
ATOM 5339 O O . SER A 1 691 ? -13.469 2.648 0.548 1.00 79.81 691 SER A O 1
ATOM 5341 N N . PHE A 1 692 ? -13.843 4.373 1.938 1.00 80.62 692 PHE A N 1
ATOM 5342 C CA . PHE A 1 692 ? -15.214 4.585 1.478 1.00 80.62 692 PHE A CA 1
ATOM 5343 C C . PHE A 1 692 ? -15.283 4.901 -0.020 1.00 80.62 692 PHE A C 1
ATOM 5345 O O . PHE A 1 692 ? -16.220 4.482 -0.695 1.00 80.62 692 PHE A O 1
ATOM 5352 N N . ALA A 1 693 ? -14.251 5.549 -0.567 1.00 75.12 693 ALA A N 1
ATOM 5353 C CA . ALA A 1 693 ? -14.130 5.805 -1.997 1.00 75.12 693 ALA A CA 1
ATOM 5354 C C . ALA A 1 693 ? -14.063 4.496 -2.797 1.00 75.12 693 ALA A C 1
ATOM 5356 O O . ALA A 1 693 ? -14.641 4.403 -3.874 1.00 75.12 693 ALA A O 1
ATOM 5357 N N . ALA A 1 694 ? -13.408 3.462 -2.261 1.00 73.31 694 ALA A N 1
ATOM 5358 C CA . ALA A 1 694 ? -13.263 2.177 -2.940 1.00 73.31 694 ALA A CA 1
ATOM 5359 C C . ALA A 1 694 ? -14.591 1.411 -3.054 1.00 73.31 694 ALA A C 1
ATOM 5361 O O . ALA A 1 694 ? -14.826 0.742 -4.057 1.00 73.31 694 ALA A O 1
ATOM 5362 N N . VAL A 1 695 ? -15.464 1.507 -2.047 1.00 74.75 695 VAL A N 1
ATOM 5363 C CA . VAL A 1 695 ? -16.734 0.755 -2.000 1.00 74.75 695 VAL A CA 1
ATOM 5364 C C . VAL A 1 695 ? -17.953 1.575 -2.422 1.00 74.75 695 VAL A C 1
ATOM 5366 O O . VAL A 1 695 ? -19.001 0.999 -2.698 1.00 74.75 695 VAL A O 1
ATOM 5369 N N . ALA A 1 696 ? -17.829 2.894 -2.564 1.00 74.69 696 ALA A N 1
ATOM 5370 C CA . ALA A 1 696 ? -18.917 3.797 -2.945 1.00 74.69 696 ALA A CA 1
ATOM 5371 C C . ALA A 1 696 ? -19.629 3.435 -4.255 1.00 74.69 696 ALA A C 1
ATOM 5373 O O . ALA A 1 696 ? -20.840 3.629 -4.376 1.00 74.69 696 ALA A O 1
ATOM 5374 N N . SER A 1 697 ? -18.897 2.908 -5.241 1.00 66.75 697 SER A N 1
ATOM 5375 C CA . SER A 1 697 ? -19.472 2.477 -6.523 1.00 66.75 697 SER A CA 1
ATOM 5376 C C . SER A 1 697 ? -20.488 1.358 -6.342 1.00 66.75 697 SER A C 1
ATOM 5378 O O . SER A 1 697 ? -21.476 1.300 -7.067 1.00 66.75 697 SER A O 1
ATOM 5380 N N . THR A 1 698 ? -20.303 0.518 -5.322 1.00 69.31 698 THR A N 1
ATOM 5381 C CA . THR A 1 698 ? -21.250 -0.552 -5.051 1.00 69.31 698 THR A CA 1
ATOM 5382 C C . THR A 1 698 ? -22.601 0.019 -4.639 1.00 69.31 698 THR A C 1
ATOM 5384 O O . THR A 1 698 ? -23.601 -0.529 -5.074 1.00 69.31 698 THR A O 1
ATOM 5387 N N . TRP A 1 699 ? -22.672 1.148 -3.915 1.00 70.94 699 TRP A N 1
ATOM 5388 C CA . TRP A 1 699 ? -23.887 1.686 -3.273 1.00 70.94 699 TRP A CA 1
ATOM 5389 C C . TRP A 1 699 ? -25.063 1.998 -4.188 1.00 70.94 699 TRP A C 1
ATOM 5391 O O . TRP A 1 699 ? -26.200 1.961 -3.715 1.00 70.94 699 TRP A O 1
ATOM 5401 N N . ARG A 1 700 ? -24.816 2.255 -5.470 1.00 58.22 700 ARG A N 1
ATOM 5402 C CA . ARG A 1 700 ? -25.833 2.755 -6.402 1.00 58.22 700 ARG A CA 1
ATOM 5403 C C . ARG A 1 700 ? -26.857 1.691 -6.828 1.00 58.22 700 ARG A C 1
ATOM 5405 O O . ARG A 1 700 ? -27.994 2.050 -7.112 1.00 58.22 700 ARG A O 1
ATOM 5412 N N . ASP A 1 701 ? -26.507 0.402 -6.757 1.00 53.28 701 ASP A N 1
ATOM 5413 C CA . ASP A 1 701 ? -27.217 -0.625 -7.543 1.00 53.28 701 ASP A CA 1
ATOM 5414 C C . ASP A 1 701 ? -28.066 -1.642 -6.758 1.00 53.28 701 ASP A C 1
ATOM 5416 O O . ASP A 1 701 ? -28.592 -2.575 -7.360 1.00 53.28 701 ASP A O 1
ATOM 5420 N N . ALA A 1 702 ? -28.236 -1.521 -5.434 1.00 50.97 702 ALA A N 1
ATOM 5421 C CA . ALA A 1 702 ? -28.959 -2.556 -4.678 1.00 50.97 702 ALA A CA 1
ATOM 5422 C C . ALA A 1 702 ? -30.030 -1.992 -3.736 1.00 50.97 702 ALA A C 1
ATOM 5424 O O . ALA A 1 702 ? -29.688 -1.300 -2.774 1.00 50.97 702 ALA A O 1
ATOM 5425 N N . PRO A 1 703 ? -31.319 -2.329 -3.934 1.00 50.12 703 PRO A N 1
ATOM 5426 C CA . PRO A 1 703 ? -32.285 -2.231 -2.854 1.00 50.12 703 PRO A CA 1
ATOM 5427 C C . PRO A 1 703 ? -31.875 -3.222 -1.757 1.00 50.12 703 PRO A C 1
ATOM 5429 O O . PRO A 1 703 ? -31.835 -4.429 -1.999 1.00 50.12 703 PRO A O 1
ATOM 5432 N N . MET A 1 704 ? -31.571 -2.730 -0.551 1.00 55.47 704 MET A N 1
ATOM 5433 C CA . MET A 1 704 ? -31.403 -3.602 0.614 1.00 55.47 704 MET A CA 1
ATOM 5434 C C . MET A 1 704 ? -32.711 -4.364 0.829 1.00 55.47 704 MET A C 1
ATOM 5436 O O . MET A 1 704 ? -33.725 -3.798 1.241 1.00 55.47 704 MET A O 1
ATOM 5440 N N . SER A 1 705 ? -32.704 -5.659 0.521 1.00 52.66 705 SER A N 1
ATOM 5441 C CA . SER A 1 705 ? -33.806 -6.533 0.886 1.00 52.66 705 SER A CA 1
ATOM 5442 C C . SER A 1 705 ? -33.786 -6.695 2.403 1.00 52.66 705 SER A C 1
ATOM 5444 O O . SER A 1 705 ? -32.880 -7.316 2.953 1.00 52.66 705 SER A O 1
ATOM 5446 N N . LEU A 1 706 ? -34.812 -6.183 3.086 1.00 56.06 706 LEU A N 1
ATOM 5447 C CA . LEU A 1 706 ? -35.073 -6.436 4.511 1.00 56.06 706 LEU A CA 1
ATOM 5448 C C . LEU A 1 706 ? -35.510 -7.896 4.773 1.00 56.06 706 LEU A C 1
ATOM 5450 O O . LEU A 1 706 ? -36.273 -8.164 5.700 1.00 56.06 706 LEU A O 1
ATOM 5454 N N . SER A 1 707 ? -35.085 -8.853 3.938 1.00 60.94 707 SER A N 1
ATOM 5455 C CA . SER A 1 707 ? -35.327 -10.272 4.186 1.00 60.94 707 SER A CA 1
ATOM 5456 C C . SER A 1 707 ? -34.653 -10.661 5.495 1.00 60.94 707 SER A C 1
ATOM 5458 O O . SER A 1 707 ? -33.457 -10.445 5.673 1.00 60.94 707 SER A O 1
ATOM 5460 N N . SER A 1 708 ? -35.405 -11.277 6.402 1.00 64.31 708 SER A N 1
ATOM 5461 C CA . SER A 1 708 ? -34.865 -11.823 7.649 1.00 64.31 708 SER A CA 1
ATOM 5462 C C . SER A 1 708 ? -34.066 -13.114 7.442 1.00 64.31 708 SER A C 1
ATOM 5464 O O . SER A 1 708 ? -33.442 -13.594 8.382 1.00 64.31 708 SER A O 1
ATOM 5466 N N . LEU A 1 709 ? -34.077 -13.694 6.232 1.00 83.12 709 LEU A N 1
ATOM 5467 C CA . LEU A 1 709 ? -33.427 -14.970 5.930 1.00 83.12 709 LEU A CA 1
ATOM 5468 C C . LEU A 1 709 ? -32.599 -14.902 4.645 1.00 83.12 709 LEU A C 1
ATOM 5470 O O . LEU A 1 709 ? -33.088 -14.484 3.592 1.00 83.12 709 LEU A O 1
ATOM 5474 N N . TYR A 1 710 ? -31.365 -15.398 4.738 1.00 90.12 710 TYR A N 1
ATOM 5475 C CA . TYR A 1 710 ? -30.411 -15.519 3.635 1.00 90.12 710 TYR A CA 1
ATOM 5476 C C . TYR A 1 710 ? -29.931 -16.976 3.554 1.00 90.12 710 TYR A C 1
ATOM 5478 O O . TYR A 1 710 ? -28.870 -17.316 4.087 1.00 90.12 710 TYR A O 1
ATOM 5486 N N . PRO A 1 711 ? -30.703 -17.884 2.927 1.00 92.75 711 PRO A N 1
ATOM 5487 C CA . PRO A 1 711 ? -30.388 -19.308 2.936 1.00 92.75 711 PRO A CA 1
ATOM 5488 C C . PRO A 1 711 ? -29.028 -19.594 2.291 1.00 92.75 711 PRO A C 1
ATOM 5490 O O . PRO A 1 711 ? -28.675 -18.994 1.269 1.00 92.75 711 PRO A O 1
ATOM 5493 N N . LEU A 1 712 ? -28.300 -20.571 2.842 1.00 93.94 712 LEU A N 1
ATOM 5494 C CA . LEU A 1 712 ? -27.053 -21.059 2.253 1.00 93.94 712 LEU A CA 1
ATOM 5495 C C . LEU A 1 712 ? -27.345 -21.787 0.937 1.00 93.94 712 LEU A C 1
ATOM 5497 O O . LEU A 1 712 ? -27.694 -22.971 0.899 1.00 93.94 712 LEU A O 1
ATOM 5501 N N . SER A 1 713 ? -27.227 -21.051 -0.162 1.00 95.06 713 SER A N 1
ATOM 5502 C CA . SER A 1 713 ? -27.598 -21.530 -1.491 1.00 95.06 713 SER A CA 1
ATOM 5503 C C . SER A 1 713 ? -26.466 -22.300 -2.154 1.00 95.06 713 SER A C 1
ATOM 5505 O O . SER A 1 713 ? -26.727 -23.262 -2.879 1.00 95.06 713 SER A O 1
ATOM 5507 N N . LEU A 1 714 ? -25.221 -21.923 -1.864 1.00 95.50 714 LEU A N 1
ATOM 5508 C CA . LEU A 1 714 ? -24.032 -22.502 -2.471 1.00 95.50 714 LEU A CA 1
ATOM 5509 C C . LEU A 1 714 ? -22.925 -22.689 -1.430 1.00 95.50 714 LEU A C 1
ATOM 5511 O O . LEU A 1 714 ? -22.614 -21.773 -0.677 1.00 95.50 714 LEU A O 1
ATOM 5515 N N . ALA A 1 715 ? -22.310 -23.867 -1.424 1.00 94.69 715 ALA A N 1
ATOM 5516 C CA . ALA A 1 715 ? -21.052 -24.121 -0.738 1.00 94.69 715 ALA A CA 1
ATOM 5517 C C . ALA A 1 715 ? -20.050 -24.729 -1.726 1.00 94.69 715 ALA A C 1
ATOM 5519 O O . ALA A 1 715 ? -20.304 -25.793 -2.305 1.00 94.69 715 ALA A O 1
ATOM 5520 N N . VAL A 1 716 ? -18.923 -24.053 -1.921 1.00 91.62 716 VAL A N 1
ATOM 5521 C CA . VAL A 1 716 ? -17.829 -24.481 -2.792 1.00 91.62 716 VAL A CA 1
ATOM 5522 C C . VAL A 1 716 ? -16.595 -24.729 -1.939 1.00 91.62 716 VAL A C 1
ATOM 5524 O O . VAL A 1 716 ? -16.160 -23.853 -1.201 1.00 91.62 716 VAL A O 1
ATOM 5527 N N . VAL A 1 717 ? -16.031 -25.927 -2.059 1.00 88.19 717 VAL A N 1
ATOM 5528 C CA . VAL A 1 717 ? -14.749 -26.291 -1.449 1.00 88.19 717 VAL A CA 1
ATOM 5529 C C . VAL A 1 717 ? -13.783 -26.609 -2.588 1.00 88.19 717 VAL A C 1
ATOM 5531 O O . VAL A 1 717 ? -13.962 -27.630 -3.260 1.00 88.19 717 VAL A O 1
ATOM 5534 N N . THR A 1 718 ? -12.805 -25.734 -2.835 1.00 80.94 718 THR A N 1
ATOM 5535 C CA . THR A 1 718 ? -11.829 -25.870 -3.926 1.00 80.94 718 THR A CA 1
ATOM 5536 C C . THR A 1 718 ? -10.508 -26.454 -3.414 1.00 80.94 718 THR A C 1
ATOM 5538 O O . THR A 1 718 ? -9.663 -25.736 -2.874 1.00 80.94 718 THR A O 1
ATOM 5541 N N . PRO A 1 719 ? -10.292 -27.774 -3.550 1.00 65.69 719 PRO A N 1
ATOM 5542 C CA . PRO A 1 719 ? -8.976 -28.340 -3.313 1.00 65.69 719 PRO A CA 1
ATOM 5543 C C . PRO A 1 719 ? -7.985 -27.852 -4.380 1.00 65.69 719 PRO A C 1
ATOM 5545 O O . PRO A 1 719 ? -8.365 -27.623 -5.529 1.00 65.69 719 PRO A O 1
ATOM 5548 N N . ASN A 1 720 ? -6.703 -27.733 -4.022 1.00 61.97 720 ASN A N 1
ATOM 5549 C CA . ASN A 1 720 ? -5.617 -27.431 -4.962 1.00 61.97 720 ASN A CA 1
ATOM 5550 C C . ASN A 1 720 ? -5.270 -28.674 -5.808 1.00 61.97 720 ASN A C 1
ATOM 5552 O O . ASN A 1 720 ? -4.174 -29.222 -5.725 1.00 61.97 720 ASN A O 1
ATOM 5556 N N . GLU A 1 721 ? -6.242 -29.172 -6.572 1.00 52.47 721 GLU A N 1
ATOM 5557 C CA . GLU A 1 721 ? -6.119 -30.370 -7.402 1.00 52.47 721 GLU A CA 1
ATOM 5558 C C . GLU A 1 721 ? -6.066 -29.995 -8.888 1.00 52.47 721 GLU A C 1
ATOM 5560 O O . GLU A 1 721 ? -6.895 -29.245 -9.409 1.00 52.47 721 GLU A O 1
ATOM 5565 N N . THR A 1 722 ? -5.094 -30.567 -9.598 1.00 54.38 722 THR A N 1
ATOM 5566 C CA . THR A 1 722 ? -5.125 -30.661 -11.063 1.00 54.38 722 THR A CA 1
ATOM 5567 C C . THR A 1 722 ? -5.629 -32.050 -11.443 1.00 54.38 722 THR A C 1
ATOM 5569 O O . THR A 1 722 ? -5.401 -33.009 -10.706 1.00 54.38 722 THR A O 1
ATOM 5572 N N . ARG A 1 723 ? -6.304 -32.174 -12.594 1.00 48.03 723 ARG A N 1
ATOM 5573 C CA . ARG A 1 723 ? -6.945 -33.424 -13.053 1.00 48.03 723 ARG A CA 1
ATOM 5574 C C . ARG A 1 723 ? -5.997 -34.636 -13.088 1.00 48.03 723 ARG A C 1
ATOM 5576 O O . ARG A 1 723 ? -6.463 -35.759 -12.924 1.00 48.03 723 ARG A O 1
ATOM 5583 N N . ASP A 1 724 ? -4.695 -34.390 -13.250 1.00 44.97 724 ASP A N 1
ATOM 5584 C CA . ASP A 1 724 ? -3.683 -35.413 -13.536 1.00 44.97 724 ASP A CA 1
ATOM 5585 C C . ASP A 1 724 ? -2.619 -35.596 -12.435 1.00 44.97 724 ASP A C 1
ATOM 5587 O O . ASP A 1 724 ? -1.758 -36.470 -12.561 1.00 44.97 724 ASP A O 1
ATOM 5591 N N . THR A 1 725 ? -2.651 -34.819 -11.342 1.00 44.06 725 THR A N 1
ATOM 5592 C CA . THR A 1 725 ? -1.631 -34.921 -10.281 1.00 44.06 725 THR A CA 1
ATOM 5593 C C . THR A 1 725 ? -2.243 -35.488 -8.999 1.00 44.06 725 THR A C 1
ATOM 5595 O O . THR A 1 725 ? -3.104 -34.837 -8.408 1.00 44.06 725 THR A O 1
ATOM 5598 N N . PRO A 1 726 ? -1.800 -36.668 -8.514 1.00 42.62 726 PRO A N 1
ATOM 5599 C CA . PRO A 1 726 ? -2.192 -37.146 -7.193 1.00 42.62 726 PRO A CA 1
ATOM 5600 C C . PRO A 1 726 ? -1.758 -36.126 -6.129 1.00 42.62 726 PRO A C 1
ATOM 5602 O O . PRO A 1 726 ? -0.701 -35.509 -6.304 1.00 42.62 726 PRO A O 1
ATOM 5605 N N . PRO A 1 727 ? -2.506 -35.971 -5.022 1.00 48.38 727 PRO A N 1
ATOM 5606 C CA . PRO A 1 727 ? -2.202 -34.997 -3.978 1.00 48.38 727 PRO A CA 1
ATOM 5607 C C . PRO A 1 727 ? -0.846 -35.335 -3.349 1.00 48.38 727 PRO A C 1
ATOM 5609 O O . PRO A 1 727 ? -0.737 -36.209 -2.489 1.00 48.38 727 PRO A O 1
ATOM 5612 N N . LYS A 1 728 ? 0.223 -34.690 -3.830 1.00 42.44 728 LYS A N 1
ATOM 5613 C CA . LYS A 1 728 ? 1.561 -34.821 -3.238 1.00 42.44 728 LYS A CA 1
ATOM 5614 C C . LYS A 1 728 ? 1.659 -34.056 -1.919 1.00 42.44 728 LYS A C 1
ATOM 5616 O O . LYS A 1 728 ? 2.410 -34.483 -1.048 1.00 42.44 728 LYS A O 1
ATOM 5621 N N . ASP A 1 729 ? 0.815 -33.044 -1.730 1.00 41.84 729 ASP A N 1
ATOM 5622 C CA . ASP A 1 729 ? 0.641 -32.353 -0.458 1.00 41.84 729 ASP A CA 1
ATOM 5623 C C . ASP A 1 729 ? -0.582 -32.922 0.267 1.00 41.84 729 ASP A C 1
ATOM 5625 O O . ASP A 1 729 ? -1.722 -32.523 0.046 1.00 41.84 729 ASP A O 1
ATOM 5629 N N . ARG A 1 730 ? -0.333 -33.906 1.137 1.00 39.50 730 ARG A N 1
ATOM 5630 C CA . ARG A 1 730 ? -1.293 -34.450 2.110 1.00 39.50 730 ARG A CA 1
ATOM 5631 C C . ARG A 1 730 ? -1.631 -33.424 3.205 1.00 39.50 730 ARG A C 1
ATOM 5633 O O . ARG A 1 730 ? -1.465 -33.717 4.387 1.00 39.50 730 ARG A O 1
ATOM 5640 N N . LEU A 1 731 ? -2.105 -32.233 2.852 1.00 42.44 731 LEU A N 1
ATOM 5641 C CA . LEU A 1 731 ? -2.922 -31.483 3.800 1.00 42.44 731 LEU A CA 1
ATOM 5642 C C . LEU A 1 731 ? -4.298 -32.155 3.804 1.00 42.44 731 LEU A C 1
ATOM 5644 O O . LEU A 1 731 ? -5.038 -32.161 2.825 1.00 42.44 731 LEU A O 1
ATOM 5648 N N . THR A 1 732 ? -4.538 -32.887 4.885 1.00 46.91 732 THR A N 1
ATOM 5649 C CA . THR A 1 732 ? -5.787 -33.556 5.238 1.00 46.91 732 THR A CA 1
ATOM 5650 C C . THR A 1 732 ? -6.943 -32.564 5.172 1.00 46.91 732 THR A C 1
ATOM 5652 O O . THR A 1 732 ? -7.065 -31.744 6.069 1.00 46.91 732 THR A O 1
ATOM 5655 N N . TYR A 1 733 ? -7.778 -32.683 4.135 1.00 54.31 733 TYR A N 1
ATOM 5656 C CA . TYR A 1 733 ? -9.003 -31.916 3.877 1.00 54.31 733 TYR A CA 1
ATOM 5657 C C . TYR A 1 733 ? -9.994 -31.901 5.060 1.00 54.31 733 TYR A C 1
ATOM 5659 O O . TYR A 1 733 ? -11.031 -32.576 5.013 1.00 54.31 733 TYR A O 1
ATOM 5667 N N . ALA A 1 734 ? -9.706 -31.134 6.112 1.00 56.78 734 ALA A N 1
ATOM 5668 C CA . ALA A 1 734 ? -10.620 -30.943 7.234 1.00 56.78 734 ALA A CA 1
ATOM 5669 C C . ALA A 1 734 ? -11.828 -30.091 6.817 1.00 56.78 734 ALA A C 1
ATOM 5671 O O . ALA A 1 734 ? -12.912 -30.285 7.365 1.00 56.78 734 ALA A O 1
ATOM 5672 N N . ALA A 1 735 ? -11.676 -29.239 5.791 1.00 64.38 735 ALA A N 1
ATOM 5673 C CA . ALA A 1 735 ? -12.739 -28.408 5.223 1.00 64.38 735 ALA A CA 1
ATOM 5674 C C . ALA A 1 735 ? -13.987 -29.226 4.836 1.00 64.38 735 ALA A C 1
ATOM 5676 O O . ALA A 1 735 ? -14.073 -29.853 3.769 1.00 64.38 735 ALA A O 1
ATOM 5677 N N . ARG A 1 736 ? -14.992 -29.222 5.715 1.00 75.00 736 ARG A N 1
ATOM 5678 C CA . ARG A 1 736 ? -16.291 -29.889 5.535 1.00 75.00 736 ARG A CA 1
ATOM 5679 C C . ARG A 1 736 ? -17.290 -28.942 4.866 1.00 75.00 736 ARG A C 1
ATOM 5681 O O . ARG A 1 736 ? -17.169 -27.727 4.955 1.00 75.00 736 ARG A O 1
ATOM 5688 N N . PHE A 1 737 ? -18.317 -29.485 4.214 1.00 81.31 737 PHE A N 1
ATOM 5689 C CA . PHE A 1 737 ? -19.446 -28.654 3.787 1.00 81.31 737 PHE A CA 1
ATOM 5690 C C . PHE A 1 737 ? -20.339 -28.318 4.974 1.00 81.31 737 PHE A C 1
ATOM 5692 O O . PHE A 1 737 ? -20.684 -29.249 5.709 1.00 81.31 737 PHE A O 1
ATOM 5699 N N . PRO A 1 738 ? -20.830 -27.074 5.085 1.00 84.62 738 PRO A N 1
ATOM 5700 C CA . PRO A 1 738 ? -21.924 -26.786 5.994 1.00 84.62 738 PRO A CA 1
ATOM 5701 C C . PRO A 1 738 ? -23.131 -27.691 5.663 1.00 84.62 738 PRO A C 1
ATOM 5703 O O . PRO A 1 738 ? -23.522 -27.813 4.490 1.00 84.62 738 PRO A O 1
ATOM 5706 N N . PRO A 1 739 ? -23.736 -28.365 6.657 1.00 78.62 739 PRO A N 1
ATOM 5707 C CA . PRO A 1 739 ? -24.652 -29.487 6.439 1.00 78.62 739 PRO A CA 1
ATOM 5708 C C . PRO A 1 739 ? -26.009 -29.114 5.829 1.00 78.62 739 PRO A C 1
ATOM 5710 O O . PRO A 1 739 ? -26.762 -30.013 5.461 1.00 78.62 739 PRO A O 1
ATOM 5713 N N . TYR A 1 740 ? -26.314 -27.828 5.656 1.00 86.56 740 TYR A N 1
ATOM 5714 C CA . TYR A 1 740 ? -27.585 -27.308 5.131 1.00 86.56 740 TYR A CA 1
ATOM 5715 C C . TYR A 1 740 ? -27.433 -26.536 3.804 1.00 86.56 740 TYR A C 1
ATOM 5717 O O . TYR A 1 740 ? -28.398 -25.948 3.320 1.00 86.56 740 TYR A O 1
ATOM 5725 N N . ALA A 1 741 ? -26.253 -26.559 3.169 1.00 88.62 741 ALA A N 1
ATOM 5726 C CA . ALA A 1 741 ? -26.069 -25.944 1.852 1.00 88.62 741 ALA A CA 1
ATOM 5727 C C . ALA A 1 741 ? -26.944 -26.629 0.788 1.00 88.62 741 ALA A C 1
ATOM 5729 O O . ALA A 1 741 ? -26.872 -27.858 0.647 1.00 88.62 741 ALA A O 1
ATOM 5730 N N . ARG A 1 742 ? -27.721 -25.840 0.024 1.00 90.25 742 ARG A N 1
ATOM 5731 C CA . ARG A 1 742 ? -28.611 -26.337 -1.047 1.00 90.25 742 ARG A CA 1
ATOM 5732 C C . ARG A 1 742 ? -27.834 -26.953 -2.210 1.00 90.25 742 ARG A C 1
ATOM 5734 O O . ARG A 1 742 ? -28.152 -28.054 -2.647 1.00 90.25 742 ARG A O 1
ATOM 5741 N N . LYS A 1 743 ? -26.814 -26.250 -2.709 1.00 90.88 743 LYS A N 1
ATOM 5742 C CA . LYS A 1 743 ? -25.871 -26.746 -3.719 1.00 90.88 743 LYS A CA 1
ATOM 5743 C C . LYS A 1 743 ? -24.491 -26.886 -3.083 1.00 90.88 743 LYS A C 1
ATOM 5745 O O . LYS A 1 743 ? -24.033 -25.979 -2.392 1.00 90.88 743 LYS A O 1
ATOM 5750 N N . ARG A 1 744 ? -23.826 -28.019 -3.321 1.00 90.19 744 ARG A N 1
ATOM 5751 C CA . ARG A 1 744 ? -22.475 -28.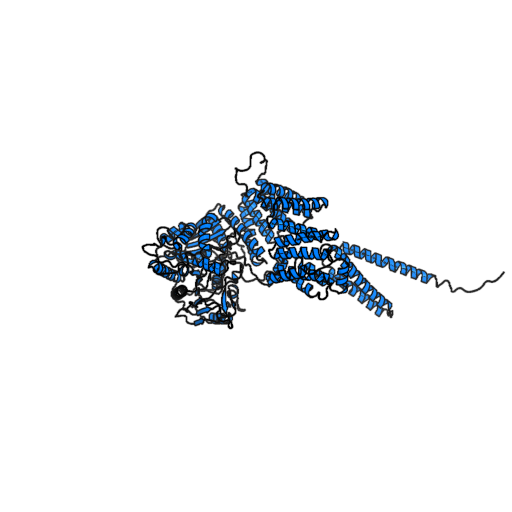316 -2.815 1.00 90.19 744 ARG A CA 1
ATOM 5752 C C . ARG A 1 744 ? -21.582 -28.758 -3.956 1.00 90.19 744 ARG A C 1
ATOM 5754 O O . ARG A 1 744 ? -21.980 -29.619 -4.744 1.00 90.19 744 ARG A O 1
ATOM 5761 N N . ARG A 1 745 ? -20.379 -28.198 -4.034 1.00 86.94 745 ARG A N 1
ATOM 5762 C CA . ARG A 1 745 ? -19.367 -28.583 -5.023 1.00 86.94 745 ARG A CA 1
ATOM 5763 C C . ARG A 1 745 ? -18.005 -28.707 -4.358 1.00 86.94 745 ARG A C 1
ATOM 5765 O O . ARG A 1 745 ? -17.545 -27.764 -3.724 1.00 86.94 745 ARG A O 1
ATOM 5772 N N . ARG A 1 746 ? -17.402 -29.897 -4.467 1.00 81.06 746 ARG A N 1
ATOM 5773 C CA . ARG A 1 746 ? -16.029 -30.206 -4.032 1.00 81.06 746 ARG A CA 1
ATOM 5774 C C . ARG A 1 746 ? -15.226 -30.596 -5.260 1.00 81.06 746 ARG A C 1
ATOM 5776 O O . ARG A 1 746 ? -15.791 -31.212 -6.164 1.00 81.06 746 ARG A O 1
ATOM 5783 N N . GLY A 1 747 ? -13.927 -30.337 -5.244 1.00 71.75 747 GLY A N 1
ATOM 5784 C CA . GLY A 1 747 ? -13.036 -30.829 -6.288 1.00 71.75 747 GLY A CA 1
ATOM 5785 C C . GLY A 1 747 ? -12.888 -29.826 -7.419 1.00 71.75 747 GLY A C 1
ATOM 5786 O O . GLY A 1 747 ? -12.724 -28.630 -7.194 1.00 71.75 747 GLY A O 1
ATOM 5787 N N . TYR A 1 748 ? -12.958 -30.340 -8.640 1.00 76.50 748 TYR A N 1
ATOM 5788 C CA . TYR A 1 748 ? -12.667 -29.605 -9.860 1.00 76.50 748 TYR A CA 1
ATOM 5789 C C . TYR A 1 748 ? -13.738 -28.541 -10.175 1.00 76.50 748 TYR A C 1
ATOM 5791 O O . TYR A 1 748 ? -14.717 -28.808 -10.871 1.00 76.50 748 TYR A O 1
ATOM 5799 N N . VAL A 1 749 ? -13.562 -27.333 -9.637 1.00 85.94 749 VAL A N 1
ATOM 5800 C CA . VAL A 1 749 ? -14.365 -26.142 -9.947 1.00 85.94 749 VAL A CA 1
ATOM 5801 C C . VAL A 1 749 ? -13.452 -25.140 -10.639 1.00 85.94 749 VAL A C 1
ATOM 5803 O O . VAL A 1 749 ? -12.590 -24.561 -9.987 1.00 85.94 749 VAL A O 1
ATOM 5806 N N . ASN A 1 750 ? -13.608 -24.980 -11.951 1.00 90.12 750 ASN A N 1
ATOM 5807 C CA . ASN A 1 750 ? -12.941 -23.944 -12.742 1.00 90.12 750 ASN A CA 1
ATOM 5808 C C . ASN A 1 750 ? -13.826 -22.679 -12.815 1.00 90.12 750 ASN A C 1
ATOM 5810 O O . ASN A 1 750 ? -14.931 -22.654 -12.261 1.00 90.12 750 ASN A O 1
ATOM 5814 N N . GLN A 1 751 ? -13.357 -21.626 -13.484 1.00 90.81 751 GLN A N 1
ATOM 5815 C CA . GLN A 1 751 ? -14.091 -20.364 -13.620 1.00 90.81 751 GLN A CA 1
ATOM 5816 C C . GLN A 1 751 ? -15.451 -20.532 -14.301 1.00 90.81 751 GLN A C 1
ATOM 5818 O O . GLN A 1 751 ? -16.430 -19.952 -13.841 1.00 90.81 751 GLN A O 1
ATOM 5823 N N . GLU A 1 752 ? -15.535 -21.336 -15.362 1.00 91.25 752 GLU A N 1
ATOM 5824 C CA . GLU A 1 752 ? -16.785 -21.572 -16.099 1.00 91.25 752 GLU A CA 1
ATOM 5825 C C . GLU A 1 752 ? -17.848 -22.217 -15.202 1.00 91.25 752 GLU A C 1
ATOM 5827 O O . GLU A 1 752 ? -18.956 -21.697 -15.069 1.00 91.25 752 GLU A O 1
ATOM 5832 N N . VAL A 1 753 ? -17.484 -23.292 -14.497 1.00 92.12 753 VAL A N 1
ATOM 5833 C CA . VAL A 1 753 ? -18.385 -23.975 -13.559 1.00 92.12 753 VAL A CA 1
ATOM 5834 C C . VAL A 1 753 ? -18.799 -23.039 -12.425 1.00 92.12 753 VAL A C 1
ATOM 5836 O O . VAL A 1 753 ? -19.960 -23.035 -12.015 1.00 92.12 753 VAL A O 1
ATOM 5839 N N . LEU A 1 754 ? -17.873 -22.234 -11.898 1.00 93.06 754 LEU A N 1
ATOM 5840 C CA . LEU A 1 754 ? -18.201 -21.274 -10.849 1.00 93.06 754 LEU A CA 1
ATOM 5841 C C . LEU A 1 754 ? -19.163 -20.186 -11.346 1.00 93.06 754 LEU A C 1
ATOM 5843 O O . LEU A 1 754 ? -20.124 -19.868 -10.642 1.00 93.06 754 LEU A O 1
ATOM 5847 N N . LYS A 1 755 ? -18.938 -19.658 -12.556 1.00 93.75 755 LYS A N 1
ATOM 5848 C CA . LYS A 1 755 ? -19.822 -18.690 -13.217 1.00 93.75 755 LYS A CA 1
ATOM 5849 C C . LYS A 1 755 ? -21.244 -19.246 -13.316 1.00 93.75 755 LYS A C 1
ATOM 5851 O O . LYS A 1 755 ? -22.175 -18.607 -12.830 1.00 93.75 755 LYS A O 1
ATOM 5856 N N . GLU A 1 756 ? -21.408 -20.464 -13.829 1.00 93.25 756 GLU A N 1
ATOM 5857 C CA . GLU A 1 756 ? -22.718 -21.124 -13.936 1.00 93.25 756 GLU A CA 1
ATOM 5858 C C . GLU A 1 756 ? -23.403 -21.308 -12.571 1.00 93.25 756 GLU A C 1
ATOM 5860 O O . GLU A 1 756 ? -24.606 -21.068 -12.419 1.00 93.25 756 GLU A O 1
ATOM 5865 N N . LEU A 1 757 ? -22.649 -21.719 -11.545 1.00 94.31 757 LEU A N 1
ATOM 5866 C CA . LEU A 1 757 ? -23.191 -21.908 -10.199 1.00 94.31 757 LEU A CA 1
ATOM 5867 C C . LEU A 1 757 ? -23.699 -20.596 -9.607 1.00 94.31 757 LEU A C 1
ATOM 5869 O O . LEU A 1 757 ? -24.800 -20.586 -9.055 1.00 94.31 757 LEU A O 1
ATOM 5873 N N . LEU A 1 758 ? -22.931 -19.515 -9.739 1.00 94.12 758 LEU A N 1
ATOM 5874 C CA . LEU A 1 758 ? -23.299 -18.187 -9.250 1.00 94.12 758 LEU A CA 1
ATOM 5875 C C . LEU A 1 758 ? -24.517 -17.626 -9.987 1.00 94.12 758 LEU A C 1
ATOM 5877 O O . LEU A 1 758 ? -25.477 -17.208 -9.345 1.00 94.12 758 LEU A O 1
ATOM 5881 N N . GLN A 1 759 ? -24.539 -17.720 -11.318 1.00 92.44 759 GLN A N 1
ATOM 5882 C CA . GLN A 1 759 ? -25.673 -17.281 -12.143 1.00 92.44 759 GLN A CA 1
ATOM 5883 C C . GLN A 1 759 ? -26.965 -18.061 -11.851 1.00 92.44 759 GLN A C 1
ATOM 5885 O O . GLN A 1 759 ? -28.066 -17.568 -12.079 1.00 92.44 759 GLN A O 1
ATOM 5890 N N . SER A 1 760 ? -26.852 -19.276 -11.307 1.00 92.38 760 SER A N 1
ATOM 5891 C CA . SER A 1 760 ? -28.001 -20.098 -10.919 1.00 92.38 760 SER A CA 1
ATOM 5892 C C . SER A 1 760 ? -28.604 -19.761 -9.544 1.00 92.38 760 SER A C 1
ATOM 5894 O O . SER A 1 760 ? -29.515 -20.468 -9.093 1.00 92.38 760 SER A O 1
ATOM 5896 N N . ILE A 1 761 ? -28.072 -18.758 -8.835 1.00 91.69 761 ILE A N 1
ATOM 5897 C CA . ILE A 1 761 ? -28.591 -18.280 -7.548 1.00 91.69 761 ILE A CA 1
ATOM 5898 C C . ILE A 1 761 ? -29.575 -17.138 -7.812 1.00 91.69 761 ILE A C 1
ATOM 5900 O O . ILE A 1 761 ? -29.236 -16.138 -8.432 1.00 91.69 761 ILE A O 1
ATOM 5904 N N . THR A 1 762 ? -30.801 -17.278 -7.313 1.00 85.06 762 THR A N 1
ATOM 5905 C CA . THR A 1 762 ? -31.860 -16.273 -7.463 1.00 85.06 762 THR A CA 1
ATOM 5906 C C . THR A 1 762 ? -32.296 -15.745 -6.099 1.00 85.06 762 THR A C 1
ATOM 5908 O O . THR A 1 762 ? -32.627 -16.543 -5.218 1.00 85.06 762 THR A O 1
ATOM 5911 N N . GLY A 1 763 ? -32.378 -14.420 -5.951 1.00 85.19 763 GLY A N 1
ATOM 5912 C CA . GLY A 1 763 ? -32.828 -13.753 -4.723 1.00 85.19 763 GLY A CA 1
ATOM 5913 C C . GLY A 1 763 ? -31.765 -13.674 -3.613 1.00 85.19 763 GLY A C 1
ATOM 5914 O O . GLY A 1 763 ? -30.604 -14.012 -3.848 1.00 85.19 763 GLY A O 1
ATOM 5915 N N . PRO A 1 764 ? -32.148 -13.221 -2.402 1.00 87.94 764 PRO A N 1
ATOM 5916 C CA . PRO A 1 764 ? -31.243 -13.113 -1.257 1.00 87.94 764 PRO A CA 1
ATOM 5917 C C . PRO A 1 764 ? -30.668 -14.478 -0.867 1.00 87.94 764 PRO A C 1
ATOM 5919 O O . PRO A 1 764 ? -31.410 -15.430 -0.613 1.00 87.94 764 PRO A O 1
ATOM 5922 N N . ALA A 1 765 ? -29.342 -14.586 -0.815 1.00 92.69 765 ALA A N 1
ATOM 5923 C CA . ALA A 1 765 ? -28.657 -15.847 -0.561 1.00 92.69 765 ALA A CA 1
ATOM 5924 C C . ALA A 1 765 ? -27.317 -15.646 0.151 1.00 92.69 765 ALA A C 1
ATOM 5926 O O . ALA A 1 765 ? -26.673 -14.604 0.011 1.00 92.69 765 ALA A O 1
ATOM 5927 N N . THR A 1 766 ? -26.901 -16.695 0.862 1.00 94.75 766 THR A N 1
ATOM 5928 C CA . THR A 1 766 ? -25.549 -16.845 1.404 1.00 94.75 766 THR A CA 1
ATOM 5929 C C . THR A 1 766 ? -24.762 -17.842 0.550 1.00 94.75 766 THR A C 1
ATOM 5931 O O . THR A 1 766 ? -25.310 -18.880 0.151 1.00 94.75 766 THR A O 1
ATOM 5934 N N . ALA A 1 767 ? -23.485 -17.560 0.290 1.00 96.12 767 ALA A N 1
ATOM 5935 C CA . ALA A 1 767 ? -22.529 -18.510 -0.276 1.00 96.12 767 ALA A CA 1
ATOM 5936 C C . ALA A 1 767 ? -21.313 -18.711 0.633 1.00 96.12 767 ALA A C 1
ATOM 5938 O O . ALA A 1 767 ? -20.838 -17.776 1.269 1.00 96.12 767 ALA A O 1
ATOM 5939 N N . TYR A 1 768 ? -20.809 -19.941 0.669 1.00 95.94 768 TYR A N 1
ATOM 5940 C CA . TYR A 1 768 ? -19.600 -20.332 1.391 1.00 95.94 768 TYR A CA 1
ATOM 5941 C C . TYR A 1 768 ? -18.536 -20.776 0.389 1.00 95.94 768 TYR A C 1
ATOM 5943 O O . TYR A 1 768 ? -18.792 -21.667 -0.426 1.00 95.94 768 TYR A O 1
ATOM 5951 N N . PHE A 1 769 ? -17.354 -20.176 0.463 1.00 94.06 769 PHE A N 1
ATOM 5952 C CA . PHE A 1 769 ? -16.185 -20.550 -0.322 1.00 94.06 769 PHE A CA 1
ATOM 5953 C C . PHE A 1 769 ? -15.056 -20.931 0.619 1.00 94.06 769 PHE A C 1
ATOM 5955 O O . PHE A 1 769 ? -14.616 -20.095 1.403 1.00 94.06 769 PHE A O 1
ATOM 5962 N N . ALA A 1 770 ? -14.564 -22.162 0.508 1.00 90.88 770 ALA A N 1
ATOM 5963 C CA . ALA A 1 770 ? -13.391 -22.623 1.235 1.00 90.88 770 ALA A CA 1
ATOM 5964 C C . ALA A 1 770 ? -12.319 -23.137 0.289 1.00 90.88 770 ALA A C 1
ATOM 5966 O O . ALA A 1 770 ? -12.603 -23.910 -0.627 1.00 90.88 770 ALA A O 1
ATOM 5967 N N . GLY A 1 771 ? -11.080 -22.728 0.530 1.00 86.75 771 GLY A N 1
ATOM 5968 C CA . GLY A 1 771 ? -9.947 -23.143 -0.283 1.00 86.75 771 GLY A CA 1
ATOM 5969 C C . GLY A 1 771 ? -8.721 -22.272 -0.060 1.00 86.75 771 GLY A C 1
ATOM 5970 O O . GLY A 1 771 ? -8.730 -21.305 0.704 1.00 86.75 771 GLY A O 1
ATOM 5971 N N . HIS A 1 772 ? -7.640 -22.611 -0.754 1.00 84.38 772 HIS A N 1
ATOM 5972 C CA . HIS A 1 772 ? -6.431 -21.802 -0.710 1.00 84.38 772 HIS A CA 1
ATOM 5973 C C . HIS A 1 772 ? -6.647 -20.486 -1.452 1.00 84.38 772 HIS A C 1
ATOM 5975 O O . HIS A 1 772 ? -7.026 -20.477 -2.620 1.00 84.38 772 HIS A O 1
ATOM 5981 N N . VAL A 1 773 ? -6.351 -19.371 -0.794 1.00 84.62 773 VAL A N 1
ATOM 5982 C CA . VAL A 1 773 ? -6.241 -18.073 -1.457 1.00 84.62 773 VAL A CA 1
ATOM 5983 C C . VAL A 1 773 ? -4.774 -17.839 -1.760 1.00 84.62 773 VAL A C 1
ATOM 5985 O O . VAL A 1 773 ? -3.928 -17.807 -0.865 1.00 84.62 773 VAL A O 1
ATOM 5988 N N . HIS A 1 774 ? -4.459 -17.699 -3.042 1.00 80.81 774 HIS A N 1
ATOM 5989 C CA . HIS A 1 774 ? -3.141 -17.249 -3.441 1.00 80.81 774 HIS A CA 1
ATOM 5990 C C . HIS A 1 774 ? -3.078 -15.746 -3.205 1.00 80.81 774 HIS A C 1
ATOM 5992 O O . HIS A 1 774 ? -3.888 -15.015 -3.762 1.00 80.81 774 HIS A O 1
ATOM 5998 N N . GLN A 1 775 ? -2.086 -15.276 -2.451 1.00 69.56 775 GLN A N 1
ATOM 5999 C CA . GLN A 1 775 ? -1.897 -13.862 -2.080 1.00 69.56 775 GLN A CA 1
ATOM 6000 C C . GLN A 1 775 ? -1.440 -12.957 -3.245 1.00 69.56 775 GLN A C 1
ATOM 6002 O O . GLN A 1 775 ? -0.794 -11.931 -3.038 1.00 69.56 775 GLN A O 1
ATOM 6007 N N . GLY A 1 776 ? -1.733 -13.367 -4.481 1.00 63.66 776 GLY A N 1
ATOM 6008 C CA . GLY A 1 776 ? -1.258 -12.723 -5.700 1.00 63.66 776 GLY A CA 1
ATOM 6009 C C . GLY A 1 776 ? 0.260 -12.766 -5.875 1.00 63.66 776 GLY A C 1
ATOM 6010 O O . GLY A 1 776 ? 1.008 -13.324 -5.063 1.00 63.66 776 GLY A O 1
ATOM 6011 N N . GLU A 1 777 ? 0.729 -12.189 -6.972 1.00 61.00 777 GLU A N 1
ATOM 6012 C CA . GLU A 1 777 ? 2.141 -11.849 -7.094 1.00 61.00 777 GLU A CA 1
ATOM 6013 C C . GLU A 1 777 ? 2.506 -10.733 -6.109 1.00 61.00 777 GLU A C 1
ATOM 6015 O O . GLU A 1 777 ? 1.662 -9.960 -5.647 1.00 61.00 777 GLU A O 1
ATOM 6020 N N . LEU A 1 778 ? 3.789 -10.669 -5.747 1.00 52.59 778 LEU A N 1
ATOM 6021 C CA . LEU A 1 778 ? 4.330 -9.541 -4.996 1.00 52.59 778 LEU A CA 1
ATOM 6022 C C . LEU A 1 778 ? 3.903 -8.241 -5.678 1.00 52.59 778 LEU A C 1
ATOM 6024 O O . LEU A 1 778 ? 4.267 -8.002 -6.827 1.00 52.59 778 LEU A O 1
ATOM 6028 N N . PHE A 1 779 ? 3.165 -7.416 -4.933 1.00 50.44 779 PHE A N 1
ATOM 6029 C CA . PHE A 1 779 ? 2.722 -6.091 -5.346 1.00 50.44 779 PHE A CA 1
ATOM 6030 C C . PHE A 1 779 ? 1.613 -6.022 -6.416 1.00 50.44 779 PHE A C 1
ATOM 6032 O O . PHE A 1 779 ? 1.278 -4.926 -6.866 1.00 50.44 779 PHE A O 1
ATOM 6039 N N . GLU A 1 780 ? 0.953 -7.140 -6.730 1.00 58.91 780 GLU A N 1
ATOM 6040 C CA . GLU A 1 780 ? -0.284 -7.160 -7.521 1.00 58.91 780 GLU A CA 1
ATOM 6041 C C . GLU A 1 780 ? -1.460 -7.685 -6.673 1.00 58.91 780 GLU A C 1
ATOM 6043 O O . GLU A 1 780 ? -1.912 -8.813 -6.890 1.00 58.91 780 GLU A O 1
ATOM 6048 N N . PRO A 1 781 ? -1.991 -6.905 -5.704 1.00 63.19 781 PRO A N 1
ATOM 6049 C CA . PRO A 1 781 ? -3.055 -7.378 -4.810 1.00 63.19 781 PRO A CA 1
ATOM 6050 C C . PRO A 1 781 ? -4.313 -7.830 -5.560 1.00 63.19 781 PRO A C 1
ATOM 6052 O O . PRO A 1 781 ? -4.958 -8.796 -5.166 1.00 63.19 781 PRO A O 1
ATOM 6055 N N . ALA A 1 782 ? -4.608 -7.218 -6.714 1.00 67.69 782 ALA A N 1
ATOM 6056 C CA . ALA A 1 782 ? -5.726 -7.606 -7.575 1.00 67.69 782 ALA A CA 1
ATOM 6057 C C . ALA A 1 782 ? -5.595 -9.018 -8.186 1.00 67.69 782 ALA A C 1
ATOM 6059 O O . ALA A 1 782 ? -6.599 -9.582 -8.619 1.00 67.69 782 ALA A O 1
ATOM 6060 N N . SER A 1 783 ? -4.382 -9.589 -8.220 1.00 70.88 783 SER A N 1
ATOM 6061 C CA . SER A 1 783 ? -4.126 -10.985 -8.618 1.00 70.88 783 SER A CA 1
ATOM 6062 C C . SER A 1 783 ? -4.290 -11.978 -7.462 1.00 70.88 783 SER A C 1
ATOM 6064 O O . SER A 1 783 ? -4.194 -13.193 -7.670 1.00 70.88 783 SER A O 1
ATOM 6066 N N . SER A 1 784 ? -4.526 -11.472 -6.244 1.00 75.88 784 SER A N 1
ATOM 6067 C CA . SER A 1 784 ? -4.952 -12.293 -5.119 1.00 75.88 784 SER A CA 1
ATOM 6068 C C . SER A 1 784 ? -6.322 -12.879 -5.414 1.00 75.88 784 SER A C 1
ATOM 6070 O O . SER A 1 784 ? -7.216 -12.192 -5.918 1.00 75.88 784 SER A O 1
ATOM 6072 N N . GLY A 1 785 ? -6.479 -14.169 -5.148 1.00 86.88 785 GLY A N 1
ATOM 6073 C CA . GLY A 1 785 ? -7.687 -14.874 -5.533 1.00 86.88 785 GLY A CA 1
ATOM 6074 C C . GLY A 1 785 ? -7.792 -16.269 -4.957 1.00 86.88 785 GLY A C 1
ATOM 6075 O O . GLY A 1 785 ? -6.794 -16.895 -4.590 1.00 86.88 785 GLY A O 1
ATOM 6076 N N . LEU A 1 786 ? -9.028 -16.753 -4.896 1.00 89.12 786 LEU A N 1
ATOM 6077 C CA . LEU A 1 786 ? -9.331 -18.125 -4.517 1.00 89.12 786 LEU A CA 1
ATOM 6078 C C . LEU A 1 786 ? -8.793 -19.059 -5.602 1.00 89.12 786 LEU A C 1
ATOM 6080 O O . LEU A 1 786 ? -9.131 -18.894 -6.772 1.00 89.12 786 LEU A O 1
ATOM 6084 N N . MET A 1 787 ? -7.957 -20.023 -5.231 1.00 87.25 787 MET A N 1
ATOM 6085 C CA . MET A 1 787 ? -7.469 -21.036 -6.160 1.00 87.25 787 MET A CA 1
ATOM 6086 C C . MET A 1 787 ? -8.633 -21.922 -6.603 1.00 87.25 787 MET A C 1
ATOM 6088 O O . MET A 1 787 ? -9.381 -22.459 -5.780 1.00 87.25 787 MET A O 1
ATOM 6092 N N . LEU A 1 788 ? -8.767 -22.053 -7.916 1.00 87.06 788 LEU A N 1
ATOM 6093 C CA . LEU A 1 788 ? -9.721 -22.908 -8.602 1.00 87.06 788 LEU A CA 1
ATOM 6094 C C . LEU A 1 788 ? -8.974 -24.095 -9.234 1.00 87.06 788 LEU A C 1
ATOM 6096 O O . LEU A 1 788 ? -7.749 -24.218 -9.144 1.00 87.06 788 LEU A O 1
ATOM 6100 N N . ALA A 1 789 ? -9.713 -24.993 -9.877 1.00 82.69 789 ALA A N 1
ATOM 6101 C CA . ALA A 1 789 ? -9.126 -26.111 -10.608 1.00 82.69 789 ALA A CA 1
ATOM 6102 C C . ALA A 1 789 ? -8.216 -25.644 -11.764 1.00 82.69 789 ALA A C 1
ATOM 6104 O O . ALA A 1 789 ? -8.321 -24.517 -12.238 1.00 82.69 789 ALA A O 1
ATOM 6105 N N . ASN A 1 790 ? -7.322 -26.521 -12.239 1.00 77.94 790 ASN A N 1
ATOM 6106 C CA . ASN A 1 790 ? -6.358 -26.244 -13.327 1.00 77.94 790 ASN A CA 1
ATOM 6107 C C . ASN A 1 790 ? -5.376 -25.092 -13.077 1.00 77.94 790 ASN A C 1
ATOM 6109 O O . ASN A 1 790 ? -4.765 -24.592 -14.019 1.00 77.94 790 ASN A O 1
ATOM 6113 N N . GLY A 1 791 ? -5.214 -24.660 -11.826 1.00 75.31 791 GLY A N 1
ATOM 6114 C CA . GLY A 1 791 ? -4.400 -23.486 -11.515 1.00 75.31 791 GLY A CA 1
ATOM 6115 C C . GLY A 1 791 ? -5.058 -22.161 -11.910 1.00 75.31 791 GLY A C 1
ATOM 6116 O O . GLY A 1 791 ? -4.404 -21.121 -11.819 1.00 75.31 791 GLY A O 1
ATOM 6117 N N . GLU A 1 792 ? -6.335 -22.182 -12.310 1.00 86.69 792 GLU A N 1
ATOM 6118 C CA . GLU A 1 792 ? -7.146 -20.974 -12.428 1.00 86.69 792 GLU A CA 1
ATOM 6119 C C . GLU A 1 792 ? -7.353 -20.342 -11.047 1.00 86.69 792 GLU A C 1
ATOM 6121 O O . GLU A 1 792 ? -7.169 -20.966 -9.997 1.00 86.69 792 GLU A O 1
ATOM 6126 N N . ARG A 1 793 ? -7.739 -19.070 -11.037 1.00 87.75 793 ARG A N 1
ATOM 6127 C CA . ARG A 1 793 ? -8.036 -18.319 -9.815 1.00 87.75 793 ARG A CA 1
ATOM 6128 C C . ARG A 1 793 ? -9.371 -17.616 -9.978 1.00 87.75 793 ARG A C 1
ATOM 6130 O O . ARG A 1 793 ? -9.808 -17.417 -11.099 1.00 87.75 793 ARG A O 1
ATOM 6137 N N . LEU A 1 794 ? -10.020 -17.268 -8.877 1.00 90.56 794 LEU A N 1
ATOM 6138 C CA . LEU A 1 794 ? -11.043 -16.233 -8.847 1.00 90.56 794 LEU A CA 1
ATOM 6139 C C . LEU A 1 794 ? -10.420 -15.013 -8.182 1.00 90.56 794 LEU A C 1
ATOM 6141 O O . LEU A 1 794 ? -10.363 -14.916 -6.958 1.00 90.56 794 LEU A O 1
ATOM 6145 N N . THR A 1 795 ? -9.868 -14.138 -9.003 1.00 86.56 795 THR A N 1
ATOM 6146 C CA . THR A 1 795 ? -9.169 -12.918 -8.612 1.00 86.56 795 THR A CA 1
ATOM 6147 C C . THR A 1 795 ? -10.125 -11.738 -8.544 1.00 86.56 795 THR A C 1
ATOM 6149 O O . THR A 1 795 ? -11.190 -11.740 -9.164 1.00 86.56 795 THR A O 1
ATOM 6152 N N . MET A 1 796 ? -9.715 -10.670 -7.860 1.00 82.19 796 MET A N 1
ATOM 6153 C CA . MET A 1 796 ? -10.450 -9.405 -7.916 1.00 82.19 796 MET A CA 1
ATOM 6154 C C . MET A 1 796 ? -10.639 -8.925 -9.366 1.00 82.19 796 MET A C 1
ATOM 6156 O O . MET A 1 796 ? -11.720 -8.462 -9.717 1.00 82.19 796 MET A O 1
ATOM 6160 N N . ARG A 1 797 ? -9.626 -9.087 -10.232 1.00 79.31 797 ARG A N 1
ATOM 6161 C CA . ARG A 1 797 ? -9.720 -8.727 -11.659 1.00 79.31 797 ARG A CA 1
ATOM 6162 C C . ARG A 1 797 ? -10.878 -9.436 -12.362 1.00 79.31 797 ARG A C 1
ATOM 6164 O O . ARG A 1 797 ? -11.566 -8.811 -13.158 1.00 79.31 797 ARG A O 1
ATOM 6171 N N . GLU A 1 798 ? -11.083 -10.721 -12.100 1.00 85.38 798 GLU A N 1
ATOM 6172 C CA . GLU A 1 798 ? -12.179 -11.484 -12.709 1.00 85.38 798 GLU A CA 1
ATOM 6173 C C . GLU A 1 798 ? -13.539 -11.095 -12.141 1.00 85.38 798 GLU A C 1
ATOM 6175 O O . GLU A 1 798 ? -14.501 -10.987 -12.893 1.00 85.38 798 GLU A O 1
ATOM 6180 N N . LEU A 1 799 ? -13.610 -10.805 -10.843 1.00 87.69 799 LEU A N 1
ATOM 6181 C CA . LEU A 1 799 ? -14.830 -10.339 -10.176 1.00 87.69 799 LEU A CA 1
ATOM 6182 C C . LEU A 1 799 ? -15.313 -8.973 -10.685 1.00 87.69 799 LEU A C 1
ATOM 6184 O O . LEU A 1 799 ? -16.511 -8.681 -10.675 1.00 87.69 799 LEU A O 1
ATOM 6188 N N . LEU A 1 800 ? -14.388 -8.150 -11.179 1.00 82.50 800 LEU A N 1
ATOM 6189 C CA . LEU A 1 800 ? -14.697 -6.865 -11.801 1.00 82.50 800 LEU A CA 1
ATOM 6190 C C . LEU A 1 800 ? -15.122 -6.969 -13.265 1.00 82.50 800 LEU A C 1
ATOM 6192 O O . LEU A 1 800 ? -15.690 -6.012 -13.790 1.00 82.50 800 LEU A O 1
ATOM 6196 N N . ARG A 1 801 ? -14.894 -8.105 -13.934 1.00 83.75 801 ARG A N 1
ATOM 6197 C CA . ARG A 1 801 ? -15.309 -8.261 -15.331 1.00 83.75 801 ARG A CA 1
ATOM 6198 C C . ARG A 1 801 ? -16.827 -8.183 -15.453 1.00 83.75 801 ARG A C 1
ATOM 6200 O O . ARG A 1 801 ? -17.579 -8.698 -14.615 1.00 83.75 801 ARG A O 1
ATOM 6207 N N . ARG A 1 802 ? -17.260 -7.529 -16.526 1.00 83.38 802 ARG A N 1
ATOM 6208 C CA . ARG A 1 802 ? -18.653 -7.435 -16.950 1.00 83.38 802 ARG A CA 1
ATOM 6209 C C . ARG A 1 802 ? -18.806 -8.102 -18.318 1.00 83.38 802 ARG A C 1
ATOM 6211 O O . ARG A 1 802 ? -17.884 -8.021 -19.131 1.00 83.38 802 ARG A O 1
ATOM 6218 N N . ASP A 1 803 ? -19.927 -8.780 -18.538 1.00 84.38 803 ASP A N 1
ATOM 6219 C CA . ASP A 1 803 ? -20.316 -9.294 -19.854 1.00 84.38 803 ASP A CA 1
ATOM 6220 C C . ASP A 1 803 ? -20.755 -8.112 -20.763 1.00 84.38 803 ASP A C 1
ATOM 6222 O O . ASP A 1 803 ? -20.835 -6.965 -20.315 1.00 84.38 803 ASP A O 1
ATOM 6226 N N . GLU A 1 804 ? -20.999 -8.350 -22.059 1.00 85.31 804 GLU A N 1
ATOM 6227 C CA . GLU A 1 804 ? -21.306 -7.285 -23.044 1.00 85.31 804 GLU A CA 1
ATOM 6228 C C . GLU A 1 804 ? -22.557 -6.456 -22.698 1.00 85.31 804 GLU A C 1
ATOM 6230 O O . GLU A 1 804 ? -22.675 -5.300 -23.103 1.00 85.31 804 GLU A O 1
ATOM 6235 N N . ASP A 1 805 ? -23.480 -7.036 -21.934 1.00 83.56 805 ASP A N 1
ATOM 6236 C CA . ASP A 1 805 ? -24.702 -6.397 -21.441 1.00 83.56 805 ASP A CA 1
ATOM 6237 C C . ASP A 1 805 ? -24.494 -5.586 -20.147 1.00 83.56 805 ASP A C 1
ATOM 6239 O O . ASP A 1 805 ? -25.446 -5.025 -19.603 1.00 83.56 805 ASP A O 1
ATOM 6243 N N . GLY A 1 806 ? -23.255 -5.513 -19.650 1.00 79.75 806 GLY A N 1
ATOM 6244 C CA . GLY A 1 806 ? -22.883 -4.813 -18.423 1.00 79.75 806 GLY A CA 1
ATOM 6245 C C . GLY A 1 806 ? -23.105 -5.619 -17.142 1.00 79.75 806 GLY A C 1
ATOM 6246 O O . GLY A 1 806 ? -22.796 -5.122 -16.057 1.00 79.75 806 GLY A O 1
ATOM 6247 N N . THR A 1 807 ? -23.604 -6.857 -17.225 1.00 83.12 807 THR A N 1
ATOM 6248 C CA . THR A 1 807 ? -23.816 -7.703 -16.042 1.00 83.12 807 THR A CA 1
ATOM 6249 C C . THR A 1 807 ? -22.498 -8.243 -15.489 1.00 83.12 807 THR A C 1
ATOM 6251 O O . THR A 1 807 ? -21.533 -8.454 -16.221 1.00 83.12 807 THR A O 1
ATOM 6254 N N . ALA A 1 808 ? -22.415 -8.450 -14.171 1.00 84.81 808 ALA A N 1
ATOM 6255 C CA . ALA A 1 808 ? -21.225 -9.032 -13.553 1.00 84.81 808 ALA A CA 1
ATOM 6256 C C . ALA A 1 808 ? -20.991 -10.461 -14.055 1.00 84.81 808 ALA A C 1
ATOM 6258 O O . ALA A 1 808 ? -21.883 -11.302 -13.957 1.00 84.81 808 ALA A O 1
ATOM 6259 N N . GLN A 1 809 ? -19.770 -10.754 -14.520 1.00 88.69 809 GLN A N 1
ATOM 6260 C CA . GLN A 1 809 ? -19.416 -12.094 -14.995 1.00 88.69 809 GLN A CA 1
ATOM 6261 C C . GLN A 1 809 ? -19.580 -13.143 -13.881 1.00 88.69 809 GLN A C 1
ATOM 6263 O O . GLN A 1 809 ? -20.007 -14.267 -14.139 1.00 88.69 809 GLN A O 1
ATOM 6268 N N . PHE A 1 810 ? -19.267 -12.759 -12.642 1.00 92.56 810 PHE A N 1
ATOM 6269 C CA . PHE A 1 810 ? -19.423 -13.571 -11.438 1.00 92.56 810 PHE A CA 1
ATOM 6270 C C . PHE A 1 810 ? -20.342 -12.837 -10.451 1.00 92.56 810 PHE A C 1
ATOM 6272 O O . PHE A 1 810 ? -19.839 -12.150 -9.564 1.00 92.56 810 PHE A O 1
ATOM 6279 N N . PRO A 1 811 ? -21.676 -12.929 -10.596 1.00 91.12 811 PRO A N 1
ATOM 6280 C CA . PRO A 1 811 ? -22.603 -12.207 -9.731 1.00 91.12 811 PRO A CA 1
ATOM 6281 C C . PRO A 1 811 ? -22.561 -12.803 -8.321 1.00 91.12 811 PRO A C 1
ATOM 6283 O O . PRO A 1 811 ? -22.986 -13.941 -8.098 1.00 91.12 811 PRO A O 1
ATOM 6286 N N . MET A 1 812 ? -22.012 -12.054 -7.366 1.00 93.31 812 MET A N 1
ATOM 6287 C CA . MET A 1 812 ? -21.865 -12.538 -5.996 1.00 93.31 812 MET A CA 1
ATOM 6288 C C . MET A 1 812 ? -23.194 -12.465 -5.233 1.00 93.31 812 MET A C 1
ATOM 6290 O O . MET A 1 812 ? -23.915 -11.473 -5.356 1.00 93.31 812 MET A O 1
ATOM 6294 N N . PRO A 1 813 ? -23.537 -13.483 -4.419 1.00 92.75 813 PRO A N 1
ATOM 6295 C CA . PRO A 1 813 ? -24.691 -13.421 -3.528 1.00 92.75 813 PRO A CA 1
ATOM 6296 C C . PRO A 1 813 ? -24.549 -12.304 -2.497 1.00 92.75 813 PRO A C 1
ATOM 6298 O O . PRO A 1 813 ? -23.439 -11.904 -2.156 1.00 92.75 813 PRO A O 1
ATOM 6301 N N . SER A 1 814 ? -25.676 -11.858 -1.936 1.00 90.94 814 SER A N 1
ATOM 6302 C CA . SER A 1 814 ? -25.706 -10.784 -0.935 1.00 90.94 814 SER A CA 1
ATOM 6303 C C . SER A 1 814 ? -24.784 -11.040 0.259 1.00 90.94 814 SER A C 1
ATOM 6305 O O . SER A 1 814 ? -24.197 -10.096 0.778 1.00 90.94 814 SER A O 1
ATOM 6307 N N . ARG A 1 815 ? -24.652 -12.301 0.688 1.00 93.81 815 ARG A N 1
ATOM 6308 C CA . ARG A 1 815 ? -23.819 -12.703 1.825 1.00 93.81 815 ARG A CA 1
ATOM 6309 C C . ARG A 1 815 ? -22.797 -13.747 1.409 1.00 93.81 815 ARG A C 1
ATOM 6311 O O . ARG A 1 815 ? -23.152 -14.758 0.801 1.00 93.81 815 ARG A O 1
ATOM 6318 N N . VAL A 1 816 ? -21.537 -13.532 1.763 1.00 96.25 816 VAL A N 1
ATOM 6319 C CA . VAL A 1 816 ? -20.449 -14.447 1.414 1.00 96.25 816 VAL A CA 1
ATOM 6320 C C . VAL A 1 816 ? -19.572 -14.739 2.628 1.00 96.25 816 VAL A C 1
ATOM 6322 O O . VAL A 1 816 ? -19.137 -13.827 3.320 1.00 96.25 816 VAL A O 1
ATOM 6325 N N . VAL A 1 817 ? -19.269 -16.016 2.860 1.00 96.75 817 VAL A N 1
ATOM 6326 C CA . VAL A 1 817 ? -18.210 -16.458 3.776 1.00 96.75 817 VAL A CA 1
ATOM 6327 C C . VAL A 1 817 ? -17.033 -16.957 2.939 1.00 96.75 817 VAL A C 1
ATOM 6329 O O . VAL A 1 817 ? -17.169 -17.920 2.185 1.00 96.75 817 VAL A O 1
ATOM 6332 N N . LEU A 1 818 ? -15.886 -16.293 3.059 1.00 94.75 818 LEU A N 1
ATOM 6333 C CA . LEU A 1 818 ? -14.613 -16.630 2.426 1.00 94.75 818 LEU A CA 1
ATOM 6334 C C . LEU A 1 818 ? -13.681 -17.285 3.454 1.00 94.75 818 LEU A C 1
ATOM 6336 O O . LEU A 1 818 ? -12.875 -16.630 4.112 1.00 94.75 818 LEU A O 1
ATOM 6340 N N . ALA A 1 819 ? -13.773 -18.602 3.568 1.00 91.62 819 ALA A N 1
ATOM 6341 C CA . ALA A 1 819 ? -12.921 -19.435 4.404 1.00 91.62 819 ALA A CA 1
ATOM 6342 C C . ALA A 1 819 ? -11.622 -19.822 3.674 1.00 91.62 819 ALA A C 1
ATOM 6344 O O . ALA A 1 819 ? -11.396 -20.969 3.285 1.00 91.62 819 ALA A O 1
ATOM 6345 N N . GLY A 1 820 ? -10.760 -18.839 3.433 1.00 87.56 820 GLY A N 1
ATOM 6346 C CA . GLY A 1 820 ? -9.454 -19.066 2.814 1.00 87.56 820 GLY A CA 1
ATOM 6347 C C . GLY A 1 820 ? -8.382 -18.189 3.433 1.00 87.56 820 GLY A C 1
ATOM 6348 O O . GLY A 1 820 ? -8.698 -17.094 3.882 1.00 87.56 820 GLY A O 1
ATOM 6349 N N . CYS A 1 821 ? -7.137 -18.667 3.479 1.00 86.25 821 CYS A N 1
ATOM 6350 C CA . CYS A 1 821 ? -6.007 -17.997 4.137 1.00 86.25 821 CYS A CA 1
ATOM 6351 C C . CYS A 1 821 ? -5.825 -16.536 3.690 1.00 86.25 821 CYS A C 1
ATOM 6353 O O . CYS A 1 821 ? -5.645 -16.287 2.501 1.00 86.25 821 CYS A O 1
ATOM 6355 N N . SER A 1 822 ? -5.847 -15.590 4.634 1.00 86.25 822 SER A N 1
ATOM 6356 C CA . SER A 1 822 ? -5.753 -14.138 4.390 1.00 86.25 822 SER A CA 1
ATOM 6357 C C . SER A 1 822 ? -6.639 -13.663 3.222 1.00 86.25 822 SER A C 1
ATOM 6359 O O . SER A 1 822 ? -6.207 -12.924 2.334 1.00 86.25 822 SER A O 1
ATOM 6361 N N . SER A 1 823 ? -7.891 -14.128 3.190 1.00 89.69 823 SER A N 1
ATOM 6362 C CA . SER A 1 823 ? -8.884 -13.803 2.149 1.00 89.69 823 SER A CA 1
ATOM 6363 C C . SER A 1 823 ? -9.353 -12.344 2.175 1.00 89.69 823 SER A C 1
ATOM 6365 O O . SER A 1 823 ? -9.890 -11.862 1.175 1.00 89.69 823 SER A O 1
ATOM 6367 N N . LEU A 1 824 ? -9.065 -11.616 3.262 1.00 87.38 824 LEU A N 1
ATOM 6368 C CA . LEU A 1 824 ? -9.123 -10.154 3.310 1.00 87.38 824 LEU A CA 1
ATOM 6369 C C . LEU A 1 824 ? -8.291 -9.524 2.175 1.00 87.38 824 LEU A C 1
ATOM 6371 O O . LEU A 1 824 ? -8.672 -8.498 1.611 1.00 87.38 824 LEU A O 1
ATOM 6375 N N . GLY A 1 825 ? -7.175 -10.176 1.825 1.00 77.81 825 GLY A N 1
ATOM 6376 C CA . GLY A 1 825 ? -6.214 -9.762 0.803 1.00 77.81 825 GLY A CA 1
ATOM 6377 C C . GLY A 1 825 ? -5.274 -8.641 1.242 1.00 77.81 825 GLY A C 1
ATOM 6378 O O . GLY A 1 825 ? -4.727 -7.938 0.399 1.00 77.81 825 GLY A O 1
ATOM 6379 N N . VAL A 1 826 ? -5.064 -8.488 2.551 1.00 72.81 826 VAL A N 1
ATOM 6380 C CA . VAL A 1 826 ? -4.015 -7.625 3.107 1.00 72.81 826 VAL A CA 1
ATOM 6381 C C . VAL A 1 826 ? -2.746 -8.446 3.249 1.00 72.81 826 VAL A C 1
ATOM 6383 O O . VAL A 1 826 ? -2.700 -9.421 4.001 1.00 72.81 826 VAL A O 1
ATOM 6386 N N . ARG A 1 827 ? -1.690 -8.044 2.543 1.00 66.19 827 ARG A N 1
ATOM 6387 C CA . ARG A 1 827 ? -0.393 -8.708 2.635 1.00 66.19 827 ARG A CA 1
ATOM 6388 C C . ARG A 1 827 ? 0.496 -7.975 3.630 1.00 66.19 827 ARG A C 1
ATOM 6390 O O . ARG A 1 827 ? 1.016 -6.907 3.338 1.00 66.19 827 ARG A O 1
ATOM 6397 N N . VAL A 1 828 ? 0.716 -8.582 4.790 1.00 61.00 828 VAL A N 1
ATOM 6398 C CA . VAL A 1 828 ? 1.687 -8.084 5.772 1.00 61.00 828 VAL A CA 1
ATOM 6399 C C . VAL A 1 828 ? 3.048 -8.698 5.464 1.00 61.00 828 VAL A C 1
ATOM 6401 O O . VAL A 1 828 ? 3.218 -9.913 5.581 1.00 61.00 828 VAL A O 1
ATOM 6404 N N . THR A 1 829 ? 4.030 -7.892 5.066 1.00 54.59 829 THR A N 1
ATOM 6405 C CA . THR A 1 829 ? 5.424 -8.344 4.995 1.00 54.59 829 THR A CA 1
ATOM 6406 C C . THR A 1 829 ? 6.068 -8.174 6.373 1.00 54.59 829 THR A C 1
ATOM 6408 O O . THR A 1 829 ? 6.124 -7.085 6.928 1.00 54.59 829 THR A O 1
ATOM 6411 N N . ALA A 1 830 ? 6.554 -9.272 6.962 1.00 43.91 830 ALA A N 1
ATOM 6412 C CA . ALA A 1 830 ? 7.243 -9.254 8.260 1.00 43.91 830 ALA A CA 1
ATOM 6413 C C . ALA A 1 830 ? 8.680 -8.684 8.188 1.00 43.91 830 ALA A C 1
ATOM 6415 O O . ALA A 1 830 ? 9.426 -8.749 9.166 1.00 43.91 830 ALA A O 1
ATOM 6416 N N . THR A 1 831 ? 9.111 -8.196 7.020 1.00 45.28 831 THR A N 1
ATOM 6417 C CA . THR A 1 831 ? 10.472 -7.709 6.790 1.00 45.28 831 THR A CA 1
ATOM 6418 C C . THR A 1 831 ? 10.652 -6.287 7.316 1.00 45.28 831 THR A C 1
ATOM 6420 O O . THR A 1 831 ? 9.923 -5.385 6.920 1.00 45.28 831 THR A O 1
ATOM 6423 N N . ASP A 1 832 ? 11.676 -6.102 8.161 1.00 37.38 832 ASP A N 1
ATOM 6424 C CA . ASP A 1 832 ? 12.183 -4.833 8.724 1.00 37.38 832 ASP A CA 1
ATOM 6425 C C . ASP A 1 832 ? 12.767 -3.887 7.650 1.00 37.38 832 ASP A C 1
ATOM 6427 O O . ASP A 1 832 ? 13.879 -3.369 7.776 1.00 37.38 832 ASP A O 1
ATOM 6431 N N . THR A 1 833 ? 12.064 -3.636 6.548 1.00 41.19 833 THR A N 1
ATOM 6432 C CA . THR A 1 833 ? 12.472 -2.555 5.652 1.00 41.19 833 THR A CA 1
ATOM 6433 C C . THR A 1 833 ? 12.056 -1.244 6.292 1.00 41.19 833 THR A C 1
ATOM 6435 O O . THR A 1 833 ? 10.903 -0.827 6.175 1.00 41.19 833 THR A O 1
ATOM 6438 N N . LYS A 1 834 ? 13.007 -0.608 6.988 1.00 39.66 834 LYS A N 1
ATOM 6439 C CA . LYS A 1 834 ? 12.930 0.790 7.421 1.00 39.66 834 LYS A CA 1
ATOM 6440 C C . LYS A 1 834 ? 12.324 1.637 6.287 1.00 39.66 834 LYS A C 1
ATOM 6442 O O . LYS A 1 834 ? 12.994 1.925 5.303 1.00 39.66 834 LYS A O 1
ATOM 6447 N N . GLY A 1 835 ? 11.049 1.996 6.430 1.00 41.75 835 GLY A N 1
ATOM 6448 C CA . GLY A 1 835 ? 10.405 3.102 5.718 1.00 41.75 835 GLY A CA 1
ATOM 6449 C C . GLY A 1 835 ? 9.741 2.859 4.353 1.00 41.75 835 GLY A C 1
ATOM 6450 O O . GLY A 1 835 ? 9.224 3.839 3.831 1.00 41.75 835 GLY A O 1
ATOM 6451 N N . VAL A 1 836 ? 9.716 1.652 3.761 1.00 40.34 836 VAL A N 1
ATOM 6452 C CA . VAL A 1 836 ? 9.304 1.512 2.332 1.00 40.34 836 VAL A CA 1
ATOM 6453 C C . VAL A 1 836 ? 8.066 0.637 2.062 1.00 40.34 836 VAL A C 1
ATOM 6455 O O . VAL A 1 836 ? 7.380 0.885 1.079 1.00 40.34 836 VAL A O 1
ATOM 6458 N N . ASP A 1 837 ? 7.698 -0.302 2.938 1.00 49.00 837 ASP A N 1
ATOM 6459 C CA . ASP A 1 837 ? 6.517 -1.171 2.739 1.00 49.00 837 ASP A CA 1
ATOM 6460 C C . ASP A 1 837 ? 5.329 -0.722 3.616 1.00 49.00 837 ASP A C 1
ATOM 6462 O O . ASP A 1 837 ? 4.827 -1.463 4.462 1.00 49.00 837 ASP A O 1
ATOM 6466 N N . ARG A 1 838 ? 4.887 0.529 3.445 1.00 56.84 838 ARG A N 1
ATOM 6467 C CA . ARG A 1 838 ? 3.675 1.062 4.093 1.00 56.84 838 ARG A CA 1
ATOM 6468 C C . ARG A 1 838 ? 2.582 1.251 3.053 1.00 56.84 838 ARG A C 1
ATOM 6470 O O . ARG A 1 838 ? 2.152 2.369 2.788 1.00 56.84 838 ARG A O 1
ATOM 6477 N N . GLN A 1 839 ? 2.156 0.142 2.456 1.00 58.44 839 GLN A N 1
ATOM 6478 C CA . GLN A 1 839 ? 1.051 0.153 1.500 1.00 58.44 839 GLN A CA 1
ATOM 6479 C C . GLN A 1 839 ? -0.152 0.809 2.164 1.00 58.44 839 GLN A C 1
ATOM 6481 O O . GLN A 1 839 ? -0.538 0.384 3.243 1.00 58.44 839 GLN A O 1
ATOM 6486 N N . PHE A 1 840 ? -0.724 1.847 1.559 1.00 52.38 840 PHE A N 1
ATOM 6487 C CA . PHE A 1 840 ? -1.887 2.539 2.123 1.00 52.38 840 PHE A CA 1
ATOM 6488 C C . PHE A 1 840 ? -3.195 1.794 1.861 1.00 52.38 840 PHE A C 1
ATOM 6490 O O . PHE A 1 840 ? -4.166 1.937 2.607 1.00 52.38 840 PHE A O 1
ATOM 6497 N N . GLU A 1 841 ? -3.200 0.971 0.817 1.00 60.72 841 GLU A N 1
ATOM 6498 C CA . GLU A 1 841 ? -4.394 0.329 0.311 1.00 60.72 841 GLU A CA 1
ATOM 6499 C C . GLU A 1 841 ? -4.609 -1.072 0.870 1.00 60.72 841 GLU A C 1
ATOM 6501 O O . GLU A 1 841 ? -3.706 -1.907 0.920 1.00 60.72 841 GLU A O 1
ATOM 6506 N N . TRP A 1 842 ? -5.865 -1.351 1.187 1.00 69.81 842 TRP A N 1
ATOM 6507 C CA . TRP A 1 842 ? -6.369 -2.698 1.374 1.00 69.81 842 TRP A CA 1
ATOM 6508 C C . TRP A 1 842 ? -7.219 -3.034 0.147 1.00 69.81 842 TRP A C 1
ATOM 6510 O O . TRP A 1 842 ? -8.324 -2.520 0.024 1.00 69.81 842 TRP A O 1
ATOM 6520 N N . PHE A 1 843 ? -6.688 -3.858 -0.766 1.00 68.44 843 PHE A N 1
ATOM 6521 C CA . PHE A 1 843 ? -7.384 -4.365 -1.956 1.00 68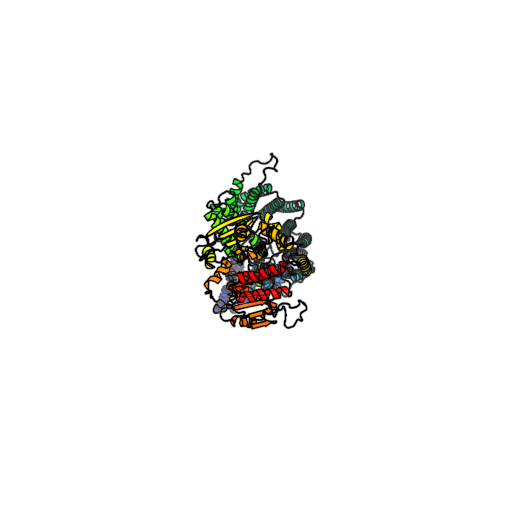.44 843 PHE A CA 1
ATOM 6522 C C . PHE A 1 843 ? -7.150 -5.862 -2.102 1.00 68.44 843 PHE A C 1
ATOM 6524 O O . PHE A 1 843 ? -6.018 -6.320 -2.226 1.00 68.44 843 PHE A O 1
ATOM 6531 N N . GLY A 1 844 ? -8.231 -6.633 -2.071 1.00 75.62 844 GLY A N 1
ATOM 6532 C CA . GLY A 1 844 ? -8.166 -8.080 -1.947 1.00 75.62 844 GLY A CA 1
ATOM 6533 C C . GLY A 1 844 ? -9.393 -8.785 -2.494 1.00 75.62 844 GLY A C 1
ATOM 6534 O O . GLY A 1 844 ? -10.353 -8.148 -2.931 1.00 75.62 844 GLY A O 1
ATOM 6535 N N . LEU A 1 845 ? -9.375 -10.117 -2.425 1.00 87.12 845 LEU A N 1
ATOM 6536 C CA . LEU A 1 845 ? -10.484 -10.963 -2.863 1.00 87.12 845 LEU A CA 1
ATOM 6537 C C . LEU A 1 845 ? -11.820 -10.510 -2.258 1.00 87.12 845 LEU A C 1
ATOM 6539 O O . LEU A 1 845 ? -12.800 -10.378 -2.985 1.00 87.12 845 LEU A O 1
ATOM 6543 N N . ALA A 1 846 ? -11.850 -10.207 -0.958 1.00 89.94 846 ALA A N 1
ATOM 6544 C CA . ALA A 1 846 ? -13.070 -9.777 -0.286 1.00 89.94 846 ALA A CA 1
ATOM 6545 C C . ALA A 1 846 ? -13.674 -8.479 -0.860 1.00 89.94 846 ALA A C 1
ATOM 6547 O O . ALA A 1 846 ? -14.889 -8.376 -1.005 1.00 89.94 846 ALA A O 1
ATOM 6548 N N . ILE A 1 847 ? -12.840 -7.519 -1.269 1.00 86.06 847 ILE A N 1
ATOM 6549 C CA . ILE A 1 847 ? -13.302 -6.283 -1.921 1.00 86.06 847 ILE A CA 1
ATOM 6550 C C . ILE A 1 847 ? -13.801 -6.567 -3.334 1.00 86.06 847 ILE A C 1
ATOM 6552 O O . ILE A 1 847 ? -14.839 -6.046 -3.731 1.00 86.06 847 ILE A O 1
ATOM 6556 N N . GLY A 1 848 ? -13.120 -7.450 -4.070 1.00 86.38 848 GLY A N 1
ATOM 6557 C CA . GLY A 1 848 ? -13.624 -7.949 -5.349 1.00 86.38 848 GLY A CA 1
ATOM 6558 C C . GLY A 1 848 ? -15.014 -8.573 -5.217 1.00 86.38 848 GLY A C 1
ATOM 6559 O O . GLY A 1 848 ? -15.865 -8.350 -6.069 1.00 86.38 848 GLY A O 1
ATOM 6560 N N . VAL A 1 849 ? -15.275 -9.295 -4.124 1.00 91.56 849 VAL A N 1
ATOM 6561 C CA . VAL A 1 849 ? -16.583 -9.908 -3.850 1.00 91.56 849 VAL A CA 1
ATOM 6562 C C . VAL A 1 849 ? -17.665 -8.854 -3.581 1.00 91.56 849 VAL A C 1
ATOM 6564 O O . VAL A 1 849 ? -18.767 -8.981 -4.116 1.00 91.56 849 VAL A O 1
ATOM 6567 N N . LEU A 1 850 ? -17.354 -7.780 -2.844 1.00 87.75 850 LEU A N 1
ATOM 6568 C CA . LEU A 1 850 ? -18.265 -6.635 -2.674 1.00 87.75 850 LEU A CA 1
ATOM 6569 C C . LEU A 1 850 ? -18.559 -5.942 -4.013 1.00 87.75 850 LEU A C 1
ATOM 6571 O O . LEU A 1 850 ? -19.715 -5.702 -4.356 1.00 87.75 850 LEU A O 1
ATOM 6575 N N . LEU A 1 851 ? -17.519 -5.680 -4.811 1.00 84.12 851 LEU A N 1
ATOM 6576 C CA . LEU A 1 851 ? -17.636 -5.049 -6.134 1.00 84.12 851 LEU A CA 1
ATOM 6577 C C . LEU A 1 851 ? -18.338 -5.942 -7.173 1.00 84.12 851 LEU A C 1
ATOM 6579 O O . LEU A 1 851 ? -18.849 -5.449 -8.182 1.00 84.12 851 LEU A O 1
ATOM 6583 N N . ALA A 1 852 ? -18.397 -7.248 -6.923 1.00 86.12 852 ALA A N 1
ATOM 6584 C CA . ALA A 1 852 ? -19.158 -8.217 -7.703 1.00 86.12 852 ALA A CA 1
ATOM 6585 C C . ALA A 1 852 ? -20.618 -8.382 -7.240 1.00 86.12 852 ALA A C 1
ATOM 6587 O O . ALA A 1 852 ? -21.347 -9.187 -7.822 1.00 86.12 852 ALA A O 1
ATOM 6588 N N . GLY A 1 853 ? -21.060 -7.625 -6.228 1.00 87.00 853 GLY A N 1
ATOM 6589 C CA . GLY A 1 853 ? -22.468 -7.521 -5.833 1.00 87.00 853 GLY A CA 1
ATOM 6590 C C . GLY A 1 853 ? -22.788 -7.939 -4.397 1.00 87.00 853 GLY A C 1
ATOM 6591 O O . GLY A 1 853 ? -23.917 -7.711 -3.957 1.00 87.00 853 GLY A O 1
ATOM 6592 N N . ALA A 1 854 ? -21.833 -8.498 -3.645 1.00 90.56 854 ALA A N 1
ATOM 6593 C CA . ALA A 1 854 ? -22.076 -8.840 -2.245 1.00 90.56 854 ALA A CA 1
ATOM 6594 C C . ALA A 1 854 ? -22.317 -7.587 -1.384 1.00 90.56 854 ALA A C 1
ATOM 6596 O O . ALA A 1 854 ? -21.781 -6.508 -1.643 1.00 90.56 854 ALA A O 1
ATOM 6597 N N . HIS A 1 855 ? -23.127 -7.734 -0.338 1.00 87.94 855 HIS A N 1
ATOM 6598 C CA . HIS A 1 855 ? -23.346 -6.706 0.683 1.00 87.94 855 HIS A CA 1
ATOM 6599 C C . HIS A 1 855 ? -22.454 -6.949 1.891 1.00 87.94 855 HIS A C 1
ATOM 6601 O O . HIS A 1 855 ? -21.853 -6.009 2.405 1.00 87.94 855 HIS A O 1
ATOM 6607 N N . ASP A 1 856 ? -22.335 -8.216 2.286 1.00 91.69 856 ASP A N 1
ATOM 6608 C CA . ASP A 1 856 ? -21.610 -8.635 3.474 1.00 91.69 856 ASP A CA 1
ATOM 6609 C C . ASP A 1 856 ? -20.664 -9.781 3.130 1.00 91.69 856 ASP A C 1
ATOM 6611 O O . ASP A 1 856 ? -21.051 -10.787 2.524 1.00 91.69 856 ASP A O 1
ATOM 6615 N N . VAL A 1 857 ? -19.416 -9.638 3.555 1.00 94.69 857 VAL A N 1
ATOM 6616 C CA . VAL A 1 857 ? -18.364 -10.628 3.370 1.00 94.69 857 VAL A CA 1
ATOM 6617 C C . VAL A 1 857 ? -17.729 -10.906 4.720 1.00 94.69 857 VAL A C 1
ATOM 6619 O O . VAL A 1 857 ? -17.165 -10.012 5.340 1.00 94.69 857 VAL A O 1
ATOM 6622 N N . ILE A 1 858 ? -17.791 -12.151 5.177 1.00 97.25 858 ILE A N 1
ATOM 6623 C CA . ILE A 1 858 ? -16.952 -12.618 6.278 1.00 97.25 858 ILE A CA 1
ATOM 6624 C C . ILE A 1 858 ? -15.734 -13.299 5.668 1.00 97.25 858 ILE A C 1
ATOM 6626 O O . ILE A 1 858 ? -15.879 -14.203 4.851 1.00 97.25 858 ILE A O 1
ATOM 6630 N N . CYS A 1 859 ? -14.536 -12.873 6.039 1.00 95.38 859 CYS A N 1
ATOM 6631 C CA . CYS A 1 859 ? -13.280 -13.408 5.513 1.00 95.38 859 CYS A CA 1
ATOM 6632 C C . CYS A 1 859 ? -12.217 -13.481 6.612 1.00 95.38 859 CYS A C 1
ATOM 6634 O O . CYS A 1 859 ? -12.474 -13.091 7.748 1.00 95.38 859 CYS A O 1
ATOM 6636 N N . THR A 1 860 ? -11.009 -13.931 6.278 1.00 93.62 860 THR A N 1
ATOM 6637 C CA . THR A 1 860 ? -9.905 -14.076 7.238 1.00 93.62 860 THR A CA 1
ATOM 6638 C C . THR A 1 860 ? -8.800 -13.031 7.034 1.00 93.62 860 THR A C 1
ATOM 6640 O O . THR A 1 860 ? -8.444 -12.683 5.905 1.00 93.62 860 THR A O 1
ATOM 6643 N N . LEU A 1 861 ? -8.228 -12.547 8.139 1.00 90.06 861 LEU A N 1
ATOM 6644 C CA . LEU A 1 861 ? -7.137 -11.568 8.200 1.00 90.06 861 LEU A CA 1
ATOM 6645 C C . LEU A 1 861 ? -5.782 -12.148 7.781 1.00 90.06 861 LEU A C 1
ATOM 6647 O O . LEU A 1 861 ? -4.962 -11.452 7.186 1.00 90.06 861 LEU A O 1
ATOM 6651 N N . PHE A 1 862 ? -5.526 -13.408 8.129 1.00 86.38 862 PHE A N 1
ATOM 6652 C CA . PHE A 1 862 ? -4.218 -14.049 7.995 1.00 86.38 862 PHE A CA 1
ATOM 6653 C C . PHE A 1 862 ? -4.337 -15.556 7.726 1.00 86.38 862 PHE A C 1
ATOM 6655 O O . PHE A 1 862 ? -5.441 -16.103 7.663 1.00 86.38 862 PHE A O 1
ATOM 6662 N N . GLU A 1 863 ? -3.208 -16.239 7.517 1.00 84.75 863 GLU A N 1
ATOM 6663 C CA . GLU A 1 863 ? -3.212 -17.658 7.158 1.00 84.75 863 GLU A CA 1
ATOM 6664 C C . GLU A 1 863 ? -3.624 -18.550 8.337 1.00 84.75 863 GLU A C 1
ATOM 6666 O O . GLU A 1 863 ? -3.035 -18.505 9.420 1.00 84.75 863 GLU A O 1
ATOM 6671 N N . LEU A 1 864 ? -4.604 -19.425 8.106 1.00 83.75 864 LEU A N 1
ATOM 6672 C CA . LEU A 1 864 ? -5.087 -20.382 9.096 1.00 83.75 864 LEU A CA 1
ATOM 6673 C C . LEU A 1 864 ? -4.556 -21.797 8.831 1.00 83.75 864 LEU A C 1
ATOM 6675 O O . LEU A 1 864 ? -4.256 -22.156 7.693 1.00 83.75 864 LEU A O 1
ATOM 6679 N N . PRO A 1 865 ? -4.381 -22.620 9.878 1.00 77.94 865 PRO A N 1
ATOM 6680 C CA . PRO A 1 865 ? -4.141 -24.043 9.732 1.00 77.94 865 PRO A CA 1
ATOM 6681 C C . PRO A 1 865 ? -5.414 -24.738 9.237 1.00 77.94 865 PRO A C 1
ATOM 6683 O O . PRO A 1 865 ? -6.518 -24.435 9.693 1.00 77.94 865 PRO A O 1
ATOM 6686 N N . ASP A 1 866 ? -5.236 -25.694 8.330 1.00 78.44 866 ASP A N 1
ATOM 6687 C CA . ASP A 1 866 ? -6.299 -26.599 7.893 1.00 78.44 866 ASP A CA 1
ATOM 6688 C C . ASP A 1 866 ? -6.466 -27.705 8.946 1.00 78.44 866 ASP A C 1
ATOM 6690 O O . ASP A 1 866 ? -5.808 -28.746 8.897 1.00 78.44 866 ASP A O 1
ATOM 6694 N N . ILE A 1 867 ? -7.260 -27.404 9.975 1.00 84.12 867 ILE A N 1
ATOM 6695 C CA . ILE A 1 867 ? -7.584 -28.287 11.102 1.00 84.12 867 ILE A CA 1
ATOM 6696 C C . ILE A 1 867 ? -9.102 -28.337 11.307 1.00 84.12 867 ILE A C 1
ATOM 6698 O O . ILE A 1 867 ? -9.841 -27.474 10.823 1.00 84.12 867 ILE A O 1
ATOM 6702 N N . GLU A 1 868 ? -9.564 -29.359 12.025 1.00 86.12 868 GLU A N 1
ATOM 6703 C CA . GLU A 1 868 ? -10.981 -29.584 12.334 1.00 86.12 868 GLU A CA 1
ATOM 6704 C C . GLU A 1 868 ? -11.609 -28.360 13.016 1.00 86.12 868 GLU A C 1
ATOM 6706 O O . GLU A 1 868 ? -12.677 -27.913 12.598 1.00 86.12 868 GLU A O 1
ATOM 6711 N N . GLU A 1 869 ? -10.888 -27.728 13.943 1.00 89.19 869 GLU A N 1
ATOM 6712 C CA . GLU A 1 869 ? -11.340 -26.531 14.651 1.00 89.19 869 GLU A CA 1
ATOM 6713 C C . GLU A 1 869 ? -11.638 -25.348 13.712 1.00 89.19 869 GLU A C 1
ATOM 6715 O O . GLU A 1 869 ? -12.617 -24.632 13.921 1.00 89.19 869 GLU A O 1
ATOM 6720 N N . THR A 1 870 ? -10.843 -25.151 12.652 1.00 89.81 870 THR A N 1
ATOM 6721 C CA . THR A 1 870 ? -11.089 -24.101 11.645 1.00 89.81 870 THR A CA 1
ATOM 6722 C C . THR A 1 870 ? -12.388 -24.372 10.885 1.00 89.81 870 THR A C 1
ATOM 6724 O O . THR A 1 870 ? -13.198 -23.470 10.683 1.00 89.81 870 THR A O 1
ATOM 6727 N N . SER A 1 871 ? -12.624 -25.632 10.513 1.00 88.62 871 SER A N 1
ATOM 6728 C CA . SER A 1 871 ? -13.830 -26.032 9.777 1.00 88.62 871 SER A CA 1
ATOM 6729 C C . SER A 1 871 ? -15.093 -25.951 10.633 1.00 88.62 871 SER A C 1
ATOM 6731 O O . SER A 1 871 ? -16.159 -25.593 10.136 1.00 88.62 871 SER A O 1
ATOM 6733 N N . ASP A 1 872 ? -14.986 -26.268 11.920 1.00 91.62 872 ASP A N 1
ATOM 6734 C CA . ASP A 1 872 ? -16.109 -26.157 12.849 1.00 91.62 872 ASP A CA 1
ATOM 6735 C C . ASP A 1 872 ? -16.484 -24.689 13.076 1.00 91.62 872 ASP A C 1
ATOM 6737 O O . ASP A 1 872 ? -17.668 -24.339 13.067 1.00 91.62 872 ASP A O 1
ATOM 6741 N N . PHE A 1 873 ? -15.483 -23.809 13.184 1.00 94.19 873 PHE A N 1
ATOM 6742 C CA . PHE A 1 873 ? -15.711 -22.371 13.281 1.00 94.19 873 PHE A CA 1
ATOM 6743 C C . PHE A 1 873 ? -16.340 -21.796 12.000 1.00 94.19 873 PHE A C 1
ATOM 6745 O O . PHE A 1 873 ? -17.329 -21.065 12.081 1.00 94.19 873 PHE A O 1
ATOM 6752 N N . ASP A 1 874 ? -15.847 -22.187 10.818 1.00 93.00 874 ASP A N 1
ATOM 6753 C CA . ASP A 1 874 ? -16.451 -21.843 9.520 1.00 93.00 874 ASP A CA 1
ATOM 6754 C C . ASP A 1 874 ? -17.941 -22.186 9.465 1.00 93.00 874 ASP A C 1
ATOM 6756 O O . ASP A 1 874 ? -18.765 -21.406 8.974 1.00 93.00 874 ASP A O 1
ATOM 6760 N N . HIS A 1 875 ? -18.296 -23.381 9.943 1.00 92.19 875 HIS A N 1
ATOM 6761 C CA . HIS A 1 875 ? -19.669 -23.874 9.920 1.00 92.19 875 HIS A CA 1
ATOM 6762 C C . HIS A 1 875 ? -20.546 -23.094 10.881 1.00 92.19 875 HIS A C 1
ATOM 6764 O O . HIS A 1 875 ? -21.659 -22.725 10.504 1.00 92.19 875 HIS A O 1
ATOM 6770 N N . GLU A 1 876 ? -20.064 -22.815 12.089 1.00 94.19 876 GLU A N 1
ATOM 6771 C CA . GLU A 1 876 ? -20.788 -22.011 13.074 1.00 94.19 876 GLU A CA 1
ATOM 6772 C C . GLU A 1 876 ? -21.069 -20.604 12.524 1.00 94.19 876 GLU A C 1
ATOM 6774 O O . GLU A 1 876 ? -22.226 -20.171 12.502 1.00 94.19 876 GLU A O 1
ATOM 6779 N N . VAL A 1 877 ? -20.046 -19.926 11.991 1.00 95.38 877 VAL A N 1
ATOM 6780 C CA . VAL A 1 877 ? -20.175 -18.593 11.379 1.00 95.38 877 VAL A CA 1
ATOM 6781 C C . VAL A 1 877 ? -21.155 -18.623 10.209 1.00 95.38 877 VAL A C 1
ATOM 6783 O O . VAL A 1 877 ? -22.088 -17.819 10.160 1.00 95.38 877 VAL A O 1
ATOM 6786 N N . THR A 1 878 ? -21.000 -19.582 9.291 1.00 94.94 878 THR A N 1
ATOM 6787 C CA . THR A 1 878 ? -21.892 -19.721 8.132 1.00 94.94 878 THR A CA 1
ATOM 6788 C C . THR A 1 878 ? -23.333 -19.967 8.578 1.00 94.94 878 THR A C 1
ATOM 6790 O O . THR A 1 878 ? -24.257 -19.381 8.016 1.00 94.94 878 THR A O 1
ATOM 6793 N N . THR A 1 879 ? -23.545 -20.774 9.623 1.00 93.19 879 THR A N 1
ATOM 6794 C CA . THR A 1 879 ? -24.888 -21.092 10.135 1.00 93.19 879 THR A CA 1
ATOM 6795 C C . THR A 1 879 ? -25.555 -19.833 10.648 1.00 93.19 879 THR A C 1
ATOM 6797 O O . THR A 1 879 ? -26.664 -19.503 10.224 1.00 93.19 879 THR A O 1
ATOM 6800 N N . ARG A 1 880 ? -24.854 -19.083 11.500 1.00 93.56 880 ARG A N 1
ATOM 6801 C CA . ARG A 1 880 ? -25.356 -17.830 12.066 1.00 93.56 880 ARG A CA 1
ATOM 6802 C C . ARG A 1 880 ? -25.621 -16.790 10.983 1.00 93.56 880 ARG A C 1
ATOM 6804 O O . ARG A 1 880 ? -26.666 -16.148 11.008 1.00 93.56 880 ARG A O 1
ATOM 6811 N N . MET A 1 881 ? -24.753 -16.693 9.975 1.00 92.56 881 MET A N 1
ATOM 6812 C CA . MET A 1 881 ? -24.913 -15.745 8.870 1.00 92.56 881 MET A CA 1
ATOM 6813 C C . MET A 1 881 ? -26.195 -15.986 8.053 1.00 92.56 881 MET A C 1
ATOM 6815 O O . MET A 1 881 ? -26.753 -15.038 7.502 1.00 92.56 881 MET A O 1
ATOM 6819 N N . THR A 1 882 ? -26.706 -17.224 7.991 1.00 91.62 882 THR A N 1
ATOM 6820 C CA . THR A 1 882 ? -27.951 -17.518 7.252 1.00 91.62 882 THR A CA 1
ATOM 6821 C C . THR A 1 882 ? -29.226 -17.020 7.933 1.00 91.62 882 THR A C 1
ATOM 6823 O O . THR A 1 882 ? -30.231 -16.803 7.247 1.00 91.62 882 THR A O 1
ATOM 6826 N N . ILE A 1 883 ? -29.188 -16.847 9.258 1.00 89.00 883 ILE A N 1
ATOM 6827 C CA . ILE A 1 883 ? -30.357 -16.518 10.089 1.00 89.00 883 ILE A CA 1
ATOM 6828 C C . ILE A 1 883 ? -30.270 -15.143 10.754 1.00 89.00 883 ILE A C 1
ATOM 6830 O O . ILE A 1 883 ? -31.296 -14.609 11.162 1.00 89.00 883 ILE A O 1
ATOM 6834 N N . ALA A 1 884 ? -29.073 -14.570 10.889 1.00 88.06 884 ALA A N 1
ATOM 6835 C CA . ALA A 1 884 ? -28.903 -13.276 11.531 1.00 88.06 884 ALA A CA 1
ATOM 6836 C C . ALA A 1 884 ? -29.465 -12.150 10.658 1.00 88.06 884 ALA A C 1
ATOM 6838 O O . ALA A 1 884 ? -29.260 -12.128 9.440 1.00 88.06 884 ALA A O 1
ATOM 6839 N N . ALA A 1 885 ? -30.123 -11.175 11.282 1.00 86.06 885 ALA A N 1
ATOM 6840 C CA . ALA A 1 885 ? -30.476 -9.936 10.597 1.00 86.06 885 ALA A CA 1
ATOM 6841 C C . ALA A 1 885 ? -29.203 -9.184 10.178 1.00 86.06 885 ALA A C 1
ATOM 6843 O O . ALA A 1 885 ? -29.120 -8.703 9.050 1.00 86.06 885 ALA A O 1
ATOM 6844 N N . GLU A 1 886 ? -28.183 -9.198 11.038 1.00 87.38 886 GLU A N 1
ATOM 6845 C CA . GLU A 1 886 ? -26.905 -8.533 10.825 1.00 87.38 886 GLU A CA 1
ATOM 6846 C C . GLU A 1 886 ? -25.719 -9.519 10.828 1.00 87.38 886 GLU A C 1
ATOM 6848 O O . GLU A 1 886 ? -25.499 -10.234 11.808 1.00 87.38 886 GLU A O 1
ATOM 6853 N N . PRO A 1 887 ? -24.895 -9.554 9.767 1.00 91.31 887 PRO A N 1
ATOM 6854 C CA . PRO A 1 887 ? -23.736 -10.451 9.718 1.00 91.31 887 PRO A CA 1
ATOM 6855 C C . PRO A 1 887 ? -22.631 -10.150 10.738 1.00 91.31 887 PRO A C 1
ATOM 6857 O O . PRO A 1 887 ? -21.957 -11.080 11.181 1.00 91.31 887 PRO A O 1
ATOM 6860 N N . ALA A 1 888 ? -22.472 -8.892 11.165 1.00 92.88 888 ALA A N 1
ATOM 6861 C CA . ALA A 1 888 ? -21.553 -8.542 12.250 1.00 92.88 888 ALA A CA 1
ATOM 6862 C C . ALA A 1 888 ? -21.948 -9.218 13.577 1.00 92.88 888 ALA A C 1
ATOM 6864 O O . ALA A 1 888 ? -21.076 -9.692 14.305 1.00 92.88 888 ALA A O 1
ATOM 6865 N N . GLU A 1 889 ? -23.251 -9.325 13.870 1.00 94.25 889 GLU A N 1
ATOM 6866 C CA . GLU A 1 889 ? -23.763 -10.063 15.035 1.00 94.25 889 GLU A CA 1
ATOM 6867 C C . GLU A 1 889 ? -23.480 -11.563 14.903 1.00 94.25 889 GLU A C 1
ATOM 6869 O O . GLU A 1 889 ? -22.986 -12.181 15.844 1.00 94.25 889 GLU A O 1
ATOM 6874 N N . ALA A 1 890 ? -23.708 -12.141 13.716 1.00 94.62 890 ALA A N 1
ATOM 6875 C CA . ALA A 1 890 ? -23.425 -13.554 13.457 1.00 94.62 890 ALA A CA 1
ATOM 6876 C C . ALA A 1 890 ? -21.960 -13.924 13.728 1.00 94.62 890 ALA A C 1
ATOM 6878 O O . ALA A 1 890 ? -21.686 -14.944 14.366 1.00 94.62 890 ALA A O 1
ATOM 6879 N N . LEU A 1 891 ? -21.026 -13.097 13.245 1.00 97.56 891 LEU A N 1
ATOM 6880 C CA . LEU A 1 891 ? -19.599 -13.289 13.480 1.00 97.56 891 LEU A CA 1
ATOM 6881 C C . LEU A 1 891 ? -19.249 -13.102 14.959 1.00 97.56 891 LEU A C 1
ATOM 6883 O O . LEU A 1 891 ? -18.587 -13.962 15.543 1.00 97.56 891 LEU A O 1
ATOM 6887 N N . ARG A 1 892 ? -19.726 -12.011 15.572 1.00 97.56 892 ARG A N 1
ATOM 6888 C CA . ARG A 1 892 ? -19.492 -11.711 16.987 1.00 97.56 892 ARG A CA 1
ATOM 6889 C C . ARG A 1 892 ? -19.934 -12.865 17.877 1.00 97.56 892 ARG A C 1
ATOM 6891 O O . ARG A 1 892 ? -19.185 -13.273 18.754 1.00 97.56 892 ARG A O 1
ATOM 6898 N N . ASP A 1 893 ? -21.118 -13.416 17.650 1.00 97.50 893 ASP A N 1
ATOM 6899 C CA . ASP A 1 893 ? -21.633 -14.525 18.446 1.00 97.50 893 ASP A CA 1
ATOM 6900 C C . ASP A 1 893 ? -20.755 -15.781 18.353 1.00 97.50 893 ASP A C 1
ATOM 6902 O O . ASP A 1 893 ? -20.515 -16.442 19.366 1.00 97.50 893 ASP A O 1
ATOM 6906 N N . ALA A 1 894 ? -20.265 -16.114 17.154 1.00 97.44 894 ALA A N 1
ATOM 6907 C CA . ALA A 1 894 ? -19.344 -17.234 16.969 1.00 97.44 894 ALA A CA 1
ATOM 6908 C C . ALA A 1 894 ? -18.015 -16.989 17.705 1.00 97.44 894 ALA A C 1
ATOM 6910 O O . ALA A 1 894 ? -17.523 -17.874 18.408 1.00 97.44 894 ALA A O 1
ATOM 6911 N N . GLN A 1 895 ? -17.466 -15.775 17.606 1.00 97.69 895 GLN A N 1
ATOM 6912 C CA . GLN A 1 895 ? -16.239 -15.376 18.303 1.00 97.69 895 GLN A CA 1
ATOM 6913 C C . GLN A 1 895 ? -16.406 -15.402 19.825 1.00 97.69 895 GLN A C 1
ATOM 6915 O O . GLN A 1 895 ? -15.558 -15.943 20.528 1.00 97.69 895 GLN A O 1
ATOM 6920 N N . LEU A 1 896 ? -17.519 -14.879 20.338 1.00 97.50 896 LEU A N 1
ATOM 6921 C CA . LEU A 1 896 ? -17.835 -14.900 21.763 1.00 97.50 896 LEU A CA 1
ATOM 6922 C C . LEU A 1 896 ? -18.003 -16.318 22.296 1.00 97.50 896 LEU A C 1
ATOM 6924 O O . LEU A 1 896 ? -17.566 -16.604 23.406 1.00 97.50 896 LEU A O 1
ATOM 6928 N N . ARG A 1 897 ? -18.603 -17.216 21.510 1.00 96.56 897 ARG A N 1
ATOM 6929 C CA . ARG A 1 897 ? -18.706 -18.628 21.879 1.00 96.56 897 ARG A CA 1
ATOM 6930 C C . ARG A 1 897 ? -17.327 -19.278 21.987 1.00 96.56 897 ARG A C 1
ATOM 6932 O O . ARG A 1 897 ? -17.063 -19.925 22.994 1.00 96.56 897 ARG A O 1
ATOM 6939 N N . ALA A 1 898 ? -16.456 -19.069 20.998 1.00 94.94 898 ALA A N 1
ATOM 6940 C CA . ALA A 1 898 ? -15.086 -19.581 21.035 1.00 94.94 898 ALA A CA 1
ATOM 6941 C C . ALA A 1 898 ? -14.293 -19.013 22.226 1.00 94.94 898 ALA A C 1
ATOM 6943 O O . ALA A 1 898 ? -13.609 -19.759 22.921 1.00 94.94 898 ALA A O 1
ATOM 6944 N N . LEU A 1 899 ? -14.441 -17.717 22.514 1.00 93.94 899 LEU A N 1
ATOM 6945 C CA . LEU A 1 899 ? -13.836 -17.073 23.679 1.00 93.94 899 LEU A CA 1
ATOM 6946 C C . LEU A 1 899 ? -14.357 -17.663 25.002 1.00 93.94 899 LEU A C 1
ATOM 6948 O O . LEU A 1 899 ? -13.572 -17.967 25.897 1.00 93.94 899 LEU A O 1
ATOM 6952 N N . ASP A 1 900 ? -15.670 -17.865 25.131 1.00 94.69 900 ASP A N 1
ATOM 6953 C CA . ASP A 1 900 ? -16.271 -18.472 26.323 1.00 94.69 900 ASP A CA 1
ATOM 6954 C C . ASP A 1 900 ? -15.828 -19.929 26.508 1.00 94.69 900 ASP A C 1
ATOM 6956 O O . ASP A 1 900 ? -15.569 -20.356 27.631 1.00 94.69 900 ASP A O 1
ATOM 6960 N N . ASP A 1 901 ? -15.732 -20.702 25.424 1.00 93.19 901 ASP A N 1
ATOM 6961 C CA . ASP A 1 901 ? -15.223 -22.073 25.461 1.00 93.19 901 ASP A CA 1
ATOM 6962 C C . ASP A 1 901 ? -13.757 -22.099 25.921 1.00 93.19 901 ASP A C 1
ATOM 6964 O O . ASP A 1 901 ? -13.408 -22.886 26.804 1.00 93.19 901 ASP A O 1
ATOM 6968 N N . GLN A 1 902 ? -12.920 -21.187 25.417 1.00 89.38 902 GLN A N 1
ATOM 6969 C CA . GLN A 1 902 ? -11.523 -21.042 25.841 1.00 89.38 902 GLN A CA 1
ATOM 6970 C C . GLN A 1 902 ? -11.426 -20.690 27.334 1.00 89.38 902 GLN A C 1
ATOM 6972 O O . GLN A 1 902 ? -10.645 -21.295 28.073 1.00 89.38 902 GLN A O 1
ATOM 6977 N N . ARG A 1 903 ? -12.273 -19.765 27.808 1.00 89.44 903 ARG A N 1
ATOM 6978 C CA . ARG A 1 903 ? -12.382 -19.386 29.228 1.00 89.44 903 ARG A CA 1
ATOM 6979 C C . ARG A 1 903 ? -12.893 -20.516 30.122 1.00 89.44 903 ARG A C 1
ATOM 6981 O O . ARG A 1 903 ? -12.562 -20.553 31.301 1.00 89.44 903 ARG A O 1
ATOM 6988 N N . ARG A 1 904 ? -13.677 -21.449 29.572 1.00 90.56 904 ARG A N 1
ATOM 6989 C CA . ARG A 1 904 ? -14.111 -22.689 30.242 1.00 90.56 904 ARG A CA 1
ATOM 6990 C C . ARG A 1 904 ? -13.057 -23.804 30.201 1.00 90.56 904 ARG A C 1
ATOM 6992 O O . ARG A 1 904 ? -13.345 -24.919 30.632 1.00 90.56 904 ARG A O 1
ATOM 6999 N N . GLY A 1 905 ? -11.855 -23.521 29.698 1.00 86.25 905 GLY A N 1
ATOM 7000 C CA . GLY A 1 905 ? -10.737 -24.459 29.650 1.00 86.25 905 GLY A CA 1
ATOM 7001 C C . GLY A 1 905 ? -10.694 -25.335 28.396 1.00 86.25 905 GLY A C 1
ATOM 7002 O O . GLY A 1 905 ? -9.934 -26.304 28.363 1.00 86.25 905 GLY A O 1
ATOM 7003 N N . ALA A 1 906 ? -11.486 -25.035 27.359 1.00 87.94 906 ALA A N 1
ATOM 7004 C CA . ALA A 1 906 ? -11.353 -25.722 26.079 1.00 87.94 906 ALA A CA 1
ATOM 7005 C C . ALA A 1 906 ? -10.024 -25.348 25.402 1.00 87.94 906 ALA A C 1
ATOM 7007 O O . ALA A 1 906 ? -9.634 -24.182 25.360 1.00 87.94 906 ALA A O 1
ATOM 7008 N N . MET A 1 907 ? -9.349 -26.343 24.824 1.00 86.50 907 MET A N 1
ATOM 7009 C CA . MET A 1 907 ? -8.087 -26.163 24.098 1.00 86.50 907 MET A CA 1
ATOM 7010 C C . MET A 1 907 ? -8.343 -25.605 22.694 1.00 86.50 907 MET A C 1
ATOM 7012 O O . MET A 1 907 ? -8.320 -26.341 21.706 1.00 86.50 907 MET A O 1
ATOM 7016 N N . ILE A 1 908 ? -8.602 -24.302 22.618 1.00 86.12 908 ILE A N 1
ATOM 7017 C CA . ILE A 1 908 ? -8.884 -23.580 21.375 1.00 86.12 908 ILE A CA 1
ATOM 7018 C C . ILE A 1 908 ? -7.611 -22.903 20.878 1.00 86.12 908 ILE A C 1
ATOM 7020 O O . ILE A 1 908 ? -6.840 -22.357 21.659 1.00 86.12 908 ILE A O 1
ATOM 7024 N N . THR A 1 909 ? -7.388 -22.932 19.565 1.00 90.38 909 THR A N 1
ATOM 7025 C CA . THR A 1 909 ? -6.334 -22.143 18.919 1.00 90.38 909 THR A CA 1
ATOM 7026 C C . THR A 1 909 ? -6.841 -20.709 18.717 1.00 90.38 909 THR A C 1
ATOM 7028 O O . THR A 1 909 ? -7.735 -20.521 17.884 1.00 90.38 909 THR A O 1
ATOM 7031 N N . PRO A 1 910 ? -6.295 -19.693 19.420 1.00 91.19 910 PRO A N 1
ATOM 7032 C CA . PRO A 1 910 ? -6.818 -18.324 19.367 1.00 91.19 910 PRO A CA 1
ATOM 7033 C C . PRO A 1 910 ? -6.880 -17.765 17.942 1.00 91.19 910 PRO A C 1
ATOM 7035 O O . PRO A 1 910 ? -7.897 -17.211 17.530 1.00 91.19 910 PRO A O 1
ATOM 7038 N N . ALA A 1 911 ? -5.846 -18.022 17.135 1.00 91.06 911 ALA A N 1
ATOM 7039 C CA . ALA A 1 911 ? -5.768 -17.576 15.747 1.00 91.06 911 ALA A CA 1
ATOM 7040 C C . ALA A 1 911 ? -7.000 -17.930 14.895 1.00 91.06 911 ALA A C 1
ATOM 7042 O O . ALA A 1 911 ? -7.319 -17.166 13.988 1.00 91.06 911 ALA A O 1
ATOM 7043 N N . VAL A 1 912 ? -7.699 -19.043 15.171 1.00 92.44 912 VAL A N 1
ATOM 7044 C CA . VAL A 1 912 ? -8.880 -19.456 14.394 1.00 92.44 912 VAL A CA 1
ATOM 7045 C C . VAL A 1 912 ? -9.964 -18.389 14.488 1.00 92.44 912 VAL A C 1
ATOM 7047 O O . VAL A 1 912 ? -10.246 -17.734 13.490 1.00 92.44 912 VAL A O 1
ATOM 7050 N N . TRP A 1 913 ? -10.517 -18.139 15.675 1.00 94.00 913 TRP A N 1
ATOM 7051 C CA . TRP A 1 913 ? -11.646 -17.216 15.830 1.00 94.00 913 TRP A CA 1
ATOM 7052 C C . TRP A 1 913 ? -11.247 -15.743 15.648 1.00 94.00 913 TRP A C 1
ATOM 7054 O O . TRP A 1 913 ? -12.056 -14.928 15.199 1.00 94.00 913 TRP A O 1
ATOM 7064 N N . GLN A 1 914 ? -9.992 -15.402 15.954 1.00 94.81 914 GLN A N 1
ATOM 7065 C CA . GLN A 1 914 ? -9.460 -14.038 15.854 1.00 94.81 914 GLN A CA 1
ATOM 7066 C C . GLN A 1 914 ? -9.208 -13.582 14.421 1.00 94.81 914 GLN A C 1
ATOM 7068 O O . GLN A 1 914 ? -9.150 -12.383 14.154 1.00 94.81 914 GLN A O 1
ATOM 7073 N N . SER A 1 915 ? -9.030 -14.528 13.499 1.00 93.88 915 SER A N 1
ATOM 7074 C CA . SER A 1 915 ? -8.757 -14.209 12.102 1.00 93.88 915 SER A CA 1
ATOM 7075 C C . SER A 1 915 ? -9.989 -13.731 11.341 1.00 93.88 915 SER A C 1
ATOM 7077 O O . SER A 1 915 ? -9.821 -13.073 10.323 1.00 93.88 915 SER A O 1
ATOM 7079 N N . TYR A 1 916 ? -11.207 -14.063 11.776 1.00 96.12 916 TYR A N 1
ATOM 7080 C CA . TYR A 1 916 ? -12.406 -13.752 11.002 1.00 96.12 916 TYR A CA 1
ATOM 7081 C C . TYR A 1 916 ? -12.837 -12.308 11.225 1.00 96.12 916 TYR A C 1
ATOM 7083 O O . TYR A 1 916 ? -12.959 -11.842 12.359 1.00 96.12 916 TYR A O 1
ATOM 7091 N N . VAL A 1 917 ? -13.115 -11.618 10.125 1.00 95.88 917 VAL A N 1
ATOM 7092 C CA . VAL A 1 917 ? -13.630 -10.251 10.112 1.00 95.88 917 VAL A CA 1
ATOM 7093 C C . VAL A 1 917 ? -14.808 -10.133 9.168 1.00 95.88 917 VAL A C 1
ATOM 7095 O O . VAL A 1 917 ? -14.892 -10.825 8.155 1.00 95.88 917 VAL A O 1
ATOM 7098 N N . HIS A 1 918 ? -15.715 -9.235 9.522 1.00 95.69 918 HIS A N 1
ATOM 7099 C CA . HIS A 1 918 ? -16.840 -8.842 8.699 1.00 95.69 918 HIS A CA 1
ATOM 7100 C C . HIS A 1 918 ? -16.476 -7.575 7.928 1.00 95.69 918 HIS A C 1
ATOM 7102 O O . HIS A 1 918 ? -16.022 -6.600 8.524 1.00 95.69 918 HIS A O 1
ATOM 7108 N N . ILE A 1 919 ? -16.693 -7.592 6.619 1.00 90.94 919 ILE A N 1
ATOM 7109 C CA . ILE A 1 919 ? -16.572 -6.446 5.726 1.00 90.94 919 ILE A CA 1
ATOM 7110 C C . ILE A 1 919 ? -17.920 -6.245 5.076 1.00 90.94 919 ILE A C 1
ATOM 7112 O O . ILE A 1 919 ? -18.587 -7.199 4.678 1.00 90.94 919 ILE A O 1
ATOM 7116 N N . CYS A 1 920 ? -18.288 -4.994 4.908 1.00 84.25 920 CYS A N 1
ATOM 7117 C CA . CYS A 1 920 ? -19.596 -4.645 4.410 1.00 84.25 920 CYS A CA 1
ATOM 7118 C C . CYS A 1 920 ? -19.526 -3.477 3.442 1.00 84.25 920 CYS A C 1
ATOM 7120 O O . CYS A 1 920 ? -18.693 -2.584 3.602 1.00 84.25 920 CYS A O 1
ATOM 7122 N N . ARG A 1 921 ? -20.457 -3.487 2.495 1.00 72.62 921 ARG A N 1
ATOM 7123 C CA . ARG A 1 921 ? -20.661 -2.492 1.445 1.00 72.62 921 ARG A CA 1
ATOM 7124 C C . ARG A 1 921 ? -20.980 -1.104 1.969 1.00 72.62 921 ARG A C 1
ATOM 7126 O O . ARG A 1 921 ? -22.067 -0.902 2.545 1.00 72.62 921 ARG A O 1
#

Secondary structure (DSSP, 8-state):
---------SSSSSHHHHHHHHHHHHHHHHHHHHHHHHHHHHHHH--SSSTHHHHHHHHHHHHHHHHHHHHHTT---HHHHHHHHHHHHHHHHHHHHHHHHHTTTGGGTSTTT-HHHHHHHHHTT-HHHHHHHHHHHHTT-HHHHHHHHTT--S--GGGHHHHHHHHHHHHHHTT-HHHHHHHHHHHHH---S-HHHHHHHHHHHHHHHHHTT-HHHHHHHHHHHHTT--SGGGHHHHHHHHHHHHHHHHHTT--HHHHHHHHHHHHHHHHHTT-HHHHHHHHHHHHHHHHHTT-HHHHHHHHHHHHHHHHTTGGGS-HHHHHHHHHHHHHHHHHHHHT---TTSS-TTS-----HHHHHHHHHHHHHHHHHHHTTSS-HHHHHHHHHHHHHHHHHTT-HHHHHHHHHHHHHHHHHHTTT--SHHHHHHHHHHHHHHHHHHHHHHHT-S-HHHHHHHHHHHHHHHHT--------HHHHHHHHHHHHH-SS-----TTGGG--SSPPPPPEEBTTB-SS--TTS--EEHHHHHHTS-SS-EEEEEEEEETTEEEEEEEETTS-EEEEEEEHHHHHHHHHHHHHHS-PPPTT--HHHHHHHHHT-TTTS-B--BTTB-GGGSHHHHHHHHHHHHHS-HHHHHHHHT--SSSPEEEEEEE-GGGGGS-GGG-BS-SSS--BHHHHEEEEE---HHHHGGGGGG------S---EEEEEEE-S--TT---SS------PPPTT-SEEEES---HHHHHHHHHT--SS-EEEEEEPEE--STT-GGG-EEE-GGG-EEEHHHHT-B-TTS-BSS---SEEEEESTTTT---------TTT--------HHHHHHHTT-SEEEEESSPPP-SHHHHHHHHHHHHHHHH-SSHHHHHHHHHHHHHHHHHTT--B-HHHHHTEEEEE-